Protein AF-0000000079856438 (afdb_homodimer)

Secondary structure (DSSP, 8-state):
-----EEEEE-S-HHHHHHHHHHHHHHH--EEEEESSHHHHHHHHHTT--EEEEEEES-BTTBTTSHHHHHHHHTT-EEEEEES---HHHHHHHHTSS-SEEEETTSHHHHHHHHHHHHHHHHHTT-EEEEE-S-HHHHHHHHHHHHHTT-EEEEESSHHHHHHHHHH-TTEEEEEEESS-SSS-HHHHHHHHHHH--TTTSEEEEEES-HHHHHHHHHTT-SEEEESS--HHHHHHHHHHHHHHHHHHHHHHHHHHB-TTT--EEHHHHHHHHHHHHHH-TT--EEEEEEEETTHHHHHHHH-HHHHHHHHHHHHHHHHHTS-TTSEEEEEETTEEEEEEES--HHHHHHHHHHHHHHHHT--EEETTEEE---EEEEEEE--TT--HHHHHHHHHHHHHHHHHTTSS-EEE-/-----EEEEE-S-HHHHHHHHHHHHHHH--EEEEESSHHHHHHHHHTT--EEEEEEES-BTTBTTSHHHHHHHHTT-EEEEEES---HHHHHHHHTSS-SEEEETTSHHHHHHHHHHHHHHHHHTT-EEEEE-S-HHHHHHHHHHHHHTT-EEEEESSHHHHHHHHHH-TTEEEEEEESS-SSS-HHHHHHHHHHH--TTTSEEEEEES-HHHHHHHHHTT-SEEEESS--HHHHHHHHHHHHHHHHHHHHHHHHHHB-TTT--EEHHHHHHHHHHHHHH-TT--EEEEEEEETTHHHHHHHH-HHHHHHHHHHHHHHHHHTS-TTSEEEEEETTEEEEEEES--HHHHHHHHHHHHHHHHT--EEETTEEE---EEEEEEE--TT--HHHHHHHHHHHHHHHHHTTSS-EEE-

Sequence (828 aa):
MISDEKILIVDDNKTLAKLIARKMQSIVGLSVDVAYDFAEARDLMDDNKNYFLALLDLNLPDAPYGEIVDYAISKGILVIVLTGSTDEETKKTFIEKNIVDYVYKGDKHNVDYIFDTVNRLYRNRKYKVMVVDDSIPTRNMMKTILSSQLFKVFAAAHGEEAMAYFEDNPDIKLVLTDYNMPVMNGMELTQNLREKHDKNSLIILALTSESSVASDFLKRGANDFITKPFSKDELVCRINNNLDAMENIYKILDLANKDFLTGLYNRRYFYDDMDKYRHDFPLQSFAVSMIDIDHFKKVNDTYGHDVGDVVIKTLAKVLLNNTKGSDLVSRFGGEEFCVVLRNITKEDAAKMFVKIRAAVANELVKIKDYEIRFTISIGFCMNDDNLDIDELLDKADEALYRAKEGGRNRVEMAMISDEKILIVDDNKTLAKLIARKMQSIVGLSVDVAYDFAEARDLMDDNKNYFLALLDLNLPDAPYGEIVDYAISKGILVIVLTGSTDEETKKTFIEKNIVDYVYKGDKHNVDYIFDTVNRLYRNRKYKVMVVDDSIPTRNMMKTILSSQLFKVFAAAHGEEAMAYFEDNPDIKLVLTDYNMPVMNGMELTQNLREKHDKNSLIILALTSESSVASDFLKRGANDFITKPFSKDELVCRINNNLDAMENIYKILDLANKDFLTGLYNRRYFYDDMDKYRHDFPLQSFAVSMIDIDHFKKVNDTYGHDVGDVVIKTLAKVLLNNTKGSDLVSRFGGEEFCVVLRNITKEDAAKMFVKIRAAVANELVKIKDYEIRFTISIGFCMNDDNLDIDELLDKADEALYRAKEGGRNRVEMA

pLDDT: mean 90.16, std 8.04, range [31.08, 98.62]

InterPro domains:
  IPR000160 GGDEF domain [PF00990] (256-410)
  IPR000160 GGDEF domain [PS50887] (284-414)
  IPR000160 GGDEF domain [SM00267] (245-414)
  IPR000160 GGDEF domain [TIGR00254] (255-413)
  IPR000160 GGDEF domain [cd01949] (257-411)
  IPR001789 Signal transduction response regulator, receiver domain [PF00072] (7-106)
  IPR001789 Signal transduction response regulator, receiver domain [PF00072] (129-239)
  IPR001789 Signal transduction response regulator, receiver domain [PS50110] (6-120)
  IPR001789 Signal transduction response regulator, receiver domain [PS50110] (128-243)
  IPR001789 Signal transduction response regulator, receiver domain [SM00448] (5-118)
  IPR001789 Signal transduction response regulator, receiver domain [SM00448] (127-239)
  IPR011006 CheY-like superfamily [SSF52172] (4-124)
  IPR011006 CheY-like superfamily [SSF52172] (125-248)
  IPR029787 Nucleotide cyclase [SSF55073] (261-412)
  IPR043128 Reverse transcriptase/Diguanylate cyclase domain [G3DSA:3.30.70.270] (260-414)
  IPR050469 Diguanylate cyclase Dgc-like, bacteria [PTHR45138] (173-414)

Foldseek 3Di:
DQPLEEEEEEALPPVLRVVLQVVLCVPQVHHYDYHNALVRVLVVLVVVSRYQEYEYEQQGPHHGHNVSVVVCVVSVHAYEYEYQDPDVVSQVVCVPPLHPYYFYSPDPVRSVVVSVLVNQLVVQQVAEEEEEAQDPVVQVVVCSLSVSSNHNYHYYNALVRVVVVCVVPVQHAEYEAEADGPPHGPLNSLLVVCVPDACLRHAYEYEEQDPVVQVSSVVSHHPYYDHPPDDSVVVVVVVSVSVVVSVVVVVVCQVVFADPLASAGEPVVVVVVVVVVCVVCVPAKKKKKKKFWPPLVVVCVPPNVVLSSLLQNVLSVLVVVLADPVKHWYAHDDGMIMIMHTRDDPVVVQVSVLVSQVSLQPDWDDDDPDTDHTGMFMFMEMDDSPDDPVVRVVQNVVQSVVCNVVVGSDYGYD/DQPLEEEEEEALPPVLRVVLQVVLCVPQVHHYHYHNALVRVLVVLVVVSRYQEYEYEQDGPVHGHRVSVVVCVVSVHAYEYEYQDPDVVSQVVCVPPLHPYYFYSPDPVRSVVVSVLVNQLVVQQVAEEEEEAQDPVVQVVVCSLSVSSNHNYHYYNALVRVVVVCVVPVQHAEYEAEADGPPHGPLNSLLVVCVPDACLRHAYEYEEQDPVVQVSSVVSHHPYYDHPPDDSVVVVVVVSVSVVVSVVVVVVCQVVFADPLASAGEPVVVVVVVVVVCVVCVPAKKKKKKKFWPPLVVVCVPPNVVLSSLLQNVLSVLLVVLADPVKHWYAHDDRMIMIMHTRDDPVVVQVSVLVSQVSLQPDWDDDDPDTDHTGMFMFMEMDDSPDDPVRRVVQNVVQSVVCNVVVGSDYGYD

Organism: NCBI:txid32024

Nearest PDB structures (foldseek):
  3tvk-assembly1_A  TM=9.550E-01  e=4.734E-15  Escherichia coli K-12
  4zmm-assembly1_B  TM=9.570E-01  e=4.855E-14  Pseudomonas aeruginosa PAO1
  4h54-assembly1_A  TM=8.376E-01  e=5.185E-16  Escherichia coli K-12
  4h54-assembly1_B  TM=8.485E-01  e=2.355E-15  Escherichia coli K-12
  7e6g-assembly1_B  TM=8.444E-01  e=5.018E-15  Pseudomonas aeruginosa

Radius of gyration: 30.65 Å; Cα contacts (8 Å, |Δi|>4): 1474; chains: 2; bounding box: 78×81×68 Å

Solvent-accessible surface area (backbone atoms only — not comparable to full-atom values): 43035 Å² total; per-residue (Å²): 124,80,71,76,47,25,34,37,38,34,28,65,50,59,67,59,44,50,51,52,42,53,52,42,35,70,73,66,68,41,53,64,47,78,25,53,37,48,68,53,39,49,54,50,64,70,66,62,62,50,48,60,35,31,41,33,45,34,69,23,93,78,27,62,83,31,56,56,57,58,51,39,48,74,72,68,27,39,32,35,37,31,29,88,60,84,55,62,67,63,49,54,61,50,67,72,39,93,49,70,45,81,44,53,64,83,40,76,52,32,54,57,39,49,50,54,48,52,47,48,39,63,58,28,51,78,38,31,33,37,40,31,34,58,47,64,71,58,45,51,52,49,48,52,55,42,44,67,44,39,34,44,76,43,77,25,52,24,29,62,56,41,54,54,51,38,73,79,38,76,73,47,37,37,36,39,28,30,46,85,35,62,105,28,25,30,60,58,37,44,43,57,50,49,73,77,36,52,71,72,66,34,40,33,35,37,44,30,77,43,69,71,58,46,55,49,38,43,40,45,57,32,74,46,69,46,59,56,84,71,53,70,68,55,52,52,48,54,50,50,54,52,50,51,40,34,51,45,51,52,48,33,53,44,43,66,28,27,30,85,85,58,64,34,32,14,51,66,38,48,54,56,51,48,55,50,45,46,67,77,41,71,82,60,43,27,34,42,30,30,32,36,51,54,65,46,65,56,47,26,72,73,66,30,61,72,50,38,51,51,52,52,36,50,51,47,50,53,53,58,73,73,50,58,90,83,34,46,60,29,39,67,42,90,64,33,32,34,42,34,45,59,77,43,50,74,68,58,46,52,52,49,52,48,50,51,43,51,52,44,51,69,40,73,48,76,52,95,94,42,78,45,72,52,40,34,21,30,2,24,26,67,71,49,97,89,48,54,71,67,56,45,50,49,40,3,42,51,15,21,49,50,14,52,74,71,70,36,66,36,74,26,70,86,126,82,72,78,47,25,34,36,37,33,29,63,52,60,69,60,44,49,52,52,42,52,52,42,34,72,73,66,69,40,52,65,49,77,27,52,36,49,69,54,40,48,53,51,63,68,68,62,61,51,50,61,36,31,41,33,44,33,69,21,90,79,27,64,83,31,56,56,58,58,51,38,47,73,73,68,27,41,32,33,39,31,28,91,62,84,53,62,67,63,48,54,59,49,66,73,39,95,49,70,44,82,41,52,65,83,40,75,52,31,53,56,39,49,51,53,48,52,47,49,38,62,56,27,53,80,38,31,34,38,38,32,34,58,47,64,69,58,43,51,52,48,48,54,56,42,44,66,46,38,35,43,75,44,76,25,52,23,30,62,56,40,53,53,51,38,73,79,38,75,74,45,38,36,35,39,29,30,46,84,34,62,104,30,26,30,60,57,37,44,44,58,49,49,75,79,36,51,71,72,66,35,40,32,37,38,44,31,78,46,71,71,58,44,55,50,40,43,41,44,57,32,74,46,68,46,57,58,84,70,52,70,68,56,53,50,49,55,50,50,53,53,51,52,40,34,52,44,50,52,49,33,52,45,43,67,28,28,30,84,86,59,64,32,31,15,49,67,37,48,52,56,50,47,54,52,45,45,67,76,42,73,82,60,45,27,34,42,30,30,33,36,49,54,65,48,66,56,46,26,72,73,66,31,60,72,52,38,48,51,52,52,37,49,50,48,51,53,53,58,72,72,50,57,90,85,34,44,58,28,39,67,42,89,64,34,34,35,42,34,45,58,76,42,50,73,67,56,46,52,52,50,53,48,49,51,42,50,53,44,51,69,39,74,47,76,53,96,92,42,79,46,72,53,40,34,19,29,2,23,26,66,71,50,97,87,49,55,71,68,56,46,49,50,40,3,43,51,15,22,50,50,13,48,73,70,70,36,66,35,75,26,69,87

Structure (mmCIF, N/CA/C/O backbone):
data_AF-0000000079856438-model_v1
#
loop_
_entity.id
_entity.type
_entity.pdbx_description
1 polymer 'diguanylate cyclase'
#
loop_
_atom_site.group_PDB
_atom_site.id
_atom_site.type_symbol
_atom_site.label_atom_id
_atom_site.label_alt_id
_atom_site.label_comp_id
_atom_site.label_asym_id
_atom_site.label_entity_id
_atom_site.label_seq_id
_atom_site.pdbx_PDB_ins_code
_atom_site.Cartn_x
_atom_site.Cartn_y
_atom_site.Cartn_z
_atom_site.occupancy
_atom_site.B_iso_or_equiv
_atom_site.auth_seq_id
_atom_site.auth_comp_id
_atom_site.auth_asym_id
_atom_site.auth_atom_id
_atom_site.pdbx_PDB_model_num
ATOM 1 N N . MET A 1 1 ? -11.102 13.617 -17.422 1 31.08 1 MET A N 1
ATOM 2 C CA . MET A 1 1 ? -12.18 13.312 -18.359 1 31.08 1 MET A CA 1
ATOM 3 C C . MET A 1 1 ? -12.945 12.07 -17.922 1 31.08 1 MET A C 1
ATOM 5 O O . MET A 1 1 ? -12.352 11.023 -17.688 1 31.08 1 MET A O 1
ATOM 9 N N . ILE A 1 2 ? -13.977 12.234 -17.266 1 42.56 2 ILE A N 1
ATOM 10 C CA . ILE A 1 2 ? -14.836 11.109 -16.922 1 42.56 2 ILE A CA 1
ATOM 11 C C . ILE A 1 2 ? -14.969 10.172 -18.125 1 42.56 2 ILE A C 1
ATOM 13 O O . ILE A 1 2 ? -15.344 10.609 -19.219 1 42.56 2 ILE A O 1
ATOM 17 N N . SER A 1 3 ? -14.258 9.125 -18.156 1 56.59 3 SER A N 1
ATOM 18 C CA . SER A 1 3 ? -14.406 8.172 -19.25 1 56.59 3 SER A CA 1
ATOM 19 C C . SER A 1 3 ? -15.883 7.945 -19.594 1 56.59 3 SER A C 1
ATOM 21 O O . SER A 1 3 ? -16.719 7.887 -18.703 1 56.59 3 SER A O 1
ATOM 23 N N . ASP A 1 4 ? -16.328 8.445 -20.734 1 73.12 4 ASP A N 1
ATOM 24 C CA . ASP A 1 4 ? -17.672 8.312 -21.281 1 73.12 4 ASP A CA 1
ATOM 25 C C . ASP A 1 4 ? -18.094 6.844 -21.344 1 73.12 4 ASP A C 1
ATOM 27 O O . ASP A 1 4 ? -19.125 6.512 -21.938 1 73.12 4 ASP A O 1
ATOM 31 N N . GLU A 1 5 ? -17.281 6.039 -20.75 1 81.56 5 GLU A N 1
ATOM 32 C CA . GLU A 1 5 ? -17.641 4.621 -20.828 1 81.56 5 GLU A CA 1
ATOM 33 C C . GLU A 1 5 ? -18.656 4.258 -19.75 1 81.56 5 GLU A C 1
ATOM 35 O O . GLU A 1 5 ? -18.656 4.824 -18.656 1 81.56 5 GLU A O 1
ATOM 40 N N . LYS A 1 6 ? -19.578 3.275 -20.266 1 89.56 6 LYS A N 1
ATOM 41 C CA . LYS A 1 6 ? -20.688 2.871 -19.406 1 89.56 6 LYS A CA 1
ATOM 42 C C . LYS A 1 6 ? -20.688 1.359 -19.203 1 89.56 6 LYS A C 1
ATOM 44 O O . LYS A 1 6 ? -20.016 0.624 -19.922 1 89.56 6 LYS A O 1
ATOM 49 N N . ILE A 1 7 ? -21.406 0.952 -18.109 1 90.94 7 ILE A N 1
ATOM 50 C CA . ILE A 1 7 ? -21.672 -0.458 -17.844 1 90.94 7 ILE A CA 1
ATOM 51 C C . ILE A 1 7 ? -23.156 -0.753 -18.016 1 90.94 7 ILE A C 1
ATOM 53 O O . ILE A 1 7 ? -24.016 0.042 -17.609 1 90.94 7 ILE A O 1
ATOM 57 N N . LEU A 1 8 ? -23.438 -1.881 -18.703 1 93.88 8 LEU A N 1
ATOM 58 C CA . LEU A 1 8 ? -24.812 -2.314 -18.875 1 93.88 8 LEU A CA 1
ATOM 59 C C . LEU A 1 8 ? -25.125 -3.508 -17.984 1 93.88 8 LEU A C 1
ATOM 61 O O . LEU A 1 8 ? -24.375 -4.48 -17.953 1 93.88 8 LEU A O 1
ATOM 65 N N . ILE A 1 9 ? -26.125 -3.367 -17.219 1 93.56 9 ILE A N 1
ATOM 66 C CA . ILE A 1 9 ? -26.594 -4.477 -16.406 1 93.56 9 ILE A CA 1
ATOM 67 C C . ILE A 1 9 ? -27.969 -4.938 -16.891 1 93.56 9 ILE A C 1
ATOM 69 O O . ILE A 1 9 ? -28.891 -4.133 -17 1 93.56 9 ILE A O 1
ATOM 73 N N . VAL A 1 10 ? -28.031 -6.223 -17.188 1 94.69 10 VAL A N 1
ATOM 74 C CA . VAL A 1 10 ? -29.297 -6.777 -17.641 1 94.69 10 VAL A CA 1
ATOM 75 C C . VAL A 1 10 ? -29.719 -7.941 -16.75 1 94.69 10 VAL A C 1
ATOM 77 O O . VAL A 1 10 ? -29.047 -8.977 -16.719 1 94.69 10 VAL A O 1
ATOM 80 N N . ASP A 1 11 ? -30.703 -7.824 -16.047 1 92.12 11 ASP A N 1
ATOM 81 C CA . ASP A 1 11 ? -31.234 -8.844 -15.156 1 92.12 11 ASP A CA 1
ATOM 82 C C . ASP A 1 11 ? -32.719 -8.656 -14.945 1 92.12 11 ASP A C 1
ATOM 84 O O . ASP A 1 11 ? -33.219 -7.531 -14.781 1 92.12 11 ASP A O 1
ATOM 88 N N . ASP A 1 12 ? -33.406 -9.773 -14.984 1 90.75 12 ASP A N 1
ATOM 89 C CA . ASP A 1 12 ? -34.875 -9.664 -14.844 1 90.75 12 ASP A CA 1
ATOM 90 C C . ASP A 1 12 ? -35.25 -9.414 -13.383 1 90.75 12 ASP A C 1
ATOM 92 O O . ASP A 1 12 ? -36.375 -8.992 -13.102 1 90.75 12 ASP A O 1
ATOM 96 N N . ASN A 1 13 ? -34.375 -9.758 -12.477 1 88.81 13 ASN A N 1
ATOM 97 C CA . ASN A 1 13 ? -34.562 -9.391 -11.086 1 88.81 13 ASN A CA 1
ATOM 98 C C . ASN A 1 13 ? -34.25 -7.922 -10.836 1 88.81 13 ASN A C 1
ATOM 100 O O . ASN A 1 13 ? -33.094 -7.566 -10.648 1 88.81 13 ASN A O 1
ATOM 104 N N . LYS A 1 14 ? -35.219 -7.074 -10.711 1 89.69 14 LYS A N 1
ATOM 105 C CA . LYS A 1 14 ? -35.062 -5.625 -10.641 1 89.69 14 LYS A CA 1
ATOM 106 C C . LYS A 1 14 ? -34.312 -5.215 -9.383 1 89.69 14 LYS A C 1
ATOM 108 O O . LYS A 1 14 ? -33.438 -4.348 -9.43 1 89.69 14 LYS A O 1
ATOM 113 N N . THR A 1 15 ? -34.594 -5.934 -8.352 1 85.75 15 THR A N 1
ATOM 114 C CA . THR A 1 15 ? -33.969 -5.617 -7.078 1 85.75 15 THR A CA 1
ATOM 115 C C . THR A 1 15 ? -32.469 -5.871 -7.141 1 85.75 15 THR A C 1
ATOM 117 O O . THR A 1 15 ? -31.656 -5.02 -6.742 1 85.75 15 THR A O 1
ATOM 120 N N . LEU A 1 16 ? -32.125 -7.008 -7.68 1 83.44 16 LEU A N 1
ATOM 121 C CA . LEU A 1 16 ? -30.734 -7.371 -7.785 1 83.44 16 LEU A CA 1
ATOM 122 C C . LEU A 1 16 ? -30 -6.438 -8.742 1 83.44 16 LEU A C 1
ATOM 124 O O . LEU A 1 16 ? -28.891 -5.973 -8.445 1 83.44 16 LEU A O 1
ATOM 128 N N . ALA A 1 17 ? -30.641 -6.133 -9.852 1 87.94 17 ALA A N 1
ATOM 129 C CA . ALA A 1 17 ? -30.031 -5.277 -10.867 1 87.94 17 ALA A CA 1
ATOM 130 C C . ALA A 1 17 ? -29.734 -3.887 -10.312 1 87.94 17 ALA A C 1
ATOM 132 O O . ALA A 1 17 ? -28.656 -3.338 -10.523 1 87.94 17 ALA A O 1
ATOM 133 N N . LYS A 1 18 ? -30.625 -3.389 -9.594 1 87.62 18 LYS A N 1
ATOM 134 C CA . LYS A 1 18 ? -30.469 -2.057 -9.016 1 87.62 18 LYS A CA 1
ATOM 135 C C . LYS A 1 18 ? -29.375 -2.049 -7.941 1 87.62 18 LYS A C 1
ATOM 137 O O . LYS A 1 18 ? -28.625 -1.086 -7.824 1 87.62 18 LYS A O 1
ATOM 142 N N . LEU A 1 19 ? -29.375 -3.102 -7.207 1 82.62 19 LEU A N 1
ATOM 143 C CA . LEU A 1 19 ? -28.359 -3.221 -6.164 1 82.62 19 LEU A CA 1
ATOM 144 C C . LEU A 1 19 ? -26.953 -3.227 -6.766 1 82.62 19 LEU A C 1
ATOM 146 O O . LEU A 1 19 ? -26.078 -2.504 -6.297 1 82.62 19 LEU A O 1
ATOM 150 N N . ILE A 1 20 ? -26.828 -4.012 -7.812 1 83.88 20 ILE A N 1
ATOM 151 C CA . ILE A 1 20 ? -25.531 -4.102 -8.477 1 83.88 20 ILE A CA 1
ATOM 152 C C . ILE A 1 20 ? -25.172 -2.75 -9.086 1 83.88 20 ILE A C 1
ATOM 154 O O . ILE A 1 20 ? -24.031 -2.299 -8.977 1 83.88 20 ILE A O 1
ATOM 158 N N . ALA A 1 21 ? -26.172 -2.115 -9.625 1 87.06 21 ALA A N 1
ATOM 159 C CA . ALA A 1 21 ? -25.938 -0.821 -10.266 1 87.06 21 ALA A CA 1
ATOM 160 C C . ALA A 1 21 ? -25.5 0.224 -9.242 1 87.06 21 ALA A C 1
ATOM 162 O O . ALA A 1 21 ? -24.547 0.974 -9.492 1 87.06 21 ALA A O 1
ATOM 163 N N . ARG A 1 22 ? -26.109 0.299 -8.18 1 84.75 22 ARG A N 1
ATOM 164 C CA . ARG A 1 22 ? -25.781 1.256 -7.129 1 84.75 22 ARG A CA 1
ATOM 165 C C . ARG A 1 22 ? -24.375 1.026 -6.605 1 84.75 22 ARG A C 1
ATOM 167 O O . ARG A 1 22 ? -23.609 1.977 -6.434 1 84.75 22 ARG A O 1
ATOM 174 N N . LYS A 1 23 ? -24.078 -0.194 -6.332 1 78.75 23 LYS A N 1
ATOM 175 C CA . LYS A 1 23 ? -22.75 -0.528 -5.82 1 78.75 23 LYS A CA 1
ATOM 176 C C . LYS A 1 23 ? -21.656 -0.187 -6.836 1 78.75 23 LYS A C 1
ATOM 178 O O . LYS A 1 23 ? -20.594 0.324 -6.473 1 78.75 23 LYS A O 1
ATOM 183 N N . MET A 1 24 ? -22 -0.449 -8.039 1 81 24 MET A N 1
ATOM 184 C CA . MET A 1 24 ? -21.047 -0.196 -9.117 1 81 24 MET A CA 1
ATOM 185 C C . MET A 1 24 ? -20.781 1.298 -9.273 1 81 24 MET A C 1
ATOM 187 O O . MET A 1 24 ? -19.625 1.712 -9.453 1 81 24 MET A O 1
ATOM 191 N N . GLN A 1 25 ? -21.766 2.057 -9.164 1 80.44 25 GLN A N 1
ATOM 192 C CA . GLN A 1 25 ? -21.625 3.506 -9.289 1 80.44 25 GLN A CA 1
ATOM 193 C C . GLN A 1 25 ? -20.797 4.074 -8.141 1 80.44 25 GLN A C 1
ATOM 195 O O . GLN A 1 25 ? -19.969 4.957 -8.359 1 80.44 25 GLN A O 1
ATOM 200 N N . SER A 1 26 ? -20.984 3.553 -7.055 1 76.25 26 SER A N 1
ATOM 201 C CA . SER A 1 26 ? -20.297 4.059 -5.867 1 76.25 26 SER A CA 1
ATOM 202 C C . SER A 1 26 ? -18.828 3.66 -5.855 1 76.25 26 SER A C 1
ATOM 204 O O . SER A 1 26 ? -17.969 4.453 -5.469 1 76.25 26 SER A O 1
ATOM 206 N N . ILE A 1 27 ? -18.516 2.5 -6.336 1 70.31 27 ILE A N 1
ATOM 207 C CA . ILE A 1 27 ? -17.172 1.941 -6.16 1 70.31 27 ILE A CA 1
ATOM 208 C C . ILE A 1 27 ? -16.328 2.232 -7.395 1 70.31 27 ILE A C 1
ATOM 210 O O . ILE A 1 27 ? -15.156 2.598 -7.281 1 70.31 27 ILE A O 1
ATOM 214 N N . VAL A 1 28 ? -16.906 2.084 -8.539 1 69.81 28 VAL A N 1
ATOM 215 C CA . VAL A 1 28 ? -16.125 2.17 -9.766 1 69.81 28 VAL A CA 1
ATOM 216 C C . VAL A 1 28 ? -16.234 3.572 -10.359 1 69.81 28 VAL A C 1
ATOM 218 O O . VAL A 1 28 ? -15.367 4.008 -11.109 1 69.81 28 VAL A O 1
ATOM 221 N N . GLY A 1 29 ? -17.234 4.363 -10 1 72.5 29 GLY A N 1
ATOM 222 C CA . GLY A 1 29 ? -17.422 5.715 -10.508 1 72.5 29 GLY A CA 1
ATOM 223 C C . GLY A 1 29 ? -17.859 5.754 -11.953 1 72.5 29 GLY A C 1
ATOM 224 O O . GLY A 1 29 ? -17.609 6.738 -12.656 1 72.5 29 GLY A O 1
ATOM 225 N N . LEU A 1 30 ? -18.406 4.668 -12.508 1 76.69 30 LEU A N 1
ATOM 226 C CA . LEU A 1 30 ? -18.891 4.621 -13.891 1 76.69 30 LEU A CA 1
ATOM 227 C C . LEU A 1 30 ? -20.406 4.711 -13.938 1 76.69 30 LEU A C 1
ATOM 229 O O . LEU A 1 30 ? -21.094 4.316 -12.992 1 76.69 30 LEU A O 1
ATOM 233 N N . SER A 1 31 ? -20.797 5.297 -15.055 1 86.06 31 SER A N 1
ATOM 234 C CA . SER A 1 31 ? -22.25 5.309 -15.281 1 86.06 31 SER A CA 1
ATOM 235 C C . SER A 1 31 ? -22.766 3.914 -15.602 1 86.06 31 SER A C 1
ATOM 237 O O . SER A 1 31 ? -22.109 3.15 -16.312 1 86.06 31 SER A O 1
ATOM 239 N N . VAL A 1 32 ? -23.969 3.582 -15.062 1 90.75 32 VAL A N 1
ATOM 240 C CA . VAL A 1 32 ? -24.547 2.252 -15.234 1 90.75 32 VAL A CA 1
ATOM 241 C C . VAL A 1 32 ? -25.953 2.367 -15.797 1 90.75 32 VAL A C 1
ATOM 243 O O . VAL A 1 32 ? -26.766 3.133 -15.289 1 90.75 32 VAL A O 1
ATOM 246 N N . ASP A 1 33 ? -26.156 1.726 -16.922 1 92.81 33 ASP A N 1
ATOM 247 C CA . ASP A 1 33 ? -27.516 1.552 -17.438 1 92.81 33 ASP A CA 1
ATOM 248 C C . ASP A 1 33 ? -28.062 0.176 -17.062 1 92.81 33 ASP A C 1
ATOM 250 O O . ASP A 1 33 ? -27.328 -0.806 -17.031 1 92.81 33 ASP A O 1
ATOM 254 N N . VAL A 1 34 ? -29.375 0.147 -16.844 1 94.56 34 VAL A N 1
ATOM 255 C CA . VAL A 1 34 ? -29.984 -1.107 -16.438 1 94.56 34 VAL A CA 1
ATOM 256 C C . VAL A 1 34 ? -31.141 -1.452 -17.375 1 94.56 34 VAL A C 1
ATOM 258 O O . VAL A 1 34 ? -31.906 -0.576 -17.766 1 94.56 34 VAL A O 1
ATOM 261 N N . ALA A 1 35 ? -31.141 -2.668 -17.797 1 95.19 35 ALA A N 1
ATOM 262 C CA . ALA A 1 35 ? -32.25 -3.234 -18.562 1 95.19 35 ALA A CA 1
ATOM 263 C C . ALA A 1 35 ? -32.781 -4.488 -17.891 1 95.19 35 ALA A C 1
ATOM 265 O O . ALA A 1 35 ? -32.062 -5.18 -17.172 1 95.19 35 ALA A O 1
ATOM 266 N N . TYR A 1 36 ? -34.062 -4.84 -18.172 1 94.5 36 TYR A N 1
ATOM 267 C CA . TYR A 1 36 ? -34.688 -5.922 -17.422 1 94.5 36 TYR A CA 1
ATOM 268 C C . TYR A 1 36 ? -35.094 -7.066 -18.344 1 94.5 36 TYR A C 1
ATOM 270 O O . TYR A 1 36 ? -35.562 -8.109 -17.875 1 94.5 36 TYR A O 1
ATOM 278 N N . ASP A 1 37 ? -35 -6.828 -19.594 1 94.56 37 ASP A N 1
ATOM 279 C CA . ASP A 1 37 ? -35.25 -7.875 -20.578 1 94.56 37 ASP A CA 1
ATOM 280 C C . ASP A 1 37 ? -34.375 -7.656 -21.812 1 94.56 37 ASP A C 1
ATOM 282 O O . ASP A 1 37 ? -33.594 -6.695 -21.891 1 94.56 37 ASP A O 1
ATOM 286 N N . PHE A 1 38 ? -34.406 -8.672 -22.703 1 95.88 38 PHE A N 1
ATOM 287 C CA . PHE A 1 38 ? -33.531 -8.641 -23.875 1 95.88 38 PHE A CA 1
ATOM 288 C C . PHE A 1 38 ? -33.906 -7.488 -24.797 1 95.88 38 PHE A C 1
ATOM 290 O O . PHE A 1 38 ? -33.031 -6.812 -25.344 1 95.88 38 PHE A O 1
ATOM 297 N N . ALA A 1 39 ? -35.125 -7.246 -24.922 1 95.19 39 ALA A N 1
ATOM 298 C CA . ALA A 1 39 ? -35.594 -6.184 -25.797 1 95.19 39 ALA A CA 1
ATOM 299 C C . ALA A 1 39 ? -35.062 -4.824 -25.359 1 95.19 39 ALA A C 1
ATOM 301 O O . ALA A 1 39 ? -34.531 -4.066 -26.172 1 95.19 39 ALA A O 1
ATOM 302 N N . GLU A 1 40 ? -35.125 -4.578 -24.125 1 94.62 40 GLU A N 1
ATOM 303 C CA . GLU A 1 40 ? -34.625 -3.324 -23.578 1 94.62 40 GLU A CA 1
ATOM 304 C C . GLU A 1 40 ? -33.125 -3.221 -23.734 1 94.62 40 GLU A C 1
ATOM 306 O O . GLU A 1 40 ? -32.594 -2.158 -24.078 1 94.62 40 GLU A O 1
ATOM 311 N N . ALA A 1 41 ? -32.469 -4.301 -23.406 1 95.44 41 ALA A N 1
ATOM 312 C CA . ALA A 1 41 ? -31.016 -4.34 -23.516 1 95.44 41 ALA A CA 1
ATOM 313 C C . ALA A 1 41 ? -30.562 -4.102 -24.953 1 95.44 41 ALA A C 1
ATOM 315 O O . ALA A 1 41 ? -29.594 -3.381 -25.188 1 95.44 41 ALA A O 1
ATOM 316 N N . ARG A 1 42 ? -31.297 -4.742 -25.828 1 94.62 42 ARG A N 1
ATOM 317 C CA . ARG A 1 42 ? -30.969 -4.59 -27.25 1 94.62 42 ARG A CA 1
ATOM 318 C C . ARG A 1 42 ? -31.078 -3.133 -27.688 1 94.62 42 ARG A C 1
ATOM 320 O O . ARG A 1 42 ? -30.219 -2.627 -28.406 1 94.62 42 ARG A O 1
ATOM 327 N N . ASP A 1 43 ? -32.094 -2.459 -27.25 1 94.38 43 ASP A N 1
ATOM 328 C CA . ASP A 1 43 ? -32.281 -1.047 -27.562 1 94.38 43 ASP A CA 1
ATOM 329 C C . ASP A 1 43 ? -31.109 -0.209 -27.047 1 94.38 43 ASP A C 1
ATOM 331 O O . ASP A 1 43 ? -30.594 0.659 -27.75 1 94.38 43 ASP A O 1
ATOM 335 N N . LEU A 1 44 ? -30.703 -0.515 -25.938 1 93.88 44 LEU A N 1
ATOM 336 C CA . LEU A 1 44 ? -29.609 0.221 -25.312 1 93.88 44 LEU A CA 1
ATOM 337 C C . LEU A 1 44 ? -28.297 -0.03 -26.031 1 93.88 44 LEU A C 1
ATOM 339 O O . LEU A 1 44 ? -27.531 0.903 -26.281 1 93.88 44 LEU A O 1
ATOM 343 N N . MET A 1 45 ? -28.031 -1.269 -26.359 1 92.94 45 MET A N 1
ATOM 344 C CA . MET A 1 45 ? -26.781 -1.636 -27.031 1 92.94 45 MET A CA 1
ATOM 345 C C . MET A 1 45 ? -26.734 -1.069 -28.438 1 92.94 45 MET A C 1
ATOM 347 O O . MET A 1 45 ? -25.656 -0.728 -28.938 1 92.94 45 MET A O 1
ATOM 351 N N . ASP A 1 46 ? -27.922 -1.006 -29.031 1 91.31 46 ASP A N 1
ATOM 352 C CA . ASP A 1 46 ? -27.984 -0.501 -30.406 1 91.31 46 ASP A CA 1
ATOM 353 C C . ASP A 1 46 ? -27.828 1.017 -30.438 1 91.31 46 ASP A C 1
ATOM 355 O O . ASP A 1 46 ? -27.359 1.572 -31.438 1 91.31 46 ASP A O 1
ATOM 359 N N . ASP A 1 47 ? -28.203 1.709 -29.406 1 85 47 ASP A N 1
ATOM 360 C CA . ASP A 1 47 ? -28.078 3.16 -29.328 1 85 47 ASP A CA 1
ATOM 361 C C . ASP A 1 47 ? -26.609 3.57 -29.156 1 85 47 ASP A C 1
ATOM 363 O O . ASP A 1 47 ? -26.297 4.762 -29.125 1 85 47 ASP A O 1
ATOM 367 N N . ASN A 1 48 ? -25.688 2.857 -29.188 1 67.62 48 ASN A N 1
ATOM 368 C CA . ASN A 1 48 ? -24.234 3.01 -29.188 1 67.62 48 ASN A CA 1
ATOM 369 C C . ASN A 1 48 ? -23.75 3.783 -27.969 1 67.62 48 ASN A C 1
ATOM 371 O O . ASN A 1 48 ? -22.984 4.742 -28.094 1 67.62 48 ASN A O 1
ATOM 375 N N . LYS A 1 49 ? -24.219 3.512 -26.734 1 69.12 49 LYS A N 1
ATOM 376 C CA . LYS A 1 49 ? -23.891 4.215 -25.484 1 69.12 49 LYS A CA 1
ATOM 377 C C . LYS A 1 49 ? -22.531 3.783 -24.953 1 69.12 49 LYS A C 1
ATOM 379 O O . LYS A 1 49 ? -22.219 4.004 -23.781 1 69.12 49 LYS A O 1
ATOM 384 N N . ASN A 1 50 ? -21.609 3.459 -25.797 1 85.44 50 ASN A N 1
ATOM 385 C CA . ASN A 1 50 ? -20.219 3.148 -25.516 1 85.44 50 ASN A CA 1
ATOM 386 C C . ASN A 1 50 ? -20.078 2.236 -24.297 1 85.44 50 ASN A C 1
ATOM 388 O O . ASN A 1 50 ? -19.344 2.549 -23.359 1 85.44 50 ASN A O 1
ATOM 392 N N . TYR A 1 51 ? -20.688 1.082 -24.266 1 88.38 51 TYR A N 1
ATOM 393 C CA . TYR A 1 51 ? -20.562 0.093 -23.203 1 88.38 51 TYR A CA 1
ATOM 394 C C . TYR A 1 51 ? -19.266 -0.698 -23.344 1 88.38 51 TYR A C 1
ATOM 396 O O . TYR A 1 51 ? -19.047 -1.369 -24.344 1 88.38 51 TYR A O 1
ATOM 404 N N . PHE A 1 52 ? -18.484 -0.579 -22.281 1 83.94 52 PHE A N 1
ATOM 405 C CA . PHE A 1 52 ? -17.297 -1.42 -22.406 1 83.94 52 PHE A CA 1
ATOM 406 C C . PHE A 1 52 ? -17.547 -2.805 -21.828 1 83.94 52 PHE A C 1
ATOM 408 O O . PHE A 1 52 ? -16.859 -3.764 -22.156 1 83.94 52 PHE A O 1
ATOM 415 N N . LEU A 1 53 ? -18.562 -2.869 -20.891 1 89.88 53 LEU A N 1
ATOM 416 C CA . LEU A 1 53 ? -18.859 -4.145 -20.25 1 89.88 53 LEU A CA 1
ATOM 417 C C . LEU A 1 53 ? -20.359 -4.277 -19.984 1 89.88 53 LEU A C 1
ATOM 419 O O . LEU A 1 53 ? -21.016 -3.289 -19.656 1 89.88 53 LEU A O 1
ATOM 423 N N . ALA A 1 54 ? -20.844 -5.504 -20.125 1 92.25 54 ALA A N 1
ATOM 424 C CA . ALA A 1 54 ? -22.234 -5.812 -19.797 1 92.25 54 ALA A CA 1
ATOM 425 C C . ALA A 1 54 ? -22.328 -6.992 -18.828 1 92.25 54 ALA A C 1
ATOM 427 O O . ALA A 1 54 ? -21.656 -8.008 -19.031 1 92.25 54 ALA A O 1
ATOM 428 N N . LEU A 1 55 ? -23.016 -6.793 -17.766 1 92.12 55 LEU A N 1
ATOM 429 C CA . LEU A 1 55 ? -23.406 -7.883 -16.875 1 92.12 55 LEU A CA 1
ATOM 430 C C . LEU A 1 55 ? -24.75 -8.461 -17.281 1 92.12 55 LEU A C 1
ATOM 432 O O . LEU A 1 55 ? -25.781 -7.797 -17.141 1 92.12 55 LEU A O 1
ATOM 436 N N . LEU A 1 56 ? -24.719 -9.711 -17.719 1 93.31 56 LEU A N 1
ATOM 437 C CA . LEU A 1 56 ? -25.922 -10.234 -18.375 1 93.31 56 LEU A CA 1
ATOM 438 C C . LEU A 1 56 ? -26.438 -11.477 -17.656 1 93.31 56 LEU A C 1
ATOM 440 O O . LEU A 1 56 ? -25.703 -12.453 -17.484 1 93.31 56 LEU A O 1
ATOM 444 N N . ASP A 1 57 ? -27.656 -11.375 -17.297 1 91.44 57 ASP A N 1
ATOM 445 C CA . ASP A 1 57 ? -28.328 -12.586 -16.828 1 91.44 57 ASP A CA 1
ATOM 446 C C . ASP A 1 57 ? -28.547 -13.57 -17.984 1 91.44 57 ASP A C 1
ATOM 448 O O . ASP A 1 57 ? -29.016 -13.188 -19.047 1 91.44 57 ASP A O 1
ATOM 452 N N . LEU A 1 58 ? -28.234 -14.797 -17.688 1 88.25 58 LEU A N 1
ATOM 453 C CA . LEU A 1 58 ? -28.312 -15.812 -18.734 1 88.25 58 LEU A CA 1
ATOM 454 C C . LEU A 1 58 ? -29.766 -16.125 -19.094 1 88.25 58 LEU A C 1
ATOM 456 O O . LEU A 1 58 ? -30.078 -16.406 -20.25 1 88.25 58 LEU A O 1
ATOM 460 N N . ASN A 1 59 ? -30.578 -16.172 -18.062 1 89.25 59 ASN A N 1
ATOM 461 C CA . ASN A 1 59 ? -31.953 -16.594 -18.266 1 89.25 59 ASN A CA 1
ATOM 462 C C . ASN A 1 59 ? -32.938 -15.422 -18.141 1 89.25 59 ASN A C 1
ATOM 464 O O . ASN A 1 59 ? -33.562 -15.234 -17.094 1 89.25 59 ASN A O 1
ATOM 468 N N . LEU A 1 60 ? -33.156 -14.805 -19.234 1 91.75 60 LEU A N 1
ATOM 469 C CA . LEU A 1 60 ? -34.125 -13.719 -19.297 1 91.75 60 LEU A CA 1
ATOM 470 C C . LEU A 1 60 ? -35.469 -14.227 -19.812 1 91.75 60 LEU A C 1
ATOM 472 O O . LEU A 1 60 ? -35.531 -15.234 -20.516 1 91.75 60 LEU A O 1
ATOM 476 N N . PRO A 1 61 ? -36.531 -13.539 -19.438 1 92.06 61 PRO A N 1
ATOM 477 C CA . PRO A 1 61 ? -37.844 -13.984 -19.875 1 92.06 61 PRO A CA 1
ATOM 478 C C . PRO A 1 61 ? -37.969 -14.055 -21.391 1 92.06 61 PRO A C 1
ATOM 480 O O . PRO A 1 61 ? -38.625 -14.953 -21.922 1 92.06 61 PRO A O 1
ATOM 483 N N . ASP A 1 62 ? -37.375 -13.133 -22.125 1 94.31 62 ASP A N 1
ATOM 484 C CA . ASP A 1 62 ? -37.469 -13.062 -23.578 1 94.31 62 ASP A CA 1
ATOM 485 C C . ASP A 1 62 ? -36.219 -13.602 -24.25 1 94.31 62 ASP A C 1
ATOM 487 O O . ASP A 1 62 ? -36.094 -13.539 -25.469 1 94.31 62 ASP A O 1
ATOM 491 N N . ALA A 1 63 ? -35.312 -14.148 -23.609 1 92.19 63 ALA A N 1
ATOM 492 C CA . ALA A 1 63 ? -34.094 -14.781 -24.078 1 92.19 63 ALA A CA 1
ATOM 493 C C . ALA A 1 63 ? -33.594 -15.82 -23.078 1 92.19 63 ALA A C 1
ATOM 495 O O . ALA A 1 63 ? -32.594 -15.602 -22.375 1 92.19 63 ALA A O 1
ATOM 496 N N . PRO A 1 64 ? -34.25 -16.953 -23.047 1 89.12 64 PRO A N 1
ATOM 497 C CA . PRO A 1 64 ? -34.031 -17.922 -21.969 1 89.12 64 PRO A CA 1
ATOM 498 C C . PRO A 1 64 ? -32.75 -18.75 -22.188 1 89.12 64 PRO A C 1
ATOM 500 O O . PRO A 1 64 ? -32.312 -19.438 -21.266 1 89.12 64 PRO A O 1
ATOM 503 N N . TYR A 1 65 ? -32.156 -18.719 -23.359 1 86.88 65 TYR A N 1
ATOM 504 C CA . TYR A 1 65 ? -31.031 -19.609 -23.625 1 86.88 65 TYR A CA 1
ATOM 505 C C . TYR A 1 65 ? -29.75 -18.828 -23.828 1 86.88 65 TYR A C 1
ATOM 507 O O . TYR A 1 65 ? -28.828 -19.281 -24.531 1 86.88 65 TYR A O 1
ATOM 515 N N . GLY A 1 66 ? -29.688 -17.641 -23.344 1 89.06 66 GLY A N 1
ATOM 516 C CA . GLY A 1 66 ? -28.469 -16.844 -23.391 1 89.06 66 GLY A CA 1
ATOM 517 C C . GLY A 1 66 ? -28.281 -16.109 -24.688 1 89.06 66 GLY A C 1
ATOM 518 O O . GLY A 1 66 ? -27.156 -15.711 -25.031 1 89.06 66 GLY A O 1
ATOM 519 N N . GLU A 1 67 ? -29.344 -15.836 -25.453 1 92.31 67 GLU A N 1
ATOM 520 C CA . GLU A 1 67 ? -29.297 -15.109 -26.719 1 92.31 67 GLU A CA 1
ATOM 521 C C . GLU A 1 67 ? -28.672 -13.727 -26.531 1 92.31 67 GLU A C 1
ATOM 523 O O . GLU A 1 67 ? -28.016 -13.211 -27.453 1 92.31 67 GLU A O 1
ATOM 528 N N . ILE A 1 68 ? -28.828 -13.258 -25.391 1 93.94 68 ILE A N 1
ATOM 529 C CA . ILE A 1 68 ? -28.344 -11.906 -25.109 1 93.94 68 ILE A CA 1
ATOM 530 C C . ILE A 1 68 ? -26.812 -11.898 -25.109 1 93.94 68 ILE A C 1
ATOM 532 O O . ILE A 1 68 ? -26.203 -10.891 -25.484 1 93.94 68 ILE A O 1
ATOM 536 N N . VAL A 1 69 ? -26.188 -12.93 -24.688 1 92.94 69 VAL A N 1
ATOM 537 C CA . VAL A 1 69 ? -24.734 -13.023 -24.625 1 92.94 69 VAL A CA 1
ATOM 538 C C . VAL A 1 69 ? -24.141 -12.922 -26.031 1 92.94 69 VAL A C 1
ATOM 540 O O . VAL A 1 69 ? -23.219 -12.133 -26.266 1 92.94 69 VAL A O 1
ATOM 543 N N . ASP A 1 70 ? -24.781 -13.648 -26.922 1 92.44 70 ASP A N 1
ATOM 544 C CA . ASP A 1 70 ? -24.312 -13.633 -28.312 1 92.44 70 ASP A CA 1
ATOM 545 C C . ASP A 1 70 ? -24.469 -12.242 -28.922 1 92.44 70 ASP A C 1
ATOM 547 O O . ASP A 1 70 ? -23.609 -11.781 -29.656 1 92.44 70 ASP A O 1
ATOM 551 N N . TYR A 1 71 ? -25.531 -11.695 -28.547 1 93.81 71 TYR A N 1
ATOM 552 C CA . TYR A 1 71 ? -25.812 -10.367 -29.078 1 93.81 71 TYR A CA 1
ATOM 553 C C . TYR A 1 71 ? -24.781 -9.352 -28.578 1 93.81 71 TYR A C 1
ATOM 555 O O . TYR A 1 71 ? -24.25 -8.57 -29.359 1 93.81 71 TYR A O 1
ATOM 563 N N . ALA A 1 72 ? -24.516 -9.328 -27.359 1 93.12 72 ALA A N 1
ATOM 564 C CA . ALA A 1 72 ? -23.562 -8.391 -26.766 1 93.12 72 ALA A CA 1
ATOM 565 C C . ALA A 1 72 ? -22.172 -8.594 -27.359 1 93.12 72 ALA A C 1
ATOM 567 O O . ALA A 1 72 ? -21.484 -7.617 -27.688 1 93.12 72 ALA A O 1
ATOM 568 N N . ILE A 1 73 ? -21.812 -9.844 -27.484 1 89.19 73 ILE A N 1
ATOM 569 C CA . ILE A 1 73 ? -20.516 -10.172 -28.047 1 89.19 73 ILE A CA 1
ATOM 570 C C . ILE A 1 73 ? -20.422 -9.641 -29.484 1 89.19 73 ILE A C 1
ATOM 572 O O . ILE A 1 73 ? -19.375 -9.109 -29.875 1 89.19 73 ILE A O 1
ATOM 576 N N . SER A 1 74 ? -21.5 -9.766 -30.219 1 89.62 74 SER A N 1
ATOM 577 C CA . SER A 1 74 ? -21.531 -9.305 -31.609 1 89.62 74 SER A CA 1
ATOM 578 C C . SER A 1 74 ? -21.344 -7.797 -31.688 1 89.62 74 SER A C 1
ATOM 580 O O . SER A 1 74 ? -20.906 -7.273 -32.719 1 89.62 74 SER A O 1
ATOM 582 N N . LYS A 1 75 ? -21.672 -7.082 -30.656 1 90.19 75 LYS A N 1
ATOM 583 C CA . LYS A 1 75 ? -21.531 -5.629 -30.609 1 90.19 75 LYS A CA 1
ATOM 584 C C . LYS A 1 75 ? -20.156 -5.23 -30.062 1 90.19 75 LYS A C 1
ATOM 586 O O . LYS A 1 75 ? -19.875 -4.043 -29.891 1 90.19 75 LYS A O 1
ATOM 591 N N . GLY A 1 76 ? -19.375 -6.254 -29.703 1 85.06 76 GLY A N 1
ATOM 592 C CA . GLY A 1 76 ? -18.047 -5.996 -29.203 1 85.06 76 GLY A CA 1
ATOM 593 C C . GLY A 1 76 ? -18 -5.633 -27.734 1 85.06 76 GLY A C 1
ATOM 594 O O . GLY A 1 76 ? -17.016 -5.07 -27.25 1 85.06 76 GLY A O 1
ATOM 595 N N . ILE A 1 77 ? -19.062 -5.883 -27.062 1 89.19 77 ILE A N 1
ATOM 596 C CA . ILE A 1 77 ? -19.156 -5.57 -25.641 1 89.19 77 ILE A CA 1
ATOM 597 C C . ILE A 1 77 ? -18.609 -6.742 -24.828 1 89.19 77 ILE A C 1
ATOM 599 O O . ILE A 1 77 ? -18.906 -7.902 -25.125 1 89.19 77 ILE A O 1
ATOM 603 N N . LEU A 1 78 ? -17.812 -6.469 -23.844 1 88.38 78 LEU A N 1
ATOM 604 C CA . LEU A 1 78 ? -17.344 -7.516 -22.938 1 88.38 78 LEU A CA 1
ATOM 605 C C . LEU A 1 78 ? -18.484 -7.996 -22.047 1 88.38 78 LEU A C 1
ATOM 607 O O . LEU A 1 78 ? -19.344 -7.207 -21.625 1 88.38 78 LEU A O 1
ATOM 611 N N . VAL A 1 79 ? -18.438 -9.281 -21.828 1 90.19 79 VAL A N 1
ATOM 612 C CA . VAL A 1 79 ? -19.625 -9.812 -21.156 1 90.19 79 VAL A CA 1
ATOM 613 C C . VAL A 1 79 ? -19.203 -10.609 -19.922 1 90.19 79 VAL A C 1
ATOM 615 O O . VAL A 1 79 ? -18.281 -11.438 -19.984 1 90.19 79 VAL A O 1
ATOM 618 N N . ILE A 1 80 ? -19.781 -10.305 -18.812 1 88.62 80 ILE A N 1
ATOM 619 C CA . ILE A 1 80 ? -19.812 -11.195 -17.672 1 88.62 80 ILE A CA 1
ATOM 620 C C . ILE A 1 80 ? -21.219 -11.789 -17.516 1 88.62 80 ILE A C 1
ATOM 622 O O . ILE A 1 80 ? -22.203 -11.055 -17.406 1 88.62 80 ILE A O 1
ATOM 626 N N . VAL A 1 81 ? -21.25 -13.094 -17.5 1 89.12 81 VAL A N 1
ATOM 627 C CA . VAL A 1 81 ? -22.531 -13.797 -17.438 1 89.12 81 VAL A CA 1
ATOM 628 C C . VAL A 1 81 ? -22.906 -14.055 -15.984 1 89.12 81 VAL A C 1
ATOM 630 O O . VAL A 1 81 ? -22.094 -14.555 -15.211 1 89.12 81 VAL A O 1
ATOM 633 N N . LEU A 1 82 ? -24.078 -13.648 -15.68 1 86.69 82 LEU A N 1
ATOM 634 C CA . LEU A 1 82 ? -24.672 -13.953 -14.375 1 86.69 82 LEU A CA 1
ATOM 635 C C . LEU A 1 82 ? -25.688 -15.078 -14.484 1 86.69 82 LEU A C 1
ATOM 637 O O . LEU A 1 82 ? -26.547 -15.062 -15.367 1 86.69 82 LEU A O 1
ATOM 641 N N . THR A 1 83 ? -25.5 -16.062 -13.609 1 82.38 83 THR A N 1
ATOM 642 C CA . THR A 1 83 ? -26.406 -17.188 -13.727 1 82.38 83 THR A CA 1
ATOM 643 C C . THR A 1 83 ? -26.953 -17.578 -12.359 1 82.38 83 THR A C 1
ATOM 645 O O . THR A 1 83 ? -26.297 -17.391 -11.344 1 82.38 83 THR A O 1
ATOM 648 N N . GLY A 1 84 ? -28.203 -18.016 -12.359 1 74.62 84 GLY A N 1
ATOM 649 C CA . GLY A 1 84 ? -28.797 -18.547 -11.148 1 74.62 84 GLY A CA 1
ATOM 650 C C . GLY A 1 84 ? -28.562 -20.047 -10.969 1 74.62 84 GLY A C 1
ATOM 651 O O . GLY A 1 84 ? -28.969 -20.625 -9.953 1 74.62 84 GLY A O 1
ATOM 652 N N . SER A 1 85 ? -28.047 -20.688 -11.977 1 72.81 85 SER A N 1
ATOM 653 C CA . SER A 1 85 ? -27.844 -22.125 -11.938 1 72.81 85 SER A CA 1
ATOM 654 C C . SER A 1 85 ? -26.359 -22.469 -11.922 1 72.81 85 SER A C 1
ATOM 656 O O . SER A 1 85 ? -25.531 -21.703 -12.414 1 72.81 85 SER A O 1
ATOM 658 N N . THR A 1 86 ? -26.094 -23.547 -11.227 1 65.88 86 THR A N 1
ATOM 659 C CA . THR A 1 86 ? -24.719 -24.016 -11.164 1 65.88 86 THR A CA 1
ATOM 660 C C . THR A 1 86 ? -24.516 -25.203 -12.078 1 65.88 86 THR A C 1
ATOM 662 O O . THR A 1 86 ? -23.547 -25.953 -11.922 1 65.88 86 THR A O 1
ATOM 665 N N . ASP A 1 87 ? -25.312 -25.281 -13.086 1 74.56 87 ASP A N 1
ATOM 666 C CA . ASP A 1 87 ? -25.188 -26.438 -13.977 1 74.56 87 ASP A CA 1
ATOM 667 C C . ASP A 1 87 ? -23.891 -26.375 -14.773 1 74.56 87 ASP A C 1
ATOM 669 O O . ASP A 1 87 ? -23.625 -25.391 -15.469 1 74.56 87 ASP A O 1
ATOM 673 N N . GLU A 1 88 ? -23.125 -27.406 -14.734 1 73.69 88 GLU A N 1
ATOM 674 C CA . GLU A 1 88 ? -21.797 -27.484 -15.328 1 73.69 88 GLU A CA 1
ATOM 675 C C . GLU A 1 88 ? -21.859 -27.453 -16.844 1 73.69 88 GLU A C 1
ATOM 677 O O . GLU A 1 88 ? -20.969 -26.906 -17.5 1 73.69 88 GLU A O 1
ATOM 682 N N . GLU A 1 89 ? -22.875 -28.031 -17.359 1 78.12 89 GLU A N 1
ATOM 683 C CA . GLU A 1 89 ? -23 -28.078 -18.812 1 78.12 89 GLU A CA 1
ATOM 684 C C . GLU A 1 89 ? -23.172 -26.672 -19.391 1 78.12 89 GLU A C 1
ATOM 686 O O . GLU A 1 89 ? -22.547 -26.328 -20.391 1 78.12 89 GLU A O 1
ATOM 691 N N . THR A 1 90 ? -24.062 -25.969 -18.781 1 77.62 90 THR A N 1
ATOM 692 C CA . THR A 1 90 ? -24.266 -24.578 -19.203 1 77.62 90 THR A CA 1
ATOM 693 C C . THR A 1 90 ? -22.984 -23.766 -19.047 1 77.62 90 THR A C 1
ATOM 695 O O . THR A 1 90 ? -22.609 -23.016 -19.938 1 77.62 90 THR A O 1
ATOM 698 N N . LYS A 1 91 ? -22.328 -23.984 -18.016 1 76.5 91 LYS A N 1
ATOM 699 C CA . LYS A 1 91 ? -21.078 -23.297 -17.766 1 76.5 91 LYS A CA 1
ATOM 700 C C . LYS A 1 91 ? -20.062 -23.578 -18.859 1 76.5 91 LYS A C 1
ATOM 702 O O . LYS A 1 91 ? -19.438 -22.641 -19.391 1 76.5 91 LYS A O 1
ATOM 707 N N . LYS A 1 92 ? -19.938 -24.781 -19.141 1 75.31 92 LYS A N 1
ATOM 708 C CA . LYS A 1 92 ? -18.969 -25.188 -20.156 1 75.31 92 LYS A CA 1
ATOM 709 C C . LYS A 1 92 ? -19.266 -24.516 -21.484 1 75.31 92 LYS A C 1
ATOM 711 O O . LYS A 1 92 ? -18.344 -24.078 -22.188 1 75.31 92 LYS A O 1
ATOM 716 N N . THR A 1 93 ? -20.531 -24.469 -21.812 1 76.94 93 THR A N 1
ATOM 717 C CA . THR A 1 93 ? -20.953 -23.891 -23.078 1 76.94 93 THR A CA 1
ATOM 718 C C . THR A 1 93 ? -20.562 -22.406 -23.156 1 76.94 93 THR A C 1
ATOM 720 O O . THR A 1 93 ? -20.094 -21.953 -24.203 1 76.94 93 THR A O 1
ATOM 723 N N . PHE A 1 94 ? -20.672 -21.766 -22.141 1 77.25 94 PHE A N 1
ATOM 724 C CA . PHE A 1 94 ? -20.5 -20.312 -22.203 1 77.25 94 PHE A CA 1
ATOM 725 C C . PHE A 1 94 ? -19.047 -19.953 -21.938 1 77.25 94 PHE A C 1
ATOM 727 O O . PHE A 1 94 ? -18.547 -18.922 -22.422 1 77.25 94 PHE A O 1
ATOM 734 N N . ILE A 1 95 ? -18.328 -20.766 -21.234 1 71.81 95 ILE A N 1
ATOM 735 C CA . ILE A 1 95 ? -16.906 -20.516 -21 1 71.81 95 ILE A CA 1
ATOM 736 C C . ILE A 1 95 ? -16.141 -20.594 -22.312 1 71.81 95 ILE A C 1
ATOM 738 O O . ILE A 1 95 ? -15.125 -19.906 -22.484 1 71.81 95 ILE A O 1
ATOM 742 N N . GLU A 1 96 ? -16.719 -21.328 -23.188 1 74.19 96 GLU A N 1
ATOM 743 C CA . GLU A 1 96 ? -16.094 -21.469 -24.5 1 74.19 96 GLU A CA 1
ATOM 744 C C . GLU A 1 96 ? -16.328 -20.234 -25.359 1 74.19 96 GLU A C 1
ATOM 746 O O . GLU A 1 96 ? -15.617 -20.016 -26.344 1 74.19 96 GLU A O 1
ATOM 751 N N . LYS A 1 97 ? -17.266 -19.469 -24.906 1 78.56 97 LYS A N 1
ATOM 752 C CA . LYS A 1 97 ? -17.5 -18.203 -25.594 1 78.56 97 LYS A CA 1
ATOM 753 C C . LYS A 1 97 ? -16.531 -17.125 -25.141 1 78.56 97 LYS A C 1
ATOM 755 O O . LYS A 1 97 ? -15.836 -17.297 -24.141 1 78.56 97 LYS A O 1
ATOM 760 N N . ASN A 1 98 ? -16.359 -16.156 -25.953 1 78.56 98 ASN A N 1
ATOM 761 C CA . ASN A 1 98 ? -15.438 -15.07 -25.625 1 78.56 98 ASN A CA 1
ATOM 762 C C . ASN A 1 98 ? -16.016 -14.133 -24.562 1 78.56 98 ASN A C 1
ATOM 764 O O . ASN A 1 98 ? -16.25 -12.953 -24.828 1 78.56 98 ASN A O 1
ATOM 768 N N . ILE A 1 99 ? -16.328 -14.68 -23.422 1 83.44 99 ILE A N 1
ATOM 769 C CA . ILE A 1 99 ? -16.828 -13.875 -22.312 1 83.44 99 ILE A CA 1
ATOM 770 C C . ILE A 1 99 ? -15.727 -13.664 -21.281 1 83.44 99 ILE A C 1
ATOM 772 O O . ILE A 1 99 ? -14.719 -14.375 -21.297 1 83.44 99 ILE A O 1
ATOM 776 N N . VAL A 1 100 ? -15.93 -12.68 -20.453 1 82.69 100 VAL A N 1
ATOM 777 C CA . VAL A 1 100 ? -14.961 -12.383 -19.406 1 82.69 100 VAL A CA 1
ATOM 778 C C . VAL A 1 100 ? -15.039 -13.438 -18.312 1 82.69 100 VAL A C 1
ATOM 780 O O . VAL A 1 100 ? -14.008 -13.945 -17.859 1 82.69 100 VAL A O 1
ATOM 783 N N . ASP A 1 101 ? -16.219 -13.703 -17.906 1 82.62 101 ASP A N 1
ATOM 784 C CA . ASP A 1 101 ? -16.391 -14.648 -16.812 1 82.62 101 ASP A CA 1
ATOM 785 C C . ASP A 1 101 ? -17.844 -15.086 -16.688 1 82.62 101 ASP A C 1
ATOM 787 O O . ASP A 1 101 ? -18.734 -14.484 -17.297 1 82.62 101 ASP A O 1
ATOM 791 N N . TYR A 1 102 ? -17.938 -16.234 -16.078 1 82.94 102 TYR A N 1
ATOM 792 C CA . TYR A 1 102 ? -19.219 -16.828 -15.711 1 82.94 102 TYR A CA 1
ATOM 793 C C . TYR A 1 102 ? -19.375 -16.906 -14.195 1 82.94 102 TYR A C 1
ATOM 795 O O . TYR A 1 102 ? -18.594 -17.547 -13.508 1 82.94 102 TYR A O 1
ATOM 803 N N . VAL A 1 103 ? -20.438 -16.172 -13.648 1 82.69 103 VAL A N 1
ATOM 804 C CA . VAL A 1 103 ? -20.531 -16.031 -12.195 1 82.69 103 VAL A CA 1
ATOM 805 C C . VAL A 1 103 ? -21.922 -16.453 -11.734 1 82.6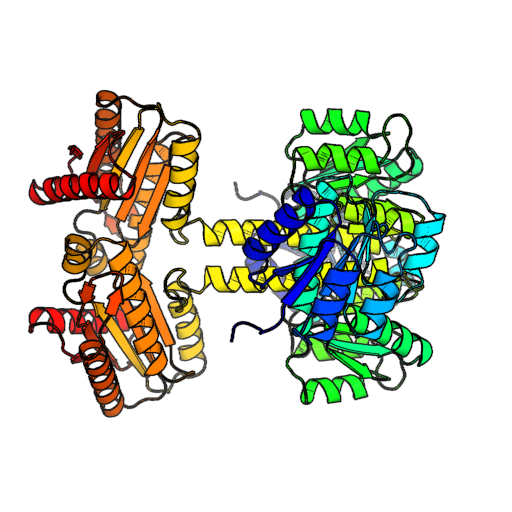9 103 VAL A C 1
ATOM 807 O O . VAL A 1 103 ? -22.922 -16.031 -12.312 1 82.69 103 VAL A O 1
ATOM 810 N N . TYR A 1 104 ? -22 -17.188 -10.656 1 78.25 104 TYR A N 1
ATOM 811 C CA . TYR A 1 104 ? -23.25 -17.562 -10.023 1 78.25 104 TYR A CA 1
ATOM 812 C C . TYR A 1 104 ? -23.797 -16.406 -9.188 1 78.25 104 TYR A C 1
ATOM 814 O O . TYR A 1 104 ? -23.094 -15.836 -8.359 1 78.25 104 TYR A O 1
ATOM 822 N N . LYS A 1 105 ? -25.078 -15.906 -9.281 1 76 105 LYS A N 1
ATOM 823 C CA . LYS A 1 105 ? -25.609 -14.703 -8.641 1 76 105 LYS A CA 1
ATOM 824 C C . LYS A 1 105 ? -26.25 -15.039 -7.293 1 76 105 LYS A C 1
ATOM 826 O O . LYS A 1 105 ? -26.672 -14.141 -6.566 1 76 105 LYS A O 1
ATOM 831 N N . GLY A 1 106 ? -26.359 -16.312 -6.938 1 69.31 106 GLY A N 1
ATOM 832 C CA . GLY A 1 106 ? -27.062 -16.656 -5.711 1 69.31 106 GLY A CA 1
ATOM 833 C C . GLY A 1 106 ? -26.219 -16.469 -4.465 1 69.31 106 GLY A C 1
ATOM 834 O O . GLY A 1 106 ? -26.703 -16.641 -3.348 1 69.31 106 GLY A O 1
ATOM 835 N N . ASP A 1 107 ? -25.031 -16.109 -4.551 1 69.06 107 ASP A N 1
ATOM 836 C CA . ASP A 1 107 ? -24.141 -15.969 -3.402 1 69.06 107 ASP A CA 1
ATOM 837 C C . ASP A 1 107 ? -23.594 -14.539 -3.291 1 69.06 107 ASP A C 1
ATOM 839 O O . ASP A 1 107 ? -23.203 -13.938 -4.293 1 69.06 107 ASP A O 1
ATOM 843 N N . LYS A 1 108 ? -23.781 -13.914 -2.105 1 69.5 108 LYS A N 1
ATOM 844 C CA . LYS A 1 108 ? -23.328 -12.547 -1.848 1 69.5 108 LYS A CA 1
ATOM 845 C C . LYS A 1 108 ? -21.875 -12.367 -2.252 1 69.5 108 LYS A C 1
ATOM 847 O O . LYS A 1 108 ? -21.484 -11.312 -2.758 1 69.5 108 LYS A O 1
ATOM 852 N N . HIS A 1 109 ? -21.094 -13.352 -2.023 1 70.31 109 HIS A N 1
ATOM 853 C CA . HIS A 1 109 ? -19.672 -13.242 -2.307 1 70.31 109 HIS A CA 1
ATOM 854 C C . HIS A 1 109 ? -19.422 -13.125 -3.805 1 70.31 109 HIS A C 1
ATOM 856 O O . HIS A 1 109 ? -18.422 -12.523 -4.223 1 70.31 109 HIS A O 1
ATOM 862 N N . ASN A 1 110 ? -20.359 -13.562 -4.492 1 75.25 110 ASN A N 1
ATOM 863 C CA . ASN A 1 110 ? -20.234 -13.484 -5.945 1 75.25 110 ASN A CA 1
ATOM 864 C C . ASN A 1 110 ? -20.375 -12.055 -6.449 1 75.25 110 ASN A C 1
ATOM 866 O O . ASN A 1 110 ? -19.719 -11.664 -7.418 1 75.25 110 ASN A O 1
ATOM 870 N N . VAL A 1 111 ? -21.141 -11.328 -5.699 1 74.31 111 VAL A N 1
ATOM 871 C CA . VAL A 1 111 ? -21.359 -9.945 -6.109 1 74.31 111 VAL A CA 1
ATOM 872 C C . VAL A 1 111 ? -20.062 -9.148 -5.914 1 74.31 111 VAL A C 1
ATOM 874 O O . VAL A 1 111 ? -19.672 -8.375 -6.789 1 74.31 111 VAL A O 1
ATOM 877 N N . ASP A 1 112 ? -19.391 -9.359 -4.812 1 79.12 112 ASP A N 1
ATOM 878 C CA . ASP A 1 112 ? -18.125 -8.68 -4.559 1 79.12 112 ASP A CA 1
ATOM 879 C C . ASP A 1 112 ? -17.078 -9.039 -5.617 1 79.12 112 ASP A C 1
ATOM 881 O O . ASP A 1 112 ? -16.328 -8.172 -6.066 1 79.12 112 ASP A O 1
ATOM 885 N N . TYR A 1 113 ? -17.156 -10.25 -5.969 1 83.31 113 TYR A N 1
ATOM 886 C CA . TYR A 1 113 ? -16.25 -10.734 -7.004 1 83.31 113 TYR A CA 1
ATOM 887 C C . TYR A 1 113 ? -16.484 -10 -8.32 1 83.31 113 TYR A C 1
ATOM 889 O O . TYR A 1 113 ? -15.531 -9.617 -9 1 83.31 113 TYR A O 1
ATOM 897 N N . ILE A 1 114 ? -17.703 -9.812 -8.656 1 80.94 114 ILE A N 1
ATOM 898 C CA . ILE A 1 114 ? -18.047 -9.125 -9.898 1 80.94 114 ILE A CA 1
ATOM 899 C C . ILE A 1 114 ? -17.484 -7.707 -9.875 1 80.94 114 ILE A C 1
ATOM 901 O O . ILE A 1 114 ? -16.891 -7.25 -10.852 1 80.94 114 ILE A O 1
ATOM 905 N N . PHE A 1 115 ? -17.672 -7.137 -8.75 1 81.88 115 PHE A N 1
ATOM 906 C CA . PHE A 1 115 ? -17.203 -5.758 -8.625 1 81.88 115 PHE A CA 1
ATOM 907 C C . PHE A 1 115 ? -15.688 -5.691 -8.758 1 81.88 115 PHE A C 1
ATOM 909 O O . PHE A 1 115 ? -15.156 -4.824 -9.461 1 81.88 115 PHE A O 1
ATOM 916 N N . ASP A 1 116 ? -15.039 -6.555 -8.094 1 85.75 116 ASP A N 1
ATOM 917 C CA . ASP A 1 116 ? -13.578 -6.594 -8.172 1 85.75 116 ASP A CA 1
ATOM 918 C C . ASP A 1 116 ? -13.109 -6.824 -9.602 1 85.75 116 ASP A C 1
ATOM 920 O O . ASP A 1 116 ? -12.133 -6.211 -10.047 1 85.75 116 ASP A O 1
ATOM 924 N N . THR A 1 117 ? -13.828 -7.688 -10.234 1 86 117 THR A N 1
ATOM 925 C CA . THR A 1 117 ? -13.469 -8.031 -11.609 1 86 117 THR A CA 1
ATOM 926 C C . THR A 1 117 ? -13.672 -6.84 -12.539 1 86 117 THR A C 1
ATOM 928 O O . THR A 1 117 ? -12.805 -6.535 -13.359 1 86 117 THR A O 1
ATOM 931 N N . VAL A 1 118 ? -14.789 -6.18 -12.422 1 84.5 118 VAL A N 1
ATOM 932 C CA . VAL A 1 118 ? -15.102 -5.023 -13.258 1 84.5 118 VAL A CA 1
ATOM 933 C C . VAL A 1 118 ? -14.062 -3.924 -13.023 1 84.5 118 VAL A C 1
ATOM 935 O O . VAL A 1 118 ? -13.555 -3.326 -13.977 1 84.5 118 VAL A O 1
ATOM 938 N N . ASN A 1 119 ? -13.812 -3.701 -11.797 1 87.12 119 ASN A N 1
ATOM 939 C CA . ASN A 1 119 ? -12.82 -2.688 -11.453 1 87.12 119 ASN A CA 1
ATOM 940 C C . ASN A 1 119 ? -11.453 -3.021 -12.039 1 87.12 119 ASN A C 1
ATOM 942 O O . ASN A 1 119 ? -10.766 -2.143 -12.562 1 87.12 119 ASN A O 1
ATOM 946 N N . ARG A 1 120 ? -11.07 -4.258 -11.93 1 91.12 120 ARG A N 1
ATOM 947 C CA . ARG A 1 120 ? -9.797 -4.711 -12.469 1 91.12 120 ARG A CA 1
ATOM 948 C C . ARG A 1 120 ? -9.742 -4.523 -13.984 1 91.12 120 ARG A C 1
ATOM 950 O O . ARG A 1 120 ? -8.75 -4.016 -14.516 1 91.12 120 ARG A O 1
ATOM 957 N N . LEU A 1 121 ? -10.766 -4.879 -14.633 1 88.75 121 LEU A N 1
ATOM 958 C CA . LEU A 1 121 ? -10.836 -4.738 -16.078 1 88.75 121 LEU A CA 1
ATOM 959 C C . LEU A 1 121 ? -10.75 -3.27 -16.484 1 88.75 121 LEU A C 1
ATOM 961 O O . LEU A 1 121 ? -10.047 -2.928 -17.453 1 88.75 121 LEU A O 1
ATOM 965 N N . TYR A 1 122 ? -11.461 -2.492 -15.773 1 86.88 122 TYR A N 1
ATOM 966 C CA . TYR A 1 122 ? -11.445 -1.06 -16.062 1 86.88 122 TYR A CA 1
ATOM 967 C C . TYR A 1 122 ? -10.039 -0.497 -15.945 1 86.88 122 TYR A C 1
ATOM 969 O O . TYR A 1 122 ? -9.602 0.277 -16.797 1 86.88 122 TYR A O 1
ATOM 977 N N . ARG A 1 123 ? -9.336 -0.906 -14.969 1 90.31 123 ARG A N 1
ATOM 978 C CA . ARG A 1 123 ? -7.992 -0.401 -14.711 1 90.31 123 ARG A CA 1
ATOM 979 C C . ARG A 1 123 ? -6.988 -0.996 -15.695 1 90.31 123 ARG A C 1
ATOM 981 O O . ARG A 1 123 ? -5.992 -0.356 -16.031 1 90.31 123 ARG A O 1
ATOM 988 N N . ASN A 1 124 ? -7.23 -2.156 -16.141 1 93.75 124 ASN A N 1
ATOM 989 C CA . ASN A 1 124 ? -6.32 -2.842 -17.047 1 93.75 124 ASN A CA 1
ATOM 990 C C . ASN A 1 124 ? -6.125 -2.057 -18.344 1 93.75 124 ASN A C 1
ATOM 992 O O . ASN A 1 124 ? -5.07 -2.143 -18.969 1 93.75 124 ASN A O 1
ATOM 996 N N . ARG A 1 125 ? -7.074 -1.287 -18.703 1 88.81 125 ARG A N 1
ATOM 997 C CA . ARG A 1 125 ? -7.086 -0.586 -19.984 1 88.81 125 ARG A CA 1
ATOM 998 C C . ARG A 1 125 ? -5.922 0.391 -20.078 1 88.81 125 ARG A C 1
ATOM 1000 O O . ARG A 1 125 ? -5.492 0.746 -21.188 1 88.81 125 ARG A O 1
ATOM 1007 N N . LYS A 1 126 ? -5.465 0.844 -18.984 1 92.38 126 LYS A N 1
ATOM 1008 C CA . LYS A 1 126 ? -4.398 1.841 -19 1 92.38 126 LYS A CA 1
ATOM 1009 C C . LYS A 1 126 ? -3.025 1.177 -19.062 1 92.38 126 LYS A C 1
ATOM 1011 O O . LYS A 1 126 ? -2.012 1.851 -19.266 1 92.38 126 LYS A O 1
ATOM 1016 N N . TYR A 1 127 ? -2.963 -0.143 -18.938 1 96.06 127 TYR A N 1
ATOM 1017 C CA . TYR A 1 127 ? -1.67 -0.809 -18.828 1 96.06 127 TYR A CA 1
ATOM 1018 C C . TYR A 1 127 ? -1.242 -1.402 -20.156 1 96.06 127 TYR A C 1
ATOM 1020 O O . TYR A 1 127 ? -2.045 -2.035 -20.859 1 96.06 127 TYR A O 1
ATOM 1028 N N . LYS A 1 128 ? -0.037 -1.154 -20.5 1 97.56 128 LYS A N 1
ATOM 1029 C CA . LYS A 1 128 ? 0.648 -1.815 -21.609 1 97.56 128 LYS A CA 1
ATOM 1030 C C . LYS A 1 128 ? 1.411 -3.047 -21.125 1 97.56 128 LYS A C 1
ATOM 1032 O O . LYS A 1 128 ? 2.123 -2.986 -20.125 1 97.56 128 LYS A O 1
ATOM 1037 N N . VAL A 1 129 ? 1.187 -4.168 -21.859 1 97.88 129 VAL A N 1
ATOM 1038 C CA . VAL A 1 129 ? 1.805 -5.434 -21.484 1 97.88 129 VAL A CA 1
ATOM 1039 C C . VAL A 1 129 ? 2.641 -5.965 -22.641 1 97.88 129 VAL A C 1
ATOM 1041 O O . VAL A 1 129 ? 2.223 -5.891 -23.797 1 97.88 129 VAL A O 1
ATOM 1044 N N . MET A 1 130 ? 3.805 -6.492 -22.344 1 98.06 130 MET A N 1
ATOM 1045 C CA . MET A 1 130 ? 4.695 -7.082 -23.344 1 98.06 130 MET A CA 1
ATOM 1046 C C . MET A 1 130 ? 4.77 -8.594 -23.172 1 98.06 130 MET A C 1
ATOM 1048 O O . MET A 1 130 ? 5.078 -9.094 -22.078 1 98.06 130 MET A O 1
ATOM 1052 N N . VAL A 1 131 ? 4.43 -9.297 -24.219 1 98.06 131 VAL A N 1
ATOM 1053 C CA . VAL A 1 131 ? 4.586 -10.75 -24.25 1 98.06 131 VAL A CA 1
ATOM 1054 C C . VAL A 1 131 ? 5.816 -11.117 -25.078 1 98.06 131 VAL A C 1
ATOM 1056 O O . VAL A 1 131 ? 5.918 -10.75 -26.25 1 98.06 131 VAL A O 1
ATOM 1059 N N . VAL A 1 132 ? 6.734 -11.828 -24.453 1 98.06 132 VAL A N 1
ATOM 1060 C CA . VAL A 1 132 ? 7.973 -12.195 -25.141 1 98.06 132 VAL A CA 1
ATOM 1061 C C . VAL A 1 132 ? 8.102 -13.719 -25.172 1 98.06 132 VAL A C 1
ATOM 1063 O O . VAL A 1 132 ? 8.359 -14.352 -24.141 1 98.06 132 VAL A O 1
ATOM 1066 N N . ASP A 1 133 ? 7.957 -14.297 -26.266 1 96.44 133 ASP A N 1
ATOM 1067 C CA . ASP A 1 133 ? 7.973 -15.742 -26.484 1 96.44 133 ASP A CA 1
ATOM 1068 C C . ASP A 1 133 ? 8.305 -16.078 -27.938 1 96.44 133 ASP A C 1
ATOM 1070 O O . ASP A 1 133 ? 7.781 -15.445 -28.859 1 96.44 133 ASP A O 1
ATOM 1074 N N . ASP A 1 134 ? 9.164 -17.094 -28.078 1 95.06 134 ASP A N 1
ATOM 1075 C CA . ASP A 1 134 ? 9.586 -17.406 -29.438 1 95.06 134 ASP A CA 1
ATOM 1076 C C . ASP A 1 134 ? 8.531 -18.25 -30.156 1 95.06 134 ASP A C 1
ATOM 1078 O O . ASP A 1 134 ? 8.547 -18.359 -31.391 1 95.06 134 ASP A O 1
ATOM 1082 N N . SER A 1 135 ? 7.609 -18.875 -29.484 1 94.5 135 SER A N 1
ATOM 1083 C CA . SER A 1 135 ? 6.543 -19.703 -30.047 1 94.5 135 SER A CA 1
ATOM 1084 C C . SER A 1 135 ? 5.359 -18.844 -30.484 1 94.5 135 SER A C 1
ATOM 1086 O O . SER A 1 135 ? 4.68 -18.234 -29.656 1 94.5 135 SER A O 1
ATOM 1088 N N . ILE A 1 136 ? 5.035 -18.859 -31.734 1 94.94 136 ILE A N 1
ATOM 1089 C CA . ILE A 1 136 ? 3.951 -18.062 -32.312 1 94.94 136 ILE A CA 1
ATOM 1090 C C . ILE A 1 136 ? 2.621 -18.484 -31.688 1 94.94 136 ILE A C 1
ATOM 1092 O O . ILE A 1 136 ? 1.854 -17.641 -31.219 1 94.94 136 ILE A O 1
ATOM 1096 N N . PRO A 1 137 ? 2.373 -19.781 -31.578 1 94.44 137 PRO A N 1
ATOM 1097 C CA . PRO A 1 137 ? 1.105 -20.188 -30.969 1 94.44 137 PRO A CA 1
ATOM 1098 C C . PRO A 1 137 ? 0.953 -19.703 -29.531 1 94.44 137 PRO A C 1
ATOM 1100 O O . PRO A 1 137 ? -0.132 -19.266 -29.141 1 94.44 137 PRO A O 1
ATOM 1103 N N . THR A 1 138 ? 2.018 -19.75 -28.828 1 93.19 138 THR A N 1
ATOM 1104 C CA . THR A 1 138 ? 1.971 -19.328 -27.438 1 93.19 138 THR A CA 1
ATOM 1105 C C . THR A 1 138 ? 1.739 -17.812 -27.344 1 93.19 138 THR A C 1
ATOM 1107 O O . THR A 1 138 ? 0.922 -17.359 -26.547 1 93.19 138 THR A O 1
ATOM 1110 N N . ARG A 1 139 ? 2.408 -17.062 -28.141 1 94.81 139 ARG A N 1
ATOM 1111 C CA . ARG A 1 139 ? 2.229 -15.609 -28.172 1 94.81 139 ARG A CA 1
ATOM 1112 C C . ARG A 1 139 ? 0.79 -15.242 -28.516 1 94.81 139 ARG A C 1
ATOM 1114 O O . ARG A 1 139 ? 0.197 -14.367 -27.891 1 94.81 139 ARG A O 1
ATOM 1121 N N . ASN A 1 140 ? 0.282 -15.938 -29.5 1 94.06 140 ASN A N 1
ATOM 1122 C CA . ASN A 1 140 ? -1.082 -15.648 -29.922 1 94.06 140 ASN A CA 1
ATOM 1123 C C . ASN A 1 140 ? -2.096 -15.977 -28.828 1 94.06 140 ASN A C 1
ATOM 1125 O O . ASN A 1 140 ? -3.037 -15.219 -28.609 1 94.06 140 ASN A O 1
ATOM 1129 N N . MET A 1 141 ? -1.858 -17.062 -28.25 1 91.94 141 MET A N 1
ATOM 1130 C CA . MET A 1 141 ? -2.73 -17.453 -27.141 1 91.94 141 MET A CA 1
ATOM 1131 C C . MET A 1 141 ? -2.705 -16.406 -26.031 1 91.94 141 MET A C 1
ATOM 1133 O O . MET A 1 141 ? -3.758 -15.992 -25.547 1 91.94 141 MET A O 1
ATOM 1137 N N . MET A 1 142 ? -1.563 -15.977 -25.672 1 94 142 MET A N 1
ATOM 1138 C CA . MET A 1 142 ? -1.404 -14.992 -24.609 1 94 142 MET A CA 1
ATOM 1139 C C . MET A 1 142 ? -2.037 -13.656 -25 1 94 142 MET A C 1
ATOM 1141 O O . MET A 1 142 ? -2.703 -13.016 -24.188 1 94 142 MET A O 1
ATOM 1145 N N . LYS A 1 143 ? -1.786 -13.297 -26.188 1 94 143 LYS A N 1
ATOM 1146 C CA . LYS A 1 143 ? -2.375 -12.062 -26.703 1 94 143 LYS A CA 1
ATOM 1147 C C . LYS A 1 143 ? -3.896 -12.102 -26.609 1 94 143 LYS A C 1
ATOM 1149 O O . LYS A 1 143 ? -4.523 -11.117 -26.203 1 94 143 LYS A O 1
ATOM 1154 N N . THR A 1 144 ? -4.441 -13.227 -26.953 1 88.75 144 THR A N 1
ATOM 1155 C CA . THR A 1 144 ? -5.891 -13.391 -26.906 1 88.75 144 THR A CA 1
ATOM 1156 C C . THR A 1 144 ? -6.406 -13.258 -25.484 1 88.75 144 THR A C 1
ATOM 1158 O O . THR A 1 144 ? -7.355 -12.516 -25.234 1 88.75 144 THR A O 1
ATOM 1161 N N . ILE A 1 145 ? -5.754 -13.898 -24.578 1 89.06 145 ILE A N 1
ATOM 1162 C CA . ILE A 1 145 ? -6.16 -13.875 -23.172 1 89.06 145 ILE A CA 1
ATOM 1163 C C . ILE A 1 145 ? -6.039 -12.453 -22.625 1 89.06 145 ILE A C 1
ATOM 1165 O O . ILE A 1 145 ? -6.98 -11.922 -22.031 1 89.06 145 ILE A O 1
ATOM 1169 N N . LEU A 1 146 ? -4.922 -11.812 -22.906 1 94.06 146 LEU A N 1
ATOM 1170 C CA . LEU A 1 146 ? -4.637 -10.5 -22.344 1 94.06 146 LEU A CA 1
ATOM 1171 C C . LEU A 1 146 ? -5.535 -9.438 -22.953 1 94.06 146 LEU A C 1
ATOM 1173 O O . LEU A 1 146 ? -5.973 -8.508 -22.266 1 94.06 146 LEU A O 1
ATOM 1177 N N . SER A 1 147 ? -5.801 -9.562 -24.234 1 89.31 147 SER A N 1
ATOM 1178 C CA . SER A 1 147 ? -6.723 -8.633 -24.891 1 89.31 147 SER A CA 1
ATOM 1179 C C . SER A 1 147 ? -8.125 -8.758 -24.312 1 89.31 147 SER A C 1
ATOM 1181 O O . SER A 1 147 ? -8.828 -7.754 -24.156 1 89.31 147 SER A O 1
ATOM 1183 N N . SER A 1 148 ? -8.469 -9.953 -24 1 82.94 148 SER A N 1
ATOM 1184 C CA . SER A 1 148 ? -9.781 -10.164 -23.391 1 82.94 148 SER A CA 1
ATOM 1185 C C . SER A 1 148 ? -9.859 -9.531 -22.016 1 82.94 148 SER A C 1
ATOM 1187 O O . SER A 1 148 ? -10.953 -9.289 -21.5 1 82.94 148 SER A O 1
ATOM 1189 N N . GLN A 1 149 ? -8.727 -9.344 -21.422 1 89.25 149 GLN A N 1
ATOM 1190 C CA . GLN A 1 149 ? -8.656 -8.664 -20.141 1 89.25 149 GLN A CA 1
ATOM 1191 C C . GLN A 1 149 ? -8.477 -7.156 -20.312 1 89.25 149 GLN A C 1
ATOM 1193 O O . GLN A 1 149 ? -8.258 -6.434 -19.344 1 89.25 149 GLN A O 1
ATOM 1198 N N . LEU A 1 150 ? -8.469 -6.648 -21.562 1 89.94 150 LEU A N 1
ATOM 1199 C CA . LEU A 1 150 ? -8.516 -5.246 -21.984 1 89.94 150 LEU A CA 1
ATOM 1200 C C . LEU A 1 150 ? -7.152 -4.582 -21.812 1 89.94 150 LEU A C 1
ATOM 1202 O O . LEU A 1 150 ? -7.07 -3.367 -21.609 1 89.94 150 LEU A O 1
ATOM 1206 N N . PHE A 1 151 ? -6.109 -5.418 -21.828 1 94.5 151 PHE A N 1
ATOM 1207 C CA . PHE A 1 151 ? -4.762 -4.859 -21.844 1 94.5 151 PHE A CA 1
ATOM 1208 C C . PHE A 1 151 ? -4.383 -4.387 -23.234 1 94.5 151 PHE A C 1
ATOM 1210 O O . PHE A 1 151 ? -4.926 -4.875 -24.234 1 94.5 151 PHE A O 1
ATOM 1217 N N . LYS A 1 152 ? -3.529 -3.377 -23.312 1 96.06 152 LYS A N 1
ATOM 1218 C CA . LYS A 1 152 ? -2.812 -3.084 -24.562 1 96.06 152 LYS A CA 1
ATOM 1219 C C . LYS A 1 152 ? -1.584 -3.977 -24.703 1 96.06 152 LYS A C 1
ATOM 1221 O O . LYS A 1 152 ? -0.599 -3.812 -23.984 1 96.06 152 LYS A O 1
ATOM 1226 N N . VAL A 1 153 ? -1.611 -4.895 -25.766 1 97.12 153 VAL A N 1
ATOM 1227 C CA . VAL A 1 153 ? -0.647 -5.988 -25.766 1 97.12 153 VAL A CA 1
ATOM 1228 C C . VAL A 1 153 ? 0.37 -5.785 -26.875 1 97.12 153 VAL A C 1
ATOM 1230 O O . VAL A 1 153 ? -0.004 -5.523 -28.031 1 97.12 153 VAL A O 1
ATOM 1233 N N . PHE A 1 154 ? 1.604 -5.848 -26.5 1 97.25 154 PHE A N 1
ATOM 1234 C CA . PHE A 1 154 ? 2.729 -5.934 -27.422 1 97.25 154 PHE A CA 1
ATOM 1235 C C . PHE A 1 154 ? 3.344 -7.328 -27.406 1 97.25 154 PHE A C 1
ATOM 1237 O O . PHE A 1 154 ? 3.281 -8.023 -26.391 1 97.25 154 PHE A O 1
ATOM 1244 N N . ALA A 1 155 ? 3.867 -7.746 -28.531 1 96.81 155 ALA A N 1
ATOM 1245 C CA . ALA A 1 155 ? 4.461 -9.078 -28.609 1 96.81 155 ALA A CA 1
ATOM 1246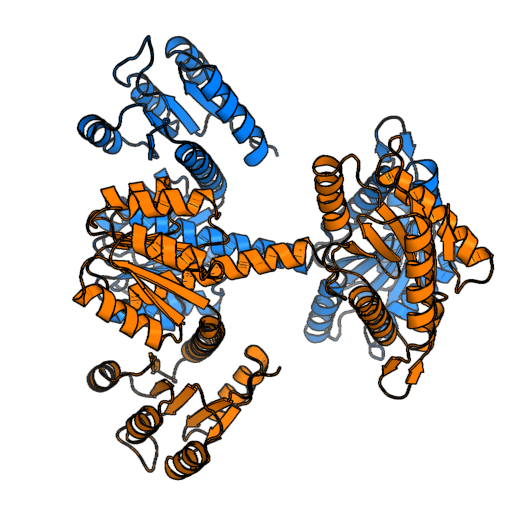 C C . ALA A 1 155 ? 5.828 -9.031 -29.297 1 96.81 155 ALA A C 1
ATOM 1248 O O . ALA A 1 155 ? 6.02 -8.297 -30.266 1 96.81 155 ALA A O 1
ATOM 1249 N N . ALA A 1 156 ? 6.734 -9.727 -28.75 1 97.38 156 ALA A N 1
ATOM 1250 C CA . ALA A 1 156 ? 8.078 -9.852 -29.297 1 97.38 156 ALA A CA 1
ATOM 1251 C C . ALA A 1 156 ? 8.516 -11.312 -29.359 1 97.38 156 ALA A C 1
ATOM 1253 O O . ALA A 1 156 ? 8.102 -12.125 -28.531 1 97.38 156 ALA A O 1
ATOM 1254 N N . ALA A 1 157 ? 9.398 -11.633 -30.266 1 96 157 ALA A N 1
ATOM 1255 C CA . ALA A 1 157 ? 9.812 -13.008 -30.5 1 96 157 ALA A CA 1
ATOM 1256 C C . ALA A 1 157 ? 11.047 -13.359 -29.672 1 96 157 ALA A C 1
ATOM 1258 O O . ALA A 1 157 ? 11.383 -14.539 -29.516 1 96 157 ALA A O 1
ATOM 1259 N N . HIS A 1 158 ? 11.695 -12.414 -29.297 1 95.25 158 HIS A N 1
ATOM 1260 C CA . HIS A 1 158 ? 12.875 -12.617 -28.453 1 95.25 158 HIS A CA 1
ATOM 1261 C C . HIS A 1 158 ? 13.227 -11.352 -27.688 1 95.25 158 HIS A C 1
ATOM 1263 O O . HIS A 1 158 ? 12.609 -10.305 -27.891 1 95.25 158 HIS A O 1
ATOM 1269 N N . GLY A 1 159 ? 14.234 -11.398 -26.781 1 96.06 159 GLY A N 1
ATOM 1270 C CA . GLY A 1 159 ? 14.547 -10.352 -25.828 1 96.06 159 GLY A CA 1
ATOM 1271 C C . GLY A 1 159 ? 14.977 -9.055 -26.5 1 96.06 159 GLY A C 1
ATOM 1272 O O . GLY A 1 159 ? 14.602 -7.969 -26.047 1 96.06 159 GLY A O 1
ATOM 1273 N N . GLU A 1 160 ? 15.742 -9.141 -27.547 1 95.94 160 GLU A N 1
ATOM 1274 C CA . GLU A 1 160 ? 16.234 -7.938 -28.219 1 95.94 160 GLU A CA 1
ATOM 1275 C C . GLU A 1 160 ? 15.086 -7.129 -28.812 1 95.94 160 GLU A C 1
ATOM 1277 O O . GLU A 1 160 ? 15.07 -5.902 -28.719 1 95.94 160 GLU A O 1
ATOM 1282 N N . GLU A 1 161 ? 14.242 -7.863 -29.422 1 96.06 161 GLU A N 1
ATOM 1283 C CA . GLU A 1 161 ? 13.062 -7.199 -29.969 1 96.06 161 GLU A CA 1
ATOM 1284 C C . GLU A 1 161 ? 12.234 -6.543 -28.875 1 96.06 161 GLU A C 1
ATOM 1286 O O . GLU A 1 161 ? 11.75 -5.422 -29.047 1 96.06 161 GLU A O 1
ATOM 1291 N N . ALA A 1 162 ? 12.094 -7.227 -27.797 1 96.81 162 ALA A N 1
ATOM 1292 C CA . ALA A 1 162 ? 11.367 -6.684 -26.656 1 96.81 162 ALA A CA 1
ATOM 1293 C C . ALA A 1 162 ? 12.016 -5.395 -26.156 1 96.81 162 ALA A C 1
ATOM 1295 O O . ALA A 1 162 ? 11.32 -4.41 -25.875 1 96.81 162 ALA A O 1
ATOM 1296 N N . MET A 1 163 ? 13.305 -5.375 -26.062 1 95.75 163 MET A N 1
ATOM 1297 C CA . MET A 1 163 ? 14.039 -4.199 -25.594 1 95.75 163 MET A CA 1
ATOM 1298 C C . MET A 1 163 ? 13.758 -2.996 -26.5 1 95.75 163 MET A C 1
ATOM 1300 O O . MET A 1 163 ? 13.641 -1.87 -26.016 1 95.75 163 MET A O 1
ATOM 1304 N N . ALA A 1 164 ? 13.664 -3.234 -27.75 1 94.69 164 ALA A N 1
ATOM 1305 C CA . ALA A 1 164 ? 13.359 -2.168 -28.703 1 94.69 164 ALA A CA 1
ATOM 1306 C C . ALA A 1 164 ? 11.969 -1.584 -28.453 1 94.69 164 ALA A C 1
ATOM 1308 O O . ALA A 1 164 ? 11.789 -0.364 -28.469 1 94.69 164 ALA A O 1
ATOM 1309 N N . TYR A 1 165 ? 10.992 -2.436 -28.203 1 93.75 165 TYR A N 1
ATOM 1310 C CA . TYR A 1 165 ? 9.641 -1.98 -27.891 1 93.75 165 TYR A CA 1
ATOM 1311 C C . TYR A 1 165 ? 9.641 -1.124 -26.625 1 93.75 165 TYR A C 1
ATOM 1313 O O . TYR A 1 165 ? 8.93 -0.116 -26.562 1 93.75 165 TYR A O 1
ATOM 1321 N N . PHE A 1 166 ? 10.391 -1.497 -25.641 1 92.75 166 PHE A N 1
ATOM 1322 C CA . PHE A 1 166 ? 10.453 -0.776 -24.375 1 92.75 166 PHE A CA 1
ATOM 1323 C C . PHE A 1 166 ? 10.992 0.632 -24.578 1 92.75 166 PHE A C 1
ATOM 1325 O O . PHE A 1 166 ? 10.57 1.573 -23.906 1 92.75 166 PHE A O 1
ATOM 1332 N N . GLU A 1 167 ? 11.953 0.751 -25.422 1 91.81 167 GLU A N 1
ATOM 1333 C CA . GLU A 1 167 ? 12.508 2.07 -25.719 1 91.81 167 GLU A CA 1
ATOM 1334 C C . GLU A 1 167 ? 11.438 3.014 -26.25 1 91.81 167 GLU A C 1
ATOM 1336 O O . GLU A 1 167 ? 11.398 4.191 -25.891 1 91.81 167 GLU A O 1
ATOM 1341 N N . ASP A 1 168 ? 10.562 2.477 -27.062 1 93.81 168 ASP A N 1
ATOM 1342 C CA . ASP A 1 168 ? 9.508 3.271 -27.672 1 93.81 168 ASP A CA 1
ATOM 1343 C C . ASP A 1 168 ? 8.32 3.434 -26.734 1 93.81 168 ASP A C 1
ATOM 1345 O O . ASP A 1 168 ? 7.5 4.34 -26.906 1 93.81 168 ASP A O 1
ATOM 1349 N N . ASN A 1 169 ? 8.211 2.484 -25.781 1 94.56 169 ASN A N 1
ATOM 1350 C CA . ASN A 1 169 ? 7.078 2.463 -24.859 1 94.56 169 ASN A CA 1
ATOM 1351 C C . ASN A 1 169 ? 7.527 2.293 -23.422 1 94.56 169 ASN A C 1
ATOM 1353 O O . ASN A 1 169 ? 7.262 1.264 -22.797 1 94.56 169 ASN A O 1
ATOM 1357 N N . PRO A 1 170 ? 8.133 3.303 -22.828 1 92.38 170 PRO A N 1
ATOM 1358 C CA . PRO A 1 170 ? 8.68 3.191 -21.469 1 92.38 170 PRO A CA 1
ATOM 1359 C C . PRO A 1 170 ? 7.598 3.031 -20.406 1 92.38 170 PRO A C 1
ATOM 1361 O O . PRO A 1 170 ? 7.902 2.732 -19.25 1 92.38 170 PRO A O 1
ATOM 1364 N N . ASP A 1 171 ? 6.316 3.156 -20.812 1 94.56 171 ASP A N 1
ATOM 1365 C CA . ASP A 1 171 ? 5.223 3.084 -19.844 1 94.56 171 ASP A CA 1
ATOM 1366 C C . ASP A 1 171 ? 4.652 1.671 -19.781 1 94.56 171 ASP A C 1
ATOM 1368 O O . ASP A 1 171 ? 3.615 1.447 -19.141 1 94.56 171 ASP A O 1
ATOM 1372 N N . ILE A 1 172 ? 5.336 0.687 -20.406 1 96.88 172 ILE A N 1
ATOM 1373 C CA . ILE A 1 172 ? 4.988 -0.715 -20.203 1 96.88 172 ILE A CA 1
ATOM 1374 C C . ILE A 1 172 ? 5.195 -1.092 -18.75 1 96.88 172 ILE A C 1
ATOM 1376 O O . ILE A 1 172 ? 6.234 -0.78 -18.156 1 96.88 172 ILE A O 1
ATOM 1380 N N . LYS A 1 173 ? 4.199 -1.793 -18.203 1 97.5 173 LYS A N 1
ATOM 1381 C CA . LYS A 1 173 ? 4.273 -2.045 -16.766 1 97.5 173 LYS A CA 1
ATOM 1382 C C . LYS A 1 173 ? 4.363 -3.539 -16.469 1 97.5 173 LYS A C 1
ATOM 1384 O O . LYS A 1 173 ? 4.66 -3.939 -15.344 1 97.5 173 LYS A O 1
ATOM 1389 N N . LEU A 1 174 ? 4.125 -4.391 -17.438 1 98 174 LEU A N 1
ATOM 1390 C CA . LEU A 1 174 ? 4.105 -5.84 -17.25 1 98 174 LEU A CA 1
ATOM 1391 C C . LEU A 1 174 ? 4.754 -6.551 -18.438 1 98 174 LEU A C 1
ATOM 1393 O O . LEU A 1 174 ? 4.453 -6.246 -19.594 1 98 174 LEU A O 1
ATOM 1397 N N . VAL A 1 175 ? 5.652 -7.469 -18.141 1 98.25 175 VAL A N 1
ATOM 1398 C CA . VAL A 1 175 ? 6.32 -8.289 -19.156 1 98.25 175 VAL A CA 1
ATOM 1399 C C . VAL A 1 175 ? 6.125 -9.773 -18.812 1 98.25 175 VAL A C 1
ATOM 1401 O O . VAL A 1 175 ? 6.387 -10.203 -17.688 1 98.25 175 VAL A O 1
ATOM 1404 N N . LEU A 1 176 ? 5.578 -10.508 -19.688 1 98 176 LEU A N 1
ATOM 1405 C CA . LEU A 1 176 ? 5.578 -11.961 -19.641 1 98 176 LEU A CA 1
ATOM 1406 C C . LEU A 1 176 ? 6.652 -12.539 -20.547 1 98 176 LEU A C 1
ATOM 1408 O O . LEU A 1 176 ? 6.652 -12.281 -21.766 1 98 176 LEU A O 1
ATOM 1412 N N . THR A 1 177 ? 7.543 -13.344 -20 1 97.62 177 THR A N 1
ATOM 1413 C CA . THR A 1 177 ? 8.664 -13.766 -20.828 1 97.62 177 THR A CA 1
ATOM 1414 C C . THR A 1 177 ? 8.93 -15.258 -20.656 1 97.62 177 THR A C 1
ATOM 1416 O O . THR A 1 177 ? 8.891 -15.781 -19.547 1 97.62 177 THR A O 1
ATOM 1419 N N . ASP A 1 178 ? 9.172 -15.828 -21.75 1 95.56 178 ASP A N 1
ATOM 1420 C CA . ASP A 1 178 ? 9.695 -17.188 -21.766 1 95.56 178 ASP A CA 1
ATOM 1421 C C . ASP A 1 178 ? 11.18 -17.219 -21.422 1 95.56 178 ASP A C 1
ATOM 1423 O O . ASP A 1 178 ? 11.836 -16.172 -21.391 1 95.56 178 ASP A O 1
ATOM 1427 N N . TYR A 1 179 ? 11.633 -18.422 -21.141 1 93.06 179 TYR A N 1
ATOM 1428 C CA . TYR A 1 179 ? 13.055 -18.562 -20.844 1 93.06 179 TYR A CA 1
ATOM 1429 C C . TYR A 1 179 ? 13.859 -18.797 -22.109 1 93.06 179 TYR A C 1
ATOM 1431 O O . TYR A 1 179 ? 14.703 -17.969 -22.469 1 93.06 179 TYR A O 1
ATOM 1439 N N . ASN A 1 180 ? 13.43 -19.906 -22.719 1 91.69 180 ASN A N 1
ATOM 1440 C CA . ASN A 1 180 ? 14.211 -20.312 -23.875 1 91.69 180 ASN A CA 1
ATOM 1441 C C . ASN A 1 180 ? 13.797 -19.562 -25.141 1 91.69 180 ASN A C 1
ATOM 1443 O O . ASN A 1 180 ? 12.758 -19.859 -25.734 1 91.69 180 ASN A O 1
ATOM 1447 N N . MET A 1 181 ? 14.633 -18.594 -25.562 1 92.88 181 MET A N 1
ATOM 1448 C CA . MET A 1 181 ? 14.414 -17.812 -26.766 1 92.88 181 MET A CA 1
ATOM 1449 C C . MET A 1 181 ? 15.734 -17.516 -27.469 1 92.88 181 MET A C 1
ATOM 1451 O O . MET A 1 181 ? 16.781 -17.469 -26.828 1 92.88 181 MET A O 1
ATOM 1455 N N . PRO A 1 182 ? 15.68 -17.375 -28.781 1 92.69 182 PRO A N 1
ATOM 1456 C CA . PRO A 1 182 ? 16.906 -17.078 -29.516 1 92.69 182 PRO A CA 1
ATOM 1457 C C . PRO A 1 182 ? 17.438 -15.672 -29.234 1 92.69 182 PRO A C 1
ATOM 1459 O O . PRO A 1 182 ? 16.719 -14.844 -28.672 1 92.69 182 PRO A O 1
ATOM 1462 N N . VAL A 1 183 ? 18.781 -15.344 -29.562 1 93.44 183 VAL A N 1
ATOM 1463 C CA . VAL A 1 183 ? 19.469 -14.055 -29.5 1 93.44 183 VAL A CA 1
ATOM 1464 C C . VAL A 1 183 ? 19.625 -13.625 -28.047 1 93.44 183 VAL A C 1
ATOM 1466 O O . VAL A 1 183 ? 20.734 -13.664 -27.5 1 93.44 183 VAL A O 1
ATOM 1469 N N . MET A 1 184 ? 18.453 -13.312 -27.422 1 94.81 184 MET A N 1
ATOM 1470 C CA . MET A 1 184 ? 18.406 -12.969 -26 1 94.81 184 MET A CA 1
ATOM 1471 C C . MET A 1 184 ? 17.297 -13.734 -25.297 1 94.81 184 MET A C 1
ATOM 1473 O O . MET A 1 184 ? 16.125 -13.594 -25.641 1 94.81 184 MET A O 1
ATOM 1477 N N . ASN A 1 185 ? 17.703 -14.484 -24.328 1 94.25 185 ASN A N 1
ATOM 1478 C CA . ASN A 1 185 ? 16.703 -15.305 -23.641 1 94.25 185 ASN A CA 1
ATOM 1479 C C . ASN A 1 185 ? 16 -14.539 -22.531 1 94.25 185 ASN A C 1
ATOM 1481 O O . ASN A 1 185 ? 16.328 -13.383 -22.266 1 94.25 185 ASN A O 1
ATOM 1485 N N . GLY A 1 186 ? 15.031 -15.164 -21.922 1 95.38 186 GLY A N 1
ATOM 1486 C CA . GLY A 1 186 ? 14.195 -14.492 -20.953 1 95.38 186 GLY A CA 1
ATOM 1487 C C . GLY A 1 186 ? 14.961 -14.039 -19.719 1 95.38 186 GLY A C 1
ATOM 1488 O O . GLY A 1 186 ? 14.633 -13.008 -19.125 1 95.38 186 GLY A O 1
ATOM 1489 N N . MET A 1 187 ? 15.969 -14.781 -19.359 1 91.81 187 MET A N 1
ATOM 1490 C CA . MET A 1 187 ? 16.766 -14.438 -18.188 1 91.81 187 MET A CA 1
ATOM 1491 C C . MET A 1 187 ? 17.594 -13.18 -18.453 1 91.81 187 MET A C 1
ATOM 1493 O O . MET A 1 187 ? 17.625 -12.281 -17.609 1 91.81 187 MET A O 1
ATOM 1497 N N . GLU A 1 188 ? 18.203 -13.156 -19.547 1 93.69 188 GLU A N 1
ATOM 1498 C CA . GLU A 1 188 ? 18.984 -11.992 -19.953 1 93.69 188 GLU A CA 1
ATOM 1499 C C . GLU A 1 188 ? 18.094 -10.758 -20.078 1 93.69 188 GLU A C 1
ATOM 1501 O O . GLU A 1 188 ? 18.484 -9.664 -19.656 1 93.69 188 GLU A O 1
ATOM 1506 N N . LEU A 1 189 ? 16.969 -11.008 -20.672 1 96.19 189 LEU A N 1
ATOM 1507 C CA . LEU A 1 189 ? 16.016 -9.922 -20.797 1 96.19 189 LEU A CA 1
ATOM 1508 C C . LEU A 1 189 ? 15.664 -9.344 -19.422 1 96.19 189 LEU A C 1
ATOM 1510 O O . LEU A 1 189 ? 15.672 -8.125 -19.234 1 96.19 189 LEU A O 1
ATOM 1514 N N . THR A 1 190 ? 15.352 -10.188 -18.484 1 94.81 190 THR A N 1
ATOM 1515 C CA . THR A 1 190 ? 14.984 -9.789 -17.125 1 94.81 190 THR A CA 1
ATOM 1516 C C . THR A 1 190 ? 16.094 -8.945 -16.5 1 94.81 190 THR A C 1
ATOM 1518 O O . THR A 1 190 ? 15.82 -7.883 -15.93 1 94.81 190 THR A O 1
ATOM 1521 N N . GLN A 1 191 ? 17.266 -9.359 -16.641 1 91.12 191 GLN A N 1
ATOM 1522 C CA . GLN A 1 191 ? 18.406 -8.648 -16.078 1 91.12 191 GLN A CA 1
ATOM 1523 C C . GLN A 1 191 ? 18.547 -7.258 -16.688 1 91.12 191 GLN A C 1
ATOM 1525 O O . GLN A 1 191 ? 18.781 -6.277 -15.984 1 91.12 191 GLN A O 1
ATOM 1530 N N . ASN A 1 192 ? 18.422 -7.219 -17.984 1 93.44 192 ASN A N 1
ATOM 1531 C CA . ASN A 1 192 ? 18.547 -5.949 -18.688 1 93.44 192 ASN A CA 1
ATOM 1532 C C . ASN A 1 192 ? 17.469 -4.961 -18.266 1 93.44 192 ASN A C 1
ATOM 1534 O O . ASN A 1 192 ? 17.75 -3.783 -18.031 1 93.44 192 ASN A O 1
ATOM 1538 N N . LEU A 1 193 ? 16.297 -5.422 -18.156 1 94.5 193 LEU A N 1
ATOM 1539 C CA . LEU A 1 193 ? 15.188 -4.562 -17.75 1 94.5 193 LEU A CA 1
ATOM 1540 C C . LEU A 1 193 ? 15.383 -4.047 -16.328 1 94.5 193 LEU A C 1
ATOM 1542 O O . LEU A 1 193 ? 15.039 -2.902 -16.031 1 94.5 193 LEU A O 1
ATOM 1546 N N . ARG A 1 194 ? 15.922 -4.883 -15.461 1 92.94 194 ARG A N 1
ATOM 1547 C CA . ARG A 1 194 ? 16.078 -4.547 -14.047 1 92.94 194 ARG A CA 1
ATOM 1548 C C . ARG A 1 194 ? 17.219 -3.553 -13.836 1 92.94 194 ARG A C 1
ATOM 1550 O O . ARG A 1 194 ? 17.328 -2.941 -12.773 1 92.94 194 ARG A O 1
ATOM 1557 N N . GLU A 1 195 ? 18.031 -3.383 -14.797 1 88.94 195 GLU A N 1
ATOM 1558 C CA . GLU A 1 195 ? 19.031 -2.326 -14.734 1 88.94 195 GLU A CA 1
ATOM 1559 C C . GLU A 1 195 ? 18.391 -0.945 -14.797 1 88.94 195 GLU A C 1
ATOM 1561 O O . GLU A 1 195 ? 18.922 0.022 -14.25 1 88.94 195 GLU A O 1
ATOM 1566 N N . LYS A 1 196 ? 17.25 -0.922 -15.359 1 88.56 196 LYS A N 1
ATOM 1567 C CA . LYS A 1 196 ? 16.609 0.373 -15.594 1 88.56 196 LYS A CA 1
ATOM 1568 C C . LYS A 1 196 ? 15.359 0.54 -14.742 1 88.56 196 LYS A C 1
ATOM 1570 O O . LYS A 1 196 ? 14.977 1.662 -14.406 1 88.56 196 LYS A O 1
ATOM 1575 N N . HIS A 1 197 ? 14.727 -0.587 -14.453 1 90.94 197 HIS A N 1
ATOM 1576 C CA . HIS A 1 197 ? 13.453 -0.542 -13.742 1 90.94 197 HIS A CA 1
ATOM 1577 C C . HIS A 1 197 ? 13.484 -1.405 -12.492 1 90.94 197 HIS A C 1
ATOM 1579 O O . HIS A 1 197 ? 14.023 -2.516 -12.508 1 90.94 197 HIS A O 1
ATOM 1585 N N . ASP A 1 198 ? 12.906 -0.886 -11.492 1 89.88 198 ASP A N 1
ATOM 1586 C CA . ASP A 1 198 ? 12.844 -1.701 -10.281 1 89.88 198 ASP A CA 1
ATOM 1587 C C . ASP A 1 198 ? 11.602 -2.588 -10.281 1 89.88 198 ASP A C 1
ATOM 1589 O O . ASP A 1 198 ? 10.75 -2.477 -11.164 1 89.88 198 ASP A O 1
ATOM 1593 N N . LYS A 1 199 ? 11.438 -3.428 -9.25 1 91.12 199 LYS A N 1
ATOM 1594 C CA . LYS A 1 199 ? 10.391 -4.441 -9.18 1 91.12 199 LYS A CA 1
ATOM 1595 C C . LYS A 1 199 ? 9.023 -3.801 -8.953 1 91.12 199 LYS A C 1
ATOM 1597 O O . LYS A 1 199 ? 7.992 -4.422 -9.211 1 91.12 199 LYS A O 1
ATOM 1602 N N . ASN A 1 200 ? 9.031 -2.617 -8.477 1 90.31 200 ASN A N 1
ATOM 1603 C CA . ASN A 1 200 ? 7.77 -1.968 -8.148 1 90.31 200 ASN A CA 1
ATOM 1604 C C . ASN A 1 200 ? 7.242 -1.153 -9.328 1 90.31 200 ASN A C 1
ATOM 1606 O O . ASN A 1 200 ? 6.078 -0.749 -9.336 1 90.31 200 ASN A O 1
ATOM 1610 N N . SER A 1 201 ? 8.109 -0.868 -10.312 1 91.56 201 SER A N 1
ATOM 1611 C CA . SER A 1 201 ? 7.707 -0.047 -11.453 1 91.56 201 SER A CA 1
ATOM 1612 C C . SER A 1 201 ? 7.434 -0.904 -12.688 1 91.56 201 SER A C 1
ATOM 1614 O O . SER A 1 201 ? 6.699 -0.493 -13.586 1 91.56 201 SER A O 1
ATOM 1616 N N . LEU A 1 202 ? 8.055 -2.057 -12.758 1 96.31 202 LEU A N 1
ATOM 1617 C CA . LEU A 1 202 ? 7.875 -2.986 -13.867 1 96.31 202 LEU A CA 1
ATOM 1618 C C . LEU A 1 202 ? 7.734 -4.418 -13.359 1 96.31 202 LEU A C 1
ATOM 1620 O O . LEU A 1 202 ? 8.648 -4.945 -12.719 1 96.31 202 LEU A O 1
ATOM 1624 N N . ILE A 1 203 ? 6.613 -5.059 -13.719 1 97.81 203 ILE A N 1
ATOM 1625 C CA . ILE A 1 203 ? 6.379 -6.441 -13.312 1 97.81 203 ILE A CA 1
ATOM 1626 C C . ILE A 1 203 ? 6.926 -7.391 -14.375 1 97.81 203 ILE A C 1
ATOM 1628 O O . ILE A 1 203 ? 6.637 -7.234 -15.562 1 97.81 203 ILE A O 1
ATOM 1632 N N . ILE A 1 204 ? 7.715 -8.297 -13.945 1 97.69 204 ILE A N 1
ATOM 1633 C CA . ILE A 1 204 ? 8.203 -9.344 -14.844 1 97.69 204 ILE A CA 1
ATOM 1634 C C . ILE A 1 204 ? 7.695 -10.703 -14.367 1 97.69 204 ILE A C 1
ATOM 1636 O O . ILE A 1 204 ? 7.98 -11.125 -13.242 1 97.69 204 ILE A O 1
ATOM 1640 N N . LEU A 1 205 ? 6.914 -11.352 -15.164 1 97.31 205 LEU A N 1
ATOM 1641 C CA . LEU A 1 205 ? 6.383 -12.688 -14.922 1 97.31 205 LEU A CA 1
ATOM 1642 C C . LEU A 1 205 ? 7.043 -13.711 -15.852 1 97.31 205 LEU A C 1
ATOM 1644 O O . LEU A 1 205 ? 6.879 -13.641 -17.078 1 97.31 205 LEU A O 1
ATOM 1648 N N . ALA A 1 206 ? 7.75 -14.68 -15.289 1 96.5 206 ALA A N 1
ATOM 1649 C CA . ALA A 1 206 ? 8.445 -15.695 -16.078 1 96.5 206 ALA A CA 1
ATOM 1650 C C . ALA A 1 206 ? 7.539 -16.891 -16.359 1 96.5 206 ALA A C 1
ATOM 1652 O O . ALA A 1 206 ? 6.836 -17.359 -15.469 1 96.5 206 ALA A O 1
ATOM 1653 N N . LEU A 1 207 ? 7.527 -17.281 -17.594 1 93.5 207 LEU A N 1
ATOM 1654 C CA . LEU A 1 207 ? 6.84 -18.5 -18 1 93.5 207 LEU A CA 1
ATOM 1655 C C . LEU A 1 207 ? 7.828 -19.656 -18.188 1 93.5 207 LEU A C 1
ATOM 1657 O O . LEU A 1 207 ? 8.664 -19.625 -19.094 1 93.5 207 LEU A O 1
ATOM 1661 N N . THR A 1 208 ? 7.754 -20.641 -17.297 1 86.5 208 THR A N 1
ATOM 1662 C CA . THR A 1 208 ? 8.812 -21.641 -17.344 1 86.5 208 THR A CA 1
ATOM 1663 C C . THR A 1 208 ? 8.227 -23.047 -17.297 1 86.5 208 THR A C 1
ATOM 1665 O O . THR A 1 208 ? 7.094 -23.234 -16.844 1 86.5 208 THR A O 1
ATOM 1668 N N . SER A 1 209 ? 8.984 -23.953 -17.812 1 82.38 209 SER A N 1
ATOM 1669 C CA . SER A 1 209 ? 8.594 -25.359 -17.766 1 82.38 209 SER A CA 1
ATOM 1670 C C . SER A 1 209 ? 9.281 -26.094 -16.625 1 82.38 209 SER A C 1
ATOM 1672 O O . SER A 1 209 ? 8.852 -27.188 -16.219 1 82.38 209 SER A O 1
ATOM 1674 N N . GLU A 1 210 ? 10.328 -25.5 -16.094 1 79.69 210 GLU A N 1
ATOM 1675 C CA . GLU A 1 210 ? 11.094 -26.141 -15.039 1 79.69 210 GLU A CA 1
ATOM 1676 C C . GLU A 1 210 ? 11.172 -25.25 -13.797 1 79.69 210 GLU A C 1
ATOM 1678 O O . GLU A 1 210 ? 11.398 -24.047 -13.906 1 79.69 210 GLU A O 1
ATOM 1683 N N . SER A 1 211 ? 11.047 -25.922 -12.68 1 73.69 211 SER A N 1
ATOM 1684 C CA . SER A 1 211 ? 11.039 -25.203 -11.414 1 73.69 211 SER A CA 1
ATOM 1685 C C . SER A 1 211 ? 12.391 -24.562 -11.141 1 73.69 211 SER A C 1
ATOM 1687 O O . SER A 1 211 ? 12.461 -23.469 -10.57 1 73.69 211 SER A O 1
ATOM 1689 N N . SER A 1 212 ? 13.438 -25.219 -11.523 1 76.31 212 SER A N 1
ATOM 1690 C CA . SER A 1 212 ? 14.773 -24.688 -11.266 1 76.31 212 SER A CA 1
ATOM 1691 C C . SER A 1 212 ? 14.984 -23.359 -11.984 1 76.31 212 SER A C 1
ATOM 1693 O O . SER A 1 212 ? 15.578 -22.422 -11.422 1 76.31 212 SER A O 1
ATOM 1695 N N . VAL A 1 213 ? 14.445 -23.297 -13.125 1 84.25 213 VAL A N 1
ATOM 1696 C CA . VAL A 1 213 ? 14.578 -22.078 -13.922 1 84.25 213 VAL A CA 1
ATOM 1697 C C . VAL A 1 213 ? 13.758 -20.953 -13.289 1 84.25 213 VAL A C 1
ATOM 1699 O O . VAL A 1 213 ? 14.172 -19.797 -13.289 1 84.25 213 VAL A O 1
ATOM 1702 N N . ALA A 1 214 ? 12.688 -21.375 -12.695 1 86.19 214 ALA A N 1
ATOM 1703 C CA . ALA A 1 214 ? 11.797 -20.406 -12.047 1 86.19 214 ALA A CA 1
ATOM 1704 C C . ALA A 1 214 ? 12.508 -19.688 -10.914 1 86.19 214 ALA A C 1
ATOM 1706 O O . ALA A 1 214 ? 12.414 -18.453 -10.797 1 86.19 214 ALA A O 1
ATOM 1707 N N . SER A 1 215 ? 13.203 -20.438 -10.141 1 82.56 215 SER A N 1
ATOM 1708 C CA . SER A 1 215 ? 13.961 -19.875 -9.023 1 82.56 215 SER A CA 1
ATOM 1709 C C . SER A 1 215 ? 15.023 -18.891 -9.516 1 82.56 215 SER A C 1
ATOM 1711 O O . SER A 1 215 ? 15.25 -17.859 -8.883 1 82.56 215 SER A O 1
ATOM 1713 N N . ASP A 1 216 ? 15.586 -19.234 -10.602 1 85.88 216 ASP A N 1
ATOM 1714 C CA . ASP A 1 216 ? 16.625 -18.375 -11.164 1 85.88 216 ASP A CA 1
ATOM 1715 C C . ASP A 1 216 ? 16.047 -17.047 -11.617 1 85.88 216 ASP A C 1
ATOM 1717 O O . ASP A 1 216 ? 16.672 -15.992 -11.43 1 85.88 216 ASP A O 1
ATOM 1721 N N . PHE A 1 217 ? 14.891 -17.062 -12.211 1 89.69 217 PHE A N 1
ATOM 1722 C CA . PHE A 1 217 ? 14.227 -15.836 -12.625 1 89.69 217 PHE A CA 1
ATOM 1723 C C . PHE A 1 217 ? 13.992 -14.93 -11.43 1 89.69 217 PHE A C 1
ATOM 1725 O O . PHE A 1 217 ? 14.227 -13.719 -11.508 1 89.69 217 PHE A O 1
ATOM 1732 N N . LEU A 1 218 ? 13.539 -15.508 -10.398 1 88.19 218 LEU A N 1
ATOM 1733 C CA . LEU A 1 218 ? 13.258 -14.734 -9.195 1 88.19 218 LEU A CA 1
ATOM 1734 C C . LEU A 1 218 ? 14.531 -14.094 -8.648 1 88.19 218 LEU A C 1
ATOM 1736 O O . LEU A 1 218 ? 14.523 -12.93 -8.258 1 88.19 218 LEU A O 1
ATOM 1740 N N . LYS A 1 219 ? 15.609 -14.812 -8.664 1 84.56 219 LYS A N 1
ATOM 1741 C CA . LYS A 1 219 ? 16.891 -14.336 -8.164 1 84.56 219 LYS A CA 1
ATOM 1742 C C . LYS A 1 219 ? 17.438 -13.203 -9.031 1 84.56 219 LYS A C 1
ATOM 1744 O O . LYS A 1 219 ? 18.188 -12.352 -8.555 1 84.56 219 LYS A O 1
ATOM 1749 N N . ARG A 1 220 ? 16.953 -13.211 -10.211 1 87 220 ARG A N 1
ATOM 1750 C CA . ARG A 1 220 ? 17.422 -12.188 -11.141 1 87 220 ARG A CA 1
ATOM 1751 C C . ARG A 1 220 ? 16.438 -11.023 -11.219 1 87 220 ARG A C 1
ATOM 1753 O O . ARG A 1 220 ? 16.594 -10.133 -12.062 1 87 220 ARG A O 1
ATOM 1760 N N . GLY A 1 221 ? 15.445 -11.109 -10.438 1 89.94 221 GLY A N 1
ATOM 1761 C CA . GLY A 1 221 ? 14.617 -9.922 -10.266 1 89.94 221 GLY A CA 1
ATOM 1762 C C . GLY A 1 221 ? 13.203 -10.102 -10.781 1 89.94 221 GLY A C 1
ATOM 1763 O O . GLY A 1 221 ? 12.43 -9.141 -10.828 1 89.94 221 GLY A O 1
ATOM 1764 N N . ALA A 1 222 ? 12.828 -11.281 -11.25 1 93.94 222 ALA A N 1
ATOM 1765 C CA . ALA A 1 222 ? 11.438 -11.5 -11.633 1 93.94 222 ALA A CA 1
ATOM 1766 C C . ALA A 1 222 ? 10.508 -11.375 -10.43 1 93.94 222 ALA A C 1
ATOM 1768 O O . ALA A 1 222 ? 10.883 -11.719 -9.305 1 93.94 222 ALA A O 1
ATOM 1769 N N . ASN A 1 223 ? 9.352 -10.836 -10.664 1 95.06 223 ASN A N 1
ATOM 1770 C CA . ASN A 1 223 ? 8.367 -10.703 -9.594 1 95.06 223 ASN A CA 1
ATOM 1771 C C . ASN A 1 223 ? 7.684 -12.039 -9.297 1 95.06 223 ASN A C 1
ATOM 1773 O O . ASN A 1 223 ? 7.301 -12.297 -8.156 1 95.06 223 ASN A O 1
ATOM 1777 N N . ASP A 1 224 ? 7.438 -12.742 -10.328 1 95.62 224 ASP A N 1
ATOM 1778 C CA . ASP A 1 224 ? 6.609 -13.945 -10.266 1 95.62 224 ASP A CA 1
ATOM 1779 C C . ASP A 1 224 ? 6.926 -14.883 -11.422 1 95.62 224 ASP A C 1
ATOM 1781 O O . ASP A 1 224 ? 7.746 -14.57 -12.289 1 95.62 224 ASP A O 1
ATOM 1785 N N . PHE A 1 225 ? 6.34 -16.094 -11.328 1 94.56 225 PHE A N 1
ATOM 1786 C CA . PHE A 1 225 ? 6.484 -17.047 -12.422 1 94.56 225 PHE A CA 1
ATOM 1787 C C . PHE A 1 225 ? 5.27 -17.969 -12.508 1 94.56 225 PHE A C 1
ATOM 1789 O O . PHE A 1 225 ? 4.473 -18.031 -11.57 1 94.56 225 PHE A O 1
ATOM 1796 N N . ILE A 1 226 ? 5.109 -18.531 -13.68 1 92.44 226 ILE A N 1
ATOM 1797 C CA . ILE A 1 226 ? 4.082 -19.531 -13.914 1 92.44 226 ILE A CA 1
ATOM 1798 C C . ILE A 1 226 ? 4.695 -20.734 -14.633 1 92.44 226 ILE A C 1
ATOM 1800 O O . ILE A 1 226 ? 5.52 -20.578 -15.531 1 92.44 226 ILE A O 1
ATOM 1804 N N . THR A 1 227 ? 4.305 -21.891 -14.172 1 89.38 227 THR A N 1
ATOM 1805 C CA . THR A 1 227 ? 4.82 -23.109 -14.797 1 89.38 227 THR A CA 1
ATOM 1806 C C . THR A 1 227 ? 3.916 -23.547 -15.945 1 89.38 227 THR A C 1
ATOM 1808 O O . THR A 1 227 ? 2.695 -23.609 -15.797 1 89.38 227 THR A O 1
ATOM 1811 N N . LYS A 1 228 ? 4.586 -23.812 -17.125 1 87.88 228 LYS A N 1
ATOM 1812 C CA . LYS A 1 228 ? 3.852 -24.344 -18.281 1 87.88 228 LYS A CA 1
ATOM 1813 C C . LYS A 1 228 ? 3.602 -25.828 -18.141 1 87.88 228 LYS A C 1
ATOM 1815 O O . LYS A 1 228 ? 4.457 -26.578 -17.656 1 87.88 228 LYS A O 1
ATOM 1820 N N . PRO A 1 229 ? 2.463 -26.312 -18.625 1 87.12 229 PRO A N 1
ATOM 1821 C CA . PRO A 1 229 ? 1.303 -25.578 -19.141 1 87.12 229 PRO A CA 1
ATOM 1822 C C . PRO A 1 229 ? 0.493 -24.906 -18.031 1 87.12 229 PRO A C 1
ATOM 1824 O O . PRO A 1 229 ? 0.552 -25.328 -16.875 1 87.12 229 PRO A O 1
ATOM 1827 N N . PHE A 1 230 ? -0.119 -23.859 -18.328 1 87.19 230 PHE A N 1
ATOM 1828 C CA . PHE A 1 230 ? -0.953 -23.156 -17.359 1 87.19 230 PHE A CA 1
ATOM 1829 C C . PHE A 1 230 ? -2.328 -22.859 -17.938 1 87.19 230 PHE A C 1
ATOM 1831 O O . PHE A 1 230 ? -2.496 -22.844 -19.172 1 87.19 230 PHE A O 1
ATOM 1838 N N . SER A 1 231 ? -3.303 -22.688 -17.062 1 85.44 231 SER A N 1
ATOM 1839 C CA . SER A 1 231 ? -4.652 -22.328 -17.469 1 85.44 231 SER A CA 1
ATOM 1840 C C . SER A 1 231 ? -4.809 -20.828 -17.609 1 85.44 231 SER A C 1
ATOM 1842 O O . SER A 1 231 ? -4.008 -20.062 -17.062 1 85.44 231 SER A O 1
ATOM 1844 N N . LYS A 1 232 ? -5.82 -20.438 -18.344 1 86.25 232 LYS A N 1
ATOM 1845 C CA . LYS A 1 232 ? -6.168 -19.031 -18.469 1 86.25 232 LYS A CA 1
ATOM 1846 C C . LYS A 1 232 ? -6.387 -18.391 -17.094 1 86.25 232 LYS A C 1
ATOM 1848 O O . LYS A 1 232 ? -5.891 -17.297 -16.828 1 86.25 232 LYS A O 1
ATOM 1853 N N . ASP A 1 233 ? -7.09 -19.078 -16.234 1 84.5 233 ASP A N 1
ATOM 1854 C CA . ASP A 1 233 ? -7.414 -18.562 -14.906 1 84.5 233 ASP A CA 1
ATOM 1855 C C . ASP A 1 233 ? -6.152 -18.328 -14.078 1 84.5 233 ASP A C 1
ATOM 1857 O O . ASP A 1 233 ? -6.062 -17.344 -13.336 1 84.5 233 ASP A O 1
ATOM 1861 N N . GLU A 1 234 ? -5.23 -19.188 -14.25 1 88.75 234 GLU A N 1
ATOM 1862 C CA . GLU A 1 234 ? -3.979 -19.062 -13.508 1 88.75 234 GLU A CA 1
ATOM 1863 C C . GLU A 1 234 ? -3.189 -17.828 -13.969 1 88.75 234 GLU A C 1
ATOM 1865 O O . GLU A 1 234 ? -2.703 -17.062 -13.148 1 88.75 234 GLU A O 1
ATOM 1870 N N . LEU A 1 235 ? -3.104 -17.734 -15.258 1 92.38 235 LEU A N 1
ATOM 1871 C CA . LEU A 1 235 ? -2.385 -16.609 -15.828 1 92.38 235 LEU A CA 1
ATOM 1872 C C . LEU A 1 235 ? -3 -15.289 -15.367 1 92.38 235 LEU A C 1
ATOM 1874 O O . LEU A 1 235 ? -2.293 -14.398 -14.883 1 92.38 235 LEU A O 1
ATOM 1878 N N . VAL A 1 236 ? -4.289 -15.195 -15.477 1 91.31 236 VAL A N 1
ATOM 1879 C CA . VAL A 1 236 ? -5.008 -13.977 -15.125 1 91.31 236 VAL A CA 1
ATOM 1880 C C . VAL A 1 236 ? -4.832 -13.68 -13.633 1 91.31 236 VAL A C 1
ATOM 1882 O O . VAL A 1 236 ? -4.602 -12.531 -13.25 1 91.31 236 VAL A O 1
ATOM 1885 N N . CYS A 1 237 ? -4.887 -14.695 -12.859 1 91.56 237 CYS A N 1
ATOM 1886 C CA . CYS A 1 237 ? -4.734 -14.539 -11.414 1 91.56 237 CYS A CA 1
ATOM 1887 C C . CYS A 1 237 ? -3.355 -13.984 -11.07 1 91.56 237 CYS A C 1
ATOM 1889 O O . CYS A 1 237 ? -3.24 -13.047 -10.281 1 91.56 237 CYS A O 1
ATOM 1891 N N . ARG A 1 238 ? -2.287 -14.516 -11.695 1 94.19 238 ARG A N 1
ATOM 1892 C CA . ARG A 1 238 ? -0.929 -14.047 -11.445 1 94.19 238 ARG A CA 1
ATOM 1893 C C . ARG A 1 238 ? -0.775 -12.586 -11.836 1 94.19 238 ARG A C 1
ATOM 1895 O O . ARG A 1 238 ? -0.226 -11.789 -11.07 1 94.19 238 ARG A O 1
ATOM 1902 N N . ILE A 1 239 ? -1.303 -12.297 -12.93 1 96.19 239 ILE A N 1
ATOM 1903 C CA . ILE A 1 239 ? -1.18 -10.953 -13.469 1 96.19 239 ILE A CA 1
ATOM 1904 C C . ILE A 1 239 ? -1.902 -9.961 -12.562 1 96.19 239 ILE A C 1
ATOM 1906 O O . ILE A 1 239 ? -1.332 -8.945 -12.156 1 96.19 239 ILE A O 1
ATOM 1910 N N . ASN A 1 240 ? -3.115 -10.289 -12.227 1 94 240 ASN A N 1
ATOM 1911 C CA . ASN A 1 240 ? -3.918 -9.383 -11.406 1 94 240 ASN A CA 1
ATOM 1912 C C . ASN A 1 240 ? -3.281 -9.156 -10.039 1 94 240 ASN A C 1
ATOM 1914 O O . ASN A 1 240 ? -3.221 -8.023 -9.555 1 94 240 ASN A O 1
ATOM 1918 N N . ASN A 1 241 ? -2.795 -10.234 -9.461 1 94 241 ASN A N 1
ATOM 1919 C CA . ASN A 1 241 ? -2.166 -10.117 -8.148 1 94 241 ASN A CA 1
ATOM 1920 C C . ASN A 1 241 ? -0.954 -9.195 -8.188 1 94 241 ASN A C 1
ATOM 1922 O O . ASN A 1 241 ? -0.77 -8.367 -7.293 1 94 241 ASN A O 1
ATOM 1926 N N . ASN A 1 242 ? -0.153 -9.336 -9.211 1 96 242 ASN A N 1
ATOM 1927 C CA . ASN A 1 242 ? 1.049 -8.516 -9.32 1 96 242 ASN A CA 1
ATOM 1928 C C . ASN A 1 242 ? 0.707 -7.055 -9.617 1 96 242 ASN A C 1
ATOM 1930 O O . ASN A 1 242 ? 1.334 -6.145 -9.07 1 96 242 ASN A O 1
ATOM 1934 N N . LEU A 1 243 ? -0.274 -6.855 -10.445 1 95.94 243 LEU A N 1
ATOM 1935 C CA . LEU A 1 243 ? -0.684 -5.492 -10.766 1 95.94 243 LEU A CA 1
ATOM 1936 C C . LEU A 1 243 ? -1.307 -4.812 -9.547 1 95.94 243 LEU A C 1
ATOM 1938 O O . LEU A 1 243 ? -1.03 -3.641 -9.273 1 95.94 243 LEU A O 1
ATOM 1942 N N . ASP A 1 244 ? -2.141 -5.547 -8.836 1 94.12 244 ASP A N 1
ATOM 1943 C CA . ASP A 1 244 ? -2.719 -5.012 -7.609 1 94.12 244 ASP A CA 1
ATOM 1944 C C . ASP A 1 244 ? -1.626 -4.617 -6.617 1 94.12 244 ASP A C 1
ATOM 1946 O O . ASP A 1 244 ? -1.705 -3.561 -5.984 1 94.12 244 ASP A O 1
ATOM 1950 N N . ALA A 1 245 ? -0.604 -5.48 -6.512 1 93 245 ALA A N 1
ATOM 1951 C CA . ALA A 1 245 ? 0.52 -5.195 -5.621 1 93 245 ALA A CA 1
ATOM 1952 C C . ALA A 1 245 ? 1.234 -3.91 -6.039 1 93 245 ALA A C 1
ATOM 1954 O O . ALA A 1 245 ? 1.549 -3.068 -5.195 1 93 245 ALA A O 1
ATOM 1955 N N . MET A 1 246 ? 1.448 -3.787 -7.297 1 94.75 246 MET A N 1
ATOM 1956 C CA . MET A 1 246 ? 2.104 -2.588 -7.812 1 94.75 246 MET A CA 1
ATOM 1957 C C . MET A 1 246 ? 1.265 -1.347 -7.531 1 94.75 246 MET A C 1
ATOM 1959 O O . MET A 1 246 ? 1.793 -0.32 -7.102 1 94.75 246 MET A O 1
ATOM 1963 N N . GLU A 1 247 ? -0.023 -1.422 -7.773 1 94.31 247 GLU A N 1
ATOM 1964 C CA . GLU A 1 247 ? -0.927 -0.301 -7.531 1 94.31 247 GLU A CA 1
ATOM 1965 C C . GLU A 1 247 ? -0.951 0.081 -6.055 1 94.31 247 GLU A C 1
ATOM 1967 O O . GLU A 1 247 ? -1.04 1.263 -5.715 1 94.31 247 GLU A O 1
ATOM 1972 N N . ASN A 1 248 ? -0.914 -0.912 -5.203 1 92.38 248 ASN A N 1
ATOM 1973 C CA . ASN A 1 248 ? -0.831 -0.645 -3.773 1 92.38 248 ASN A CA 1
ATOM 1974 C C . ASN A 1 248 ? 0.443 0.117 -3.418 1 92.38 248 ASN A C 1
ATOM 1976 O O . ASN A 1 248 ? 0.419 1.018 -2.578 1 92.38 248 ASN A O 1
ATOM 1980 N N . ILE A 1 249 ? 1.552 -0.261 -4.031 1 91.5 249 ILE A N 1
ATOM 1981 C CA . ILE A 1 249 ? 2.818 0.424 -3.791 1 91.5 249 ILE A CA 1
ATOM 1982 C C . ILE A 1 249 ? 2.699 1.888 -4.211 1 91.5 249 ILE A C 1
ATOM 1984 O O . ILE A 1 249 ? 3.127 2.785 -3.482 1 91.5 249 ILE A O 1
ATOM 1988 N N . TYR A 1 250 ? 2.068 2.133 -5.336 1 90.31 250 TYR A N 1
ATOM 1989 C CA . TYR A 1 250 ? 1.861 3.502 -5.797 1 90.31 250 TYR A CA 1
ATOM 1990 C C . TYR A 1 250 ? 1 4.281 -4.809 1 90.31 250 TYR A C 1
ATOM 1992 O O . TYR A 1 250 ? 1.27 5.453 -4.531 1 90.31 250 TYR A O 1
ATOM 2000 N N . LYS A 1 251 ? 0.021 3.621 -4.301 1 90.38 251 LYS A N 1
ATOM 2001 C CA . LYS A 1 251 ? -0.841 4.254 -3.307 1 90.38 251 LYS A CA 1
ATOM 2002 C C . LYS A 1 251 ? -0.06 4.602 -2.043 1 90.38 251 LYS A C 1
ATOM 2004 O O . LYS A 1 251 ? -0.242 5.676 -1.469 1 90.38 251 LYS A O 1
ATOM 2009 N N . ILE A 1 252 ? 0.788 3.758 -1.622 1 88.75 252 ILE A N 1
ATOM 2010 C CA . ILE A 1 252 ? 1.644 3.984 -0.462 1 88.75 252 ILE A CA 1
ATOM 2011 C C . ILE A 1 252 ? 2.525 5.207 -0.702 1 88.75 252 ILE A C 1
ATOM 2013 O O . ILE A 1 252 ? 2.611 6.094 0.151 1 88.75 252 ILE A O 1
ATOM 2017 N N . LEU A 1 253 ? 3.135 5.23 -1.822 1 86.5 253 LEU A N 1
ATOM 2018 C CA . LEU A 1 253 ? 4.027 6.332 -2.158 1 86.5 253 LEU A CA 1
ATOM 2019 C C . LEU A 1 253 ? 3.27 7.656 -2.186 1 86.5 253 LEU A C 1
ATOM 2021 O O . LEU A 1 253 ? 3.758 8.664 -1.673 1 86.5 253 LEU A O 1
ATOM 2025 N N . ASP A 1 254 ? 2.08 7.582 -2.691 1 87.25 254 ASP A N 1
ATOM 2026 C CA . ASP A 1 254 ? 1.248 8.781 -2.736 1 87.25 254 ASP A CA 1
ATOM 2027 C C . ASP A 1 254 ? 0.883 9.25 -1.33 1 87.25 254 ASP A C 1
ATOM 2029 O O . ASP A 1 254 ? 1.01 10.438 -1.014 1 87.25 254 ASP A O 1
ATOM 2033 N N . LEU A 1 255 ? 0.466 8.352 -0.544 1 85.69 255 LEU A N 1
ATOM 2034 C CA . LEU A 1 255 ? 0.029 8.68 0.81 1 85.69 255 LEU A CA 1
ATOM 2035 C C . LEU A 1 255 ? 1.207 9.133 1.667 1 85.69 255 LEU A C 1
ATOM 2037 O O . LEU A 1 255 ? 1.046 9.969 2.559 1 85.69 255 LEU A O 1
ATOM 2041 N N . ALA A 1 256 ? 2.344 8.609 1.373 1 84 256 ALA A N 1
ATOM 2042 C CA . ALA A 1 256 ? 3.539 8.945 2.146 1 84 256 ALA A CA 1
ATOM 2043 C C . ALA A 1 256 ? 4.105 10.297 1.732 1 84 256 ALA A C 1
ATOM 2045 O O . ALA A 1 256 ? 4.68 11.016 2.555 1 84 256 ALA A O 1
ATOM 2046 N N . ASN A 1 257 ? 3.852 10.672 0.527 1 90.31 257 ASN A N 1
ATOM 2047 C CA . ASN A 1 257 ? 4.625 11.789 -0.008 1 90.31 257 ASN A CA 1
ATOM 2048 C C . ASN A 1 257 ? 3.73 12.992 -0.325 1 90.31 257 ASN A C 1
ATOM 2050 O O . ASN A 1 257 ? 4.223 14.094 -0.546 1 90.31 257 ASN A O 1
ATOM 2054 N N . LYS A 1 258 ? 2.443 12.828 -0.304 1 89.81 258 LYS A N 1
ATOM 2055 C CA . LYS A 1 258 ? 1.546 13.898 -0.722 1 89.81 258 LYS A CA 1
ATOM 2056 C C . LYS A 1 258 ? 0.588 14.281 0.403 1 89.81 258 LYS A C 1
ATOM 2058 O O . LYS A 1 258 ? 0.26 13.453 1.256 1 89.81 258 LYS A O 1
ATOM 2063 N N . ASP A 1 259 ? 0.245 15.516 0.287 1 86.19 259 ASP A N 1
ATOM 2064 C CA . ASP A 1 259 ? -0.788 16.016 1.186 1 86.19 259 ASP A CA 1
ATOM 2065 C C . ASP A 1 259 ? -2.176 15.562 0.742 1 86.19 259 ASP A C 1
ATOM 2067 O O . ASP A 1 259 ? -2.551 15.742 -0.418 1 86.19 259 ASP A O 1
ATOM 2071 N N . PHE A 1 260 ? -2.855 15.031 1.669 1 77.69 260 PHE A N 1
ATOM 2072 C CA . PHE A 1 260 ? -4.125 14.383 1.365 1 77.69 260 PHE A CA 1
ATOM 2073 C C . PHE A 1 260 ? -5.137 15.391 0.842 1 77.69 260 PHE A C 1
ATOM 2075 O O . PHE A 1 260 ? -5.926 15.078 -0.056 1 77.69 260 PHE A O 1
ATOM 2082 N N . LEU A 1 261 ? -5.125 16.547 1.361 1 83.5 261 LEU A N 1
ATOM 2083 C CA . LEU A 1 261 ? -6.156 17.531 1.035 1 83.5 261 LEU A CA 1
ATOM 2084 C C . LEU A 1 261 ? -5.922 18.125 -0.351 1 83.5 261 LEU A C 1
ATOM 2086 O O . LEU A 1 261 ? -6.871 18.312 -1.116 1 83.5 261 LEU A O 1
ATOM 2090 N N . THR A 1 262 ? -4.695 18.312 -0.693 1 93.38 262 THR A N 1
ATOM 2091 C CA . THR A 1 262 ? -4.414 19.125 -1.869 1 93.38 262 THR A CA 1
ATOM 2092 C C . THR A 1 262 ? -3.771 18.281 -2.969 1 93.38 262 THR A C 1
ATOM 2094 O O . THR A 1 262 ? -3.719 18.703 -4.129 1 93.38 262 THR A O 1
ATOM 2097 N N . GLY A 1 263 ? -3.215 17.188 -2.594 1 91.38 263 GLY A N 1
ATOM 2098 C CA . GLY A 1 263 ? -2.473 16.391 -3.562 1 91.38 263 GLY A CA 1
ATOM 2099 C C . GLY A 1 263 ? -1.063 16.906 -3.795 1 91.38 263 GLY A C 1
ATOM 2100 O O . GLY A 1 263 ? -0.292 16.297 -4.539 1 91.38 263 GLY A O 1
ATOM 2101 N N . LEU A 1 264 ? -0.73 18.016 -3.166 1 95.19 264 LEU A N 1
ATOM 2102 C CA . LEU A 1 264 ? 0.635 18.516 -3.244 1 95.19 264 LEU A CA 1
ATOM 2103 C C . LEU A 1 264 ? 1.59 17.625 -2.453 1 95.19 264 LEU A C 1
ATOM 2105 O O . LEU A 1 264 ? 1.153 16.797 -1.655 1 95.19 264 LEU A O 1
ATOM 2109 N N . TYR A 1 265 ? 2.875 17.781 -2.777 1 94.19 265 TYR A N 1
ATOM 2110 C CA . TYR A 1 265 ? 3.844 17.047 -1.969 1 94.19 265 TYR A CA 1
ATOM 2111 C C . TYR A 1 265 ? 3.816 17.531 -0.522 1 94.19 265 TYR A C 1
ATOM 2113 O O . TYR A 1 265 ? 3.471 18.688 -0.248 1 94.19 265 TYR A O 1
ATOM 2121 N N . ASN A 1 266 ? 4.098 16.641 0.353 1 90.31 266 ASN A N 1
ATOM 2122 C CA . ASN A 1 266 ? 4.102 17 1.766 1 90.31 266 ASN A CA 1
ATOM 2123 C C . ASN A 1 266 ? 5.496 17.406 2.236 1 90.31 266 ASN A C 1
ATOM 2125 O O . ASN A 1 266 ? 6.445 17.406 1.452 1 90.31 266 ASN A O 1
ATOM 2129 N N . ARG A 1 267 ? 5.598 17.766 3.459 1 88.06 267 ARG A N 1
ATOM 2130 C CA . ARG A 1 267 ? 6.84 18.281 4.031 1 88.06 267 ARG A CA 1
ATOM 2131 C C . ARG A 1 267 ? 7.938 17.219 3.984 1 88.06 267 ARG A C 1
ATOM 2133 O O . ARG A 1 267 ? 9.094 17.531 3.688 1 88.06 267 ARG A O 1
ATOM 2140 N N . ARG A 1 268 ? 7.551 16.047 4.277 1 83.12 268 ARG A N 1
ATOM 2141 C CA . ARG A 1 268 ? 8.531 14.969 4.25 1 83.12 268 ARG A CA 1
ATOM 2142 C C . ARG A 1 268 ? 9.164 14.836 2.869 1 83.12 268 ARG A C 1
ATOM 2144 O O . ARG A 1 268 ? 10.383 14.75 2.746 1 83.12 268 ARG A O 1
ATOM 2151 N N . TYR A 1 269 ? 8.305 14.773 1.913 1 91.75 269 TYR A N 1
ATOM 2152 C CA . TYR A 1 269 ? 8.805 14.664 0.548 1 91.75 269 TYR A CA 1
ATOM 2153 C C . TYR A 1 269 ? 9.68 15.859 0.192 1 91.75 269 TYR A C 1
ATOM 2155 O O . TYR A 1 269 ? 10.664 15.727 -0.534 1 91.75 269 TYR A O 1
ATOM 2163 N N . PHE A 1 270 ? 9.336 17.031 0.654 1 94.38 270 PHE A N 1
ATOM 2164 C CA . PHE A 1 270 ? 10.109 18.234 0.424 1 94.38 270 PHE A CA 1
ATOM 2165 C C . PHE A 1 270 ? 11.57 18.031 0.823 1 94.38 270 PHE A C 1
ATOM 2167 O O . PHE A 1 270 ? 12.477 18.312 0.037 1 94.38 270 PHE A O 1
ATOM 2174 N N . TYR A 1 271 ? 11.742 17.531 1.985 1 90.5 271 TYR A N 1
ATOM 2175 C CA . TYR A 1 271 ? 13.102 17.375 2.504 1 90.5 271 TYR A CA 1
ATOM 2176 C C . TYR A 1 271 ? 13.875 16.328 1.708 1 90.5 271 TYR A C 1
ATOM 2178 O O . TYR A 1 271 ? 15.031 16.547 1.348 1 90.5 271 TYR A O 1
ATOM 2186 N N . ASP A 1 272 ? 13.266 15.227 1.444 1 90.94 272 ASP A N 1
ATOM 2187 C CA . ASP A 1 272 ? 13.906 14.164 0.671 1 90.94 272 ASP A CA 1
ATOM 2188 C C . ASP A 1 272 ? 14.312 14.664 -0.715 1 90.94 272 ASP A C 1
ATOM 2190 O O . ASP A 1 272 ? 15.43 14.422 -1.167 1 90.94 272 ASP A O 1
ATOM 2194 N N . ASP A 1 273 ? 13.352 15.32 -1.302 1 94.19 273 ASP A N 1
ATOM 2195 C CA . ASP A 1 273 ? 13.57 15.836 -2.652 1 94.19 273 ASP A CA 1
ATOM 2196 C C . ASP A 1 273 ? 14.672 16.891 -2.672 1 94.19 273 ASP A C 1
ATOM 2198 O O . ASP A 1 273 ? 15.523 16.891 -3.566 1 94.19 273 ASP A O 1
ATOM 2202 N N . MET A 1 274 ? 14.688 17.734 -1.746 1 94.81 274 MET A N 1
ATOM 2203 C CA . MET A 1 274 ? 15.664 18.812 -1.708 1 94.81 274 MET A CA 1
ATOM 2204 C C . MET A 1 274 ? 17.062 18.281 -1.408 1 94.81 274 MET A C 1
ATOM 2206 O O . MET A 1 274 ? 18.047 18.797 -1.921 1 94.81 274 MET A O 1
ATOM 2210 N N . ASP A 1 275 ? 17.109 17.312 -0.535 1 91.75 275 ASP A N 1
ATOM 2211 C CA . ASP A 1 275 ? 18.406 16.672 -0.265 1 91.75 275 ASP A CA 1
ATOM 2212 C C . ASP A 1 275 ? 19 16.094 -1.541 1 91.75 275 ASP A C 1
ATOM 2214 O O . ASP A 1 275 ? 20.188 16.281 -1.821 1 91.75 275 ASP A O 1
ATOM 2218 N N . LYS A 1 276 ? 18.266 15.391 -2.281 1 92.12 276 LYS A N 1
ATOM 2219 C CA . LYS A 1 276 ? 18.688 14.805 -3.549 1 92.12 276 LYS A CA 1
ATOM 2220 C C . LYS A 1 276 ? 19.062 15.891 -4.559 1 92.12 276 LYS A C 1
ATOM 2222 O O . LYS A 1 276 ? 20.078 15.789 -5.246 1 92.12 276 LYS A O 1
ATOM 2227 N N . TYR A 1 277 ? 18.203 16.906 -4.602 1 93.75 277 TYR A N 1
ATOM 2228 C CA . TYR A 1 277 ? 18.406 17.984 -5.562 1 93.75 277 TYR A CA 1
ATOM 2229 C C . TYR A 1 277 ? 19.719 18.719 -5.301 1 93.75 277 TYR A C 1
ATOM 2231 O O . TYR A 1 277 ? 20.484 18.984 -6.227 1 93.75 277 TYR A O 1
ATOM 2239 N N . ARG A 1 278 ? 19.922 19.016 -4.117 1 93.5 278 ARG A N 1
ATOM 2240 C CA . ARG A 1 278 ? 21.125 19.75 -3.764 1 93.5 278 ARG A CA 1
ATOM 2241 C C . ARG A 1 278 ? 22.375 18.891 -3.994 1 93.5 278 ARG A C 1
ATOM 2243 O O . ARG A 1 278 ? 23.438 19.422 -4.32 1 93.5 278 ARG A O 1
ATOM 2250 N N . HIS A 1 279 ? 22.219 17.609 -3.773 1 91.25 279 HIS A N 1
ATOM 2251 C CA . HIS A 1 279 ? 23.312 16.688 -4.031 1 91.25 279 HIS A CA 1
ATOM 2252 C C . HIS A 1 279 ? 23.594 16.562 -5.527 1 91.25 279 HIS A C 1
ATOM 2254 O O . HIS A 1 279 ? 24.75 16.609 -5.949 1 91.25 279 HIS A O 1
ATOM 2260 N N . ASP A 1 280 ? 22.594 16.484 -6.309 1 91.94 280 ASP A N 1
ATOM 2261 C CA . ASP A 1 280 ? 22.719 16.25 -7.742 1 91.94 280 ASP A CA 1
ATOM 2262 C C . ASP A 1 280 ? 23.109 17.531 -8.477 1 91.94 280 ASP A C 1
ATOM 2264 O O . ASP A 1 280 ? 23.781 17.484 -9.508 1 91.94 280 ASP A O 1
ATOM 2268 N N . PHE A 1 281 ? 22.609 18.688 -7.965 1 92.62 281 PHE A N 1
ATOM 2269 C CA . PHE A 1 281 ? 22.844 19.969 -8.602 1 92.62 281 PHE A CA 1
ATOM 2270 C C . PHE A 1 281 ? 23.391 20.984 -7.594 1 92.62 281 PHE A C 1
ATOM 2272 O O . PHE A 1 281 ? 22.781 22.016 -7.352 1 92.62 281 PHE A O 1
ATOM 2279 N N . PRO A 1 282 ? 24.609 20.812 -7.156 1 89.94 282 PRO A N 1
ATOM 2280 C CA . PRO A 1 282 ? 25.172 21.641 -6.074 1 89.94 282 PRO A CA 1
ATOM 2281 C C . PRO A 1 282 ? 25.422 23.078 -6.5 1 89.94 282 PRO A C 1
ATOM 2283 O O . PRO A 1 282 ? 25.438 23.984 -5.652 1 89.94 282 PRO A O 1
ATOM 2286 N N . LEU A 1 283 ? 25.469 23.375 -7.727 1 91.44 283 LEU A N 1
ATOM 2287 C CA . LEU A 1 283 ? 25.844 24.719 -8.164 1 91.44 283 LEU A CA 1
ATOM 2288 C C . LEU A 1 283 ? 24.625 25.453 -8.734 1 91.44 283 LEU A C 1
ATOM 2290 O O . LEU A 1 283 ? 24.719 26.641 -9.086 1 91.44 283 LEU A O 1
ATOM 2294 N N . GLN A 1 284 ? 23.516 24.844 -8.789 1 94.06 284 GLN A N 1
ATOM 2295 C CA . GLN A 1 284 ? 22.328 25.469 -9.391 1 94.06 284 GLN A CA 1
ATOM 2296 C C . GLN A 1 284 ? 21.641 26.406 -8.414 1 94.06 284 GLN A C 1
ATOM 2298 O O . GLN A 1 284 ? 21.516 26.109 -7.227 1 94.06 284 GLN A O 1
ATOM 2303 N N . SER A 1 285 ? 21.266 27.562 -8.984 1 96.19 285 SER A N 1
ATOM 2304 C CA . SER A 1 285 ? 20.547 28.547 -8.172 1 96.19 285 SER A CA 1
ATOM 2305 C C . SER A 1 285 ? 19.062 28.188 -8.062 1 96.19 285 SER A C 1
ATOM 2307 O O . SER A 1 285 ? 18.453 27.75 -9.039 1 96.19 285 SER A O 1
ATOM 2309 N N . PHE A 1 286 ? 18.562 28.328 -6.809 1 97.56 286 PHE A N 1
ATOM 2310 C CA . PHE A 1 286 ? 17.141 28.109 -6.602 1 97.56 286 PHE A CA 1
ATOM 2311 C C . PHE A 1 286 ? 16.609 29.016 -5.508 1 97.56 286 PHE A C 1
ATOM 2313 O O . PHE A 1 286 ? 17.375 29.609 -4.746 1 97.56 286 PHE A O 1
ATOM 2320 N N . ALA A 1 287 ? 15.297 29.25 -5.543 1 98.25 287 ALA A N 1
ATOM 2321 C CA . ALA A 1 287 ? 14.609 30.047 -4.535 1 98.25 287 ALA A CA 1
ATOM 2322 C C . ALA A 1 287 ? 13.656 29.188 -3.711 1 98.25 287 ALA A C 1
ATOM 2324 O O . ALA A 1 287 ? 12.906 28.375 -4.262 1 98.25 287 ALA A O 1
ATOM 2325 N N . VAL A 1 288 ? 13.734 29.312 -2.381 1 97.94 288 VAL A N 1
ATOM 2326 C CA . VAL A 1 288 ? 12.797 28.641 -1.482 1 97.94 288 VAL A CA 1
ATOM 2327 C C . VAL A 1 288 ? 11.844 29.656 -0.872 1 97.94 288 VAL A C 1
ATOM 2329 O O . VAL A 1 288 ? 12.258 30.75 -0.469 1 97.94 288 VAL A O 1
ATOM 2332 N N . SER A 1 289 ? 10.531 29.312 -0.843 1 98.38 289 SER A N 1
ATOM 2333 C CA . SER A 1 289 ? 9.555 30.25 -0.316 1 98.38 289 SER A CA 1
ATOM 2334 C C . SER A 1 289 ? 8.664 29.609 0.738 1 98.38 289 SER A C 1
ATOM 2336 O O . SER A 1 289 ? 8.445 28.391 0.708 1 98.38 289 SER A O 1
ATOM 2338 N N . MET A 1 290 ? 8.297 30.438 1.635 1 96.94 290 MET A N 1
ATOM 2339 C CA . MET A 1 290 ? 7.215 30.125 2.562 1 96.94 290 MET A CA 1
ATOM 2340 C C . MET A 1 290 ? 5.988 30.969 2.273 1 96.94 290 MET A C 1
ATOM 2342 O O . MET A 1 290 ? 6.09 32.188 2.135 1 96.94 290 MET A O 1
ATOM 2346 N N . ILE A 1 291 ? 4.863 30.266 2.17 1 98.12 291 ILE A N 1
ATOM 2347 C CA . ILE A 1 291 ? 3.621 30.938 1.784 1 98.12 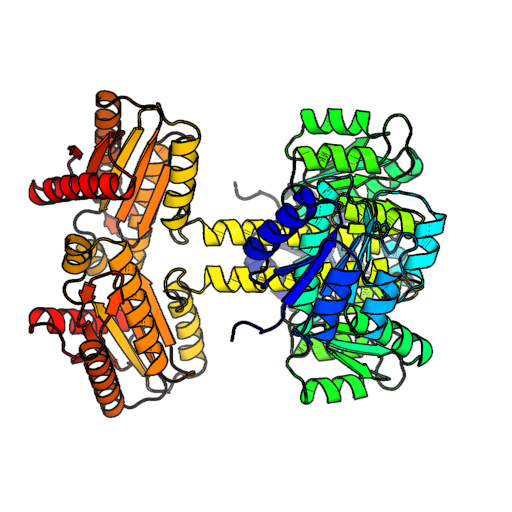291 ILE A CA 1
ATOM 2348 C C . ILE A 1 291 ? 2.543 30.656 2.83 1 98.12 291 ILE A C 1
ATOM 2350 O O . ILE A 1 291 ? 2.42 29.531 3.322 1 98.12 291 ILE A O 1
ATOM 2354 N N . ASP A 1 292 ? 1.806 31.625 3.111 1 96.12 292 ASP A N 1
ATOM 2355 C CA . ASP A 1 292 ? 0.72 31.5 4.078 1 96.12 292 ASP A CA 1
ATOM 2356 C C . ASP A 1 292 ? -0.546 32.188 3.572 1 96.12 292 ASP A C 1
ATOM 2358 O O . ASP A 1 292 ? -0.475 33.25 2.945 1 96.12 292 ASP A O 1
ATOM 2362 N N . ILE A 1 293 ? -1.679 31.625 3.916 1 97 293 ILE A N 1
ATOM 2363 C CA . ILE A 1 293 ? -2.953 32.25 3.584 1 97 293 ILE A CA 1
ATOM 2364 C C . ILE A 1 293 ? -3.275 33.344 4.605 1 97 293 ILE A C 1
ATOM 2366 O O . ILE A 1 293 ? -3.322 33.094 5.809 1 97 293 ILE A O 1
ATOM 2370 N N . ASP A 1 294 ? -3.562 34.531 4.043 1 96.56 294 ASP A N 1
ATOM 2371 C CA . ASP A 1 294 ? -3.842 35.656 4.914 1 96.56 294 ASP A CA 1
ATOM 2372 C C . ASP A 1 294 ? -5.191 35.5 5.609 1 96.56 294 ASP A C 1
ATOM 2374 O O . ASP A 1 294 ? -6.215 35.281 4.953 1 96.56 294 ASP A O 1
ATOM 2378 N N . HIS A 1 295 ? -5.191 35.594 6.938 1 93.5 295 HIS A N 1
ATOM 2379 C CA . HIS A 1 295 ? -6.391 35.594 7.77 1 93.5 295 HIS A CA 1
ATOM 2380 C C . HIS A 1 295 ? -7.188 34.312 7.547 1 93.5 295 HIS A C 1
ATOM 2382 O O . HIS A 1 295 ? -8.414 34.344 7.422 1 93.5 295 HIS A O 1
ATOM 2388 N N . PHE A 1 296 ? -6.535 33.281 7.508 1 92.12 296 PHE A N 1
ATOM 2389 C CA . PHE A 1 296 ? -7.199 32.031 7.211 1 92.12 296 PHE A CA 1
ATOM 2390 C C . PHE A 1 296 ? -8.133 31.609 8.344 1 92.12 296 PHE A C 1
ATOM 2392 O O . PHE A 1 296 ? -9.188 31.031 8.109 1 92.12 296 PHE A O 1
ATOM 2399 N N . LYS A 1 297 ? -7.703 31.797 9.492 1 82.19 297 LYS A N 1
ATOM 2400 C CA . LYS A 1 297 ? -8.578 31.5 10.625 1 82.19 297 LYS A CA 1
ATOM 2401 C C . LYS A 1 297 ? -9.914 32.219 10.5 1 82.19 297 LYS A C 1
ATOM 2403 O O . LYS A 1 297 ? -10.961 31.672 10.852 1 82.19 297 LYS A O 1
ATOM 2408 N N . LYS A 1 298 ? -9.844 33.438 10.086 1 87.5 298 LYS A N 1
ATOM 2409 C CA . LYS A 1 298 ? -11.07 34.188 9.891 1 87.5 298 LYS A CA 1
ATOM 2410 C C . LYS A 1 298 ? -11.977 33.531 8.859 1 87.5 298 LYS A C 1
ATOM 2412 O O . LYS A 1 298 ? -13.203 33.562 9 1 87.5 298 LYS A O 1
ATOM 2417 N N . VAL A 1 299 ? -11.398 33.062 7.863 1 90.38 299 VAL A N 1
ATOM 2418 C CA . VAL A 1 299 ? -12.164 32.344 6.848 1 90.38 299 VAL A CA 1
ATOM 2419 C C . VAL A 1 299 ? -12.867 31.141 7.48 1 90.38 299 VAL A C 1
ATOM 2421 O O . VAL A 1 299 ? -14.062 30.938 7.281 1 90.38 299 VAL A O 1
ATOM 2424 N N . ASN A 1 300 ? -12.164 30.359 8.242 1 83.81 300 ASN A N 1
ATOM 2425 C CA . ASN A 1 300 ? -12.734 29.188 8.898 1 83.81 300 ASN A CA 1
ATOM 2426 C C . ASN A 1 300 ? -13.836 29.578 9.883 1 83.81 300 ASN A C 1
ATOM 2428 O O . ASN A 1 300 ? -14.883 28.938 9.93 1 83.81 300 ASN A O 1
ATOM 2432 N N . ASP A 1 301 ? -13.508 30.609 10.578 1 78.88 301 ASP A N 1
ATOM 2433 C CA . ASP A 1 301 ? -14.453 31.062 11.602 1 78.88 301 ASP A CA 1
ATOM 2434 C C . ASP A 1 301 ? -15.75 31.562 10.969 1 78.88 301 ASP A C 1
ATOM 2436 O O . ASP A 1 301 ? -16.828 31.375 11.531 1 78.88 301 ASP A O 1
ATOM 2440 N N . THR A 1 302 ? -15.617 32.188 9.867 1 86.06 302 THR A N 1
ATOM 2441 C CA . THR A 1 302 ? -16.75 32.844 9.219 1 86.06 302 THR A CA 1
ATOM 2442 C C . THR A 1 302 ? -17.562 31.828 8.406 1 86.06 302 THR A C 1
ATOM 2444 O O . THR A 1 302 ? -18.797 31.844 8.438 1 86.06 302 THR A O 1
ATOM 2447 N N . TYR A 1 303 ? -16.844 30.938 7.715 1 86.5 303 TYR A N 1
ATOM 2448 C CA . TYR A 1 303 ? -17.531 30.141 6.715 1 86.5 303 TYR A CA 1
ATOM 2449 C C . TYR A 1 303 ? -17.484 28.656 7.066 1 86.5 303 TYR A C 1
ATOM 2451 O O . TYR A 1 303 ? -18.156 27.844 6.441 1 86.5 303 TYR A O 1
ATOM 2459 N N . GLY A 1 304 ? -16.703 28.328 8.023 1 80.44 304 GLY A N 1
ATOM 2460 C CA . GLY A 1 304 ? -16.547 26.938 8.406 1 80.44 304 GLY A CA 1
ATOM 2461 C C . GLY A 1 304 ? -15.305 26.297 7.816 1 80.44 304 GLY A C 1
ATOM 2462 O O . GLY A 1 304 ? -14.766 26.781 6.816 1 80.44 304 GLY A O 1
ATOM 2463 N N . HIS A 1 305 ? -14.906 25.094 8.312 1 78.62 305 HIS A N 1
ATOM 2464 C CA . HIS A 1 305 ? -13.672 24.422 7.93 1 78.62 305 HIS A CA 1
ATOM 2465 C C . HIS A 1 305 ? -13.789 23.812 6.539 1 78.62 305 HIS A C 1
ATOM 2467 O O . HIS A 1 305 ? -12.797 23.688 5.816 1 78.62 305 HIS A O 1
ATOM 2473 N N . ASP A 1 306 ? -14.922 23.375 6.176 1 81.5 306 ASP A N 1
ATOM 2474 C CA . ASP A 1 306 ? -15.109 22.812 4.84 1 81.5 306 ASP A CA 1
ATOM 2475 C C . ASP A 1 306 ? -14.781 23.844 3.764 1 81.5 306 ASP A C 1
ATOM 2477 O O . ASP A 1 306 ? -14.188 23.516 2.736 1 81.5 306 ASP A O 1
ATOM 2481 N N . VAL A 1 307 ? -15.25 25.031 4.07 1 86.81 307 VAL A N 1
ATOM 2482 C CA . VAL A 1 307 ? -14.961 26.125 3.148 1 86.81 307 VAL A CA 1
ATOM 2483 C C . VAL A 1 307 ? -13.461 26.422 3.17 1 86.81 307 VAL A C 1
ATOM 2485 O O . VAL A 1 307 ? -12.859 26.688 2.125 1 86.81 307 VAL A O 1
ATOM 2488 N N . GLY A 1 308 ? -12.914 26.375 4.336 1 90.75 308 GLY A N 1
ATOM 2489 C CA . GLY A 1 308 ? -11.477 26.516 4.441 1 90.75 308 GLY A CA 1
ATOM 2490 C C . GLY A 1 308 ? -10.703 25.5 3.615 1 90.75 308 GLY A C 1
ATOM 2491 O O . GLY A 1 308 ? -9.719 25.844 2.967 1 90.75 308 GLY A O 1
ATOM 2492 N N . ASP A 1 309 ? -11.18 24.328 3.598 1 88.88 309 ASP A N 1
ATOM 2493 C CA . ASP A 1 309 ? -10.547 23.281 2.807 1 88.88 309 ASP A CA 1
ATOM 2494 C C . ASP A 1 309 ? -10.578 23.609 1.318 1 88.88 309 ASP A C 1
ATOM 2496 O O . ASP A 1 309 ? -9.617 23.344 0.595 1 88.88 309 ASP A O 1
ATOM 2500 N N . VAL A 1 310 ? -11.648 24.156 0.905 1 93.5 310 VAL A N 1
ATOM 2501 C CA . VAL A 1 310 ? -11.781 24.516 -0.502 1 93.5 310 VAL A CA 1
ATOM 2502 C C . VAL A 1 310 ? -10.797 25.641 -0.84 1 93.5 310 VAL A C 1
ATOM 2504 O O . VAL A 1 310 ? -10.211 25.656 -1.924 1 93.5 310 VAL A O 1
ATOM 2507 N N . VAL A 1 311 ? -10.641 26.547 0.083 1 95.44 311 VAL A N 1
ATOM 2508 C CA . VAL A 1 311 ? -9.695 27.641 -0.097 1 95.44 311 VAL A CA 1
ATOM 2509 C C . VAL A 1 311 ? -8.281 27.078 -0.229 1 95.44 311 VAL A C 1
ATOM 2511 O O . VAL A 1 311 ? -7.531 27.484 -1.123 1 95.44 311 VAL A O 1
ATOM 2514 N N . ILE A 1 312 ? -7.996 26.172 0.625 1 95.69 312 ILE A N 1
ATOM 2515 C CA . ILE A 1 312 ? -6.684 25.531 0.611 1 95.69 312 ILE A CA 1
ATOM 2516 C C . ILE A 1 312 ? -6.473 24.828 -0.725 1 95.69 312 ILE A C 1
ATOM 2518 O O . ILE A 1 312 ? -5.414 24.969 -1.344 1 95.69 312 ILE A O 1
ATOM 2522 N N . LYS A 1 313 ? -7.422 24.078 -1.217 1 95.88 313 LYS A N 1
ATOM 2523 C CA . LYS A 1 313 ? -7.344 23.359 -2.486 1 95.88 313 LYS A CA 1
ATOM 2524 C C . LYS A 1 313 ? -7.184 24.328 -3.654 1 95.88 313 LYS A C 1
ATOM 2526 O O . LYS A 1 313 ? -6.461 24.047 -4.609 1 95.88 313 LYS A O 1
ATOM 2531 N N . THR A 1 314 ? -7.871 25.422 -3.547 1 96.44 314 THR A N 1
ATOM 2532 C CA . THR A 1 314 ? -7.781 26.438 -4.586 1 96.44 314 THR A CA 1
ATOM 2533 C C . THR A 1 314 ? -6.367 27.016 -4.664 1 96.44 314 THR A C 1
ATOM 2535 O O . THR A 1 314 ? -5.816 27.172 -5.754 1 96.44 314 THR A O 1
ATOM 2538 N N . LEU A 1 315 ? -5.84 27.328 -3.535 1 97.75 315 LEU A N 1
ATOM 2539 C CA . LEU A 1 315 ? -4.465 27.812 -3.516 1 97.75 315 LEU A CA 1
ATOM 2540 C C . LEU A 1 315 ? -3.521 26.797 -4.145 1 97.75 315 LEU A C 1
ATOM 2542 O O . LEU A 1 315 ? -2.652 27.156 -4.941 1 97.75 315 LEU A O 1
ATOM 2546 N N . ALA A 1 316 ? -3.693 25.578 -3.756 1 97.56 316 ALA A N 1
ATOM 2547 C CA . ALA A 1 316 ? -2.854 24.516 -4.293 1 97.56 316 ALA A CA 1
ATOM 2548 C C . ALA A 1 316 ? -2.896 24.484 -5.816 1 97.56 316 ALA A C 1
ATOM 2550 O O . ALA A 1 316 ? -1.857 24.391 -6.473 1 97.56 316 ALA A O 1
ATOM 2551 N N . LYS A 1 317 ? -4.051 24.609 -6.391 1 96.75 317 LYS A N 1
ATOM 2552 C CA . LYS A 1 317 ? -4.234 24.609 -7.84 1 96.75 317 LYS A CA 1
ATOM 2553 C C . LYS A 1 317 ? -3.516 25.797 -8.484 1 96.75 317 LYS A C 1
ATOM 2555 O O . LYS A 1 317 ? -2.869 25.656 -9.523 1 96.75 317 LYS A O 1
ATOM 2560 N N . VAL A 1 318 ? -3.652 26.938 -7.867 1 97.62 318 VAL A N 1
ATOM 2561 C CA . VAL A 1 318 ? -3.02 28.141 -8.391 1 97.62 318 VAL A CA 1
ATOM 2562 C C . VAL A 1 318 ? -1.502 27.984 -8.367 1 97.62 318 VAL A C 1
ATOM 2564 O O . VAL A 1 318 ? -0.819 28.344 -9.328 1 97.62 318 VAL A O 1
ATOM 2567 N N . LEU A 1 319 ? -1 27.469 -7.301 1 98.19 319 LEU A N 1
ATOM 2568 C CA . LEU A 1 319 ? 0.442 27.281 -7.191 1 98.19 319 LEU A CA 1
ATOM 2569 C C . LEU A 1 319 ? 0.947 26.328 -8.281 1 98.19 319 LEU A C 1
ATOM 2571 O O . LEU A 1 319 ? 1.951 26.625 -8.938 1 98.19 319 LEU A O 1
ATOM 2575 N N . LEU A 1 320 ? 0.228 25.25 -8.508 1 96.88 320 LEU A N 1
ATOM 2576 C CA . LEU A 1 320 ? 0.626 24.266 -9.508 1 96.88 320 LEU A CA 1
ATOM 2577 C C . LEU A 1 320 ? 0.558 24.844 -10.914 1 96.88 320 LEU A C 1
ATOM 2579 O O . LEU A 1 320 ? 1.412 24.562 -11.75 1 96.88 320 LEU A O 1
ATOM 2583 N N . ASN A 1 321 ? -0.443 25.625 -11.141 1 96.12 321 ASN A N 1
ATOM 2584 C CA . ASN A 1 321 ? -0.657 26.203 -12.461 1 96.12 321 ASN A CA 1
ATOM 2585 C C . ASN A 1 321 ? 0.378 27.281 -12.781 1 96.12 321 ASN A C 1
ATOM 2587 O O . ASN A 1 321 ? 0.568 27.641 -13.945 1 96.12 321 ASN A O 1
ATOM 2591 N N . ASN A 1 322 ? 1.031 27.781 -11.789 1 96.5 322 ASN A N 1
ATOM 2592 C CA . ASN A 1 322 ? 1.942 28.906 -12.016 1 96.5 322 ASN A CA 1
ATOM 2593 C C . ASN A 1 322 ? 3.396 28.5 -11.797 1 96.5 322 ASN A C 1
ATOM 2595 O O . ASN A 1 322 ? 4.281 29.344 -11.711 1 96.5 322 ASN A O 1
ATOM 2599 N N . THR A 1 323 ? 3.668 27.25 -11.578 1 96.56 323 THR A N 1
ATOM 2600 C CA . THR A 1 323 ? 5.027 26.734 -11.461 1 96.56 323 THR A CA 1
ATOM 2601 C C . THR A 1 323 ? 5.305 25.703 -12.555 1 96.56 323 THR A C 1
ATOM 2603 O O . THR A 1 323 ? 4.383 25.234 -13.227 1 96.56 323 THR A O 1
ATOM 2606 N N . LYS A 1 324 ? 6.648 25.422 -12.758 1 91.38 324 LYS A N 1
ATOM 2607 C CA . LYS A 1 324 ? 7.055 24.422 -13.742 1 91.38 324 LYS A CA 1
ATOM 2608 C C . LYS A 1 324 ? 7.133 23.031 -13.117 1 91.38 324 LYS A C 1
ATOM 2610 O O . LYS A 1 324 ? 7.23 22.891 -11.898 1 91.38 324 LYS A O 1
ATOM 2615 N N . GLY A 1 325 ? 7.102 22 -13.961 1 90.06 325 GLY A N 1
ATOM 2616 C CA . GLY A 1 325 ? 7.195 20.625 -13.523 1 90.06 325 GLY A CA 1
ATOM 2617 C C . GLY A 1 325 ? 8.461 20.328 -12.734 1 90.06 325 GLY A C 1
ATOM 2618 O O . GLY A 1 325 ? 8.469 19.453 -11.875 1 90.06 325 GLY A O 1
ATOM 2619 N N . SER A 1 326 ? 9.469 21.062 -12.977 1 92.81 326 SER A N 1
ATOM 2620 C CA . SER A 1 326 ? 10.742 20.859 -12.289 1 92.81 326 SER A CA 1
ATOM 2621 C C . SER A 1 326 ? 10.719 21.469 -10.898 1 92.81 326 SER A C 1
ATOM 2623 O O . SER A 1 326 ? 11.547 21.125 -10.047 1 92.81 326 SER A O 1
ATOM 2625 N N . ASP A 1 327 ? 9.82 22.422 -10.656 1 97.12 327 ASP A N 1
ATOM 2626 C CA . ASP A 1 327 ? 9.711 23.078 -9.359 1 97.12 327 ASP A CA 1
ATOM 2627 C C . ASP A 1 327 ? 9.062 22.141 -8.328 1 97.12 327 ASP A C 1
ATOM 2629 O O . ASP A 1 327 ? 8.586 21.062 -8.68 1 97.12 327 ASP A O 1
ATOM 2633 N N . LEU A 1 328 ? 9.211 22.562 -7.141 1 97.81 328 LEU A N 1
ATOM 2634 C CA . LEU A 1 328 ? 8.641 21.766 -6.055 1 97.81 328 LEU A CA 1
ATOM 2635 C C . LEU A 1 328 ? 7.57 22.547 -5.309 1 97.81 328 LEU A C 1
ATOM 2637 O O . LEU A 1 328 ? 7.848 23.625 -4.766 1 97.81 328 LEU A O 1
ATOM 2641 N N . VAL A 1 329 ? 6.348 22.094 -5.355 1 98.25 329 VAL A N 1
ATOM 2642 C CA . VAL A 1 329 ? 5.238 22.688 -4.617 1 98.25 329 VAL A CA 1
ATOM 2643 C C . VAL A 1 329 ? 4.789 21.75 -3.506 1 98.25 329 VAL A C 1
ATOM 2645 O O . VAL A 1 329 ? 4.402 20.609 -3.77 1 98.25 329 VAL A O 1
ATOM 2648 N N . SER A 1 330 ? 4.863 22.219 -2.273 1 97.19 330 SER A N 1
ATOM 2649 C CA . SER A 1 330 ? 4.555 21.359 -1.133 1 97.19 330 SER A CA 1
ATOM 2650 C C . SER A 1 330 ? 3.654 22.078 -0.132 1 97.19 330 SER A C 1
ATOM 2652 O O . SER A 1 330 ? 3.656 23.312 -0.064 1 97.19 330 SER A O 1
ATOM 2654 N N . ARG A 1 331 ? 2.869 21.359 0.588 1 94.38 331 ARG A N 1
ATOM 2655 C CA . ARG A 1 331 ? 2.115 21.875 1.728 1 94.38 331 ARG A CA 1
ATOM 2656 C C . ARG A 1 331 ? 2.693 21.359 3.041 1 94.38 331 ARG A C 1
ATOM 2658 O O . ARG A 1 331 ? 2.801 20.141 3.248 1 94.38 331 ARG A O 1
ATOM 2665 N N . PHE A 1 332 ? 3.094 22.219 3.883 1 85.69 332 PHE A N 1
ATOM 2666 C CA . PHE A 1 332 ? 3.76 21.859 5.129 1 85.69 332 PHE A CA 1
ATOM 2667 C C . PHE A 1 332 ? 2.742 21.609 6.234 1 85.69 332 PHE A C 1
ATOM 2669 O O . PHE A 1 332 ? 3.039 20.938 7.219 1 85.69 332 PHE A O 1
ATOM 2676 N N . GLY A 1 333 ? 1.592 22.016 6.094 1 78.38 333 GLY A N 1
ATOM 2677 C CA . GLY A 1 333 ? 0.523 21.812 7.059 1 78.38 333 GLY A CA 1
ATOM 2678 C C . GLY A 1 333 ? -0.38 23.016 7.223 1 78.38 333 GLY A C 1
ATOM 2679 O O . GLY A 1 333 ? 0.068 24.156 7.082 1 78.38 333 GLY A O 1
ATOM 2680 N N . GLY A 1 334 ? -1.571 22.719 7.578 1 81.06 334 GLY A N 1
ATOM 2681 C CA . GLY A 1 334 ? -2.518 23.812 7.75 1 81.06 334 GLY A CA 1
ATOM 2682 C C . GLY A 1 334 ? -2.633 24.703 6.527 1 81.06 334 GLY A C 1
ATOM 2683 O O . GLY A 1 334 ? -2.979 24.219 5.441 1 81.06 334 GLY A O 1
ATOM 2684 N N . GLU A 1 335 ? -2.27 25.984 6.805 1 90.31 335 GLU A N 1
ATOM 2685 C CA . GLU A 1 335 ? -2.375 27 5.754 1 90.31 335 GLU A CA 1
ATOM 2686 C C . GLU A 1 335 ? -1.001 27.344 5.191 1 90.31 335 GLU A C 1
ATOM 2688 O O . GLU A 1 335 ? -0.868 28.297 4.422 1 90.31 335 GLU A O 1
ATOM 2693 N N . GLU A 1 336 ? -0.034 26.547 5.512 1 91.44 336 GLU A N 1
ATOM 2694 C CA . GLU A 1 336 ? 1.34 26.875 5.129 1 91.44 336 GLU A CA 1
ATOM 2695 C C . GLU A 1 336 ? 1.787 26.031 3.936 1 91.44 336 GLU A C 1
ATOM 2697 O O . GLU A 1 336 ? 1.595 24.812 3.92 1 91.44 336 GLU A O 1
ATOM 2702 N N . PHE A 1 337 ? 2.367 26.719 2.912 1 97.06 337 PHE A N 1
ATOM 2703 C CA . PHE A 1 337 ? 2.879 26.094 1.697 1 97.06 337 PHE A CA 1
ATOM 2704 C C . PHE A 1 337 ? 4.34 26.469 1.474 1 97.06 337 PHE A C 1
ATOM 2706 O O . PHE A 1 337 ? 4.824 27.469 2.004 1 97.06 337 PHE A O 1
ATOM 2713 N N . CYS A 1 338 ? 4.973 25.641 0.788 1 97.62 338 CYS A N 1
ATOM 2714 C CA . CYS A 1 338 ? 6.355 25.891 0.39 1 97.62 338 CYS A CA 1
ATOM 2715 C C . CYS A 1 338 ? 6.551 25.625 -1.097 1 97.62 338 CYS A C 1
ATOM 2717 O O . CYS A 1 338 ? 6.176 24.562 -1.597 1 97.62 338 CYS A O 1
ATOM 2719 N N . VAL A 1 339 ? 7.117 26.609 -1.799 1 98.5 339 VAL A N 1
ATOM 2720 C CA . VAL A 1 339 ? 7.422 26.469 -3.219 1 98.5 339 VAL A CA 1
ATOM 2721 C C . VAL A 1 339 ? 8.914 26.672 -3.449 1 98.5 339 VAL A C 1
ATOM 2723 O O . VAL A 1 339 ? 9.492 27.656 -2.953 1 98.5 339 VAL A O 1
ATOM 2726 N N . VAL A 1 340 ? 9.484 25.75 -4.133 1 98.5 340 VAL A N 1
ATOM 2727 C CA . VAL A 1 340 ? 10.867 25.906 -4.57 1 98.5 340 VAL A CA 1
ATOM 2728 C C . VAL A 1 340 ? 10.914 26.109 -6.082 1 98.5 340 VAL A C 1
ATOM 2730 O O . VAL A 1 340 ? 10.445 25.266 -6.844 1 98.5 340 VAL A O 1
ATOM 2733 N N . LEU A 1 341 ? 11.422 27.25 -6.48 1 98.25 341 LEU A N 1
ATOM 2734 C CA . LEU A 1 341 ? 11.703 27.5 -7.887 1 98.25 341 LEU A CA 1
ATOM 2735 C C . LEU A 1 341 ? 13.133 27.125 -8.242 1 98.25 341 LEU A C 1
ATOM 2737 O O . LEU A 1 341 ? 14.086 27.703 -7.707 1 98.25 341 LEU A O 1
ATOM 2741 N N . ARG A 1 342 ? 13.234 26.188 -9.117 1 97.38 342 ARG A N 1
ATOM 2742 C CA . ARG A 1 342 ? 14.547 25.625 -9.43 1 97.38 342 ARG A CA 1
ATOM 2743 C C . ARG A 1 342 ? 15.164 26.328 -10.641 1 97.38 342 ARG A C 1
ATOM 2745 O O . ARG A 1 342 ? 14.438 26.797 -11.531 1 97.38 342 ARG A O 1
ATOM 2752 N N . ASN A 1 343 ? 16.516 26.375 -10.656 1 96.31 343 ASN A N 1
ATOM 2753 C CA . ASN A 1 343 ? 17.266 26.953 -11.766 1 96.31 343 ASN A CA 1
ATOM 2754 C C . ASN A 1 343 ? 16.734 28.312 -12.156 1 96.31 343 ASN A C 1
ATOM 2756 O O . ASN A 1 343 ? 16.375 28.547 -13.312 1 96.31 343 ASN A O 1
ATOM 2760 N N . ILE A 1 344 ? 16.828 29.203 -11.203 1 96.62 344 ILE A N 1
ATOM 2761 C CA . ILE A 1 344 ? 16.203 30.516 -11.398 1 96.62 344 ILE A CA 1
ATOM 2762 C C . ILE A 1 344 ? 17.078 31.609 -10.805 1 96.62 344 ILE A C 1
ATOM 2764 O O . ILE A 1 344 ? 17.766 31.391 -9.805 1 96.62 344 ILE A O 1
ATOM 2768 N N . THR A 1 345 ? 16.984 32.781 -11.398 1 96.56 345 THR A N 1
ATOM 2769 C CA . THR A 1 345 ? 17.688 33.938 -10.867 1 96.56 345 THR A CA 1
ATOM 2770 C C . THR A 1 345 ? 16.859 34.625 -9.797 1 96.56 345 THR A C 1
ATOM 2772 O O . THR A 1 345 ? 15.648 34.406 -9.703 1 96.56 345 THR A O 1
ATOM 2775 N N . LYS A 1 346 ? 17.578 35.438 -9.031 1 97.12 346 LYS A N 1
ATOM 2776 C CA . LYS A 1 346 ? 16.906 36.188 -7.984 1 97.12 346 LYS A CA 1
ATOM 2777 C C . LYS A 1 346 ? 15.789 37.062 -8.555 1 97.12 346 LYS A C 1
ATOM 2779 O O . LYS A 1 346 ? 14.688 37.094 -7.996 1 97.12 346 LYS A O 1
ATOM 2784 N N . GLU A 1 347 ? 16.031 37.688 -9.633 1 97.25 347 GLU A N 1
ATOM 2785 C CA . GLU A 1 347 ? 15.07 38.594 -10.258 1 97.25 347 GLU A CA 1
ATOM 2786 C C . GLU A 1 347 ? 13.852 37.812 -10.766 1 97.25 347 GLU A C 1
ATOM 2788 O O . GLU A 1 347 ? 12.711 38.25 -10.547 1 97.25 347 GLU A O 1
ATOM 2793 N N . ASP A 1 348 ? 14.117 36.75 -11.398 1 97.62 348 ASP A N 1
ATOM 2794 C CA . ASP A 1 348 ? 13.023 35.969 -11.953 1 97.62 348 ASP A CA 1
ATOM 2795 C C . ASP A 1 348 ? 12.195 35.344 -10.844 1 97.62 348 ASP A C 1
ATOM 2797 O O . ASP A 1 348 ? 10.977 35.188 -10.984 1 97.62 348 ASP A O 1
ATOM 2801 N N . ALA A 1 349 ? 12.859 34.969 -9.797 1 98.06 349 ALA A N 1
ATOM 2802 C CA . ALA A 1 349 ? 12.141 34.438 -8.648 1 98.06 349 ALA A CA 1
ATOM 2803 C C . ALA A 1 349 ? 11.164 35.438 -8.062 1 98.06 349 ALA A C 1
ATOM 2805 O O . ALA A 1 349 ? 10.008 35.125 -7.801 1 98.06 349 ALA A O 1
ATOM 2806 N N . ALA A 1 350 ? 11.656 36.562 -7.91 1 98.06 350 ALA A N 1
ATOM 2807 C CA . ALA A 1 350 ? 10.82 37.656 -7.383 1 98.06 350 ALA A CA 1
ATOM 2808 C C . ALA A 1 350 ? 9.609 37.875 -8.273 1 98.06 350 ALA A C 1
ATOM 2810 O O . ALA A 1 350 ? 8.484 38 -7.785 1 98.06 350 ALA A O 1
ATOM 2811 N N . LYS A 1 351 ? 9.844 37.938 -9.516 1 98.06 351 LYS A N 1
ATOM 2812 C CA . LYS A 1 351 ? 8.758 38.156 -10.469 1 98.06 351 LYS A CA 1
ATOM 2813 C C . LYS A 1 351 ? 7.73 37.031 -10.391 1 98.06 351 LYS A C 1
ATOM 2815 O O . LYS A 1 351 ? 6.523 37.281 -10.445 1 98.06 351 LYS A O 1
ATOM 2820 N N . MET A 1 352 ? 8.234 35.875 -10.297 1 98.06 352 MET A N 1
ATOM 2821 C CA . MET A 1 352 ? 7.348 34.719 -10.266 1 98.06 352 MET A CA 1
ATOM 2822 C C . MET A 1 352 ? 6.492 34.719 -9.008 1 98.06 352 MET A C 1
ATOM 2824 O O . MET A 1 352 ? 5.293 34.438 -9.062 1 98.06 352 MET A O 1
ATOM 2828 N N . PHE A 1 353 ? 7.039 35.031 -7.898 1 98.5 353 PHE A N 1
ATOM 2829 C CA . PHE A 1 353 ? 6.285 35.031 -6.652 1 98.5 353 PHE A CA 1
ATOM 2830 C C . PHE A 1 353 ? 5.27 36.156 -6.629 1 98.5 353 PHE A C 1
ATOM 2832 O O . PHE A 1 353 ? 4.184 36.031 -6.066 1 98.5 353 PHE A O 1
ATOM 2839 N N . VAL A 1 354 ? 5.66 37.25 -7.223 1 98.38 354 VAL A N 1
ATOM 2840 C CA . VAL A 1 354 ? 4.711 38.344 -7.34 1 98.38 354 VAL A CA 1
ATOM 2841 C C . VAL A 1 354 ? 3.539 37.938 -8.219 1 98.38 354 VAL A C 1
ATOM 2843 O O . VAL A 1 354 ? 2.385 38.25 -7.918 1 98.38 354 VAL A O 1
ATOM 2846 N N . LYS A 1 355 ? 3.881 37.281 -9.258 1 98.19 355 LYS A N 1
ATOM 2847 C CA . LYS A 1 355 ? 2.846 36.781 -10.156 1 98.19 355 LYS A CA 1
ATOM 2848 C C . LYS A 1 355 ? 1.91 35.812 -9.43 1 98.19 355 LYS A C 1
ATOM 2850 O O . LYS A 1 355 ? 0.691 35.875 -9.609 1 98.19 355 LYS A O 1
ATOM 2855 N N . ILE A 1 356 ? 2.453 34.969 -8.68 1 98.31 356 ILE A N 1
ATOM 2856 C CA . ILE A 1 356 ? 1.671 33.969 -7.934 1 98.31 356 ILE A CA 1
ATOM 2857 C C . ILE A 1 356 ? 0.756 34.688 -6.945 1 98.31 356 ILE A C 1
ATOM 2859 O O . ILE A 1 356 ? -0.435 34.406 -6.855 1 98.31 356 ILE A O 1
ATOM 2863 N N . ARG A 1 357 ? 1.346 35.594 -6.254 1 98.25 357 ARG A N 1
ATOM 2864 C CA . ARG A 1 357 ? 0.566 36.375 -5.297 1 98.25 357 ARG A CA 1
ATOM 2865 C C . ARG A 1 357 ? -0.618 37.062 -5.98 1 98.25 357 ARG A C 1
ATOM 2867 O O . ARG A 1 357 ? -1.744 37 -5.48 1 98.25 357 ARG A O 1
ATOM 2874 N N . ALA A 1 358 ? -0.38 37.656 -7.07 1 98.06 358 ALA A N 1
ATOM 2875 C CA . ALA A 1 358 ? -1.417 38.344 -7.824 1 98.06 358 ALA A CA 1
ATOM 2876 C C . ALA A 1 358 ? -2.477 37.375 -8.336 1 98.06 358 ALA A C 1
ATOM 2878 O O . ALA A 1 358 ? -3.67 37.688 -8.328 1 98.06 358 ALA A O 1
ATOM 2879 N N . ALA A 1 359 ? -2.057 36.312 -8.797 1 98 359 ALA A N 1
ATOM 2880 C CA . ALA A 1 359 ? -2.98 35.281 -9.289 1 98 359 ALA A CA 1
ATOM 2881 C C . ALA A 1 359 ? -3.945 34.844 -8.195 1 98 359 ALA A C 1
ATOM 2883 O O . ALA A 1 359 ? -5.137 34.656 -8.453 1 98 359 ALA A O 1
ATOM 2884 N N . VAL A 1 360 ? -3.455 34.688 -7.035 1 98 360 VAL A N 1
ATOM 2885 C CA . VAL A 1 360 ? -4.285 34.25 -5.914 1 98 360 VAL A CA 1
ATOM 2886 C C . VAL A 1 360 ? -5.285 35.344 -5.559 1 98 360 VAL A C 1
ATOM 2888 O O . VAL A 1 360 ? -6.469 35.062 -5.336 1 98 360 VAL A O 1
ATOM 2891 N N . ALA A 1 361 ? -4.793 36.5 -5.578 1 97.12 361 ALA A N 1
ATOM 2892 C CA . ALA A 1 361 ? -5.648 37.656 -5.227 1 97.12 361 ALA A CA 1
ATOM 2893 C C . ALA A 1 361 ? -6.797 37.781 -6.219 1 97.12 361 ALA A C 1
ATOM 2895 O O . ALA A 1 361 ? -7.863 38.312 -5.875 1 97.12 361 ALA A O 1
ATOM 2896 N N . ASN A 1 362 ? -6.621 37.312 -7.359 1 95.5 362 ASN A N 1
ATOM 2897 C CA . ASN A 1 362 ? -7.629 37.406 -8.414 1 95.5 362 ASN A CA 1
ATOM 2898 C C . ASN A 1 362 ? -8.547 36.219 -8.438 1 95.5 362 ASN A C 1
ATOM 2900 O O . ASN A 1 362 ? -9.531 36.188 -9.18 1 95.5 362 ASN A O 1
ATOM 2904 N N . GLU A 1 363 ? -8.219 35.25 -7.664 1 93.94 363 GLU A N 1
ATOM 2905 C CA . GLU A 1 363 ? -9.031 34.031 -7.625 1 93.94 363 GLU A CA 1
ATOM 2906 C C . GLU A 1 363 ? -10.32 34.25 -6.832 1 93.94 363 GLU A C 1
ATOM 2908 O O . GLU A 1 363 ? -10.305 34.938 -5.797 1 93.94 363 GLU A O 1
ATOM 2913 N N . LEU A 1 364 ? -11.414 33.719 -7.375 1 93.38 364 LEU A N 1
ATOM 2914 C CA . LEU A 1 364 ? -12.711 33.719 -6.699 1 93.38 364 LEU A CA 1
ATOM 2915 C C . LEU A 1 364 ? -13.156 32.312 -6.379 1 93.38 364 LEU A C 1
ATOM 2917 O O . LEU A 1 364 ? -13.336 31.484 -7.285 1 93.38 364 LEU A O 1
ATOM 2921 N N . VAL A 1 365 ? -13.25 32 -5.09 1 92.56 365 VAL A N 1
ATOM 2922 C CA . VAL A 1 365 ? -13.727 30.703 -4.652 1 92.56 365 VAL A CA 1
ATOM 2923 C C . VAL A 1 365 ? -15.25 30.719 -4.531 1 92.56 365 VAL A C 1
ATOM 2925 O O . VAL A 1 365 ? -15.805 31.5 -3.756 1 92.56 365 VAL A O 1
ATOM 2928 N N . LYS A 1 366 ? -15.953 29.906 -5.355 1 88.94 366 LYS A N 1
ATOM 2929 C CA . LYS A 1 366 ? -17.406 29.781 -5.293 1 88.94 366 LYS A CA 1
ATOM 2930 C C . LYS A 1 366 ? -17.828 28.469 -4.641 1 88.94 366 LYS A C 1
ATOM 2932 O O . LYS A 1 366 ? -17.5 27.391 -5.148 1 88.94 366 LYS A O 1
ATOM 2937 N N . ILE A 1 367 ? -18.344 28.547 -3.547 1 84.31 367 ILE A N 1
ATOM 2938 C CA . ILE A 1 367 ? -18.812 27.344 -2.855 1 84.31 367 ILE A CA 1
ATOM 2939 C C . ILE A 1 367 ? -20.156 27.625 -2.188 1 84.31 367 ILE A C 1
ATOM 2941 O O . ILE A 1 367 ? -20.281 28.547 -1.375 1 84.31 367 ILE A O 1
ATOM 2945 N N . LYS A 1 368 ? -21.047 26.719 -2.455 1 79.06 368 LYS A N 1
ATOM 2946 C CA . LYS A 1 368 ? -22.406 26.906 -1.969 1 79.06 368 LYS A CA 1
ATOM 2947 C C . LYS A 1 368 ? -22.953 28.281 -2.365 1 79.06 368 LYS A C 1
ATOM 2949 O O . LYS A 1 368 ? -22.922 28.641 -3.541 1 79.06 368 LYS A O 1
ATOM 2954 N N . ASP A 1 369 ? -23.156 29.141 -1.372 1 84.31 369 ASP A N 1
ATOM 2955 C CA . ASP A 1 369 ? -23.75 30.453 -1.642 1 84.31 369 ASP A CA 1
ATOM 2956 C C . ASP A 1 369 ? -22.734 31.562 -1.357 1 84.31 369 ASP A C 1
ATOM 2958 O O . ASP A 1 369 ? -23.109 32.719 -1.238 1 84.31 369 ASP A O 1
ATOM 2962 N N . TYR A 1 370 ? -21.516 31.141 -1.276 1 89.62 370 TYR A N 1
ATOM 2963 C CA . TYR A 1 370 ? -20.516 32.156 -0.928 1 89.62 370 TYR A CA 1
ATOM 2964 C C . TYR A 1 370 ? -19.547 32.375 -2.08 1 89.62 370 TYR A C 1
ATOM 2966 O O . TYR A 1 370 ? -19.281 31.453 -2.859 1 89.62 370 TYR A O 1
ATOM 2974 N N . GLU A 1 371 ? -19.203 33.625 -2.207 1 93.44 371 GLU A N 1
ATOM 2975 C CA . GLU A 1 371 ? -18.062 34.031 -3.025 1 93.44 371 GLU A CA 1
ATOM 2976 C C . GLU A 1 371 ? -16.938 34.594 -2.168 1 93.44 371 GLU A C 1
ATOM 2978 O O . GLU A 1 371 ? -17.109 35.656 -1.562 1 93.44 371 GLU A O 1
ATOM 2983 N N . ILE A 1 372 ? -15.859 33.938 -2.15 1 94.56 372 ILE A N 1
ATOM 2984 C CA . ILE A 1 372 ? -14.805 34.281 -1.207 1 94.56 372 ILE A CA 1
ATOM 2985 C C . ILE A 1 372 ? -13.531 34.656 -1.968 1 94.56 372 ILE A C 1
ATOM 2987 O O . ILE A 1 372 ? -13.078 33.906 -2.834 1 94.56 372 ILE A O 1
ATOM 2991 N N . ARG A 1 373 ? -13.008 35.812 -1.624 1 95.25 373 ARG A N 1
ATOM 2992 C CA . ARG A 1 373 ? -11.672 36.188 -2.062 1 95.25 373 ARG A CA 1
ATOM 2993 C C . ARG A 1 373 ? -10.672 36.062 -0.919 1 95.25 373 ARG A C 1
ATOM 2995 O O . ARG A 1 373 ? -11.008 36.312 0.239 1 95.25 373 ARG A O 1
ATOM 3002 N N . PHE A 1 374 ? -9.5 35.656 -1.234 1 96.5 374 PHE A N 1
ATOM 3003 C CA . PHE A 1 374 ? -8.461 35.562 -0.213 1 96.5 374 PHE A CA 1
ATOM 3004 C C . PHE A 1 374 ? -7.102 35.938 -0.78 1 96.5 374 PHE A C 1
ATOM 3006 O O . PHE A 1 374 ? -6.938 36.062 -1.996 1 96.5 374 PHE A O 1
ATOM 3013 N N . THR A 1 375 ? -6.207 36.312 0.066 1 97.94 375 THR A N 1
ATOM 3014 C CA . THR A 1 375 ? -4.852 36.688 -0.328 1 97.94 375 THR A CA 1
ATOM 3015 C C . THR A 1 375 ? -3.824 35.812 0.406 1 97.94 375 THR A C 1
ATOM 3017 O O . THR A 1 375 ? -4.172 35.062 1.313 1 97.94 375 THR A O 1
ATOM 3020 N N . ILE A 1 376 ? -2.627 35.906 -0.118 1 98.44 376 ILE A N 1
ATOM 3021 C CA . ILE A 1 376 ? -1.529 35.188 0.516 1 98.44 376 ILE A CA 1
ATOM 3022 C C . ILE A 1 376 ? -0.347 36.125 0.729 1 98.44 376 ILE A C 1
ATOM 3024 O O . ILE A 1 376 ? -0.248 37.156 0.072 1 98.44 376 ILE A O 1
ATOM 3028 N N . SER A 1 377 ? 0.463 35.781 1.651 1 98.62 377 SER A N 1
ATOM 3029 C CA . SER A 1 377 ? 1.761 36.406 1.864 1 98.62 377 SER A CA 1
ATOM 3030 C C . SER A 1 377 ? 2.902 35.438 1.588 1 98.62 377 SER A C 1
ATOM 3032 O O . SER A 1 377 ? 2.795 34.25 1.889 1 98.62 377 SER A O 1
ATOM 3034 N N . ILE A 1 378 ? 3.949 36 0.966 1 98.56 378 ILE A N 1
ATOM 3035 C CA . ILE A 1 378 ? 5.043 35.125 0.534 1 98.56 378 ILE A CA 1
ATOM 3036 C C . ILE A 1 378 ? 6.371 35.688 1.044 1 98.56 378 ILE A C 1
ATOM 3038 O O . ILE A 1 378 ? 6.652 36.875 0.888 1 98.56 378 ILE A O 1
ATOM 3042 N N . GLY A 1 379 ? 7.121 34.844 1.731 1 98.5 379 GLY A N 1
ATOM 3043 C CA . GLY A 1 379 ? 8.531 35.094 1.998 1 98.5 379 GLY A CA 1
ATOM 3044 C C . GLY A 1 379 ? 9.445 34.125 1.272 1 98.5 379 GLY A C 1
ATOM 3045 O O . GLY A 1 379 ? 9.188 32.906 1.249 1 98.5 379 GLY A O 1
ATOM 3046 N N . PHE A 1 380 ? 10.539 34.688 0.618 1 98.31 380 PHE A N 1
ATOM 3047 C CA . PHE A 1 380 ? 11.422 33.75 -0.07 1 98.31 380 PHE A CA 1
ATOM 3048 C C . PHE A 1 380 ? 12.883 34.156 0.087 1 98.31 380 PHE A C 1
ATOM 3050 O O . PHE A 1 380 ? 13.172 35.281 0.528 1 98.31 380 PHE A O 1
ATOM 3057 N N . CYS A 1 381 ? 13.773 33.219 -0.145 1 97.69 381 CYS A N 1
ATOM 3058 C CA . CYS A 1 381 ? 15.211 33.5 -0.18 1 97.69 381 CYS A CA 1
ATOM 3059 C C . CYS A 1 381 ? 15.891 32.625 -1.242 1 97.69 381 CYS A C 1
ATOM 3061 O O . CYS A 1 381 ? 15.336 31.625 -1.678 1 97.69 381 CYS A O 1
ATOM 3063 N N . MET A 1 382 ? 17.016 33.125 -1.668 1 97.5 382 MET A N 1
ATOM 3064 C CA . MET A 1 382 ? 17.844 32.375 -2.6 1 97.5 382 MET A CA 1
ATOM 3065 C C . MET A 1 382 ? 18.766 31.406 -1.852 1 97.5 382 MET A C 1
ATOM 3067 O O . MET A 1 382 ? 19.078 31.641 -0.682 1 97.5 382 MET A O 1
ATOM 3071 N N . ASN A 1 383 ? 19.047 30.312 -2.578 1 94.12 383 ASN A N 1
ATOM 3072 C CA . ASN A 1 383 ? 19.984 29.406 -1.929 1 94.12 383 ASN A CA 1
ATOM 3073 C C . ASN A 1 383 ? 21.328 30.062 -1.687 1 94.12 383 ASN A C 1
ATOM 3075 O O . ASN A 1 383 ? 21.688 31.016 -2.379 1 94.12 383 ASN A O 1
ATOM 3079 N N . ASP A 1 384 ? 21.875 29.609 -0.649 1 87.81 384 ASP A N 1
ATOM 3080 C CA . ASP A 1 384 ? 23.203 30.016 -0.193 1 87.81 384 ASP A CA 1
ATOM 3081 C C . ASP A 1 384 ? 24.047 28.797 0.16 1 87.81 384 ASP A C 1
ATOM 3083 O O . ASP A 1 384 ? 23.609 27.906 0.889 1 87.81 384 ASP A O 1
ATOM 3087 N N . ASP A 1 385 ? 25.25 28.734 -0.398 1 81.69 385 ASP A N 1
ATOM 3088 C CA . ASP A 1 385 ? 26.125 27.578 -0.236 1 81.69 385 ASP A CA 1
ATOM 3089 C C . ASP A 1 385 ? 26.438 27.328 1.239 1 81.69 385 ASP A C 1
ATOM 3091 O O . ASP A 1 385 ? 26.766 26.203 1.625 1 81.69 385 ASP A O 1
ATOM 3095 N N . ASN A 1 386 ? 26.266 28.281 2.043 1 86.12 386 ASN A N 1
ATOM 3096 C CA . ASN A 1 386 ? 26.656 28.156 3.441 1 86.12 386 ASN A CA 1
ATOM 3097 C C . ASN A 1 386 ? 25.484 27.766 4.328 1 86.12 386 ASN A C 1
ATOM 3099 O O . ASN A 1 386 ? 25.641 27.562 5.531 1 86.12 386 ASN A O 1
ATOM 3103 N N . LEU A 1 387 ? 24.422 27.672 3.688 1 90.5 387 LEU A N 1
ATOM 3104 C CA . LEU A 1 387 ? 23.25 27.391 4.5 1 90.5 387 LEU A CA 1
ATOM 3105 C C . LEU A 1 387 ? 22.625 26.047 4.125 1 90.5 387 LEU A C 1
ATOM 3107 O O . LEU A 1 387 ? 22.578 25.688 2.945 1 90.5 387 LEU A O 1
ATOM 3111 N N . ASP A 1 388 ? 22.203 25.359 5.145 1 90.06 388 ASP A N 1
ATOM 3112 C CA . ASP A 1 388 ? 21.453 24.141 4.855 1 90.06 388 ASP A CA 1
ATOM 3113 C C . ASP A 1 388 ? 19.969 24.453 4.617 1 90.06 388 ASP A C 1
ATOM 3115 O O . ASP A 1 388 ? 19.562 25.609 4.668 1 90.06 388 ASP A O 1
ATOM 3119 N N . ILE A 1 389 ? 19.188 23.5 4.344 1 91.38 389 ILE A N 1
ATOM 3120 C CA . ILE A 1 389 ? 17.812 23.688 3.916 1 91.38 389 ILE A CA 1
ATOM 3121 C C . ILE A 1 389 ? 16.984 24.266 5.062 1 91.38 389 ILE A C 1
ATOM 3123 O O . ILE A 1 389 ? 16.109 25.094 4.844 1 91.38 389 ILE A O 1
ATOM 3127 N N . ASP A 1 390 ? 17.266 23.859 6.25 1 87.19 390 ASP A N 1
ATOM 3128 C CA . ASP A 1 390 ? 16.531 24.375 7.41 1 87.19 390 ASP A CA 1
ATOM 3129 C C . ASP A 1 390 ? 16.812 25.859 7.613 1 87.19 390 ASP A C 1
ATOM 3131 O O . ASP A 1 390 ? 15.891 26.625 7.918 1 87.19 390 ASP A O 1
ATOM 3135 N N . GLU A 1 391 ? 17.984 26.172 7.465 1 89.06 391 GLU A N 1
ATOM 3136 C CA . GLU A 1 391 ? 18.359 27.578 7.598 1 89.06 391 GLU A CA 1
ATOM 3137 C C . GLU A 1 391 ? 17.719 28.422 6.5 1 89.06 391 GLU A C 1
ATOM 3139 O O . GLU A 1 391 ? 17.297 29.562 6.746 1 89.06 391 GLU A O 1
ATOM 3144 N N . LEU A 1 392 ? 17.672 27.891 5.367 1 93.81 392 LEU A N 1
ATOM 3145 C CA . LEU A 1 392 ? 17.016 28.594 4.266 1 93.81 392 LEU A CA 1
ATOM 3146 C C . LEU A 1 392 ? 15.531 28.797 4.539 1 93.81 392 LEU A C 1
ATOM 3148 O O . LEU A 1 392 ? 14.984 29.859 4.289 1 93.81 392 LEU A O 1
ATOM 3152 N N . LEU A 1 393 ? 14.961 27.812 5.051 1 92.38 393 LEU A N 1
ATOM 3153 C CA . LEU A 1 393 ? 13.547 27.875 5.391 1 92.38 393 LEU A CA 1
ATOM 3154 C C . LEU A 1 393 ? 13.297 28.906 6.488 1 92.38 393 LEU A C 1
ATOM 3156 O O . LEU A 1 393 ? 12.289 29.625 6.461 1 92.38 393 LEU A O 1
ATOM 3160 N N . ASP A 1 394 ? 14.203 28.969 7.371 1 88 394 ASP A N 1
ATOM 3161 C CA . ASP A 1 394 ? 14.094 29.953 8.438 1 88 394 ASP A CA 1
ATOM 3162 C C . ASP A 1 394 ? 14.148 31.375 7.875 1 88 394 ASP A C 1
ATOM 3164 O O . ASP A 1 394 ? 13.391 32.25 8.305 1 88 394 ASP A O 1
ATOM 3168 N N . LYS A 1 395 ? 14.992 31.547 7 1 93.38 395 LYS A N 1
ATOM 3169 C CA . LYS A 1 395 ? 15.109 32.844 6.359 1 93.38 395 LYS A CA 1
ATOM 3170 C C . LYS A 1 395 ? 13.844 33.188 5.578 1 93.38 395 LYS A C 1
ATOM 3172 O O . LYS A 1 395 ? 13.359 34.344 5.637 1 93.38 395 LYS A O 1
ATOM 3177 N N . ALA A 1 396 ? 13.352 32.281 4.852 1 95.75 396 ALA A N 1
ATOM 3178 C CA . ALA A 1 396 ? 12.109 32.5 4.109 1 95.75 396 ALA A CA 1
ATOM 3179 C C . ALA A 1 396 ? 10.945 32.781 5.055 1 95.75 396 ALA A C 1
ATOM 3181 O O . ALA A 1 396 ? 10.094 33.625 4.75 1 95.75 396 ALA A O 1
ATOM 3182 N N . ASP A 1 397 ? 10.953 32.156 6.125 1 91.25 397 ASP A N 1
ATOM 3183 C CA . ASP A 1 397 ? 9.906 32.344 7.121 1 91.25 397 ASP A CA 1
ATOM 3184 C C . ASP A 1 397 ? 10 33.719 7.746 1 91.25 397 ASP A C 1
ATOM 3186 O O . ASP A 1 397 ? 8.977 34.344 8.055 1 91.25 397 ASP A O 1
ATOM 3190 N N . GLU A 1 398 ? 11.195 34.125 8 1 92.44 398 GLU A N 1
ATOM 3191 C CA . GLU A 1 398 ? 11.391 35.469 8.5 1 92.44 398 GLU A CA 1
ATOM 3192 C C . GLU A 1 398 ? 10.859 36.5 7.508 1 92.44 398 GLU A C 1
ATOM 3194 O O . GLU A 1 398 ? 10.227 37.5 7.906 1 92.44 398 GLU A O 1
ATOM 3199 N N . ALA A 1 399 ? 11.18 36.281 6.305 1 96.88 399 ALA A N 1
ATOM 3200 C CA . ALA A 1 399 ? 10.656 37.156 5.262 1 96.88 399 ALA A CA 1
ATOM 3201 C C . ALA A 1 399 ? 9.133 37.125 5.215 1 96.88 399 ALA A C 1
ATOM 3203 O O . ALA A 1 399 ? 8.484 38.156 5 1 96.88 399 ALA A O 1
ATOM 3204 N N . LEU A 1 400 ? 8.578 36 5.359 1 96.44 400 LEU A N 1
ATOM 3205 C CA . LEU A 1 400 ? 7.125 35.844 5.414 1 96.44 400 LEU A CA 1
ATOM 3206 C C . LEU A 1 400 ? 6.539 36.656 6.574 1 96.44 400 LEU A C 1
ATOM 3208 O O . LEU A 1 400 ? 5.496 37.281 6.43 1 96.44 400 LEU A O 1
ATOM 3212 N N . TYR A 1 401 ? 7.238 36.531 7.652 1 92.62 401 TYR A N 1
ATOM 3213 C CA . TYR A 1 401 ? 6.797 37.281 8.82 1 92.62 401 TYR A CA 1
ATOM 3214 C C . TYR A 1 401 ? 6.758 38.781 8.531 1 92.62 401 TYR A C 1
ATOM 3216 O O . TYR A 1 401 ? 5.812 39.469 8.906 1 92.62 401 TYR A O 1
ATOM 3224 N N . ARG A 1 402 ? 7.754 39.25 7.891 1 96.31 402 ARG A N 1
ATOM 3225 C CA . ARG A 1 402 ? 7.801 40.656 7.504 1 96.31 402 ARG A CA 1
ATOM 3226 C C . ARG A 1 402 ? 6.66 41 6.551 1 96.31 402 ARG A C 1
ATOM 3228 O O . ARG A 1 402 ? 6.074 42.094 6.641 1 96.31 402 ARG A O 1
ATOM 3235 N N . ALA A 1 403 ? 6.352 40.125 5.688 1 97.38 403 ALA A N 1
ATOM 3236 C CA . ALA A 1 403 ? 5.246 40.344 4.758 1 97.38 403 ALA A CA 1
ATOM 3237 C C . ALA A 1 403 ? 3.92 40.438 5.508 1 97.38 403 ALA A C 1
ATOM 3239 O O . ALA A 1 403 ? 3.098 41.312 5.188 1 97.38 403 ALA A O 1
ATOM 3240 N N . LYS A 1 404 ? 3.725 39.625 6.43 1 94.38 404 LYS A N 1
ATOM 3241 C CA . LYS A 1 404 ? 2.502 39.625 7.227 1 94.38 404 LYS A CA 1
ATOM 3242 C C . LYS A 1 404 ? 2.41 40.906 8.047 1 94.38 404 LYS A C 1
ATOM 3244 O O . LYS A 1 404 ? 1.356 41.562 8.102 1 94.38 404 LYS A O 1
ATOM 3249 N N . GLU A 1 405 ? 3.525 41.344 8.602 1 94.56 405 GLU A N 1
ATOM 3250 C CA . GLU A 1 405 ? 3.568 42.562 9.414 1 94.56 405 GLU A CA 1
ATOM 3251 C C . GLU A 1 405 ? 3.441 43.812 8.555 1 94.56 405 GLU A C 1
ATOM 3253 O O . GLU A 1 405 ? 2.953 44.844 9.016 1 94.56 405 GLU A O 1
ATOM 3258 N N . GLY A 1 406 ? 3.873 43.625 7.355 1 95.69 406 GLY A N 1
ATOM 3259 C CA . GLY A 1 406 ? 3.859 44.75 6.434 1 95.69 406 GLY A CA 1
ATOM 3260 C C . GLY A 1 406 ? 2.512 44.969 5.773 1 95.69 406 GLY A C 1
ATOM 3261 O O . GLY A 1 406 ? 2.389 45.781 4.844 1 95.69 406 GLY A O 1
ATOM 3262 N N . GLY A 1 407 ? 1.445 44.281 6.191 1 95.88 407 GLY A N 1
ATOM 3263 C CA . GLY A 1 407 ? 0.106 44.5 5.672 1 95.88 407 GLY A CA 1
ATOM 3264 C C . GLY A 1 407 ? -0.457 43.312 4.914 1 95.88 407 GLY A C 1
ATOM 3265 O O . GLY A 1 407 ? -1.586 43.375 4.422 1 95.88 407 GLY A O 1
ATOM 3266 N N . ARG A 1 408 ? 0.323 42.281 4.816 1 96.44 408 ARG A N 1
ATOM 3267 C CA . ARG A 1 408 ? -0.095 41.031 4.16 1 96.44 408 ARG A CA 1
ATOM 3268 C C . ARG A 1 408 ? -0.325 41.281 2.67 1 96.44 408 ARG A C 1
ATOM 3270 O O . ARG A 1 408 ? -0.111 42.375 2.162 1 96.44 408 ARG A O 1
ATOM 3277 N N . ASN A 1 409 ? -0.538 40.25 1.896 1 97.75 409 ASN A N 1
ATOM 3278 C CA . ASN A 1 409 ? -0.733 40.312 0.451 1 97.75 409 ASN A CA 1
ATOM 3279 C C . ASN A 1 409 ? 0.478 40.938 -0.248 1 97.75 409 ASN A C 1
ATOM 3281 O O . ASN A 1 409 ? 0.341 41.875 -1.016 1 97.75 409 ASN A O 1
ATOM 3285 N N . ARG A 1 410 ? 1.594 40.406 0.122 1 98 410 ARG A N 1
ATOM 3286 C CA . ARG A 1 410 ? 2.812 40.938 -0.486 1 98 410 ARG A CA 1
ATOM 3287 C C . ARG A 1 410 ? 3.924 39.906 -0.472 1 98 410 ARG A C 1
ATOM 3289 O O . ARG A 1 410 ? 3.787 38.844 0.157 1 98 410 ARG A O 1
ATOM 3296 N N . VAL A 1 411 ? 4.996 40.188 -1.175 1 98.38 411 VAL A N 1
ATOM 3297 C CA . VAL A 1 411 ? 6.172 39.344 -1.299 1 98.38 411 VAL A CA 1
ATOM 3298 C C . VAL A 1 411 ? 7.379 40.031 -0.654 1 98.38 411 VAL A C 1
ATOM 3300 O O . VAL A 1 411 ? 7.617 41.219 -0.869 1 98.38 411 VAL A O 1
ATOM 3303 N N . GLU A 1 412 ? 8.055 39.281 0.237 1 98.38 412 GLU A N 1
ATOM 3304 C CA . GLU A 1 412 ? 9.273 39.781 0.859 1 98.38 412 GLU A CA 1
ATOM 3305 C C . GLU A 1 412 ? 10.43 38.812 0.661 1 98.38 412 GLU A C 1
ATOM 3307 O O . GLU A 1 412 ? 10.25 37.594 0.736 1 98.38 412 GLU A O 1
ATOM 3312 N N . MET A 1 413 ? 11.562 39.312 0.389 1 97.06 413 MET A N 1
ATOM 3313 C CA . MET A 1 413 ? 12.773 38.5 0.263 1 97.06 413 MET A CA 1
ATOM 3314 C C . MET A 1 413 ? 13.656 38.656 1.497 1 97.06 413 MET A C 1
ATOM 3316 O O . MET A 1 413 ? 13.773 39.719 2.061 1 97.06 413 MET A O 1
ATOM 3320 N N . ALA A 1 414 ? 14.188 37.5 1.82 1 92.06 414 ALA A N 1
ATOM 3321 C CA . ALA A 1 414 ? 15.148 37.562 2.922 1 92.06 414 ALA A CA 1
ATOM 3322 C C . ALA A 1 414 ? 16.5 38.094 2.451 1 92.06 414 ALA A C 1
ATOM 3324 O O . ALA A 1 414 ? 16.875 37.906 1.288 1 92.06 414 ALA A O 1
ATOM 3325 N N . MET B 1 1 ? 11.023 -4.121 21.734 1 31.22 1 MET B N 1
ATOM 3326 C CA . MET B 1 1 ? 12.148 -4.965 22.125 1 31.22 1 MET B CA 1
ATOM 3327 C C . MET B 1 1 ? 13.008 -5.336 20.922 1 31.22 1 MET B C 1
ATOM 3329 O O . MET B 1 1 ? 12.492 -5.848 19.922 1 31.22 1 MET B O 1
ATOM 3333 N N . ILE B 1 2 ? 13.992 -4.645 20.688 1 42.69 2 ILE B N 1
ATOM 3334 C CA . ILE B 1 2 ? 14.938 -5.02 19.641 1 42.69 2 ILE B CA 1
ATOM 3335 C C . ILE B 1 2 ? 15.172 -6.527 19.672 1 42.69 2 ILE B C 1
ATOM 3337 O O . ILE B 1 2 ? 15.531 -7.082 20.719 1 42.69 2 ILE B O 1
ATOM 3341 N N . SER B 1 3 ? 14.547 -7.281 18.844 1 56.62 3 SER B N 1
ATOM 3342 C CA . SER B 1 3 ? 14.797 -8.719 18.797 1 56.62 3 SER B CA 1
ATOM 3343 C C . SER B 1 3 ? 16.297 -9.016 18.891 1 56.62 3 SER B C 1
ATOM 3345 O O . SER B 1 3 ? 17.109 -8.289 18.312 1 56.62 3 SER B O 1
ATOM 3347 N N . ASP B 1 4 ? 16.75 -9.578 20 1 73.19 4 ASP B N 1
ATOM 3348 C CA . ASP B 1 4 ? 18.109 -10.008 20.281 1 73.19 4 ASP B CA 1
ATOM 3349 C C . ASP B 1 4 ? 18.641 -10.93 19.188 1 73.19 4 ASP B C 1
ATOM 3351 O O . ASP B 1 4 ? 19.703 -11.523 19.328 1 73.19 4 ASP B O 1
ATOM 3355 N N . GLU B 1 5 ? 17.859 -11.047 18.172 1 81.44 5 GLU B N 1
ATOM 3356 C CA . GLU B 1 5 ? 18.312 -11.953 17.125 1 81.44 5 GLU B CA 1
ATOM 3357 C C . GLU B 1 5 ? 19.312 -11.273 16.203 1 81.44 5 GLU B C 1
ATOM 3359 O O . GLU B 1 5 ? 19.234 -10.07 15.953 1 81.44 5 GLU B O 1
ATOM 3364 N N . LYS B 1 6 ? 20.312 -12.219 15.805 1 89.62 6 LYS B N 1
ATOM 3365 C CA . LYS B 1 6 ? 21.422 -11.727 14.984 1 89.62 6 LYS B CA 1
ATOM 3366 C C . LYS B 1 6 ? 21.531 -12.508 13.688 1 89.62 6 LYS B C 1
ATOM 3368 O O . LYS B 1 6 ? 20.938 -13.578 13.547 1 89.62 6 LYS B O 1
ATOM 3373 N N . ILE B 1 7 ? 22.234 -11.867 12.711 1 90.94 7 ILE B N 1
ATOM 3374 C CA . ILE B 1 7 ? 22.594 -12.516 11.453 1 90.94 7 ILE B CA 1
ATOM 3375 C C . ILE B 1 7 ? 24.094 -12.734 11.383 1 90.94 7 ILE B C 1
ATOM 3377 O O . ILE B 1 7 ? 24.875 -11.859 11.773 1 90.94 7 ILE B O 1
ATOM 3381 N N . LEU B 1 8 ? 24.484 -13.953 10.945 1 93.88 8 LEU B N 1
ATOM 3382 C CA . LEU B 1 8 ? 25.891 -14.258 10.766 1 93.88 8 LEU B CA 1
ATOM 3383 C C . LEU B 1 8 ? 26.266 -14.289 9.281 1 93.88 8 LEU B C 1
ATOM 3385 O O . LEU B 1 8 ? 25.578 -14.93 8.484 1 93.88 8 LEU B O 1
ATOM 3389 N N . ILE B 1 9 ? 27.203 -13.547 8.953 1 93.5 9 ILE B N 1
ATOM 3390 C CA . ILE B 1 9 ? 27.719 -13.57 7.59 1 93.5 9 ILE B CA 1
ATOM 3391 C C . ILE B 1 9 ? 29.141 -14.133 7.582 1 93.5 9 ILE B C 1
ATOM 3393 O O . ILE B 1 9 ? 30.016 -13.648 8.312 1 93.5 9 ILE B O 1
ATOM 3397 N N . VAL B 1 10 ? 29.312 -15.164 6.777 1 94.69 10 VAL B N 1
ATOM 3398 C CA . VAL B 1 10 ? 30.641 -15.773 6.68 1 94.69 10 VAL B CA 1
ATOM 3399 C C . VAL B 1 10 ? 31.094 -15.773 5.223 1 94.69 10 VAL B C 1
ATOM 3401 O O . VAL B 1 10 ? 30.5 -16.438 4.375 1 94.69 10 VAL B O 1
ATOM 3404 N N . ASP B 1 11 ? 32.062 -15.102 4.906 1 92.12 11 ASP B N 1
ATOM 3405 C CA . ASP B 1 11 ? 32.625 -15.008 3.568 1 92.12 11 ASP B CA 1
ATOM 3406 C C . ASP B 1 11 ? 34.094 -14.617 3.631 1 92.12 11 ASP B C 1
ATOM 3408 O O . ASP B 1 11 ? 34.5 -13.758 4.418 1 92.12 11 ASP B O 1
ATOM 3412 N N . ASP B 1 12 ? 34.875 -15.297 2.811 1 90.69 12 ASP B N 1
ATOM 3413 C CA . ASP B 1 12 ? 36.281 -15.008 2.852 1 90.69 12 ASP B CA 1
ATOM 3414 C C . ASP B 1 12 ? 36.594 -13.695 2.143 1 90.69 12 ASP B C 1
ATOM 3416 O O . ASP B 1 12 ? 37.688 -13.133 2.32 1 90.69 12 ASP B O 1
ATOM 3420 N N . ASN B 1 13 ? 35.719 -13.273 1.277 1 88.75 13 ASN B N 1
ATOM 3421 C CA . ASN B 1 13 ? 35.844 -11.945 0.691 1 88.75 13 ASN B CA 1
ATOM 3422 C C . ASN B 1 13 ? 35.406 -10.859 1.666 1 88.75 13 ASN B C 1
ATOM 3424 O O . ASN B 1 13 ? 34.219 -10.578 1.788 1 88.75 13 ASN B O 1
ATOM 3428 N N . LYS B 1 14 ? 36.312 -10.156 2.281 1 89.69 14 LYS B N 1
ATOM 3429 C CA . LYS B 1 14 ? 36.062 -9.203 3.357 1 89.69 14 LYS B CA 1
ATOM 3430 C C . LYS B 1 14 ? 35.219 -8.023 2.855 1 89.69 14 LYS B C 1
ATOM 3432 O O . LYS B 1 14 ? 34.281 -7.586 3.531 1 89.69 14 LYS B O 1
ATOM 3437 N N . THR B 1 15 ? 35.531 -7.66 1.666 1 85.56 15 THR B N 1
ATOM 3438 C CA . THR B 1 15 ? 34.844 -6.516 1.089 1 85.56 15 THR B CA 1
ATOM 3439 C C . THR B 1 15 ? 33.344 -6.836 0.874 1 85.56 15 THR B C 1
ATOM 3441 O O . THR B 1 15 ? 32.5 -6.051 1.256 1 85.56 15 THR B O 1
ATOM 3444 N N . LEU B 1 16 ? 33.156 -7.988 0.318 1 83 16 LEU B N 1
ATOM 3445 C CA . LEU B 1 16 ? 31.781 -8.398 0.053 1 83 16 LEU B CA 1
ATOM 3446 C C . LEU B 1 16 ? 31.016 -8.609 1.355 1 83 16 LEU B C 1
ATOM 3448 O O . LEU B 1 16 ? 29.859 -8.164 1.489 1 83 16 LEU B O 1
ATOM 3452 N N . ALA B 1 17 ? 31.656 -9.234 2.314 1 87.81 17 ALA B N 1
ATOM 3453 C CA . ALA B 1 17 ? 31.016 -9.531 3.594 1 87.81 17 ALA B CA 1
ATOM 3454 C C . ALA B 1 17 ? 30.609 -8.25 4.312 1 87.81 17 ALA B C 1
ATOM 3456 O O . ALA B 1 17 ? 29.484 -8.156 4.836 1 87.81 17 ALA B O 1
ATOM 3457 N N . LYS B 1 18 ? 31.422 -7.309 4.285 1 87.56 18 LYS B N 1
ATOM 3458 C CA . LYS B 1 18 ? 31.141 -6.039 4.953 1 87.56 18 LYS B CA 1
ATOM 3459 C C . LYS B 1 18 ? 30.031 -5.277 4.242 1 87.56 18 LYS B C 1
ATOM 3461 O O . LYS B 1 18 ? 29.188 -4.645 4.891 1 87.56 18 LYS B O 1
ATOM 3466 N N . LEU B 1 19 ? 30.078 -5.367 2.955 1 82.31 19 LEU B N 1
ATOM 3467 C CA . LEU B 1 19 ? 29.031 -4.707 2.172 1 82.31 19 LEU B CA 1
ATOM 3468 C C . LEU B 1 19 ? 27.656 -5.281 2.496 1 82.31 19 LEU B C 1
ATOM 3470 O O . LEU B 1 19 ? 26.703 -4.531 2.73 1 82.31 19 LEU B O 1
ATOM 3474 N N . ILE B 1 20 ? 27.641 -6.586 2.551 1 83.69 20 ILE B N 1
ATOM 3475 C CA . ILE B 1 20 ? 26.375 -7.258 2.854 1 83.69 20 ILE B CA 1
ATOM 3476 C C . ILE B 1 20 ? 25.938 -6.918 4.273 1 83.69 20 ILE B C 1
ATOM 3478 O O . ILE B 1 20 ? 24.766 -6.629 4.516 1 83.69 20 ILE B O 1
ATOM 3482 N N . ALA B 1 21 ? 26.891 -6.863 5.141 1 87.12 21 ALA B N 1
ATOM 3483 C CA . ALA B 1 21 ? 26.594 -6.566 6.539 1 87.12 21 ALA B CA 1
ATOM 3484 C C . ALA B 1 21 ? 26.031 -5.156 6.695 1 87.12 21 ALA B C 1
ATOM 3486 O O . ALA B 1 21 ? 25.047 -4.949 7.402 1 87.12 21 ALA B O 1
ATOM 3487 N N . ARG B 1 22 ? 26.609 -4.238 6.105 1 84.69 22 ARG B N 1
ATOM 3488 C CA . ARG B 1 22 ? 26.172 -2.848 6.18 1 84.69 22 ARG B CA 1
ATOM 3489 C C . ARG B 1 22 ? 24.766 -2.686 5.621 1 84.69 22 ARG B C 1
ATOM 3491 O O . ARG B 1 22 ? 23.922 -2.016 6.23 1 84.69 22 ARG B O 1
ATOM 3498 N N . LYS B 1 23 ? 24.547 -3.256 4.492 1 78.75 23 LYS B N 1
ATOM 3499 C CA . LYS B 1 23 ? 23.234 -3.166 3.865 1 78.75 23 LYS B CA 1
ATOM 3500 C C . LYS B 1 23 ? 22.156 -3.828 4.73 1 78.75 23 LYS B C 1
ATOM 3502 O O . LYS B 1 23 ? 21.047 -3.305 4.871 1 78.75 23 LYS B O 1
ATOM 3507 N N . MET B 1 24 ? 22.562 -4.898 5.289 1 81 24 MET B N 1
ATOM 3508 C CA . MET B 1 24 ? 21.641 -5.652 6.133 1 81 24 MET B CA 1
ATOM 3509 C C . MET B 1 24 ? 21.266 -4.859 7.383 1 81 24 MET B C 1
ATOM 3511 O O . MET B 1 24 ? 20.109 -4.832 7.785 1 81 24 MET B O 1
ATOM 3515 N N . GLN B 1 25 ? 22.203 -4.23 7.941 1 80.56 25 GLN B N 1
ATOM 3516 C CA . GLN B 1 25 ? 21.953 -3.432 9.141 1 80.56 25 GLN B CA 1
ATOM 3517 C C . GLN B 1 25 ? 21.047 -2.25 8.836 1 80.56 25 GLN B C 1
ATOM 3519 O O . GLN B 1 25 ? 20.156 -1.93 9.625 1 80.56 25 GLN B O 1
ATOM 3524 N N . SER B 1 26 ? 21.219 -1.708 7.762 1 76.44 26 SER B N 1
ATOM 3525 C CA . SER B 1 26 ? 20.469 -0.517 7.387 1 76.44 26 SER B CA 1
ATOM 3526 C C . SER B 1 26 ? 19.031 -0.866 7.016 1 76.44 26 SER B C 1
ATOM 3528 O O . SER B 1 26 ? 18.094 -0.135 7.363 1 76.44 26 SER B O 1
ATOM 3530 N N . ILE B 1 27 ? 18.812 -1.983 6.41 1 70.75 27 ILE B N 1
ATOM 3531 C CA . ILE B 1 27 ? 17.516 -2.297 5.82 1 70.75 27 ILE B CA 1
ATOM 3532 C C . ILE B 1 27 ? 16.703 -3.141 6.793 1 70.75 27 ILE B C 1
ATOM 3534 O O . ILE B 1 27 ? 15.5 -2.914 6.965 1 70.75 27 ILE B O 1
ATOM 3538 N N . VAL B 1 28 ? 17.328 -4.062 7.418 1 70.06 28 VAL B N 1
ATOM 3539 C CA . VAL B 1 28 ? 16.594 -5.023 8.227 1 70.06 28 VAL B CA 1
ATOM 3540 C C . VAL B 1 28 ? 16.625 -4.598 9.695 1 70.06 28 VAL B C 1
ATOM 3542 O O . VAL B 1 28 ? 15.758 -4.973 10.477 1 70.06 28 VAL B O 1
ATOM 3545 N N . GLY B 1 29 ? 17.547 -3.756 10.117 1 72.5 29 GLY B N 1
ATOM 3546 C CA . GLY B 1 29 ? 17.641 -3.283 11.484 1 72.5 29 GLY B CA 1
ATOM 3547 C C . GLY B 1 29 ? 18.141 -4.348 12.453 1 72.5 29 GLY B C 1
ATOM 3548 O O . GLY B 1 29 ? 17.844 -4.293 13.648 1 72.5 29 GLY B O 1
ATOM 3549 N N . LEU B 1 30 ? 18.781 -5.422 11.977 1 76.62 30 LEU B N 1
ATOM 3550 C CA . LEU B 1 30 ? 19.312 -6.48 12.828 1 76.62 30 LEU B CA 1
ATOM 3551 C C . LEU B 1 30 ? 20.812 -6.355 12.977 1 76.62 30 LEU B C 1
ATOM 3553 O O . LEU B 1 30 ? 21.5 -5.824 12.094 1 76.62 30 LEU B O 1
ATOM 3557 N N . SER B 1 31 ? 21.219 -6.816 14.148 1 86 31 SER B N 1
ATOM 3558 C CA . SER B 1 31 ? 22.656 -6.875 14.344 1 86 31 SER B CA 1
ATOM 3559 C C . SER B 1 31 ? 23.297 -7.961 13.477 1 86 31 SER B C 1
ATOM 3561 O O . SER B 1 31 ? 22.719 -9.039 13.312 1 86 31 SER B O 1
ATOM 3563 N N . VAL B 1 32 ? 24.484 -7.664 12.914 1 90.69 32 VAL B N 1
ATOM 3564 C CA . VAL B 1 32 ? 25.156 -8.594 12.016 1 90.69 32 VAL B CA 1
ATOM 3565 C C . VAL B 1 32 ? 26.578 -8.852 12.508 1 90.69 32 VAL B C 1
ATOM 3567 O O . VAL B 1 32 ? 27.328 -7.918 12.812 1 90.69 32 VAL B O 1
ATOM 3570 N N . ASP B 1 33 ? 26.875 -10.109 12.727 1 92.81 33 ASP B N 1
ATOM 3571 C CA . ASP B 1 33 ? 28.25 -10.516 12.953 1 92.81 33 ASP B CA 1
ATOM 3572 C C . ASP B 1 33 ? 28.891 -11.055 11.672 1 92.81 33 ASP B C 1
ATOM 3574 O O . ASP B 1 33 ? 28.219 -11.688 10.859 1 92.81 33 ASP B O 1
ATOM 3578 N N . VAL B 1 34 ? 30.172 -10.805 11.555 1 94.56 34 VAL B N 1
ATOM 3579 C CA . VAL B 1 34 ? 30.875 -11.234 10.344 1 94.56 34 VAL B CA 1
ATOM 3580 C C . VAL B 1 34 ? 32.062 -12.102 10.719 1 94.56 34 VAL B C 1
ATOM 3582 O O . VAL B 1 34 ? 32.781 -11.805 11.664 1 94.56 34 VAL B O 1
ATOM 3585 N N . ALA B 1 35 ? 32.188 -13.188 10.031 1 95.19 35 ALA B N 1
ATOM 3586 C CA . ALA B 1 35 ? 33.344 -14.055 10.102 1 95.19 35 ALA B CA 1
ATOM 3587 C C . ALA B 1 35 ? 33.969 -14.273 8.727 1 95.19 35 ALA B C 1
ATOM 3589 O O . ALA B 1 35 ? 33.25 -14.195 7.711 1 95.19 35 ALA B O 1
ATOM 3590 N N . TYR B 1 36 ? 35.25 -14.641 8.688 1 94.5 36 TYR B N 1
ATOM 3591 C CA . TYR B 1 36 ? 35.938 -14.68 7.391 1 94.5 36 TYR B CA 1
ATOM 3592 C C . TYR B 1 36 ? 36.438 -16.078 7.094 1 94.5 36 TYR B C 1
ATOM 3594 O O . TYR B 1 36 ? 36.969 -16.344 6.008 1 94.5 36 TYR B O 1
ATOM 3602 N N . ASP B 1 37 ? 36.375 -16.906 8.047 1 94.62 37 ASP B N 1
ATOM 3603 C CA . ASP B 1 37 ? 36.719 -18.312 7.863 1 94.62 37 ASP B CA 1
ATOM 3604 C C . ASP B 1 37 ? 35.875 -19.203 8.781 1 94.62 37 ASP B C 1
ATOM 3606 O O . ASP B 1 37 ? 35.062 -18.703 9.547 1 94.62 37 ASP B O 1
ATOM 3610 N N . PHE B 1 38 ? 36.031 -20.531 8.547 1 96 38 PHE B N 1
ATOM 3611 C CA . PHE B 1 38 ? 35.219 -21.484 9.281 1 96 38 PHE B CA 1
ATOM 3612 C C . PHE B 1 38 ? 35.531 -21.438 10.766 1 96 38 PHE B C 1
ATOM 3614 O O . PHE B 1 38 ? 34.625 -21.516 11.609 1 96 38 PHE B O 1
ATOM 3621 N N . ALA B 1 39 ? 36.719 -21.297 11.062 1 95.25 39 ALA B N 1
ATOM 3622 C CA . ALA B 1 39 ? 37.156 -21.281 12.461 1 95.25 39 ALA B CA 1
ATOM 3623 C C . ALA B 1 39 ? 36.5 -20.125 13.219 1 95.25 39 ALA B C 1
ATOM 3625 O O . ALA B 1 39 ? 35.938 -20.328 14.297 1 95.25 39 ALA B O 1
ATOM 3626 N N . GLU B 1 40 ? 36.531 -19.016 12.648 1 94.62 40 GLU B N 1
ATOM 3627 C CA . GLU B 1 40 ? 35.906 -17.828 13.258 1 94.62 40 GLU B CA 1
ATOM 3628 C C . GLU B 1 40 ? 34.406 -18 13.391 1 94.62 40 GLU B C 1
ATOM 3630 O O . GLU B 1 40 ? 33.812 -17.641 14.414 1 94.62 40 GLU B O 1
ATOM 3635 N N . ALA B 1 41 ? 33.812 -18.469 12.328 1 95.38 41 ALA B N 1
ATOM 3636 C CA . ALA B 1 41 ? 32.375 -18.688 12.312 1 95.38 41 ALA B CA 1
ATOM 3637 C C . ALA B 1 41 ? 31.953 -19.672 13.391 1 95.38 41 ALA B C 1
ATOM 3639 O O . ALA B 1 41 ? 30.953 -19.484 14.062 1 95.38 41 ALA B O 1
ATOM 3640 N N . ARG B 1 42 ? 32.75 -20.719 13.477 1 94.62 42 ARG B N 1
ATOM 3641 C CA . ARG B 1 42 ? 32.469 -21.75 14.477 1 94.62 42 ARG B CA 1
ATOM 3642 C C . ARG B 1 42 ? 32.5 -21.156 15.883 1 94.62 42 ARG B C 1
ATOM 3644 O O . ARG B 1 42 ? 31.625 -21.469 16.703 1 94.62 42 ARG B O 1
ATOM 3651 N N . ASP B 1 43 ? 33.438 -20.328 16.156 1 94.38 43 ASP B N 1
ATOM 3652 C CA . ASP B 1 43 ? 33.531 -19.672 17.453 1 94.38 43 ASP B CA 1
ATOM 3653 C C . ASP B 1 43 ? 32.312 -18.828 17.734 1 94.38 43 ASP B C 1
ATOM 3655 O O . ASP B 1 43 ? 31.75 -18.875 18.844 1 94.38 43 ASP B O 1
ATOM 3659 N N . LEU B 1 44 ? 31.891 -18.172 16.797 1 93.88 44 LEU B N 1
ATOM 3660 C CA . LEU B 1 44 ? 30.719 -17.312 16.938 1 93.88 44 LEU B CA 1
ATOM 3661 C C . LEU B 1 44 ? 29.453 -18.125 17.172 1 93.88 44 LEU B C 1
ATOM 3663 O O . LEU B 1 44 ? 28.625 -17.781 18.016 1 93.88 44 LEU B O 1
ATOM 3667 N N . MET B 1 45 ? 29.281 -19.172 16.406 1 92.94 45 MET B N 1
ATOM 3668 C CA . MET B 1 45 ? 28.094 -20 16.5 1 92.94 45 MET B CA 1
ATOM 3669 C C . MET B 1 45 ? 28.047 -20.75 17.828 1 92.94 45 MET B C 1
ATOM 3671 O O . MET B 1 45 ? 26.969 -21 18.359 1 92.94 45 MET B O 1
ATOM 3675 N N . ASP B 1 46 ? 29.234 -21.094 18.281 1 91.31 46 ASP B N 1
ATOM 3676 C CA . ASP B 1 46 ? 29.312 -21.828 19.547 1 91.31 46 ASP B CA 1
ATOM 3677 C C . ASP B 1 46 ? 29.047 -20.906 20.734 1 91.31 46 ASP B C 1
ATOM 3679 O O . ASP B 1 46 ? 28.578 -21.359 21.781 1 91.31 46 ASP B O 1
ATOM 3683 N N . ASP B 1 47 ? 29.359 -19.656 20.625 1 84.94 47 ASP B N 1
ATOM 3684 C CA . ASP B 1 47 ? 29.125 -18.688 21.688 1 84.94 47 ASP B CA 1
ATOM 3685 C C . ASP B 1 47 ? 27.625 -18.406 21.859 1 84.94 47 ASP B C 1
ATOM 3687 O O . ASP B 1 47 ? 27.234 -17.656 22.75 1 84.94 47 ASP B O 1
ATOM 3691 N N . ASN B 1 48 ? 26.75 -18.953 21.281 1 67.56 48 ASN B N 1
ATOM 3692 C CA . ASN B 1 48 ? 25.297 -18.969 21.344 1 67.56 48 ASN B CA 1
ATOM 3693 C C . ASN B 1 48 ? 24.719 -17.562 21.172 1 67.56 48 ASN B C 1
ATOM 3695 O O . ASN B 1 48 ? 23.891 -17.125 21.969 1 67.56 48 ASN B O 1
ATOM 3699 N N . LYS B 1 49 ? 25.172 -16.75 20.203 1 69.5 49 LYS B N 1
ATOM 3700 C CA . LYS B 1 49 ? 24.75 -15.367 19.953 1 69.5 49 LYS B CA 1
ATOM 3701 C C . LYS B 1 49 ? 23.406 -15.32 19.234 1 69.5 49 LYS B C 1
ATOM 3703 O O . LYS B 1 49 ? 23.031 -14.289 18.672 1 69.5 49 LYS B O 1
ATOM 3708 N N . ASN B 1 50 ? 22.516 -16.219 19.5 1 85.44 50 ASN B N 1
ATOM 3709 C CA . ASN B 1 50 ? 21.141 -16.297 19.031 1 85.44 50 ASN B CA 1
ATOM 3710 C C . ASN B 1 50 ? 21.031 -15.93 17.562 1 85.44 50 ASN B C 1
ATOM 3712 O O . ASN B 1 50 ? 20.25 -15.055 17.188 1 85.44 50 ASN B O 1
ATOM 3716 N N . TYR B 1 51 ? 21.703 -16.609 16.656 1 88.38 51 TYR B N 1
ATOM 3717 C CA . TYR B 1 51 ? 21.625 -16.406 15.211 1 88.38 51 TYR B CA 1
ATOM 3718 C C . TYR B 1 51 ? 20.391 -17.094 14.641 1 88.38 51 TYR B C 1
ATOM 3720 O O . TYR B 1 51 ? 20.25 -18.312 14.734 1 88.38 51 TYR B O 1
ATOM 3728 N N . PHE B 1 52 ? 19.578 -16.266 14.039 1 83.81 52 PHE B N 1
ATOM 3729 C CA . PHE B 1 52 ? 18.453 -16.969 13.422 1 83.81 52 PHE B CA 1
ATOM 3730 C C . PHE B 1 52 ? 18.781 -17.375 11.984 1 83.81 52 PHE B C 1
ATOM 3732 O O . PHE B 1 52 ? 18.172 -18.281 11.43 1 83.81 52 PHE B O 1
ATOM 3739 N N . LEU B 1 53 ? 19.766 -16.609 11.391 1 89.88 53 LEU B N 1
ATOM 3740 C CA . LEU B 1 53 ? 20.141 -16.891 10.008 1 89.88 53 LEU B CA 1
ATOM 3741 C C . LEU B 1 53 ? 21.625 -16.656 9.789 1 89.88 53 LEU B C 1
ATOM 3743 O O . LEU B 1 53 ? 22.203 -15.734 10.375 1 89.88 53 LEU B O 1
ATOM 3747 N N . ALA B 1 54 ? 22.203 -17.5 8.938 1 92.19 54 ALA B N 1
ATOM 3748 C CA . ALA B 1 54 ? 23.594 -17.344 8.539 1 92.19 54 ALA B CA 1
ATOM 3749 C C . ALA B 1 54 ? 23.734 -17.328 7.023 1 92.19 54 ALA B C 1
ATOM 3751 O O . ALA B 1 54 ? 23.141 -18.156 6.328 1 92.19 54 ALA B O 1
ATOM 3752 N N . LEU B 1 55 ? 24.375 -16.328 6.535 1 92 55 LEU B N 1
ATOM 3753 C CA . LEU B 1 55 ? 24.797 -16.297 5.141 1 92 55 LEU B CA 1
ATOM 3754 C C . LEU B 1 55 ? 26.203 -16.875 4.992 1 92 55 LEU B C 1
ATOM 3756 O O . LEU B 1 55 ? 27.172 -16.281 5.461 1 92 55 LEU B O 1
ATOM 3760 N N . LEU B 1 56 ? 26.281 -18 4.289 1 93.25 56 LEU B N 1
ATOM 3761 C CA . LEU B 1 56 ? 27.531 -18.75 4.336 1 93.25 56 LEU B CA 1
ATOM 3762 C C . LEU B 1 56 ? 28.109 -18.922 2.936 1 93.25 56 LEU B C 1
ATOM 3764 O O . LEU B 1 56 ? 27.453 -19.453 2.045 1 93.25 56 LEU B O 1
ATOM 3768 N N . ASP B 1 57 ? 29.312 -18.516 2.838 1 91.38 57 ASP B N 1
ATOM 3769 C CA . ASP B 1 57 ? 30.047 -18.859 1.628 1 91.38 57 ASP B CA 1
ATOM 3770 C C . ASP B 1 57 ? 30.375 -20.344 1.588 1 91.38 57 ASP B C 1
ATOM 3772 O O . ASP B 1 57 ? 30.859 -20.906 2.574 1 91.38 57 ASP B O 1
ATOM 3776 N N . LEU B 1 58 ? 30.156 -20.906 0.439 1 88.06 58 LEU B N 1
ATOM 3777 C CA . LEU B 1 58 ? 30.328 -22.359 0.31 1 88.06 58 LEU B CA 1
ATOM 3778 C C . LEU B 1 58 ? 31.812 -22.719 0.343 1 88.06 58 LEU B C 1
ATOM 3780 O O . LEU B 1 58 ? 32.188 -23.766 0.871 1 88.06 58 LEU B O 1
ATOM 3784 N N . ASN B 1 59 ? 32.594 -21.891 -0.32 1 89.19 59 ASN B N 1
ATOM 3785 C CA . ASN B 1 59 ? 34 -22.203 -0.483 1 89.19 59 ASN B CA 1
ATOM 3786 C C . ASN B 1 59 ? 34.875 -21.312 0.383 1 89.19 59 ASN B C 1
ATOM 3788 O O . ASN B 1 59 ? 35.469 -20.359 -0.111 1 89.19 59 ASN B O 1
ATOM 3792 N N . LEU B 1 60 ? 35.125 -21.766 1.572 1 91.75 60 LEU B N 1
ATOM 3793 C CA . LEU B 1 60 ? 36 -21.047 2.479 1 91.75 60 LEU B CA 1
ATOM 3794 C C . LEU B 1 60 ? 37.406 -21.672 2.459 1 91.75 60 LEU B C 1
ATOM 3796 O O . LEU B 1 60 ? 37.562 -22.844 2.119 1 91.75 60 LEU B O 1
ATOM 3800 N N . PRO B 1 61 ? 38.375 -20.875 2.783 1 92.06 61 PRO B N 1
ATOM 3801 C CA . PRO B 1 61 ? 39.75 -21.391 2.76 1 92.06 61 PRO B CA 1
ATOM 3802 C C . PRO B 1 61 ? 39.938 -22.609 3.668 1 92.06 61 PRO B C 1
ATOM 3804 O O . PRO B 1 61 ? 40.656 -23.531 3.322 1 92.06 61 PRO B O 1
ATOM 3807 N N . ASP B 1 62 ? 39.312 -22.656 4.828 1 94.38 62 ASP B N 1
ATOM 3808 C CA . ASP B 1 62 ? 39.469 -23.734 5.801 1 94.38 62 ASP B CA 1
ATOM 3809 C C . ASP B 1 62 ? 38.25 -24.672 5.762 1 94.38 62 ASP B C 1
ATOM 3811 O O . ASP B 1 62 ? 38.156 -25.594 6.578 1 94.38 62 ASP B O 1
ATOM 3815 N N . ALA B 1 63 ? 37.375 -24.578 4.906 1 92.25 63 ALA B N 1
ATOM 3816 C CA . ALA B 1 63 ? 36.188 -25.422 4.672 1 92.25 63 ALA B CA 1
ATOM 3817 C C . ALA B 1 63 ? 35.75 -25.344 3.217 1 92.25 63 ALA B C 1
ATOM 3819 O O . ALA B 1 63 ? 34.719 -24.734 2.916 1 92.25 63 ALA B O 1
ATOM 3820 N N . PRO B 1 64 ? 36.5 -25.984 2.346 1 89.12 64 PRO B N 1
ATOM 3821 C CA . PRO B 1 64 ? 36.312 -25.766 0.909 1 89.12 64 PRO B CA 1
ATOM 3822 C C . PRO B 1 64 ? 35.094 -26.547 0.348 1 89.12 64 PRO B C 1
ATOM 3824 O O . PRO B 1 64 ? 34.688 -26.297 -0.784 1 89.12 64 PRO B O 1
ATOM 3827 N N . TYR B 1 65 ? 34.531 -27.469 1.093 1 86.75 65 TYR B N 1
ATOM 3828 C CA . TYR B 1 65 ? 33.5 -28.312 0.527 1 86.75 65 TYR B CA 1
ATOM 3829 C C . TYR B 1 65 ? 32.156 -28.078 1.223 1 86.75 65 TYR B C 1
ATOM 3831 O O . TYR B 1 65 ? 31.328 -28.969 1.287 1 86.75 65 TYR B O 1
ATOM 3839 N N . GLY B 1 66 ? 32 -26.969 1.84 1 89 66 GLY B N 1
ATOM 3840 C CA . GLY B 1 66 ? 30.734 -26.594 2.438 1 89 66 GLY B CA 1
ATOM 3841 C C . GLY B 1 66 ? 30.531 -27.172 3.83 1 89 66 GLY B C 1
ATOM 3842 O O . GLY B 1 66 ? 29.406 -27.25 4.316 1 89 66 GLY B O 1
ATOM 3843 N N . GLU B 1 67 ? 31.594 -27.5 4.559 1 92.25 67 GLU B N 1
ATOM 3844 C CA . GLU B 1 67 ? 31.547 -28.031 5.918 1 92.25 67 GLU B CA 1
ATOM 3845 C C . GLU B 1 67 ? 30.812 -27.078 6.855 1 92.25 67 GLU B C 1
ATOM 3847 O O . GLU B 1 67 ? 30.156 -27.516 7.801 1 92.25 67 GLU B O 1
ATOM 3852 N N . ILE B 1 68 ? 30.891 -25.891 6.512 1 93.94 68 ILE B N 1
ATOM 3853 C CA . ILE B 1 68 ? 30.312 -24.859 7.367 1 93.94 68 ILE B CA 1
ATOM 3854 C C . ILE B 1 68 ? 28.781 -24.953 7.328 1 93.94 68 ILE B C 1
ATOM 3856 O O . ILE B 1 68 ? 28.109 -24.656 8.32 1 93.94 68 ILE B O 1
ATOM 3860 N N . VAL B 1 69 ? 28.219 -25.328 6.227 1 92.88 69 VAL B N 1
ATOM 3861 C CA . VAL B 1 69 ? 26.766 -25.438 6.059 1 92.88 69 VAL B CA 1
ATOM 3862 C C . VAL B 1 69 ? 26.219 -26.5 7.004 1 92.88 69 VAL B C 1
ATOM 3864 O O . VAL B 1 69 ? 25.266 -26.266 7.738 1 92.88 69 VAL B O 1
ATOM 3867 N N . ASP B 1 70 ? 26.938 -27.609 7.02 1 92.31 70 ASP B N 1
ATOM 3868 C CA . ASP B 1 70 ? 26.516 -28.703 7.891 1 92.31 70 ASP B CA 1
ATOM 3869 C C . ASP B 1 70 ? 26.609 -28.297 9.359 1 92.31 70 ASP B C 1
ATOM 3871 O O . ASP B 1 70 ? 25.719 -28.641 10.156 1 92.31 70 ASP B O 1
ATOM 3875 N N . TYR B 1 71 ? 27.609 -27.594 9.594 1 93.81 71 TYR B N 1
ATOM 3876 C CA . TYR B 1 71 ? 27.812 -27.141 10.969 1 93.81 71 TYR B CA 1
ATOM 3877 C C . TYR B 1 71 ? 26.703 -26.203 11.406 1 93.81 71 TYR B C 1
ATOM 3879 O O . TYR B 1 71 ? 26.125 -26.359 12.484 1 93.81 71 TYR B O 1
ATOM 3887 N N . ALA B 1 72 ? 26.391 -25.25 10.641 1 93.06 72 ALA B N 1
ATOM 3888 C CA . ALA B 1 72 ? 25.344 -24.281 10.969 1 93.06 72 ALA B CA 1
ATOM 3889 C C . ALA B 1 72 ? 23.984 -24.953 11.141 1 93.06 72 ALA B C 1
ATOM 3891 O O . ALA B 1 72 ? 23.25 -24.656 12.086 1 93.06 72 ALA B O 1
ATOM 3892 N N . ILE B 1 73 ? 23.734 -25.859 10.242 1 89.12 73 ILE B N 1
ATOM 3893 C CA . ILE B 1 73 ? 22.469 -26.594 10.297 1 89.12 73 ILE B CA 1
ATOM 3894 C C . ILE B 1 73 ? 22.391 -27.375 11.609 1 89.12 73 ILE B C 1
ATOM 3896 O O . ILE B 1 73 ? 21.328 -27.438 12.242 1 89.12 73 ILE B O 1
ATOM 3900 N N . SER B 1 74 ? 23.5 -27.953 12.008 1 89.69 74 SER B N 1
ATOM 3901 C CA . SER B 1 74 ? 23.547 -28.734 13.234 1 89.69 74 SER B CA 1
ATOM 3902 C C . SER B 1 74 ? 23.266 -27.875 14.453 1 89.69 74 SER B C 1
ATOM 3904 O O . SER B 1 74 ? 22.828 -28.375 15.492 1 89.69 74 SER B O 1
ATOM 3906 N N . LYS B 1 75 ? 23.5 -26.609 14.375 1 90.19 75 LYS B N 1
ATOM 3907 C CA . LYS B 1 75 ? 23.266 -25.672 15.461 1 90.19 75 LYS B CA 1
ATOM 3908 C C . LYS B 1 75 ? 21.859 -25.094 15.391 1 90.19 75 LYS B C 1
ATOM 3910 O O . LYS B 1 75 ? 21.484 -24.234 16.188 1 90.19 75 LYS B O 1
ATOM 3915 N N . GLY B 1 76 ? 21.125 -25.516 14.336 1 85.06 76 GLY B N 1
ATOM 3916 C CA . GLY B 1 76 ? 19.75 -25.062 14.188 1 85.06 76 GLY B CA 1
ATOM 3917 C C . GLY B 1 76 ? 19.641 -23.688 13.539 1 85.06 76 GLY B C 1
ATOM 3918 O O . GLY B 1 76 ? 18.609 -23.031 13.633 1 85.06 76 GLY B O 1
ATOM 3919 N N . ILE B 1 77 ? 20.703 -23.25 12.961 1 89.19 77 ILE B N 1
ATOM 3920 C CA . ILE B 1 77 ? 20.719 -21.953 12.305 1 89.19 77 ILE B CA 1
ATOM 3921 C C . ILE B 1 77 ? 20.234 -22.094 10.867 1 89.19 77 ILE B C 1
ATOM 3923 O O . ILE B 1 77 ? 20.625 -23.016 10.156 1 89.19 77 ILE B O 1
ATOM 3927 N N . LEU B 1 78 ? 19.375 -21.219 10.438 1 88.38 78 LEU B N 1
ATOM 3928 C CA . LEU B 1 78 ? 18.953 -21.203 9.039 1 88.38 78 LEU B CA 1
ATOM 3929 C C . LEU B 1 78 ? 20.094 -20.734 8.133 1 88.38 78 LEU B C 1
ATOM 3931 O O . LEU B 1 78 ? 20.859 -19.844 8.516 1 88.38 78 LEU B O 1
ATOM 3935 N N . VAL B 1 79 ? 20.125 -21.375 6.992 1 90.25 79 VAL B N 1
ATOM 3936 C CA . VAL B 1 79 ? 21.328 -21.094 6.195 1 90.25 79 VAL B CA 1
ATOM 3937 C C . VAL B 1 79 ? 20.922 -20.672 4.789 1 90.25 79 VAL B C 1
ATOM 3939 O O . VAL B 1 79 ? 20.062 -21.312 4.16 1 90.25 79 VAL B O 1
ATOM 3942 N N . ILE B 1 80 ? 21.438 -19.578 4.355 1 88.56 80 ILE B N 1
ATOM 3943 C CA . ILE B 1 80 ? 21.484 -19.25 2.938 1 88.56 80 ILE B CA 1
ATOM 3944 C C . ILE B 1 80 ? 22.922 -19.391 2.424 1 88.56 80 ILE B C 1
ATOM 3946 O O . ILE B 1 80 ? 23.844 -18.781 2.957 1 88.56 80 ILE B O 1
ATOM 3950 N N . VAL B 1 81 ? 23.047 -20.203 1.412 1 89.06 81 VAL B N 1
ATOM 3951 C CA . VAL B 1 81 ? 24.375 -20.5 0.88 1 89.06 81 VAL B CA 1
ATOM 3952 C C . VAL B 1 81 ? 24.734 -19.516 -0.228 1 89.06 81 VAL B C 1
ATOM 3954 O O . VAL B 1 81 ? 23.922 -19.281 -1.139 1 89.06 81 VAL B O 1
ATOM 3957 N N . LEU B 1 82 ? 25.844 -18.938 -0.067 1 86.62 82 LEU B N 1
ATOM 3958 C CA . LEU B 1 82 ? 26.406 -18.062 -1.101 1 86.62 82 LEU B CA 1
ATOM 3959 C C . LEU B 1 82 ? 27.5 -18.781 -1.874 1 86.62 82 LEU B C 1
ATOM 3961 O O . LEU B 1 82 ? 28.391 -19.391 -1.275 1 86.62 82 LEU B O 1
ATOM 3965 N N . THR B 1 83 ? 27.359 -18.734 -3.193 1 82.25 83 THR B N 1
ATOM 3966 C CA . THR B 1 83 ? 28.344 -19.469 -3.967 1 82.25 83 THR B CA 1
ATOM 3967 C C . THR B 1 83 ? 28.875 -18.609 -5.113 1 82.25 83 THR B C 1
ATOM 3969 O O . THR B 1 83 ? 28.172 -17.75 -5.637 1 82.25 83 THR B O 1
ATOM 3972 N N . GLY B 1 84 ? 30.156 -18.781 -5.418 1 74.62 84 GLY B N 1
ATOM 3973 C CA . GLY B 1 84 ? 30.75 -18.125 -6.57 1 74.62 84 GLY B CA 1
ATOM 3974 C C . GLY B 1 84 ? 30.609 -18.938 -7.848 1 74.62 84 GLY B C 1
ATOM 3975 O O . GLY B 1 84 ? 31.016 -18.484 -8.922 1 74.62 84 GLY B O 1
ATOM 3976 N N . SER B 1 85 ? 30.172 -20.156 -7.73 1 72.56 85 SER B N 1
ATOM 3977 C CA . SER B 1 85 ? 30.078 -21.047 -8.883 1 72.56 85 SER B CA 1
ATOM 3978 C C . SER B 1 85 ? 28.625 -21.375 -9.211 1 72.56 85 SER B C 1
ATOM 3980 O O . SER B 1 85 ? 27.766 -21.328 -8.328 1 72.56 85 SER B O 1
ATOM 3982 N N . THR B 1 86 ? 28.406 -21.531 -10.492 1 65.38 86 THR B N 1
ATOM 3983 C CA . THR B 1 86 ? 27.062 -21.875 -10.93 1 65.38 86 THR B CA 1
ATOM 3984 C C . THR B 1 86 ? 26.984 -23.344 -11.289 1 65.38 86 THR B C 1
ATOM 3986 O O . THR B 1 86 ? 26.062 -23.766 -12 1 65.38 86 THR B O 1
ATOM 3989 N N . ASP B 1 87 ? 27.828 -24.109 -10.688 1 74.44 87 ASP B N 1
ATOM 3990 C CA . ASP B 1 87 ? 27.812 -25.531 -11.023 1 74.44 87 ASP B CA 1
ATOM 3991 C C . ASP B 1 87 ? 26.547 -26.203 -10.516 1 74.44 87 ASP B C 1
ATOM 3993 O O . ASP B 1 87 ? 26.234 -26.156 -9.328 1 74.44 87 ASP B O 1
ATOM 3997 N N . GLU B 1 88 ? 25.859 -26.875 -11.375 1 73.56 88 GLU B N 1
ATOM 3998 C CA . GLU B 1 88 ? 24.547 -27.484 -11.109 1 73.56 88 GLU B CA 1
ATOM 3999 C C . GLU B 1 88 ? 24.672 -28.625 -10.117 1 73.56 88 GLU B C 1
ATOM 4001 O O . GLU B 1 88 ? 23.75 -28.859 -9.32 1 73.56 88 GLU B O 1
ATOM 4006 N N . GLU B 1 89 ? 25.734 -29.312 -10.219 1 78.12 89 GLU B N 1
ATOM 4007 C CA . GLU B 1 89 ? 25.906 -30.469 -9.336 1 78.12 89 GLU B CA 1
ATOM 4008 C C . GLU B 1 89 ? 26 -30.031 -7.875 1 78.12 89 GLU B C 1
ATOM 4010 O O . GLU B 1 89 ? 25.375 -30.625 -7 1 78.12 89 GLU B O 1
ATOM 4015 N N . THR B 1 90 ? 26.797 -29.047 -7.684 1 77.38 90 THR B N 1
ATOM 4016 C CA . THR B 1 90 ? 26.922 -28.484 -6.34 1 77.38 90 THR B CA 1
ATOM 4017 C C . THR B 1 90 ? 25.578 -27.938 -5.852 1 77.38 90 THR B C 1
ATOM 4019 O O . THR B 1 90 ? 25.188 -28.188 -4.711 1 77.38 90 THR B O 1
ATOM 4022 N N . LYS B 1 91 ? 24.922 -27.328 -6.676 1 76.5 91 LYS B N 1
ATOM 4023 C CA . LYS B 1 91 ? 23.609 -26.781 -6.352 1 76.5 91 LYS B CA 1
ATOM 4024 C C . LYS B 1 91 ? 22.641 -27.891 -5.91 1 76.5 91 LYS B C 1
ATOM 4026 O O . LYS B 1 91 ? 21.984 -27.766 -4.883 1 76.5 91 LYS B O 1
ATOM 4031 N N . LYS B 1 92 ? 22.625 -28.859 -6.672 1 75.31 92 LYS B N 1
ATOM 4032 C CA . LYS B 1 92 ? 21.719 -29.969 -6.383 1 75.31 92 LYS B CA 1
ATOM 4033 C C . LYS B 1 92 ? 22 -30.578 -5.012 1 75.31 92 LYS B C 1
ATOM 4035 O O . LYS B 1 92 ? 21.078 -30.906 -4.266 1 75.31 92 LYS B O 1
ATOM 4040 N N . THR B 1 93 ? 23.281 -30.703 -4.738 1 76.81 93 THR B N 1
ATOM 4041 C CA . THR B 1 93 ? 23.703 -31.297 -3.477 1 76.81 93 THR B CA 1
ATOM 4042 C C . THR B 1 93 ? 23.219 -30.469 -2.293 1 76.81 93 THR B C 1
ATOM 4044 O O . THR B 1 93 ? 22.734 -31.016 -1.299 1 76.81 93 THR B O 1
ATOM 4047 N N . PHE B 1 94 ? 23.25 -29.266 -2.42 1 77.19 94 PHE B N 1
ATOM 4048 C CA . PHE B 1 94 ? 22.969 -28.422 -1.265 1 77.19 94 PHE B CA 1
ATOM 4049 C C . PHE B 1 94 ? 21.484 -28.078 -1.194 1 77.19 94 PHE B C 1
ATOM 4051 O O . PHE B 1 94 ? 20.953 -27.844 -0.111 1 77.19 94 PHE B O 1
ATOM 4058 N N . ILE B 1 95 ? 20.797 -28.109 -2.297 1 71.56 95 ILE B N 1
ATOM 4059 C CA . ILE B 1 95 ? 19.359 -27.859 -2.299 1 71.56 95 ILE B CA 1
ATOM 4060 C C . ILE B 1 95 ? 18.641 -28.969 -1.548 1 71.56 95 ILE B C 1
ATOM 4062 O O . ILE B 1 95 ? 17.594 -28.75 -0.949 1 71.56 95 ILE B O 1
ATOM 4066 N N . GLU B 1 96 ? 19.312 -30.078 -1.555 1 74.06 96 GLU B N 1
ATOM 4067 C CA . GLU B 1 96 ? 18.734 -31.234 -0.864 1 74.06 96 GLU B CA 1
ATOM 4068 C C . GLU B 1 96 ? 18.922 -31.109 0.647 1 74.06 96 GLU B C 1
ATOM 4070 O O . GLU B 1 96 ? 18.234 -31.797 1.412 1 74.06 96 GLU B O 1
ATOM 4075 N N . LYS B 1 97 ? 19.797 -30.203 0.982 1 78.5 97 LYS B N 1
ATOM 4076 C CA . LYS B 1 97 ? 19.969 -29.953 2.408 1 78.5 97 LYS B CA 1
ATOM 4077 C C . LYS B 1 97 ? 18.906 -28.984 2.932 1 78.5 97 LYS B C 1
ATOM 4079 O O . LYS B 1 97 ? 18.188 -28.359 2.148 1 78.5 97 LYS B O 1
ATOM 4084 N N . ASN B 1 98 ? 18.688 -29.016 4.188 1 78.44 98 ASN B N 1
ATOM 4085 C CA . ASN B 1 98 ? 17.688 -28.156 4.797 1 78.44 98 ASN B CA 1
ATOM 4086 C C . ASN B 1 98 ? 18.156 -26.703 4.879 1 78.44 98 ASN B C 1
ATOM 4088 O O . ASN B 1 98 ? 18.297 -26.156 5.973 1 78.44 98 ASN B O 1
ATOM 4092 N N . ILE B 1 99 ? 18.484 -26.141 3.746 1 83.31 99 ILE B N 1
ATOM 4093 C CA . ILE B 1 99 ? 18.891 -24.734 3.693 1 83.31 99 ILE B CA 1
ATOM 4094 C C . ILE B 1 99 ? 17.734 -23.891 3.174 1 83.31 99 ILE B C 1
ATOM 4096 O O . ILE B 1 99 ? 16.766 -24.422 2.598 1 83.31 99 ILE B O 1
ATOM 4100 N N . VAL B 1 100 ? 17.828 -22.609 3.42 1 82.56 100 VAL B N 1
ATOM 4101 C CA . VAL B 1 100 ? 16.797 -21.688 2.959 1 82.56 100 VAL B CA 1
ATOM 4102 C C . VAL B 1 100 ? 16.922 -21.5 1.449 1 82.56 100 VAL B C 1
ATOM 4104 O O . VAL B 1 100 ? 15.914 -21.531 0.732 1 82.56 100 VAL B O 1
ATOM 4107 N N . ASP B 1 101 ? 18.094 -21.25 1.027 1 82.5 101 ASP B N 1
ATOM 4108 C CA . ASP B 1 101 ? 18.297 -20.984 -0.394 1 82.5 101 ASP B CA 1
ATOM 4109 C C . ASP B 1 101 ? 19.781 -21.062 -0.762 1 82.5 101 ASP B C 1
ATOM 4111 O O . ASP B 1 101 ? 20.641 -21.094 0.118 1 82.5 101 ASP B O 1
ATOM 4115 N N . TYR B 1 102 ? 19.938 -21.297 -2.039 1 82.81 102 TYR B N 1
ATOM 4116 C CA . TYR B 1 102 ? 21.25 -21.297 -2.684 1 82.81 102 TYR B CA 1
ATOM 4117 C C . TYR B 1 102 ? 21.359 -20.156 -3.688 1 82.81 102 TYR B C 1
ATOM 4119 O O . TYR B 1 102 ? 20.578 -20.078 -4.648 1 82.81 102 TYR B O 1
ATOM 4127 N N . VAL B 1 103 ? 22.328 -19.188 -3.43 1 82.62 103 VAL B N 1
ATOM 4128 C CA . VAL B 1 103 ? 22.359 -17.984 -4.242 1 82.62 103 VAL B CA 1
ATOM 4129 C C . VAL B 1 103 ? 23.766 -17.781 -4.809 1 82.62 103 VAL B C 1
ATOM 4131 O O . VAL B 1 103 ? 24.75 -17.891 -4.086 1 82.62 103 VAL B O 1
ATOM 4134 N N . TYR B 1 104 ? 23.844 -17.406 -6.055 1 78.12 104 TYR B N 1
ATOM 4135 C CA . TYR B 1 104 ? 25.109 -17.047 -6.699 1 78.12 104 TYR B CA 1
ATOM 4136 C C . TYR B 1 104 ? 25.547 -15.641 -6.316 1 78.12 104 TYR B C 1
ATOM 4138 O O . TYR B 1 104 ? 24.75 -14.695 -6.406 1 78.12 104 TYR B O 1
ATOM 4146 N N . LYS B 1 105 ? 26.781 -15.312 -5.82 1 75.94 105 LYS B N 1
ATOM 4147 C CA . LYS B 1 105 ? 27.203 -14.023 -5.281 1 75.94 105 LYS B CA 1
ATOM 4148 C C . LYS B 1 105 ? 27.812 -13.148 -6.367 1 75.94 105 LYS B C 1
ATOM 4150 O O . LYS B 1 105 ? 28.172 -11.992 -6.113 1 75.94 105 LYS B O 1
ATOM 4155 N N . GLY B 1 106 ? 27.984 -13.641 -7.578 1 69.31 106 GLY B N 1
ATOM 4156 C CA . GLY B 1 106 ? 28.672 -12.875 -8.609 1 69.31 106 GLY B CA 1
ATOM 4157 C C . GLY B 1 106 ? 27.781 -11.836 -9.266 1 69.31 106 GLY B C 1
ATOM 4158 O O . GLY B 1 106 ? 28.25 -11.039 -10.078 1 69.31 106 GLY B O 1
ATOM 4159 N N . ASP B 1 107 ? 26.562 -11.758 -8.969 1 69.12 107 ASP B N 1
ATOM 4160 C CA . ASP B 1 107 ? 25.625 -10.836 -9.617 1 69.12 107 ASP B CA 1
ATOM 4161 C C . ASP B 1 107 ? 24.984 -9.906 -8.594 1 69.12 107 ASP B C 1
ATOM 4163 O O . ASP B 1 107 ? 24.562 -10.344 -7.52 1 69.12 107 ASP B O 1
ATOM 4167 N N . LYS B 1 108 ? 25.094 -8.578 -8.844 1 69.38 108 LYS B N 1
ATOM 4168 C CA . LYS B 1 108 ? 24.516 -7.562 -7.961 1 69.38 108 LYS B CA 1
ATOM 4169 C C . LYS B 1 108 ? 23.062 -7.879 -7.621 1 69.38 108 LYS B C 1
ATOM 4171 O O . LYS B 1 108 ? 22.625 -7.648 -6.496 1 69.38 108 LYS B O 1
ATOM 4176 N N . HIS B 1 109 ? 22.375 -8.367 -8.562 1 70.25 109 HIS B N 1
ATOM 4177 C CA . HIS B 1 109 ? 20.953 -8.633 -8.359 1 70.25 109 HIS B CA 1
ATOM 4178 C C . HIS B 1 109 ? 20.734 -9.75 -7.34 1 70.25 109 HIS B C 1
ATOM 4180 O O . HIS B 1 109 ? 19.719 -9.781 -6.645 1 70.25 109 HIS B O 1
ATOM 4186 N N . ASN B 1 110 ? 21.734 -10.484 -7.211 1 75.25 110 ASN B N 1
ATOM 4187 C CA . ASN B 1 110 ? 21.656 -11.578 -6.25 1 75.25 110 ASN B CA 1
ATOM 4188 C C . ASN B 1 110 ? 21.719 -11.07 -4.812 1 75.25 110 ASN B C 1
ATOM 4190 O O . ASN B 1 110 ? 21.062 -11.625 -3.924 1 75.25 110 ASN B O 1
ATOM 4194 N N . VAL B 1 111 ? 22.422 -9.977 -4.695 1 74.25 111 VAL B N 1
ATOM 4195 C CA . VAL B 1 111 ? 22.547 -9.422 -3.352 1 74.25 111 VAL B CA 1
ATOM 4196 C C . VAL B 1 111 ? 21.203 -8.859 -2.895 1 74.25 111 VAL B C 1
ATOM 4198 O O . VAL B 1 111 ? 20.781 -9.07 -1.755 1 74.25 111 VAL B O 1
ATOM 4201 N N . ASP B 1 112 ? 20.5 -8.172 -3.771 1 79.12 112 ASP B N 1
ATOM 4202 C CA . ASP B 1 112 ? 19.188 -7.633 -3.436 1 79.12 112 ASP B CA 1
ATOM 4203 C C . ASP B 1 112 ? 18.203 -8.75 -3.08 1 79.12 112 ASP B C 1
ATOM 4205 O O . ASP B 1 112 ? 17.406 -8.609 -2.154 1 79.12 112 ASP B O 1
ATOM 4209 N N . TYR B 1 113 ? 18.375 -9.781 -3.797 1 83.31 113 TYR B N 1
ATOM 4210 C CA . TYR B 1 113 ? 17.531 -10.945 -3.547 1 83.31 113 TYR B CA 1
ATOM 4211 C C . TYR B 1 113 ? 17.766 -11.492 -2.139 1 83.31 113 TYR B C 1
ATOM 4213 O O . TYR B 1 113 ? 16.797 -11.844 -1.443 1 83.31 113 TYR B O 1
ATOM 4221 N N . ILE B 1 114 ? 18.984 -11.547 -1.748 1 80.94 114 ILE B N 1
ATOM 4222 C CA . ILE B 1 114 ? 19.328 -12.055 -0.423 1 80.94 114 ILE B CA 1
ATOM 4223 C C . ILE B 1 114 ? 18.672 -11.18 0.646 1 80.94 114 ILE B C 1
ATOM 4225 O O . ILE B 1 114 ? 18.078 -11.695 1.595 1 80.94 114 ILE B O 1
ATOM 4229 N N . PHE B 1 115 ? 18.781 -9.945 0.387 1 81.88 115 PHE B N 1
ATOM 4230 C CA . PHE B 1 115 ? 18.219 -9.016 1.36 1 81.88 115 PHE B CA 1
ATOM 4231 C C . PHE B 1 115 ? 16.703 -9.18 1.449 1 81.88 115 PHE B C 1
ATOM 4233 O O . PHE B 1 115 ? 16.141 -9.219 2.547 1 81.88 115 PHE B O 1
ATOM 4240 N N . ASP B 1 116 ? 16.094 -9.242 0.338 1 85.81 116 ASP B N 1
ATOM 4241 C CA . ASP B 1 116 ? 14.641 -9.422 0.307 1 85.81 116 ASP B CA 1
ATOM 4242 C C . ASP B 1 116 ? 14.234 -10.711 1.016 1 85.81 116 ASP B C 1
ATOM 4244 O O . ASP B 1 116 ? 13.242 -10.742 1.741 1 85.81 116 ASP B O 1
ATOM 4248 N N . THR B 1 117 ? 15.023 -11.695 0.765 1 86 117 THR B N 1
ATOM 4249 C CA . THR B 1 117 ? 14.742 -13 1.349 1 86 117 THR B CA 1
ATOM 4250 C C . THR B 1 117 ? 14.891 -12.961 2.867 1 86 117 THR B C 1
ATOM 4252 O O . THR B 1 117 ? 14.031 -13.461 3.594 1 86 117 THR B O 1
ATOM 4255 N N . VAL B 1 118 ? 15.961 -12.383 3.35 1 84.44 118 VAL B N 1
ATOM 4256 C CA . VAL B 1 118 ? 16.219 -12.289 4.781 1 84.44 118 VAL B CA 1
ATOM 4257 C C . VAL B 1 118 ? 15.102 -11.484 5.453 1 84.44 118 VAL B C 1
ATOM 4259 O O . VAL B 1 118 ? 14.586 -11.883 6.496 1 84.44 118 VAL B O 1
ATOM 4262 N N . ASN B 1 119 ? 14.797 -10.406 4.844 1 87.12 119 ASN B N 1
ATOM 4263 C CA . ASN B 1 119 ? 13.719 -9.57 5.383 1 87.12 119 ASN B CA 1
ATOM 4264 C C . ASN B 1 119 ? 12.398 -10.336 5.449 1 87.12 119 ASN B C 1
ATOM 4266 O O . ASN B 1 119 ? 11.672 -10.234 6.438 1 87.12 119 ASN B O 1
ATOM 4270 N N . ARG B 1 120 ? 12.102 -11.047 4.414 1 91 120 ARG B N 1
ATOM 4271 C CA . ARG B 1 120 ? 10.875 -11.836 4.363 1 91 120 ARG B CA 1
ATOM 4272 C C . ARG B 1 120 ? 10.859 -12.898 5.461 1 91 120 ARG B C 1
ATOM 4274 O O . ARG B 1 120 ? 9.852 -13.062 6.156 1 91 120 ARG B O 1
ATOM 4281 N N . LEU B 1 121 ? 11.938 -13.562 5.633 1 88.62 121 LEU B N 1
ATOM 4282 C CA . LEU B 1 121 ? 12.047 -14.594 6.66 1 88.62 121 LEU B CA 1
ATOM 4283 C C . LEU B 1 121 ? 11.867 -13.992 8.047 1 88.62 121 LEU B C 1
ATOM 4285 O O . LEU B 1 121 ? 11.18 -14.57 8.898 1 88.62 121 LEU B O 1
ATOM 4289 N N . TYR B 1 122 ? 12.5 -12.898 8.219 1 86.81 122 TYR B N 1
ATOM 4290 C CA . TYR B 1 122 ? 12.398 -12.219 9.508 1 86.81 122 TYR B CA 1
ATOM 4291 C C . TYR B 1 122 ? 10.945 -11.875 9.828 1 86.81 122 TYR B C 1
ATOM 4293 O O . TYR B 1 122 ? 10.492 -12.078 10.953 1 86.81 122 TYR B O 1
ATOM 4301 N N . ARG B 1 123 ? 10.25 -11.422 8.875 1 90.25 123 ARG B N 1
ATOM 4302 C CA . ARG B 1 123 ? 8.867 -10.992 9.062 1 90.25 123 ARG B CA 1
ATOM 4303 C C . ARG B 1 123 ? 7.941 -12.195 9.195 1 90.25 123 ARG B C 1
ATOM 4305 O O . ARG B 1 123 ? 6.918 -12.133 9.875 1 90.25 123 ARG B O 1
ATOM 4312 N N . ASN B 1 124 ? 8.273 -13.25 8.57 1 93.75 124 ASN B N 1
ATOM 4313 C CA . ASN B 1 124 ? 7.445 -14.453 8.594 1 93.75 124 ASN B CA 1
ATOM 4314 C C . ASN B 1 124 ? 7.242 -14.969 10.008 1 93.75 124 ASN B C 1
ATOM 4316 O O . ASN B 1 124 ? 6.219 -15.586 10.312 1 93.75 124 ASN B O 1
ATOM 4320 N N . ARG B 1 125 ? 8.141 -14.695 10.867 1 88.75 125 ARG B N 1
ATOM 4321 C CA . ARG B 1 125 ? 8.148 -15.242 12.219 1 88.75 125 ARG B CA 1
ATOM 4322 C C . ARG B 1 125 ? 6.922 -14.789 13 1 88.75 125 ARG B C 1
ATOM 4324 O O . ARG B 1 125 ? 6.512 -15.445 13.961 1 88.75 125 ARG B O 1
ATOM 4331 N N . LYS B 1 126 ? 6.402 -13.688 12.641 1 92.38 126 LYS B N 1
ATOM 4332 C CA . LYS B 1 126 ? 5.273 -13.148 13.391 1 92.38 126 LYS B CA 1
ATOM 4333 C C . LYS B 1 126 ? 3.951 -13.711 12.867 1 92.38 126 LYS B C 1
ATOM 4335 O O . LYS B 1 126 ? 2.902 -13.516 13.484 1 92.38 126 LYS B O 1
ATOM 4340 N N . TYR B 1 127 ? 3.98 -14.445 11.758 1 96 127 TYR B N 1
ATOM 4341 C CA . TYR B 1 127 ? 2.734 -14.867 11.125 1 96 127 TYR B CA 1
ATOM 4342 C C . TYR B 1 127 ? 2.391 -16.312 11.5 1 96 127 TYR B C 1
ATOM 4344 O O . TYR B 1 127 ? 3.258 -17.188 11.477 1 96 127 TYR B O 1
ATOM 4352 N N . LYS B 1 128 ? 1.182 -16.5 11.859 1 97.5 128 LYS B N 1
ATOM 4353 C CA . LYS B 1 128 ? 0.58 -17.828 12.023 1 97.5 128 LYS B CA 1
ATOM 4354 C C . LYS B 1 128 ? -0.111 -18.281 10.742 1 97.5 128 LYS B C 1
ATOM 4356 O O . LYS B 1 128 ? -0.857 -17.516 10.133 1 97.5 128 LYS B O 1
ATOM 4361 N N . VAL B 1 129 ? 0.205 -19.531 10.344 1 97.88 129 VAL B N 1
ATOM 4362 C CA . VAL B 1 129 ? -0.337 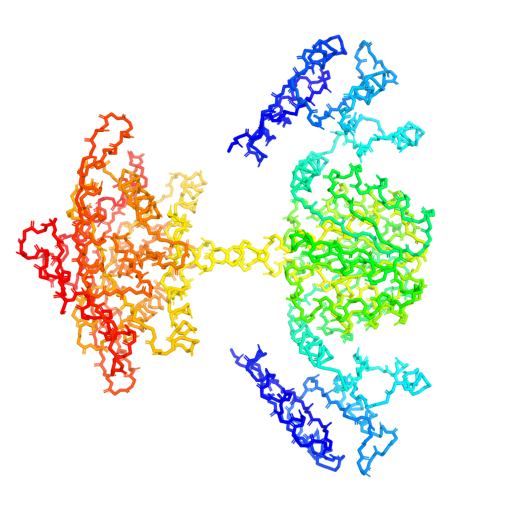-20.078 9.109 1 97.88 129 VAL B CA 1
ATOM 4363 C C . VAL B 1 129 ? -1.095 -21.375 9.406 1 97.88 129 VAL B C 1
ATOM 4365 O O . VAL B 1 129 ? -0.644 -22.203 10.203 1 97.88 129 VAL B O 1
ATOM 4368 N N . MET B 1 130 ? -2.225 -21.547 8.766 1 98.06 130 MET B N 1
ATOM 4369 C CA . MET B 1 130 ? -3.039 -22.75 8.906 1 98.06 130 MET B CA 1
ATOM 4370 C C . MET B 1 130 ? -3.014 -23.578 7.629 1 98.06 130 MET B C 1
ATOM 4372 O O . MET B 1 130 ? -3.322 -23.078 6.547 1 98.06 130 MET B O 1
ATOM 4376 N N . VAL B 1 131 ? -2.604 -24.812 7.758 1 98 131 VAL B N 1
ATOM 4377 C CA . VAL B 1 131 ? -2.662 -25.75 6.652 1 98 131 VAL B CA 1
ATOM 4378 C C . VAL B 1 131 ? -3.836 -26.703 6.848 1 98 131 VAL B C 1
ATOM 4380 O O . VAL B 1 131 ? -3.922 -27.391 7.871 1 98 131 VAL B O 1
ATOM 4383 N N . VAL B 1 132 ? -4.711 -26.75 5.879 1 98.06 132 VAL B N 1
ATOM 4384 C CA . VAL B 1 132 ? -5.898 -27.594 5.98 1 98.06 132 VAL B CA 1
ATOM 4385 C C . VAL B 1 132 ? -5.926 -28.578 4.82 1 98.06 132 VAL B C 1
ATOM 4387 O O . VAL B 1 132 ? -6.172 -28.203 3.674 1 98.06 132 VAL B O 1
ATOM 4390 N N . ASP B 1 133 ? -5.699 -29.781 5.055 1 96.38 133 ASP B N 1
ATOM 4391 C CA . ASP B 1 133 ? -5.613 -30.859 4.07 1 96.38 133 ASP B CA 1
ATOM 4392 C C . ASP B 1 133 ? -5.875 -32.219 4.719 1 96.38 133 ASP B C 1
ATOM 4394 O O . ASP B 1 133 ? -5.359 -32.5 5.801 1 96.38 133 ASP B O 1
ATOM 4398 N N . ASP B 1 134 ? -6.648 -33.031 4.004 1 94.94 134 ASP B N 1
ATOM 4399 C CA . ASP B 1 134 ? -6.996 -34.312 4.609 1 94.94 134 ASP B CA 1
ATOM 4400 C C . ASP B 1 134 ? -5.863 -35.312 4.441 1 94.94 134 ASP B C 1
ATOM 4402 O O . ASP B 1 134 ? -5.828 -36.344 5.137 1 94.94 134 ASP B O 1
ATOM 4406 N N . SER B 1 135 ? -4.934 -35.125 3.549 1 94.44 135 SER B N 1
ATOM 4407 C CA . SER B 1 135 ? -3.797 -36 3.307 1 94.44 135 SER B CA 1
ATOM 4408 C C . SER B 1 135 ? -2.662 -35.719 4.285 1 94.44 135 SER B C 1
ATOM 4410 O O . SER B 1 135 ? -2.049 -34.656 4.246 1 94.44 135 SER B O 1
ATOM 4412 N N . ILE B 1 136 ? -2.301 -36.688 5.07 1 94.81 136 ILE B N 1
ATOM 4413 C CA . ILE B 1 136 ? -1.257 -36.531 6.078 1 94.81 136 ILE B CA 1
ATOM 4414 C C . ILE B 1 136 ? 0.078 -36.25 5.402 1 94.81 136 ILE B C 1
ATOM 4416 O O . ILE B 1 136 ? 0.77 -35.281 5.781 1 94.81 136 ILE B O 1
ATOM 4420 N N . PRO B 1 137 ? 0.413 -36.969 4.34 1 94.31 137 PRO B N 1
ATOM 4421 C CA . PRO B 1 137 ? 1.685 -36.656 3.68 1 94.31 137 PRO B CA 1
ATOM 4422 C C . PRO B 1 137 ? 1.756 -35.219 3.16 1 94.31 137 PRO B C 1
ATOM 4424 O O . PRO B 1 137 ? 2.797 -34.562 3.279 1 94.31 137 PRO B O 1
ATOM 4427 N N . THR B 1 138 ? 0.674 -34.781 2.639 1 93.06 138 THR B N 1
ATOM 4428 C CA . THR B 1 138 ? 0.646 -33.438 2.1 1 93.06 138 THR B CA 1
ATOM 4429 C C . THR B 1 138 ? 0.767 -32.406 3.219 1 93.06 138 THR B C 1
ATOM 4431 O O . THR B 1 138 ? 1.523 -31.438 3.102 1 93.06 138 THR B O 1
ATOM 4434 N N . ARG B 1 139 ? 0.078 -32.594 4.281 1 94.75 139 ARG B N 1
ATOM 4435 C CA . ARG B 1 139 ? 0.155 -31.688 5.426 1 94.75 139 ARG B CA 1
ATOM 4436 C C . ARG B 1 139 ? 1.574 -31.625 5.98 1 94.75 139 ARG B C 1
ATOM 4438 O O . ARG B 1 139 ? 2.084 -30.547 6.277 1 94.75 139 ARG B O 1
ATOM 4445 N N . ASN B 1 140 ? 2.16 -32.781 6.078 1 94 140 ASN B N 1
ATOM 4446 C CA . ASN B 1 140 ? 3.514 -32.844 6.617 1 94 140 ASN B CA 1
ATOM 4447 C C . ASN B 1 140 ? 4.512 -32.125 5.707 1 94 140 ASN B C 1
ATOM 4449 O O . ASN B 1 140 ? 5.391 -31.406 6.184 1 94 140 ASN B O 1
ATOM 4453 N N . MET B 1 141 ? 4.332 -32.375 4.492 1 91.94 141 MET B N 1
ATOM 4454 C CA . MET B 1 141 ? 5.195 -31.703 3.518 1 91.94 141 MET B CA 1
ATOM 4455 C C . MET B 1 141 ? 5.059 -30.188 3.617 1 91.94 141 MET B C 1
ATOM 4457 O O . MET B 1 141 ? 6.062 -29.469 3.676 1 91.94 141 MET B O 1
ATOM 4461 N N . MET B 1 142 ? 3.879 -29.719 3.695 1 94 142 MET B N 1
ATOM 4462 C CA . MET B 1 142 ? 3.617 -28.281 3.783 1 94 142 MET B CA 1
ATOM 4463 C C . MET B 1 142 ? 4.168 -27.703 5.082 1 94 142 MET B C 1
ATOM 4465 O O . MET B 1 142 ? 4.762 -26.625 5.086 1 94 142 MET B O 1
ATOM 4469 N N . LYS B 1 143 ? 3.934 -28.422 6.102 1 94 143 LYS B N 1
ATOM 4470 C CA . LYS B 1 143 ? 4.449 -28 7.402 1 94 143 LYS B CA 1
ATOM 4471 C C . LYS B 1 143 ? 5.965 -27.844 7.367 1 94 143 LYS B C 1
ATOM 4473 O O . LYS B 1 143 ? 6.504 -26.859 7.891 1 94 143 LYS B O 1
ATOM 4478 N N . THR B 1 144 ? 6.598 -28.781 6.734 1 88.62 144 THR B N 1
ATOM 4479 C CA . THR B 1 144 ? 8.055 -28.75 6.629 1 88.62 144 THR B CA 1
ATOM 4480 C C . THR B 1 144 ? 8.508 -27.531 5.848 1 88.62 144 THR B C 1
ATOM 4482 O O . THR B 1 144 ? 9.398 -26.797 6.293 1 88.62 144 THR B O 1
ATOM 4485 N N . ILE B 1 145 ? 7.875 -27.266 4.762 1 88.94 145 ILE B N 1
ATOM 4486 C CA . ILE B 1 145 ? 8.234 -26.141 3.91 1 88.94 145 ILE B CA 1
ATOM 4487 C C . ILE B 1 145 ? 7.992 -24.828 4.66 1 88.94 145 ILE B C 1
ATOM 4489 O O . ILE B 1 145 ? 8.875 -23.969 4.723 1 88.94 145 ILE B O 1
ATOM 4493 N N . LEU B 1 146 ? 6.852 -24.734 5.293 1 94 146 LEU B N 1
ATOM 4494 C CA . LEU B 1 146 ? 6.453 -23.484 5.945 1 94 146 LEU B CA 1
ATOM 4495 C C . LEU B 1 146 ? 7.297 -23.234 7.188 1 94 146 LEU B C 1
ATOM 4497 O O . LEU B 1 146 ? 7.648 -22.094 7.48 1 94 146 LEU B O 1
ATOM 4501 N N . SER B 1 147 ? 7.602 -24.281 7.902 1 89.31 147 SER B N 1
ATOM 4502 C CA . SER B 1 147 ? 8.477 -24.141 9.062 1 89.31 147 SER B CA 1
ATOM 4503 C C . SER B 1 147 ? 9.867 -23.672 8.648 1 89.31 147 SER B C 1
ATOM 4505 O O . SER B 1 147 ? 10.492 -22.875 9.359 1 89.31 147 SER B O 1
ATOM 4507 N N . SER B 1 148 ? 10.289 -24.156 7.539 1 82.75 148 SER B N 1
ATOM 4508 C CA . SER B 1 148 ? 11.594 -23.719 7.039 1 82.75 148 SER B CA 1
ATOM 4509 C C . SER B 1 148 ? 11.578 -22.25 6.66 1 82.75 148 SER B C 1
ATOM 4511 O O . SER B 1 148 ? 12.641 -21.625 6.559 1 82.75 148 SER B O 1
ATOM 4513 N N . GLN B 1 149 ? 10.422 -21.766 6.398 1 89.19 149 GLN B N 1
ATOM 4514 C CA . GLN B 1 149 ? 10.266 -20.344 6.109 1 89.19 149 GLN B CA 1
ATOM 4515 C C . GLN B 1 149 ? 9.984 -19.547 7.379 1 89.19 149 GLN B C 1
ATOM 4517 O O . GLN B 1 149 ? 9.688 -18.359 7.32 1 89.19 149 GLN B O 1
ATOM 4522 N N . LEU B 1 150 ? 9.977 -20.203 8.562 1 89.88 150 LEU B N 1
ATOM 4523 C CA . LEU B 1 150 ? 9.945 -19.641 9.906 1 89.88 150 LEU B CA 1
ATOM 4524 C C . LEU B 1 150 ? 8.539 -19.172 10.273 1 89.88 150 LEU B C 1
ATOM 4526 O O . LEU B 1 150 ? 8.367 -18.266 11.086 1 89.88 150 LEU B O 1
ATOM 4530 N N . PHE B 1 151 ? 7.559 -19.781 9.602 1 94.5 151 PHE B N 1
ATOM 4531 C CA . PHE B 1 151 ? 6.18 -19.531 10 1 94.5 151 PHE B CA 1
ATOM 4532 C C . PHE B 1 151 ? 5.816 -20.344 11.234 1 94.5 151 PHE B C 1
ATOM 4534 O O . PHE B 1 151 ? 6.422 -21.391 11.508 1 94.5 151 PHE B O 1
ATOM 4541 N N . LYS B 1 152 ? 4.895 -19.844 12.039 1 96 152 LYS B N 1
ATOM 4542 C CA . LYS B 1 152 ? 4.199 -20.672 13.023 1 96 152 LYS B CA 1
ATOM 4543 C C . LYS B 1 152 ? 3.043 -21.422 12.383 1 96 152 LYS B C 1
ATOM 4545 O O . LYS B 1 152 ? 2.021 -20.844 12.031 1 96 152 LYS B O 1
ATOM 4550 N N . VAL B 1 153 ? 3.172 -22.812 12.344 1 97.06 153 VAL B N 1
ATOM 4551 C CA . VAL B 1 153 ? 2.285 -23.562 11.461 1 97.06 153 VAL B CA 1
ATOM 4552 C C . VAL B 1 153 ? 1.295 -24.375 12.297 1 97.06 153 VAL B C 1
ATOM 4554 O O . VAL B 1 153 ? 1.688 -25.078 13.227 1 97.06 153 VAL B O 1
ATOM 4557 N N . PHE B 1 154 ? 0.066 -24.219 11.969 1 97.19 154 PHE B N 1
ATOM 4558 C CA . PHE B 1 154 ? -1.018 -25.062 12.453 1 97.19 154 PHE B CA 1
ATOM 4559 C C . PHE B 1 154 ? -1.537 -25.969 11.336 1 97.19 154 PHE B C 1
ATOM 4561 O O . PHE B 1 154 ? -1.468 -25.609 10.156 1 97.19 154 PHE B O 1
ATOM 4568 N N . ALA B 1 155 ? -1.999 -27.141 11.711 1 96.75 155 ALA B N 1
ATOM 4569 C CA . ALA B 1 155 ? -2.498 -28.078 10.711 1 96.75 155 ALA B CA 1
ATOM 4570 C C . ALA B 1 155 ? -3.84 -28.672 11.133 1 96.75 155 ALA B C 1
ATOM 4572 O O . ALA B 1 155 ? -4.047 -28.969 12.305 1 96.75 155 ALA B O 1
ATOM 4573 N N . ALA B 1 156 ? -4.711 -28.75 10.219 1 97.31 156 ALA B N 1
ATOM 4574 C CA . ALA B 1 156 ? -6.023 -29.344 10.43 1 97.31 156 ALA B CA 1
ATOM 4575 C C . ALA B 1 156 ? -6.355 -30.344 9.312 1 97.31 156 ALA B C 1
ATOM 4577 O O . ALA B 1 156 ? -5.918 -30.172 8.172 1 97.31 156 ALA B O 1
ATOM 4578 N N . ALA B 1 157 ? -7.188 -31.312 9.625 1 95.88 157 ALA B N 1
ATOM 4579 C CA . ALA B 1 157 ? -7.496 -32.375 8.68 1 95.88 157 ALA B CA 1
ATOM 4580 C C . ALA B 1 157 ? -8.727 -32.031 7.848 1 95.88 157 ALA B C 1
ATOM 4582 O O . ALA B 1 157 ? -8.984 -32.688 6.824 1 95.88 157 ALA B O 1
ATOM 4583 N N . HIS B 1 158 ? -9.461 -31.203 8.32 1 95 158 HIS B N 1
ATOM 4584 C CA . HIS B 1 158 ? -10.648 -30.75 7.598 1 95 158 HIS B CA 1
ATOM 4585 C C . HIS B 1 158 ? -11.109 -29.391 8.086 1 95 158 HIS B C 1
ATOM 4587 O O . HIS B 1 158 ? -10.562 -28.844 9.047 1 95 158 HIS B O 1
ATOM 4593 N N . GLY B 1 159 ? -12.133 -28.797 7.438 1 95.81 159 GLY B N 1
ATOM 4594 C CA . GLY B 1 159 ? -12.555 -27.422 7.641 1 95.81 159 GLY B CA 1
ATOM 4595 C C . GLY B 1 159 ? -13.047 -27.141 9.047 1 95.81 159 GLY B C 1
ATOM 4596 O O . GLY B 1 159 ? -12.766 -26.094 9.625 1 95.81 159 GLY B O 1
ATOM 4597 N N . GLU B 1 160 ? -13.773 -28.062 9.617 1 95.75 160 GLU B N 1
ATOM 4598 C CA . GLU B 1 160 ? -14.328 -27.875 10.953 1 95.75 160 GLU B CA 1
ATOM 4599 C C . GLU B 1 160 ? -13.219 -27.75 11.992 1 95.75 160 GLU B C 1
ATOM 4601 O O . GLU B 1 160 ? -13.297 -26.906 12.883 1 95.75 160 GLU B O 1
ATOM 4606 N N . GLU B 1 161 ? -12.305 -28.625 11.844 1 95.94 161 GLU B N 1
ATOM 4607 C CA . GLU B 1 161 ? -11.156 -28.547 12.742 1 95.94 161 GLU B CA 1
ATOM 4608 C C . GLU B 1 161 ? -10.422 -27.219 12.586 1 95.94 161 GLU B C 1
ATOM 4610 O O . GLU B 1 161 ? -10 -26.625 13.57 1 95.94 161 GLU B O 1
ATOM 4615 N N . ALA B 1 162 ? -10.266 -26.812 11.375 1 96.75 162 ALA B N 1
ATOM 4616 C CA . ALA B 1 162 ? -9.609 -25.531 11.102 1 96.75 162 ALA B CA 1
ATOM 4617 C C . ALA B 1 162 ? -10.367 -24.375 11.758 1 96.75 162 ALA B C 1
ATOM 4619 O O . ALA B 1 162 ? -9.75 -23.5 12.375 1 96.75 162 ALA B O 1
ATOM 4620 N N . MET B 1 163 ? -11.656 -24.375 11.68 1 95.62 163 MET B N 1
ATOM 4621 C CA . MET B 1 163 ? -12.477 -23.328 12.273 1 95.62 163 MET B CA 1
ATOM 4622 C C . MET B 1 163 ? -12.258 -23.25 13.781 1 95.62 163 MET B C 1
ATOM 4624 O O . MET B 1 163 ? -12.234 -22.172 14.352 1 95.62 163 MET B O 1
ATOM 4628 N N . ALA B 1 164 ? -12.102 -24.375 14.398 1 94.62 164 ALA B N 1
ATOM 4629 C CA . ALA B 1 164 ? -11.844 -24.422 15.836 1 94.62 164 ALA B CA 1
ATOM 4630 C C . ALA B 1 164 ? -10.508 -23.75 16.172 1 94.62 164 ALA B C 1
ATOM 4632 O O . ALA B 1 164 ? -10.414 -23 17.141 1 94.62 164 ALA B O 1
ATOM 4633 N N . TYR B 1 165 ? -9.484 -24.031 15.391 1 93.62 165 TYR B N 1
ATOM 4634 C CA . TYR B 1 165 ? -8.18 -23.406 15.586 1 93.62 165 TYR B CA 1
ATOM 4635 C C . TYR B 1 165 ? -8.281 -21.891 15.453 1 93.62 165 TYR B C 1
ATOM 4637 O O . TYR B 1 165 ? -7.648 -21.156 16.203 1 93.62 165 TYR B O 1
ATOM 4645 N N . PHE B 1 166 ? -9.039 -21.422 14.516 1 92.69 166 PHE B N 1
ATOM 4646 C CA . PHE B 1 166 ? -9.195 -19.984 14.273 1 92.69 166 PHE B CA 1
ATOM 4647 C C . PHE B 1 166 ? -9.828 -19.297 15.477 1 92.69 166 PHE B C 1
ATOM 4649 O O . PHE B 1 166 ? -9.492 -18.156 15.797 1 92.69 166 PHE B O 1
ATOM 4656 N N . GLU B 1 167 ? -10.758 -19.953 16.078 1 91.69 167 GLU B N 1
ATOM 4657 C CA . GLU B 1 167 ? -11.391 -19.391 17.266 1 91.69 167 GLU B CA 1
ATOM 4658 C C . GLU B 1 167 ? -10.367 -19.141 18.359 1 91.69 167 GLU B C 1
ATOM 4660 O O . GLU B 1 167 ? -10.422 -18.109 19.047 1 91.69 167 GLU B O 1
ATOM 4665 N N . ASP B 1 168 ? -9.43 -20.031 18.484 1 93.69 168 ASP B N 1
ATOM 4666 C CA . ASP B 1 168 ? -8.406 -19.938 19.516 1 93.69 168 ASP B CA 1
ATOM 4667 C C . ASP B 1 168 ? -7.266 -19.031 19.078 1 93.69 168 ASP B C 1
ATOM 4669 O O . ASP B 1 168 ? -6.5 -18.531 19.922 1 93.69 168 ASP B O 1
ATOM 4673 N N . ASN B 1 169 ? -7.125 -18.891 17.75 1 94.56 169 ASN B N 1
ATOM 4674 C CA . ASN B 1 169 ? -6.023 -18.109 17.188 1 94.56 169 ASN B CA 1
ATOM 4675 C C . ASN B 1 169 ? -6.516 -17.125 16.125 1 94.56 169 ASN B C 1
ATOM 4677 O O . ASN B 1 169 ? -6.203 -17.266 14.945 1 94.56 169 ASN B O 1
ATOM 4681 N N . PRO B 1 170 ? -7.211 -16.078 16.531 1 92.31 170 PRO B N 1
ATOM 4682 C CA . PRO B 1 170 ? -7.797 -15.133 15.57 1 92.31 170 PRO B CA 1
ATOM 4683 C C . PRO B 1 170 ? -6.742 -14.336 14.805 1 92.31 170 PRO B C 1
ATOM 4685 O O . PRO B 1 170 ? -7.066 -13.641 13.836 1 92.31 170 PRO B O 1
ATOM 4688 N N . ASP B 1 171 ? -5.461 -14.469 15.203 1 94.5 171 ASP B N 1
ATOM 4689 C CA . ASP B 1 171 ? -4.398 -13.688 14.57 1 94.5 171 ASP B CA 1
ATOM 4690 C C . ASP B 1 171 ? -3.732 -14.477 13.445 1 94.5 171 ASP B C 1
ATOM 4692 O O . ASP B 1 171 ? -2.705 -14.055 12.914 1 94.5 171 ASP B O 1
ATOM 4696 N N . ILE B 1 172 ? -4.324 -15.641 13.062 1 96.88 172 ILE B N 1
ATOM 4697 C CA . ILE B 1 172 ? -3.883 -16.344 11.859 1 96.88 172 ILE B CA 1
ATOM 4698 C C . ILE B 1 172 ? -4.109 -15.453 10.641 1 96.88 172 ILE B C 1
ATOM 4700 O O . ILE B 1 172 ? -5.188 -14.875 10.477 1 96.88 172 ILE B O 1
ATOM 4704 N N . LYS B 1 173 ? -3.082 -15.406 9.781 1 97.5 173 LYS B N 1
ATOM 4705 C CA . LYS B 1 173 ? -3.188 -14.453 8.68 1 97.5 173 LYS B CA 1
ATOM 4706 C C . LYS B 1 173 ? -3.186 -15.172 7.332 1 97.5 173 LYS B C 1
ATOM 4708 O O . LYS B 1 173 ? -3.494 -14.578 6.301 1 97.5 173 LYS B O 1
ATOM 4713 N N . LEU B 1 174 ? -2.857 -16.438 7.297 1 98 174 LEU B N 1
ATOM 4714 C CA . LEU B 1 174 ? -2.746 -17.203 6.055 1 98 174 LEU B CA 1
ATOM 4715 C C . LEU B 1 174 ? -3.307 -18.609 6.23 1 98 174 LEU B C 1
ATOM 4717 O O . LEU B 1 174 ? -2.994 -19.297 7.211 1 98 174 LEU B O 1
ATOM 4721 N N . VAL B 1 175 ? -4.141 -19.031 5.309 1 98.19 175 VAL B N 1
ATOM 4722 C CA . VAL B 1 175 ? -4.719 -20.375 5.281 1 98.19 175 VAL B CA 1
ATOM 4723 C C . VAL B 1 175 ? -4.434 -21.031 3.934 1 98.19 175 VAL B C 1
ATOM 4725 O O . VAL B 1 175 ? -4.699 -20.453 2.881 1 98.19 175 VAL B O 1
ATOM 4728 N N . LEU B 1 176 ? -3.818 -22.125 3.938 1 98 176 LEU B N 1
ATOM 4729 C CA . LEU B 1 176 ? -3.717 -23.016 2.777 1 98 176 LEU B CA 1
ATOM 4730 C C . LEU B 1 176 ? -4.723 -24.156 2.875 1 98 176 LEU B C 1
ATOM 4732 O O . LEU B 1 176 ? -4.703 -24.922 3.838 1 98 176 LEU B O 1
ATOM 4736 N N . THR B 1 177 ? -5.562 -24.297 1.86 1 97.56 177 THR B N 1
ATOM 4737 C CA . THR B 1 177 ? -6.625 -25.281 2.023 1 97.56 177 THR B CA 1
ATOM 4738 C C . THR B 1 177 ? -6.797 -26.109 0.751 1 97.56 177 THR B C 1
ATOM 4740 O O . THR B 1 177 ? -6.762 -25.562 -0.355 1 97.56 177 THR B O 1
ATOM 4743 N N . ASP B 1 178 ? -6.965 -27.328 0.988 1 95.5 178 ASP B N 1
ATOM 4744 C CA . ASP B 1 178 ? -7.383 -28.234 -0.078 1 95.5 178 ASP B CA 1
ATOM 4745 C C . ASP B 1 178 ? -8.875 -28.094 -0.365 1 95.5 178 ASP B C 1
ATOM 4747 O O . ASP B 1 178 ? -9.602 -27.453 0.407 1 95.5 178 ASP B O 1
ATOM 4751 N N . TYR B 1 179 ? -9.242 -28.672 -1.495 1 93.06 179 TYR B N 1
ATOM 4752 C CA . TYR B 1 179 ? -10.664 -28.609 -1.838 1 93.06 179 TYR B CA 1
ATOM 4753 C C . TYR B 1 179 ? -11.406 -29.797 -1.238 1 93.06 179 TYR B C 1
ATOM 4755 O O . TYR B 1 179 ? -12.297 -29.625 -0.397 1 93.06 179 TYR B O 1
ATOM 4763 N N . ASN B 1 180 ? -10.891 -30.938 -1.704 1 91.62 180 ASN B N 1
ATOM 4764 C CA . ASN B 1 180 ? -11.609 -32.156 -1.319 1 91.62 180 ASN B CA 1
ATOM 4765 C C . ASN B 1 180 ? -11.203 -32.625 0.076 1 91.62 180 ASN B C 1
ATOM 4767 O O . ASN B 1 180 ? -10.133 -33.188 0.254 1 91.62 180 ASN B O 1
ATOM 4771 N N . MET B 1 181 ? -12.094 -32.406 1.065 1 92.69 181 MET B N 1
ATOM 4772 C CA . MET B 1 181 ? -11.898 -32.812 2.445 1 92.69 181 MET B CA 1
ATOM 4773 C C . MET B 1 181 ? -13.211 -33.281 3.068 1 92.69 181 MET B C 1
ATOM 4775 O O . MET B 1 181 ? -14.281 -32.812 2.67 1 92.69 181 MET B O 1
ATOM 4779 N N . PRO B 1 182 ? -13.133 -34.188 3.998 1 92.5 182 PRO B N 1
ATOM 4780 C CA . PRO B 1 182 ? -14.359 -34.656 4.652 1 92.5 182 PRO B CA 1
ATOM 4781 C C . PRO B 1 182 ? -14.984 -33.594 5.543 1 92.5 182 PRO B C 1
ATOM 4783 O O . PRO B 1 182 ? -14.344 -32.594 5.852 1 92.5 182 PRO B O 1
ATOM 4786 N N . VAL B 1 183 ? -16.344 -33.75 5.949 1 93.31 183 VAL B N 1
ATOM 4787 C CA . VAL B 1 183 ? -17.109 -32.938 6.891 1 93.31 183 VAL B CA 1
ATOM 4788 C C . VAL B 1 183 ? -17.344 -31.531 6.301 1 93.31 183 VAL B C 1
ATOM 4790 O O . VAL B 1 183 ? -18.453 -31.203 5.875 1 93.31 183 VAL B O 1
ATOM 4793 N N . MET B 1 184 ? -16.219 -30.766 6.203 1 94.75 184 MET B N 1
ATOM 4794 C CA . MET B 1 184 ? -16.234 -29.438 5.582 1 94.75 184 MET B CA 1
ATOM 4795 C C . MET B 1 184 ? -15.094 -29.297 4.578 1 94.75 184 MET B C 1
ATOM 4797 O O . MET B 1 184 ? -13.922 -29.406 4.945 1 94.75 184 MET B O 1
ATOM 4801 N N . ASN B 1 185 ? -15.477 -29.062 3.379 1 94.12 185 ASN B N 1
ATOM 4802 C CA . ASN B 1 185 ? -14.445 -28.984 2.344 1 94.12 185 ASN B CA 1
ATOM 4803 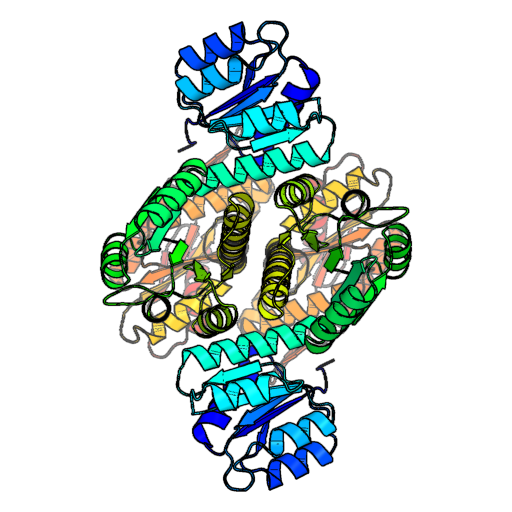C C . ASN B 1 185 ? -13.844 -27.594 2.254 1 94.12 185 ASN B C 1
ATOM 4805 O O . ASN B 1 185 ? -14.258 -26.672 2.975 1 94.12 185 ASN B O 1
ATOM 4809 N N . GLY B 1 186 ? -12.852 -27.453 1.428 1 95.31 186 GLY B N 1
ATOM 4810 C CA . GLY B 1 186 ? -12.086 -26.219 1.351 1 95.31 186 GLY B CA 1
ATOM 4811 C C . GLY B 1 186 ? -12.922 -25.031 0.902 1 95.31 186 GLY B C 1
ATOM 4812 O O . GLY B 1 186 ? -12.68 -23.891 1.332 1 95.31 186 GLY B O 1
ATOM 4813 N N . MET B 1 187 ? -13.883 -25.297 0.07 1 91.75 187 MET B N 1
ATOM 4814 C CA . MET B 1 187 ? -14.742 -24.219 -0.429 1 91.75 187 MET B CA 1
ATOM 4815 C C . MET B 1 187 ? -15.641 -23.688 0.679 1 91.75 187 MET B C 1
ATOM 4817 O O . MET B 1 187 ? -15.766 -22.469 0.848 1 91.75 187 MET B O 1
ATOM 4821 N N . GLU B 1 188 ? -16.219 -24.562 1.373 1 93.62 188 GLU B N 1
ATOM 4822 C CA . GLU B 1 188 ? -17.062 -24.188 2.508 1 93.62 188 GLU B CA 1
ATOM 4823 C C . GLU B 1 188 ? -16.25 -23.438 3.572 1 93.62 188 GLU B C 1
ATOM 4825 O O . GLU B 1 188 ? -16.734 -22.453 4.141 1 93.62 188 GLU B O 1
ATOM 4830 N N . LEU B 1 189 ? -15.102 -24 3.781 1 96.12 189 LEU B N 1
ATOM 4831 C CA . LEU B 1 189 ? -14.219 -23.344 4.738 1 96.12 189 LEU B CA 1
ATOM 4832 C C . LEU B 1 189 ? -13.953 -21.891 4.332 1 96.12 189 LEU B C 1
ATOM 4834 O O . LEU B 1 189 ? -14.055 -20.984 5.156 1 96.12 189 LEU B O 1
ATOM 4838 N N . THR B 1 190 ? -13.609 -21.672 3.096 1 94.81 190 THR B N 1
ATOM 4839 C CA . THR B 1 190 ? -13.32 -20.344 2.564 1 94.81 190 THR B CA 1
ATOM 4840 C C . THR B 1 190 ? -14.5 -19.406 2.781 1 94.81 190 THR B C 1
ATOM 4842 O O . THR B 1 190 ? -14.328 -18.281 3.254 1 94.81 190 THR B O 1
ATOM 4845 N N . GLN B 1 191 ? -15.641 -19.859 2.512 1 91.12 191 GLN B N 1
ATOM 4846 C CA . GLN B 1 191 ? -16.844 -19.047 2.668 1 91.12 191 GLN B CA 1
ATOM 4847 C C . GLN B 1 191 ? -17.062 -18.672 4.129 1 91.12 191 GLN B C 1
ATOM 4849 O O . GLN B 1 191 ? -17.391 -17.516 4.434 1 91.12 191 GLN B O 1
ATOM 4854 N N . ASN B 1 192 ? -16.891 -19.625 4.973 1 93.38 192 ASN B N 1
ATOM 4855 C CA . ASN B 1 192 ? -17.078 -19.391 6.402 1 93.38 192 ASN B CA 1
ATOM 4856 C C . ASN B 1 192 ? -16.078 -18.359 6.934 1 93.38 192 ASN B C 1
ATOM 4858 O O . ASN B 1 192 ? -16.453 -17.469 7.691 1 93.38 192 ASN B O 1
ATOM 4862 N N . LEU B 1 193 ? -14.891 -18.484 6.543 1 94.5 193 LEU B N 1
ATOM 4863 C CA . LEU B 1 193 ? -13.859 -17.562 6.996 1 94.5 193 LEU B CA 1
ATOM 4864 C C . LEU B 1 193 ? -14.141 -16.141 6.488 1 94.5 193 LEU B C 1
ATOM 4866 O O . LEU B 1 193 ? -13.891 -15.164 7.191 1 94.5 193 LEU B O 1
ATOM 4870 N N . ARG B 1 194 ? -14.648 -16.031 5.266 1 92.88 194 ARG B N 1
ATOM 4871 C CA . ARG B 1 194 ? -14.867 -14.734 4.625 1 92.88 194 ARG B CA 1
ATOM 4872 C C . ARG B 1 194 ? -16.078 -14.023 5.23 1 92.88 194 ARG B C 1
ATOM 4874 O O . ARG B 1 194 ? -16.266 -12.828 5.023 1 92.88 194 ARG B O 1
ATOM 4881 N N . GLU B 1 195 ? -16.875 -14.727 5.953 1 88.88 195 GLU B N 1
ATOM 4882 C CA . GLU B 1 195 ? -17.938 -14.086 6.703 1 88.88 195 GLU B CA 1
ATOM 4883 C C . GLU B 1 195 ? -17.391 -13.211 7.828 1 88.88 195 GLU B C 1
ATOM 4885 O O . GLU B 1 195 ? -18.016 -12.219 8.211 1 88.88 195 GLU B O 1
ATOM 4890 N N . LYS B 1 196 ? -16.234 -13.562 8.234 1 88.62 196 LYS B N 1
ATOM 4891 C CA . LYS B 1 196 ? -15.695 -12.891 9.406 1 88.62 196 LYS B CA 1
ATOM 4892 C C . LYS B 1 196 ? -14.484 -12.031 9.031 1 88.62 196 LYS B C 1
ATOM 4894 O O . LYS B 1 196 ? -14.188 -11.039 9.703 1 88.62 196 LYS B O 1
ATOM 4899 N N . HIS B 1 197 ? -13.781 -12.477 8 1 90.94 197 HIS B N 1
ATOM 4900 C CA . HIS B 1 197 ? -12.539 -11.812 7.629 1 90.94 197 HIS B CA 1
ATOM 4901 C C . HIS B 1 197 ? -12.555 -11.383 6.168 1 90.94 197 HIS B C 1
ATOM 4903 O O . HIS B 1 197 ? -13.016 -12.133 5.301 1 90.94 197 HIS B O 1
ATOM 4909 N N . ASP B 1 198 ? -12.047 -10.242 5.953 1 90 198 ASP B N 1
ATOM 4910 C CA . ASP B 1 198 ? -11.969 -9.82 4.559 1 90 198 ASP B CA 1
ATOM 4911 C C . ASP B 1 198 ? -10.664 -10.281 3.912 1 90 198 ASP B C 1
ATOM 4913 O O . ASP B 1 198 ? -9.797 -10.836 4.586 1 90 198 ASP B O 1
ATOM 4917 N N . LYS B 1 199 ? -10.477 -10.008 2.625 1 91.25 199 LYS B N 1
ATOM 4918 C CA . LYS B 1 199 ? -9.359 -10.516 1.829 1 91.25 199 LYS B CA 1
ATOM 4919 C C . LYS B 1 199 ? -8.047 -9.844 2.229 1 91.25 199 LYS B C 1
ATOM 4921 O O . LYS B 1 199 ? -6.969 -10.367 1.945 1 91.25 199 LYS B O 1
ATOM 4926 N N . ASN B 1 200 ? -8.164 -8.727 2.844 1 90.38 200 ASN B N 1
ATOM 4927 C CA . ASN B 1 200 ? -6.957 -7.984 3.189 1 90.38 200 ASN B CA 1
ATOM 4928 C C . ASN B 1 200 ? -6.453 -8.344 4.582 1 90.38 200 ASN B C 1
ATOM 4930 O O . ASN B 1 200 ? -5.324 -8.016 4.945 1 90.38 200 ASN B O 1
ATOM 4934 N N . SER B 1 201 ? -7.305 -9 5.395 1 91.69 201 SER B N 1
ATOM 4935 C CA . SER B 1 201 ? -6.93 -9.336 6.762 1 91.69 201 SER B CA 1
ATOM 4936 C C . SER B 1 201 ? -6.559 -10.812 6.887 1 91.69 201 SER B C 1
ATOM 4938 O O . SER B 1 201 ? -5.824 -11.195 7.797 1 91.69 201 SER B O 1
ATOM 4940 N N . LEU B 1 202 ? -7.094 -11.641 6.023 1 96.31 202 LEU B N 1
ATOM 4941 C CA . LEU B 1 202 ? -6.809 -13.07 6.008 1 96.31 202 LEU B CA 1
ATOM 4942 C C . LEU B 1 202 ? -6.59 -13.562 4.582 1 96.31 202 LEU B C 1
ATOM 4944 O O . LEU B 1 202 ? -7.488 -13.469 3.742 1 96.31 202 LEU B O 1
ATOM 4948 N N . ILE B 1 203 ? -5.422 -14.148 4.344 1 97.81 203 ILE B N 1
ATOM 4949 C CA . ILE B 1 203 ? -5.105 -14.688 3.025 1 97.81 203 ILE B CA 1
ATOM 4950 C C . ILE B 1 203 ? -5.547 -16.141 2.941 1 97.81 203 ILE B C 1
ATOM 4952 O O . ILE B 1 203 ? -5.234 -16.953 3.824 1 97.81 203 ILE B O 1
ATOM 4956 N N . ILE B 1 204 ? -6.281 -16.453 1.942 1 97.62 204 ILE B N 1
ATOM 4957 C CA . ILE B 1 204 ? -6.664 -17.828 1.679 1 97.62 204 ILE B CA 1
ATOM 4958 C C . ILE B 1 204 ? -6.082 -18.281 0.342 1 97.62 204 ILE B C 1
ATOM 4960 O O . ILE B 1 204 ? -6.371 -17.688 -0.701 1 97.62 204 ILE B O 1
ATOM 4964 N N . LEU B 1 205 ? -5.234 -19.25 0.371 1 97.31 205 LEU B N 1
ATOM 4965 C CA . LEU B 1 205 ? -4.621 -19.875 -0.798 1 97.31 205 LEU B CA 1
ATOM 4966 C C . LEU B 1 205 ? -5.18 -21.266 -1.024 1 97.31 205 LEU B C 1
ATOM 4968 O O . LEU B 1 205 ? -4.98 -22.156 -0.198 1 97.31 205 LEU B O 1
ATOM 4972 N N . ALA B 1 206 ? -5.828 -21.5 -2.152 1 96.44 206 ALA B N 1
ATOM 4973 C CA . ALA B 1 206 ? -6.426 -22.797 -2.463 1 96.44 206 ALA B CA 1
ATOM 4974 C C . ALA B 1 206 ? -5.43 -23.703 -3.18 1 96.44 206 ALA B C 1
ATOM 4976 O O . ALA B 1 206 ? -4.723 -23.266 -4.09 1 96.44 206 ALA B O 1
ATOM 4977 N N . LEU B 1 207 ? -5.359 -24.906 -2.711 1 93.56 207 LEU B N 1
ATOM 4978 C CA . LEU B 1 207 ? -4.578 -25.938 -3.371 1 93.56 207 LEU B CA 1
ATOM 4979 C C . LEU B 1 207 ? -5.48 -26.875 -4.18 1 93.56 207 LEU B C 1
ATOM 4981 O O . LEU B 1 207 ? -6.289 -27.609 -3.611 1 93.56 207 LEU B O 1
ATOM 4985 N N . THR B 1 208 ? -5.363 -26.797 -5.5 1 86.5 208 THR B N 1
ATOM 4986 C CA . THR B 1 208 ? -6.348 -27.531 -6.293 1 86.5 208 THR B CA 1
ATOM 4987 C C . THR B 1 208 ? -5.664 -28.344 -7.383 1 86.5 208 THR B C 1
ATOM 4989 O O . THR B 1 208 ? -4.527 -28.062 -7.766 1 86.5 208 THR B O 1
ATOM 4992 N N . SER B 1 209 ? -6.355 -29.375 -7.805 1 82.5 209 SER B N 1
ATOM 4993 C CA . SER B 1 209 ? -5.867 -30.203 -8.906 1 82.5 209 SER B CA 1
ATOM 4994 C C . SER B 1 209 ? -6.539 -29.812 -10.219 1 82.5 209 SER B C 1
ATOM 4996 O O . SER B 1 209 ? -6.051 -30.172 -11.297 1 82.5 209 SER B O 1
ATOM 4998 N N . GLU B 1 210 ? -7.637 -29.109 -10.117 1 79.94 210 GLU B N 1
ATOM 4999 C CA . GLU B 1 210 ? -8.391 -28.734 -11.312 1 79.94 210 GLU B CA 1
ATOM 5000 C 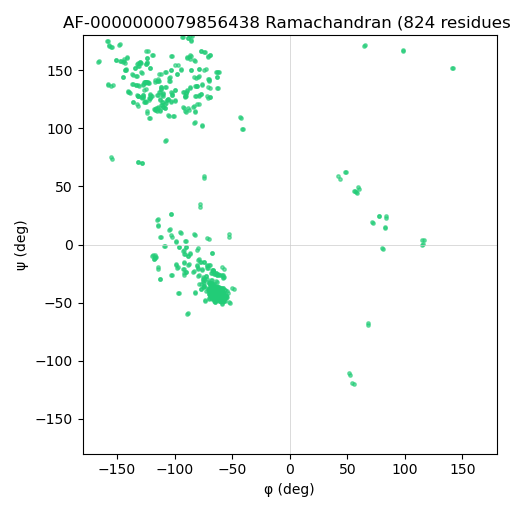C . GLU B 1 210 ? -8.562 -27.234 -11.414 1 79.94 210 GLU B C 1
ATOM 5002 O O . GLU B 1 210 ? -8.867 -26.562 -10.414 1 79.94 210 GLU B O 1
ATOM 5007 N N . SER B 1 211 ? -8.43 -26.781 -12.633 1 73.69 211 SER B N 1
ATOM 5008 C CA . SER B 1 211 ? -8.508 -25.344 -12.883 1 73.69 211 SER B CA 1
ATOM 5009 C C . SER B 1 211 ? -9.914 -24.812 -12.594 1 73.69 211 SER B C 1
ATOM 5011 O O . SER B 1 211 ? -10.07 -23.688 -12.109 1 73.69 211 SER B O 1
ATOM 5013 N N . SER B 1 212 ? -10.906 -25.594 -12.891 1 76.38 212 SER B N 1
ATOM 5014 C CA . SER B 1 212 ? -12.281 -25.141 -12.68 1 76.38 212 SER B CA 1
ATOM 5015 C C . SER B 1 212 ? -12.555 -24.891 -11.203 1 76.38 212 SER B C 1
ATOM 5017 O O . SER B 1 212 ? -13.227 -23.922 -10.852 1 76.38 212 SER B O 1
ATOM 5019 N N . VAL B 1 213 ? -11.984 -25.688 -10.422 1 84.19 213 VAL B N 1
ATOM 5020 C CA . VAL B 1 213 ? -12.172 -25.562 -8.977 1 84.19 213 VAL B CA 1
ATOM 5021 C C . VAL B 1 213 ? -11.453 -24.297 -8.484 1 84.19 213 VAL B C 1
ATOM 5023 O O . VAL B 1 213 ? -11.945 -23.609 -7.598 1 84.19 213 VAL B O 1
ATOM 5026 N N . ALA B 1 214 ? -10.367 -24.031 -9.148 1 86.19 214 ALA B N 1
ATOM 5027 C CA . ALA B 1 214 ? -9.57 -22.875 -8.773 1 86.19 214 ALA B CA 1
ATOM 5028 C C . ALA B 1 214 ? -10.367 -21.578 -8.953 1 86.19 214 ALA B C 1
ATOM 5030 O O . ALA B 1 214 ? -10.367 -20.719 -8.078 1 86.19 214 ALA B O 1
ATOM 5031 N N . SER B 1 215 ? -11.031 -21.516 -10.047 1 82.56 215 SER B N 1
ATOM 5032 C CA . SER B 1 215 ? -11.859 -20.344 -10.344 1 82.56 215 SER B CA 1
ATOM 5033 C C . SER B 1 215 ? -12.969 -20.172 -9.305 1 82.56 215 SER B C 1
ATOM 5035 O O . SER B 1 215 ? -13.289 -19.062 -8.914 1 82.56 215 SER B O 1
ATOM 5037 N N . ASP B 1 216 ? -13.484 -21.281 -8.906 1 85.75 216 ASP B N 1
ATOM 5038 C CA . ASP B 1 216 ? -14.562 -21.25 -7.922 1 85.75 216 ASP B CA 1
ATOM 5039 C C . ASP B 1 216 ? -14.062 -20.719 -6.582 1 85.75 216 ASP B C 1
ATOM 5041 O O . ASP B 1 216 ? -14.758 -19.953 -5.906 1 85.75 216 ASP B O 1
ATOM 5045 N N . PHE B 1 217 ? -12.891 -21.109 -6.188 1 89.56 217 PHE B N 1
ATOM 5046 C CA . PHE B 1 217 ? -12.297 -20.609 -4.953 1 89.56 217 PHE B CA 1
ATOM 5047 C C . PHE B 1 217 ? -12.164 -19.094 -4.992 1 89.56 217 PHE B C 1
ATOM 5049 O O . PHE B 1 217 ? -12.484 -18.406 -4.02 1 89.56 217 PHE B O 1
ATOM 5056 N N . LEU B 1 218 ? -11.703 -18.641 -6.078 1 88.12 218 LEU B N 1
ATOM 5057 C CA . LEU B 1 218 ? -11.508 -17.203 -6.23 1 88.12 218 LEU B CA 1
ATOM 5058 C C . LEU B 1 218 ? -12.844 -16.453 -6.125 1 88.12 218 LEU B C 1
ATOM 5060 O O . LEU B 1 218 ? -12.93 -15.414 -5.469 1 88.12 218 LEU B O 1
ATOM 5064 N N . LYS B 1 219 ? -13.875 -17 -6.707 1 84.44 219 LYS B N 1
ATOM 5065 C CA . LYS B 1 219 ? -15.203 -16.391 -6.691 1 84.44 219 LYS B CA 1
ATOM 5066 C C . LYS B 1 219 ? -15.789 -16.391 -5.285 1 84.44 219 LYS B C 1
ATOM 5068 O O . LYS B 1 219 ? -16.625 -15.547 -4.961 1 84.44 219 LYS B O 1
ATOM 5073 N N . ARG B 1 220 ? -15.258 -17.266 -4.523 1 87 220 ARG B N 1
ATOM 5074 C CA . ARG B 1 220 ? -15.773 -17.375 -3.164 1 87 220 ARG B CA 1
ATOM 5075 C C . ARG B 1 220 ? -14.875 -16.625 -2.18 1 87 220 ARG B C 1
ATOM 5077 O O . ARG B 1 220 ? -15.07 -16.719 -0.965 1 87 220 ARG B O 1
ATOM 5084 N N . GLY B 1 221 ? -13.898 -16.031 -2.719 1 89.88 221 GLY B N 1
ATOM 5085 C CA . GLY B 1 221 ? -13.172 -15.086 -1.878 1 89.88 221 GLY B CA 1
ATOM 5086 C C . GLY B 1 221 ? -11.727 -15.5 -1.644 1 89.88 221 GLY B C 1
ATOM 5087 O O . GLY B 1 221 ? -11.023 -14.883 -0.846 1 89.88 221 GLY B O 1
ATOM 5088 N N . ALA B 1 222 ? -11.25 -16.578 -2.246 1 93.94 222 ALA B N 1
ATOM 5089 C CA . ALA B 1 222 ? -9.836 -16.922 -2.123 1 93.94 222 ALA B CA 1
ATOM 5090 C C . ALA B 1 222 ? -8.953 -15.844 -2.752 1 93.94 222 ALA B C 1
ATOM 5092 O O . ALA B 1 222 ? -9.344 -15.219 -3.742 1 93.94 222 ALA B O 1
ATOM 5093 N N . ASN B 1 223 ? -7.84 -15.609 -2.158 1 95.06 223 ASN B N 1
ATOM 5094 C CA . ASN B 1 223 ? -6.902 -14.625 -2.699 1 95.06 223 ASN B CA 1
ATOM 5095 C C . ASN B 1 223 ? -6.137 -15.188 -3.895 1 95.06 223 ASN B C 1
ATOM 5097 O O . ASN B 1 223 ? -5.77 -14.445 -4.809 1 95.06 223 ASN B O 1
ATOM 5101 N N . ASP B 1 224 ? -5.812 -16.422 -3.781 1 95.62 224 ASP B N 1
ATOM 5102 C CA . ASP B 1 224 ? -4.91 -17.062 -4.723 1 95.62 224 ASP B CA 1
ATOM 5103 C C . ASP B 1 224 ? -5.121 -18.578 -4.73 1 95.62 224 ASP B C 1
ATOM 5105 O O . ASP B 1 224 ? -5.934 -19.109 -3.965 1 95.62 224 ASP B O 1
ATOM 5109 N N . PHE B 1 225 ? -4.449 -19.234 -5.707 1 94.56 225 PHE B N 1
ATOM 5110 C CA . PHE B 1 225 ? -4.492 -20.688 -5.758 1 94.56 225 PHE B CA 1
ATOM 5111 C C . PHE B 1 225 ? -3.215 -21.25 -6.371 1 94.56 225 PHE B C 1
ATOM 5113 O O . PHE B 1 225 ? -2.445 -20.516 -6.992 1 94.56 225 PHE B O 1
ATOM 5120 N N . ILE B 1 226 ? -2.984 -22.5 -6.055 1 92.38 226 ILE B N 1
ATOM 5121 C CA . ILE B 1 226 ? -1.882 -23.25 -6.652 1 92.38 226 ILE B CA 1
ATOM 5122 C C . ILE B 1 226 ? -2.387 -24.594 -7.152 1 92.38 226 ILE B C 1
ATOM 5124 O O . ILE B 1 226 ? -3.191 -25.25 -6.484 1 92.38 226 ILE B O 1
ATOM 5128 N N . THR B 1 227 ? -1.941 -24.953 -8.336 1 89.38 227 THR B N 1
ATOM 5129 C CA . THR B 1 227 ? -2.35 -26.234 -8.898 1 89.38 227 THR B CA 1
ATOM 5130 C C . THR B 1 227 ? -1.379 -27.344 -8.492 1 89.38 227 THR B C 1
ATOM 5132 O O . THR B 1 227 ? -0.162 -27.172 -8.594 1 89.38 227 THR B O 1
ATOM 5135 N N . LYS B 1 228 ? -1.979 -28.469 -7.977 1 88 228 LYS B N 1
ATOM 5136 C CA . LYS B 1 228 ? -1.172 -29.641 -7.625 1 88 228 LYS B CA 1
ATOM 5137 C C . LYS B 1 228 ? -0.824 -30.453 -8.867 1 88 228 LYS B C 1
ATOM 5139 O O . LYS B 1 228 ? -1.645 -30.594 -9.773 1 88 228 LYS B O 1
ATOM 5144 N N . PRO B 1 229 ? 0.367 -31.031 -8.891 1 87.12 229 PRO B N 1
ATOM 5145 C CA . PRO B 1 229 ? 1.489 -30.891 -7.961 1 87.12 229 PRO B CA 1
ATOM 5146 C C . PRO B 1 229 ? 2.217 -29.562 -8.117 1 87.12 229 PRO B C 1
ATOM 5148 O O . PRO B 1 229 ? 2.152 -28.938 -9.18 1 87.12 229 PRO B O 1
ATOM 5151 N N . PHE B 1 230 ? 2.758 -29.078 -7.098 1 87.25 230 PHE B N 1
ATOM 5152 C CA . PHE B 1 230 ? 3.51 -27.828 -7.129 1 87.25 230 PHE B CA 1
ATOM 5153 C C . PHE B 1 230 ? 4.879 -28.016 -6.48 1 87.25 230 PHE B C 1
ATOM 5155 O O . PHE B 1 230 ? 5.082 -28.938 -5.691 1 87.25 230 PHE B O 1
ATOM 5162 N N . SER B 1 231 ? 5.812 -27.141 -6.879 1 85.38 231 SER B N 1
ATOM 5163 C CA . SER B 1 231 ? 7.148 -27.156 -6.289 1 85.38 231 SER B CA 1
ATOM 5164 C C . SER B 1 231 ? 7.199 -26.297 -5.031 1 85.38 231 SER B C 1
ATOM 5166 O O . SER B 1 231 ? 6.328 -25.453 -4.812 1 85.38 231 SER B O 1
ATOM 5168 N N . LYS B 1 232 ? 8.211 -26.547 -4.234 1 86.31 232 LYS B N 1
ATOM 5169 C CA . LYS B 1 232 ? 8.461 -25.734 -3.049 1 86.31 232 LYS B CA 1
ATOM 5170 C C . LYS B 1 232 ? 8.594 -24.25 -3.41 1 86.31 232 LYS B C 1
ATOM 5172 O O . LYS B 1 232 ? 8.008 -23.391 -2.746 1 86.31 232 LYS B O 1
ATOM 5177 N N . ASP B 1 233 ? 9.305 -23.969 -4.477 1 84.56 233 ASP B N 1
ATOM 5178 C CA . ASP B 1 233 ? 9.547 -22.594 -4.906 1 84.56 233 ASP B CA 1
ATOM 5179 C C . ASP B 1 233 ? 8.242 -21.891 -5.281 1 84.56 233 ASP B C 1
ATOM 5181 O O . ASP B 1 233 ? 8.062 -20.703 -4.992 1 84.56 233 ASP B O 1
ATOM 5185 N N . GLU B 1 234 ? 7.395 -22.641 -5.875 1 88.75 234 GLU B N 1
ATOM 5186 C CA . GLU B 1 234 ? 6.113 -22.062 -6.281 1 88.75 234 GLU B CA 1
ATOM 5187 C C . GLU B 1 234 ? 5.254 -21.719 -5.07 1 88.75 234 GLU B C 1
ATOM 5189 O O . GLU B 1 234 ? 4.688 -20.625 -5.004 1 88.75 234 GLU B O 1
ATOM 5194 N N . LEU B 1 235 ? 5.207 -22.656 -4.184 1 92.31 235 LEU B N 1
ATOM 5195 C CA . LEU B 1 235 ? 4.43 -22.438 -2.971 1 92.31 235 LEU B CA 1
ATOM 5196 C C . LEU B 1 235 ? 4.938 -21.203 -2.221 1 92.31 235 LEU B C 1
ATOM 5198 O O . LEU B 1 235 ? 4.156 -20.328 -1.859 1 92.31 235 LEU B O 1
ATOM 5202 N N . VAL B 1 236 ? 6.219 -21.141 -2.045 1 91.31 236 VAL B N 1
ATOM 5203 C CA . VAL B 1 236 ? 6.84 -20.047 -1.299 1 91.31 236 VAL B CA 1
ATOM 5204 C C . VAL B 1 236 ? 6.594 -18.719 -2.016 1 91.31 236 VAL B C 1
ATOM 5206 O O . VAL B 1 236 ? 6.273 -17.719 -1.381 1 91.31 236 VAL B O 1
ATOM 5209 N N . CYS B 1 237 ? 6.695 -18.766 -3.285 1 91.62 237 CYS B N 1
ATOM 5210 C CA . CYS B 1 237 ? 6.484 -17.547 -4.078 1 91.62 237 CYS B CA 1
ATOM 5211 C C . CYS B 1 237 ? 5.059 -17.031 -3.914 1 91.62 237 CYS B C 1
ATOM 5213 O O . CYS B 1 237 ? 4.852 -15.836 -3.693 1 91.62 237 CYS B O 1
ATOM 5215 N N . ARG B 1 238 ? 4.051 -17.922 -3.965 1 94.25 238 ARG B N 1
ATOM 5216 C CA . ARG B 1 238 ? 2.656 -17.531 -3.803 1 94.25 238 ARG B CA 1
ATOM 5217 C C . ARG B 1 238 ? 2.416 -16.922 -2.428 1 94.25 238 ARG B C 1
ATOM 5219 O O . ARG B 1 238 ? 1.792 -15.859 -2.314 1 94.25 238 ARG B O 1
ATOM 5226 N N . ILE B 1 239 ? 2.959 -17.562 -1.501 1 96.19 239 ILE B N 1
ATOM 5227 C CA . ILE B 1 239 ? 2.762 -17.141 -0.119 1 96.19 239 ILE B CA 1
ATOM 5228 C C . ILE B 1 239 ? 3.387 -15.758 0.093 1 96.19 239 ILE B C 1
ATOM 5230 O O . ILE B 1 239 ? 2.736 -14.844 0.611 1 96.19 239 ILE B O 1
ATOM 5234 N N . ASN B 1 240 ? 4.609 -15.617 -0.328 1 94.06 240 ASN B N 1
ATOM 5235 C CA . ASN B 1 240 ? 5.32 -14.359 -0.126 1 94.06 240 ASN B CA 1
ATOM 5236 C C . ASN B 1 240 ? 4.625 -13.195 -0.834 1 94.06 240 ASN B C 1
ATOM 5238 O O . ASN B 1 240 ? 4.469 -12.117 -0.261 1 94.06 240 ASN B O 1
ATOM 5242 N N . ASN B 1 241 ? 4.195 -13.453 -2.047 1 94 241 ASN B N 1
ATOM 5243 C CA . ASN B 1 241 ? 3.52 -12.406 -2.807 1 94 241 ASN B CA 1
ATOM 5244 C C . ASN B 1 241 ? 2.248 -11.938 -2.104 1 94 241 ASN B C 1
ATOM 5246 O O . ASN B 1 241 ? 1.979 -10.742 -2.035 1 94 241 ASN B O 1
ATOM 5250 N N . ASN B 1 242 ? 1.492 -12.883 -1.59 1 96 242 ASN B N 1
ATOM 5251 C CA . ASN B 1 242 ? 0.242 -12.531 -0.923 1 96 242 ASN B CA 1
ATOM 5252 C C . ASN B 1 242 ? 0.494 -11.82 0.404 1 96 242 ASN B C 1
ATOM 5254 O O . ASN B 1 242 ? -0.213 -10.875 0.748 1 96 242 ASN B O 1
ATOM 5258 N N . LEU B 1 243 ? 1.484 -12.273 1.113 1 96 243 LEU B N 1
ATOM 5259 C CA . LEU B 1 243 ? 1.81 -11.633 2.385 1 96 243 LEU B CA 1
ATOM 5260 C C . LEU B 1 243 ? 2.344 -10.227 2.164 1 96 243 LEU B C 1
ATOM 5262 O O . LEU B 1 243 ? 1.98 -9.297 2.891 1 96 243 LEU B O 1
ATOM 5266 N N . ASP B 1 244 ? 3.207 -10.078 1.173 1 94.19 244 ASP B N 1
ATOM 5267 C CA . ASP B 1 244 ? 3.705 -8.75 0.831 1 94.19 244 ASP B CA 1
ATOM 5268 C C . ASP B 1 244 ? 2.557 -7.809 0.472 1 94.19 244 ASP B C 1
ATOM 5270 O O . ASP B 1 244 ? 2.541 -6.648 0.893 1 94.19 244 ASP B O 1
ATOM 5274 N N . ALA B 1 245 ? 1.589 -8.344 -0.292 1 93.19 245 ALA B N 1
ATOM 5275 C CA . ALA B 1 245 ? 0.419 -7.551 -0.668 1 93.19 245 ALA B CA 1
ATOM 5276 C C . ALA B 1 245 ? -0.368 -7.113 0.565 1 93.19 245 ALA B C 1
ATOM 5278 O O . ALA B 1 245 ? -0.768 -5.953 0.674 1 93.19 245 ALA B O 1
ATOM 5279 N N . MET B 1 246 ? -0.55 -8.023 1.445 1 94.81 246 MET B N 1
ATOM 5280 C CA . MET B 1 246 ? -1.269 -7.715 2.68 1 94.81 246 MET B CA 1
ATOM 5281 C C . MET B 1 246 ? -0.527 -6.656 3.492 1 94.81 246 MET B C 1
ATOM 5283 O O . MET B 1 246 ? -1.139 -5.715 3.996 1 94.81 246 MET B O 1
ATOM 5287 N N . GLU B 1 247 ? 0.771 -6.805 3.631 1 94.25 247 GLU B N 1
ATOM 5288 C CA . GLU B 1 247 ? 1.587 -5.852 4.375 1 94.25 247 GLU B CA 1
ATOM 5289 C C . GLU B 1 247 ? 1.536 -4.465 3.74 1 94.25 247 GLU B C 1
ATOM 5291 O O . GLU B 1 247 ? 1.534 -3.453 4.441 1 94.25 247 GLU B O 1
ATOM 5296 N N . ASN B 1 248 ? 1.538 -4.434 2.432 1 92.5 248 ASN B N 1
ATOM 5297 C CA . ASN B 1 248 ? 1.39 -3.16 1.729 1 92.5 248 ASN B CA 1
ATOM 5298 C C . ASN B 1 248 ? 0.057 -2.494 2.055 1 92.5 248 ASN B C 1
ATOM 5300 O O . ASN B 1 248 ? -0.007 -1.274 2.223 1 92.5 248 ASN B O 1
ATOM 5304 N N . ILE B 1 249 ? -1.006 -3.285 2.123 1 91.56 249 ILE B N 1
ATOM 5305 C CA . ILE B 1 249 ? -2.322 -2.754 2.461 1 91.56 249 ILE B CA 1
ATOM 5306 C C . ILE B 1 249 ? -2.289 -2.148 3.863 1 91.56 249 ILE B C 1
ATOM 5308 O O . ILE B 1 249 ? -2.799 -1.049 4.082 1 91.56 249 ILE B O 1
ATOM 5312 N N . TYR B 1 250 ? -1.641 -2.818 4.785 1 90.38 250 TYR B N 1
ATOM 5313 C CA . TYR B 1 250 ? -1.512 -2.297 6.141 1 90.38 250 TYR B CA 1
ATOM 5314 C C . TYR B 1 250 ? -0.736 -0.986 6.148 1 90.38 250 TYR B C 1
ATOM 5316 O O . TYR B 1 250 ? -1.093 -0.051 6.871 1 90.38 250 TYR B O 1
ATOM 5324 N N . LYS B 1 251 ? 0.272 -0.94 5.348 1 90.5 251 LYS B N 1
ATOM 5325 C CA . LYS B 1 251 ? 1.057 0.286 5.238 1 90.5 251 LYS B CA 1
ATOM 5326 C C . LYS B 1 251 ? 0.213 1.429 4.68 1 90.5 251 LYS B C 1
ATOM 5328 O O . LYS B 1 251 ? 0.304 2.562 5.152 1 90.5 251 LYS B O 1
ATOM 5333 N N . ILE B 1 252 ? -0.589 1.159 3.732 1 88.88 252 ILE B N 1
ATOM 5334 C CA . ILE B 1 252 ? -1.494 2.141 3.145 1 88.88 252 ILE B CA 1
ATOM 5335 C C . ILE B 1 252 ? -2.449 2.668 4.215 1 88.88 252 ILE B C 1
ATOM 5337 O O . ILE B 1 252 ? -2.623 3.879 4.355 1 88.88 252 ILE B O 1
ATOM 5341 N N . LEU B 1 253 ? -3.023 1.78 4.926 1 86.56 253 LEU B N 1
ATOM 5342 C CA . LEU B 1 253 ? -3.977 2.154 5.965 1 86.56 253 LEU B CA 1
ATOM 5343 C C . LEU B 1 253 ? -3.309 3.018 7.031 1 86.56 253 LEU B C 1
ATOM 5345 O O . LEU B 1 253 ? -3.879 4.016 7.473 1 86.56 253 LEU B O 1
ATOM 5349 N N . ASP B 1 254 ? -2.1 2.654 7.332 1 87.19 254 ASP B N 1
ATOM 5350 C CA . ASP B 1 254 ? -1.348 3.432 8.312 1 87.19 254 ASP B CA 1
ATOM 5351 C C . ASP B 1 254 ? -1.06 4.84 7.797 1 87.19 254 ASP B C 1
ATOM 5353 O O . ASP B 1 254 ? -1.277 5.824 8.508 1 87.19 254 ASP B O 1
ATOM 5357 N N . LEU B 1 255 ? -0.611 4.918 6.621 1 85.75 255 LEU B N 1
ATOM 5358 C CA . LEU B 1 255 ? -0.24 6.199 6.031 1 85.75 255 LEU B CA 1
ATOM 5359 C C . LEU B 1 255 ? -1.471 7.07 5.801 1 85.75 255 LEU B C 1
ATOM 5361 O O . LEU B 1 255 ? -1.394 8.297 5.883 1 85.75 255 LEU B O 1
ATOM 5365 N N . ALA B 1 256 ? -2.566 6.43 5.555 1 84.12 256 ALA B N 1
ATOM 5366 C CA . ALA B 1 256 ? -3.805 7.152 5.281 1 84.12 256 ALA B CA 1
ATOM 5367 C C . ALA B 1 256 ? -4.445 7.648 6.574 1 84.12 256 ALA B C 1
ATOM 5369 O O . ALA B 1 256 ? -5.098 8.695 6.59 1 84.12 256 ALA B O 1
ATOM 5370 N N . ASN B 1 257 ? -4.18 6.977 7.629 1 90.5 257 ASN B N 1
ATOM 5371 C CA . ASN B 1 257 ? -5.004 7.215 8.805 1 90.5 257 ASN B CA 1
ATOM 5372 C C . ASN B 1 257 ? -4.188 7.781 9.961 1 90.5 257 ASN B C 1
ATOM 5374 O O . ASN B 1 257 ? -4.746 8.273 10.938 1 90.5 257 ASN B O 1
ATOM 5378 N N . LYS B 1 258 ? -2.889 7.777 9.875 1 89.88 258 LYS B N 1
ATOM 5379 C CA . LYS B 1 258 ? -2.051 8.188 10.992 1 89.88 258 LYS B CA 1
ATOM 5380 C C . LYS B 1 258 ? -1.154 9.367 10.609 1 89.88 258 LYS B C 1
ATOM 5382 O O . LYS B 1 258 ? -0.803 9.523 9.438 1 89.88 258 LYS B O 1
ATOM 5387 N N . ASP B 1 259 ? -0.881 10.078 11.648 1 86.19 259 ASP B N 1
ATOM 5388 C CA . ASP B 1 259 ? 0.092 11.156 11.508 1 86.19 259 ASP B CA 1
ATOM 5389 C C . ASP B 1 259 ? 1.518 10.609 11.484 1 86.19 259 ASP B C 1
ATOM 5391 O O . ASP B 1 259 ? 1.907 9.836 12.359 1 86.19 259 ASP B O 1
ATOM 5395 N N . PHE B 1 260 ? 2.197 11.031 10.516 1 77.38 260 PHE B N 1
ATOM 5396 C CA . PHE B 1 260 ? 3.514 10.469 10.25 1 77.38 260 PHE B CA 1
ATOM 5397 C C . PHE B 1 260 ? 4.473 10.766 11.398 1 77.38 260 PHE B C 1
ATOM 5399 O O . PHE B 1 260 ? 5.301 9.93 11.75 1 77.38 260 PHE B O 1
ATOM 5406 N N . LEU B 1 261 ? 4.371 11.898 11.945 1 83.44 261 LEU B N 1
ATOM 5407 C CA . LEU B 1 261 ? 5.34 12.328 12.945 1 83.44 261 LEU B CA 1
ATOM 5408 C C . LEU B 1 261 ? 5.105 11.617 14.273 1 83.44 261 LEU B C 1
ATOM 5410 O O . LEU B 1 261 ? 6.062 11.219 14.945 1 83.44 261 LEU B O 1
ATOM 5414 N N . THR B 1 262 ? 3.877 11.391 14.594 1 93.44 262 THR B N 1
ATOM 5415 C CA . THR B 1 262 ? 3.576 10.977 15.961 1 93.44 262 THR B CA 1
ATOM 5416 C C . THR B 1 262 ? 3.021 9.562 15.992 1 93.44 262 THR B C 1
ATOM 5418 O O . THR B 1 262 ? 2.975 8.922 17.047 1 93.44 262 THR B O 1
ATOM 5421 N N . GLY B 1 263 ? 2.541 9.117 14.883 1 91.38 263 GLY B N 1
ATOM 5422 C CA . GLY B 1 263 ? 1.882 7.82 14.859 1 91.38 263 GLY B CA 1
ATOM 5423 C C . GLY B 1 263 ? 0.451 7.871 15.359 1 91.38 263 GLY B C 1
ATOM 5424 O O . GLY B 1 263 ? -0.255 6.863 15.344 1 91.38 263 GLY B O 1
ATOM 5425 N N . LEU B 1 264 ? 0.026 9.039 15.805 1 95.25 264 LEU B N 1
ATOM 5426 C CA . LEU B 1 264 ? -1.367 9.211 16.203 1 95.25 264 LEU B CA 1
ATOM 5427 C C . LEU B 1 264 ? -2.285 9.203 14.977 1 95.25 264 LEU B C 1
ATOM 5429 O O . LEU B 1 264 ? -1.818 9.32 13.844 1 95.25 264 LEU B O 1
ATOM 5433 N N . TYR B 1 265 ? -3.568 8.961 15.258 1 94.19 265 TYR B N 1
ATOM 5434 C CA . TYR B 1 265 ? -4.512 9.062 14.156 1 94.19 265 TYR B CA 1
ATOM 5435 C C . TYR B 1 265 ? -4.559 10.484 13.602 1 94.19 265 TYR B C 1
ATOM 5437 O O . TYR B 1 265 ? -4.305 11.445 14.336 1 94.19 265 TYR B O 1
ATOM 5445 N N . ASN B 1 266 ? -4.801 10.586 12.352 1 90.38 266 ASN B N 1
ATOM 5446 C CA . ASN B 1 266 ? -4.871 11.906 11.734 1 90.38 266 ASN B CA 1
ATOM 5447 C C . ASN B 1 266 ? -6.301 12.438 11.711 1 90.38 266 ASN B C 1
ATOM 5449 O O . ASN B 1 266 ? -7.227 11.758 12.172 1 90.38 266 ASN B O 1
ATOM 5453 N N . ARG B 1 267 ? -6.465 13.594 11.219 1 88.06 267 ARG B N 1
ATOM 5454 C CA . ARG B 1 267 ? -7.758 14.273 11.211 1 88.06 267 ARG B CA 1
ATOM 5455 C C . ARG B 1 267 ? -8.781 13.5 10.391 1 88.06 267 ARG B C 1
ATOM 5457 O O . ARG B 1 267 ? -9.945 13.391 10.781 1 88.06 267 ARG B O 1
ATOM 5464 N N . ARG B 1 268 ? -8.336 13.008 9.312 1 83.06 268 ARG B N 1
ATOM 5465 C CA . ARG B 1 268 ? -9.242 12.242 8.461 1 83.06 268 ARG B CA 1
ATOM 5466 C C . ARG B 1 268 ? -9.82 11.047 9.211 1 83.06 268 ARG B C 1
ATOM 5468 O O . ARG B 1 268 ? -11.031 10.82 9.188 1 83.06 268 ARG B O 1
ATOM 5475 N N . TYR B 1 269 ? -8.922 10.32 9.789 1 91.81 269 TYR B N 1
ATOM 5476 C CA . TYR B 1 269 ? -9.375 9.164 10.555 1 91.81 269 TYR B CA 1
ATOM 5477 C C . TYR B 1 269 ? -10.312 9.586 11.68 1 91.81 269 TYR B C 1
ATOM 5479 O O . TYR B 1 269 ? -11.266 8.875 12 1 91.81 269 TYR B O 1
ATOM 5487 N N . PHE B 1 270 ? -10.062 10.703 12.305 1 94.31 270 PHE B N 1
ATOM 5488 C CA . PHE B 1 270 ? -10.906 11.242 13.359 1 94.31 270 PHE B CA 1
ATOM 5489 C C . PHE B 1 270 ? -12.359 11.32 12.906 1 94.31 270 PHE B C 1
ATOM 5491 O O . PHE B 1 270 ? -13.258 10.828 13.586 1 94.31 270 PHE B O 1
ATOM 5498 N N . TYR B 1 271 ? -12.539 11.906 11.773 1 90.69 271 TYR B N 1
ATOM 5499 C CA . TYR B 1 271 ? -13.898 12.117 11.289 1 90.69 271 TYR B CA 1
ATOM 5500 C C . TYR B 1 271 ? -14.57 10.797 10.953 1 90.69 271 TYR B C 1
ATOM 5502 O O . TYR B 1 271 ? -15.734 10.57 11.32 1 90.69 271 TYR B O 1
ATOM 5510 N N . ASP B 1 272 ? -13.891 9.93 10.289 1 91 272 ASP B N 1
ATOM 5511 C CA . ASP B 1 272 ? -14.43 8.617 9.938 1 91 272 ASP B CA 1
ATOM 5512 C C . ASP B 1 272 ? -14.828 7.836 11.188 1 91 272 ASP B C 1
ATOM 5514 O O . ASP B 1 272 ? -15.914 7.258 11.25 1 91 272 ASP B O 1
ATOM 5518 N N . ASP B 1 273 ? -13.898 7.859 12.109 1 94.25 273 ASP B N 1
ATOM 5519 C CA . ASP B 1 273 ? -14.109 7.121 13.352 1 94.25 273 ASP B CA 1
ATOM 5520 C C . ASP B 1 273 ? -15.281 7.695 14.141 1 94.25 273 ASP B C 1
ATOM 5522 O O . ASP B 1 273 ? -16.094 6.949 14.68 1 94.25 273 ASP B O 1
ATOM 5526 N N . MET B 1 274 ? -15.375 8.945 14.211 1 94.81 274 MET B N 1
ATOM 5527 C CA . MET B 1 274 ? -16.422 9.594 14.992 1 94.81 274 MET B CA 1
ATOM 5528 C C . MET B 1 274 ? -17.781 9.398 14.344 1 94.81 274 MET B C 1
ATOM 5530 O O . MET B 1 274 ? -18.797 9.266 15.039 1 94.81 274 MET B O 1
ATOM 5534 N N . ASP B 1 275 ? -17.797 9.461 13.039 1 91.81 275 ASP B N 1
ATOM 5535 C CA . ASP B 1 275 ? -19.047 9.18 12.344 1 91.81 275 ASP B CA 1
ATOM 5536 C C . ASP B 1 275 ? -19.578 7.785 12.68 1 91.81 275 ASP B C 1
ATOM 5538 O O . ASP B 1 275 ? -20.75 7.613 12.969 1 91.81 275 ASP B O 1
ATOM 5542 N N . LYS B 1 276 ? -18.766 6.816 12.625 1 92.06 276 LYS B N 1
ATOM 5543 C CA . LYS B 1 276 ? -19.109 5.441 12.969 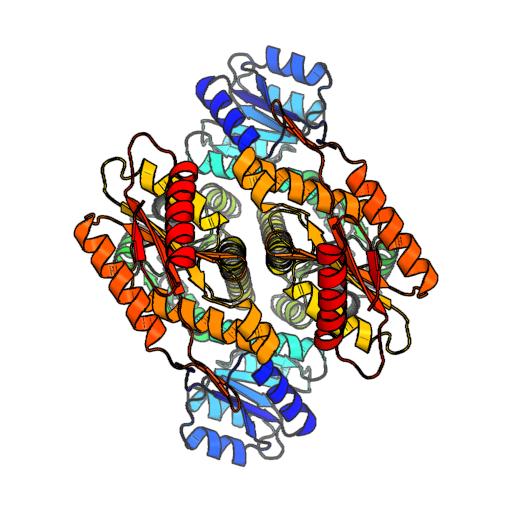1 92.06 276 LYS B CA 1
ATOM 5544 C C . LYS B 1 276 ? -19.516 5.324 14.438 1 92.06 276 LYS B C 1
ATOM 5546 O O . LYS B 1 276 ? -20.516 4.664 14.758 1 92.06 276 LYS B O 1
ATOM 5551 N N . TYR B 1 277 ? -18.734 5.988 15.281 1 93.81 277 TYR B N 1
ATOM 5552 C CA . TYR B 1 277 ? -18.984 5.914 16.719 1 93.81 277 TYR B CA 1
ATOM 5553 C C . TYR B 1 277 ? -20.344 6.496 17.062 1 93.81 277 TYR B C 1
ATOM 5555 O O . TYR B 1 277 ? -21.094 5.898 17.844 1 93.81 277 TYR B O 1
ATOM 5563 N N . ARG B 1 278 ? -20.609 7.586 16.547 1 93.62 278 ARG B N 1
ATOM 5564 C CA . ARG B 1 278 ? -21.875 8.242 16.844 1 93.62 278 ARG B CA 1
ATOM 5565 C C . ARG B 1 278 ? -23.047 7.449 16.297 1 93.62 278 ARG B C 1
ATOM 5567 O O . ARG B 1 278 ? -24.141 7.461 16.875 1 93.62 278 ARG B O 1
ATOM 5574 N N . HIS B 1 279 ? -22.812 6.82 15.18 1 91.38 279 HIS B N 1
ATOM 5575 C CA . HIS B 1 279 ? -23.844 5.965 14.594 1 91.38 279 HIS B CA 1
ATOM 5576 C C . HIS B 1 279 ? -24.062 4.719 15.438 1 91.38 279 HIS B C 1
ATOM 5578 O O . HIS B 1 279 ? -25.219 4.344 15.703 1 91.38 279 HIS B O 1
ATOM 5584 N N . ASP B 1 280 ? -23.031 4.125 15.883 1 92.06 280 ASP B N 1
ATOM 5585 C CA . ASP B 1 280 ? -23.094 2.859 16.609 1 92.06 280 ASP B CA 1
ATOM 5586 C C . ASP B 1 280 ? -23.547 3.076 18.047 1 92.06 280 ASP B C 1
ATOM 5588 O O . ASP B 1 280 ? -24.188 2.207 18.641 1 92.06 280 ASP B O 1
ATOM 5592 N N . PHE B 1 281 ? -23.156 4.227 18.641 1 92.75 281 PHE B N 1
ATOM 5593 C CA . PHE B 1 281 ? -23.453 4.531 20.031 1 92.75 281 PHE B CA 1
ATOM 5594 C C . PHE B 1 281 ? -24.094 5.91 20.156 1 92.75 281 PHE B C 1
ATOM 5596 O O . PHE B 1 281 ? -23.562 6.793 20.828 1 92.75 281 PHE B O 1
ATOM 5603 N N . PRO B 1 282 ? -25.312 6.078 19.703 1 89.94 282 PRO B N 1
ATOM 5604 C CA . PRO B 1 282 ? -25.953 7.395 19.641 1 89.94 282 PRO B CA 1
ATOM 5605 C C . PRO B 1 282 ? -26.281 7.961 21.016 1 89.94 282 PRO B C 1
ATOM 5607 O O . PRO B 1 282 ? -26.391 9.18 21.172 1 89.94 282 PRO B O 1
ATOM 5610 N N . LEU B 1 283 ? -26.312 7.18 22.016 1 91.5 283 LEU B N 1
ATOM 5611 C CA . LEU B 1 283 ? -26.766 7.66 23.328 1 91.5 283 LEU B CA 1
ATOM 5612 C C . LEU B 1 283 ? -25.594 7.766 24.297 1 91.5 283 LEU B C 1
ATOM 5614 O O . LEU B 1 283 ? -25.75 8.234 25.422 1 91.5 283 LEU B O 1
ATOM 5618 N N . GLN B 1 284 ? -24.438 7.43 23.891 1 94.06 284 GLN B N 1
ATOM 5619 C CA . GLN B 1 284 ? -23.281 7.426 24.781 1 94.06 284 GLN B CA 1
ATOM 5620 C C . GLN B 1 284 ? -22.688 8.828 24.922 1 94.06 284 GLN B C 1
ATOM 5622 O O . GLN B 1 284 ? -22.578 9.562 23.938 1 94.06 284 GLN B O 1
ATOM 5627 N N . SER B 1 285 ? -22.375 9.141 26.188 1 96.19 285 SER B N 1
ATOM 5628 C CA . SER B 1 285 ? -21.734 10.43 26.453 1 96.19 285 SER B CA 1
ATOM 5629 C C . SER B 1 285 ? -20.234 10.383 26.156 1 96.19 285 SER B C 1
ATOM 5631 O O . SER B 1 285 ? -19.578 9.391 26.453 1 96.19 285 SER B O 1
ATOM 5633 N N . PHE B 1 286 ? -19.797 11.469 25.5 1 97.56 286 PHE B N 1
ATOM 5634 C CA . PHE B 1 286 ? -18.359 11.578 25.234 1 97.56 286 PHE B CA 1
ATOM 5635 C C . PHE B 1 286 ? -17.922 13.039 25.25 1 97.56 286 PHE B C 1
ATOM 5637 O O . PHE B 1 286 ? -18.75 13.945 25.203 1 97.56 286 PHE B O 1
ATOM 5644 N N . ALA B 1 287 ? -16.625 13.242 25.484 1 98.25 287 ALA B N 1
ATOM 5645 C CA . ALA B 1 287 ? -16.016 14.57 25.484 1 98.25 287 ALA B CA 1
ATOM 5646 C C . ALA B 1 287 ? -15.039 14.727 24.328 1 98.25 287 ALA B C 1
ATOM 5648 O O . ALA B 1 287 ? -14.219 13.844 24.078 1 98.25 287 ALA B O 1
ATOM 5649 N N . VAL B 1 288 ? -15.164 15.828 23.594 1 97.94 288 VAL B N 1
ATOM 5650 C CA . VAL B 1 288 ? -14.219 16.156 22.531 1 97.94 288 VAL B CA 1
ATOM 5651 C C . VAL B 1 288 ? -13.344 17.328 22.969 1 97.94 288 VAL B C 1
ATOM 5653 O O . VAL B 1 288 ? -13.844 18.312 23.531 1 97.94 288 VAL B O 1
ATOM 5656 N N . SER B 1 289 ? -12.016 17.219 22.719 1 98.44 289 SER B N 1
ATOM 5657 C CA . SER B 1 289 ? -11.117 18.297 23.141 1 98.44 289 SER B CA 1
ATOM 5658 C C . SER B 1 289 ? -10.219 18.75 22 1 98.44 289 SER B C 1
ATOM 5660 O O . SER B 1 289 ? -9.914 17.984 21.094 1 98.44 289 SER B O 1
ATOM 5662 N N . MET B 1 290 ? -9.945 19.984 22.094 1 97 290 MET B N 1
ATOM 5663 C CA . MET B 1 290 ? -8.867 20.578 21.297 1 97 290 MET B CA 1
ATOM 5664 C C . MET B 1 290 ? -7.691 20.969 22.188 1 97 290 MET B C 1
ATOM 5666 O O . MET B 1 290 ? -7.871 21.625 23.203 1 97 290 MET B O 1
ATOM 5670 N N . ILE B 1 291 ? -6.523 20.531 21.734 1 98.12 291 ILE B N 1
ATOM 5671 C CA . ILE B 1 291 ? -5.316 20.719 22.531 1 98.12 291 ILE B CA 1
ATOM 5672 C C . ILE B 1 291 ? -4.254 21.422 21.688 1 98.12 291 ILE B C 1
ATOM 5674 O O . ILE B 1 291 ? -4.074 21.109 20.516 1 98.12 291 ILE B O 1
ATOM 5678 N N . ASP B 1 292 ? -3.588 22.281 22.281 1 96.19 292 ASP B N 1
ATOM 5679 C CA . ASP B 1 292 ? -2.527 23.031 21.609 1 96.19 292 ASP B CA 1
ATOM 5680 C C . ASP B 1 292 ? -1.295 23.156 22.5 1 96.19 292 ASP B C 1
ATOM 5682 O O . ASP B 1 292 ? -1.416 23.344 23.703 1 96.19 292 ASP B O 1
ATOM 5686 N N . ILE B 1 293 ? -0.132 23.156 21.891 1 97 293 ILE B N 1
ATOM 5687 C CA . ILE B 1 293 ? 1.108 23.375 22.625 1 97 293 ILE B CA 1
ATOM 5688 C C . ILE B 1 293 ? 1.324 24.875 22.828 1 97 293 ILE B C 1
ATOM 5690 O O . ILE B 1 293 ? 1.345 25.641 21.859 1 97 293 ILE B O 1
ATOM 5694 N N . ASP B 1 294 ? 1.548 25.188 24.109 1 96.56 294 ASP B N 1
ATOM 5695 C CA . ASP B 1 294 ? 1.724 26.609 24.438 1 96.56 294 ASP B CA 1
ATOM 5696 C C . ASP B 1 294 ? 3.061 27.125 23.922 1 96.56 294 ASP B C 1
ATOM 5698 O O . ASP B 1 294 ? 4.113 26.547 24.203 1 96.56 294 ASP B O 1
ATOM 5702 N N . HIS B 1 295 ? 3.018 28.219 23.172 1 93.5 295 HIS B N 1
ATOM 5703 C CA . HIS B 1 295 ? 4.191 28.938 22.656 1 93.5 295 HIS B CA 1
ATOM 5704 C C . HIS B 1 295 ? 5.078 28 21.844 1 93.5 295 HIS B C 1
ATOM 5706 O O . HIS B 1 295 ? 6.305 28.016 22 1 93.5 295 HIS B O 1
ATOM 5712 N N . PHE B 1 296 ? 4.492 27.297 21.047 1 92.12 296 PHE B N 1
ATOM 5713 C CA . PHE B 1 296 ? 5.25 26.312 20.281 1 92.12 296 PHE B CA 1
ATOM 5714 C C . PHE B 1 296 ? 6.172 27 19.281 1 92.12 296 PHE B C 1
ATOM 5716 O O . PHE B 1 296 ? 7.273 26.516 19 1 92.12 296 PHE B O 1
ATOM 5723 N N . LYS B 1 297 ? 5.695 27.984 18.688 1 82.12 297 LYS B N 1
ATOM 5724 C CA . LYS B 1 297 ? 6.547 28.719 17.75 1 82.12 297 LYS B CA 1
ATOM 5725 C C . LYS B 1 297 ? 7.84 29.172 18.438 1 82.12 297 LYS B C 1
ATOM 5727 O O . LYS B 1 297 ? 8.906 29.156 17.812 1 82.12 297 LYS B O 1
ATOM 5732 N N . LYS B 1 298 ? 7.715 29.594 19.641 1 87.62 298 LYS B N 1
ATOM 5733 C CA . LYS B 1 298 ? 8.891 30 20.391 1 87.62 298 LYS B CA 1
ATOM 5734 C C . LYS B 1 298 ? 9.875 28.844 20.562 1 87.62 298 LYS B C 1
ATOM 5736 O O . LYS B 1 298 ? 11.094 29.047 20.531 1 87.62 298 LYS B O 1
ATOM 5741 N N . VAL B 1 299 ? 9.359 27.734 20.797 1 90.44 299 VAL B N 1
ATOM 5742 C CA . VAL B 1 299 ? 10.195 26.547 20.906 1 90.44 299 VAL B CA 1
ATOM 5743 C C . VAL B 1 299 ? 10.953 26.328 19.609 1 90.44 299 VAL B C 1
ATOM 5745 O O . VAL B 1 299 ? 12.172 26.109 19.609 1 90.44 299 VAL B O 1
ATOM 5748 N N . ASN B 1 300 ? 10.281 26.391 18.5 1 83.69 300 ASN B N 1
ATOM 5749 C CA . ASN B 1 300 ? 10.906 26.188 17.203 1 83.69 300 ASN B CA 1
ATO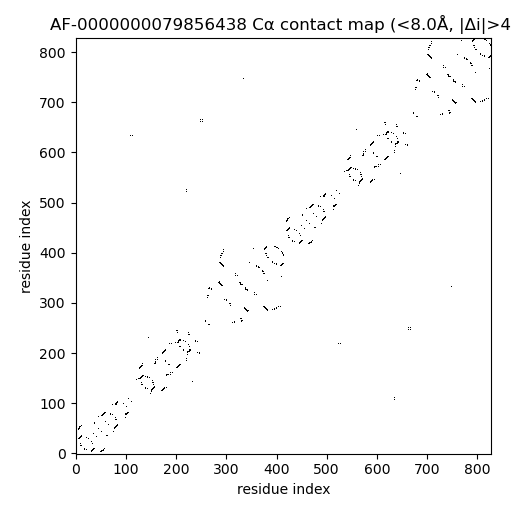M 5750 C C . ASN B 1 300 ? 11.953 27.266 16.906 1 83.69 300 ASN B C 1
ATOM 5752 O O . ASN B 1 300 ? 13.039 26.969 16.406 1 83.69 300 ASN B O 1
ATOM 5756 N N . ASP B 1 301 ? 11.539 28.438 17.266 1 78.88 301 ASP B N 1
ATOM 5757 C CA . ASP B 1 301 ? 12.414 29.578 17 1 78.88 301 ASP B CA 1
ATOM 5758 C C . ASP B 1 301 ? 13.695 29.484 17.828 1 78.88 301 ASP B C 1
ATOM 5760 O O . ASP B 1 301 ? 14.773 29.875 17.359 1 78.88 301 ASP B O 1
ATOM 5764 N N . THR B 1 302 ? 13.555 29.016 19 1 86.06 302 THR B N 1
ATOM 5765 C CA . THR B 1 302 ? 14.664 28.984 19.953 1 86.06 302 THR B CA 1
ATOM 5766 C C . THR B 1 302 ? 15.555 27.781 19.703 1 86.06 302 THR B C 1
ATOM 5768 O O . THR B 1 302 ? 16.781 27.891 19.734 1 86.06 302 THR B O 1
ATOM 5771 N N . TYR B 1 303 ? 14.914 26.641 19.438 1 86.5 303 TYR B N 1
ATOM 5772 C CA . TYR B 1 303 ? 15.695 25.406 19.469 1 86.5 303 TYR B CA 1
ATOM 5773 C C . TYR B 1 303 ? 15.719 24.734 18.094 1 86.5 303 TYR B C 1
ATOM 5775 O O . TYR B 1 303 ? 16.469 23.781 17.891 1 86.5 303 TYR B O 1
ATOM 5783 N N . GLY B 1 304 ? 14.953 25.219 17.219 1 80.38 304 GLY B N 1
ATOM 5784 C CA . GLY B 1 304 ? 14.875 24.625 15.898 1 80.38 304 GLY B CA 1
ATOM 5785 C C . GLY B 1 304 ? 13.695 23.688 15.734 1 80.38 304 GLY B C 1
ATOM 5786 O O . GLY B 1 304 ? 13.156 23.172 16.719 1 80.38 304 GLY B O 1
ATOM 5787 N N . HIS B 1 305 ? 13.352 23.281 14.484 1 78.44 305 HIS B N 1
ATOM 5788 C CA . HIS B 1 305 ? 12.18 22.484 14.164 1 78.44 305 HIS B CA 1
ATOM 5789 C C . HIS B 1 305 ? 12.383 21.031 14.562 1 78.44 305 HIS B C 1
ATOM 5791 O O . HIS B 1 305 ? 11.414 20.328 14.891 1 78.44 305 HIS B O 1
ATOM 5797 N N . ASP B 1 306 ? 13.547 20.547 14.492 1 81.62 306 ASP B N 1
ATOM 5798 C CA . ASP B 1 306 ? 13.812 19.172 14.906 1 81.62 306 ASP B CA 1
ATOM 5799 C C . ASP B 1 306 ? 13.445 18.969 16.375 1 81.62 306 ASP B C 1
ATOM 5801 O O . ASP B 1 306 ? 12.914 17.922 16.75 1 81.62 306 ASP B O 1
ATOM 5805 N N . VAL B 1 307 ? 13.828 19.984 17.109 1 86.69 307 VAL B N 1
ATOM 5806 C CA . VAL B 1 307 ? 13.492 19.938 18.531 1 86.69 307 VAL B CA 1
ATOM 5807 C C . VAL B 1 307 ? 11.977 20.047 18.703 1 86.69 307 VAL B C 1
ATOM 5809 O O . VAL B 1 307 ? 11.398 19.375 19.562 1 86.69 307 VAL B O 1
ATOM 5812 N N . GLY B 1 308 ? 11.406 20.875 17.906 1 90.81 308 GLY B N 1
ATOM 5813 C CA . GLY B 1 308 ? 9.953 20.953 17.906 1 90.81 308 GLY B CA 1
ATOM 5814 C C . GLY B 1 308 ? 9.273 19.625 17.625 1 90.81 308 GLY B C 1
ATOM 5815 O O . GLY B 1 308 ? 8.289 19.281 18.266 1 90.81 308 GLY B O 1
ATOM 5816 N N . ASP B 1 309 ? 9.836 18.906 16.75 1 88.81 309 ASP B N 1
ATOM 5817 C CA . ASP B 1 309 ? 9.297 17.594 16.406 1 88.81 309 ASP B CA 1
ATOM 5818 C C . ASP B 1 309 ? 9.352 16.656 17.609 1 88.81 309 ASP B C 1
ATOM 5820 O O . ASP B 1 309 ? 8.43 15.859 17.828 1 88.81 309 ASP B O 1
ATOM 5824 N N . VAL B 1 310 ? 10.398 16.734 18.328 1 93.5 310 VAL B N 1
ATOM 5825 C CA . VAL B 1 310 ? 10.547 15.891 19.5 1 93.5 310 VAL B CA 1
ATOM 5826 C C . VAL B 1 310 ? 9.508 16.281 20.547 1 93.5 310 VAL B C 1
ATOM 5828 O O . VAL B 1 310 ? 8.953 15.406 21.234 1 93.5 310 VAL B O 1
ATOM 5831 N N . VAL B 1 311 ? 9.258 17.547 20.656 1 95.5 311 VAL B N 1
ATOM 5832 C CA . VAL B 1 311 ? 8.25 18.047 21.594 1 95.5 311 VAL B CA 1
ATOM 5833 C C . VAL B 1 311 ? 6.875 17.5 21.203 1 95.5 311 VAL B C 1
ATOM 5835 O O . VAL B 1 311 ? 6.129 17.016 22.047 1 95.5 311 VAL B O 1
ATOM 5838 N N . ILE B 1 312 ? 6.629 17.578 19.953 1 95.69 312 ILE B N 1
ATOM 5839 C CA . ILE B 1 312 ? 5.363 17.078 19.422 1 95.69 312 ILE B CA 1
ATOM 5840 C C . ILE B 1 312 ? 5.23 15.586 19.719 1 95.69 312 ILE B C 1
ATOM 5842 O O . ILE B 1 312 ? 4.184 15.125 20.188 1 95.69 312 ILE B O 1
ATOM 5846 N N . LYS B 1 313 ? 6.25 14.797 19.484 1 95.88 313 LYS B N 1
ATOM 5847 C CA . LYS B 1 313 ? 6.254 13.359 19.734 1 95.88 313 LYS B CA 1
ATOM 5848 C C . LYS B 1 313 ? 6.066 13.055 21.219 1 95.88 313 LYS B C 1
ATOM 5850 O O . LYS B 1 313 ? 5.391 12.094 21.578 1 95.88 313 LYS B O 1
ATOM 5855 N N . THR B 1 314 ? 6.672 13.867 22.016 1 96.44 314 THR B N 1
ATOM 5856 C CA . THR B 1 314 ? 6.547 13.703 23.453 1 96.44 314 THR B CA 1
ATOM 5857 C C . THR B 1 314 ? 5.105 13.914 23.906 1 96.44 314 THR B C 1
ATOM 5859 O O . THR B 1 314 ? 4.578 13.141 24.703 1 96.44 314 THR B O 1
ATOM 5862 N N . LEU B 1 315 ? 4.523 14.953 23.422 1 97.75 315 LEU B N 1
ATOM 5863 C CA . LEU B 1 315 ? 3.117 15.188 23.734 1 97.75 315 LEU B CA 1
ATOM 5864 C C . LEU B 1 315 ? 2.262 13.992 23.312 1 97.75 315 LEU B C 1
ATOM 5866 O O . LEU B 1 315 ? 1.394 13.547 24.062 1 97.75 315 LEU B O 1
ATOM 5870 N N . ALA B 1 316 ? 2.498 13.539 22.125 1 97.62 316 ALA B N 1
ATOM 5871 C CA . ALA B 1 316 ? 1.745 12.398 21.625 1 97.62 316 ALA B CA 1
ATOM 5872 C C . ALA B 1 316 ? 1.835 11.211 22.578 1 97.62 316 ALA B C 1
ATOM 5874 O O . ALA B 1 316 ? 0.825 10.57 22.875 1 97.62 316 ALA B O 1
ATOM 5875 N N . LYS B 1 317 ? 3.004 10.914 23.062 1 96.75 317 LYS B N 1
ATOM 5876 C CA . LYS B 1 317 ? 3.23 9.812 23.984 1 96.75 317 LYS B CA 1
ATOM 5877 C C . LYS B 1 317 ? 2.455 10.016 25.281 1 96.75 317 LYS B C 1
ATOM 5879 O O . LYS B 1 317 ? 1.851 9.078 25.812 1 96.75 317 LYS B O 1
ATOM 5884 N N . VAL B 1 318 ? 2.496 11.219 25.781 1 97.62 318 VAL B N 1
ATOM 5885 C CA . VAL B 1 318 ? 1.802 11.531 27.016 1 97.62 318 VAL B CA 1
ATOM 5886 C C . VAL B 1 318 ? 0.297 11.352 26.828 1 97.62 318 VAL B C 1
ATOM 5888 O O . VAL B 1 318 ? -0.377 10.789 27.703 1 97.62 318 VAL B O 1
ATOM 5891 N N . LEU B 1 319 ? -0.211 11.836 25.75 1 98.19 319 LEU B N 1
ATOM 5892 C CA . LEU B 1 319 ? -1.639 11.703 25.484 1 98.19 319 LEU B CA 1
ATOM 5893 C C . LEU B 1 319 ? -2.047 10.234 25.438 1 98.19 319 LEU B C 1
ATOM 5895 O O . LEU B 1 319 ? -3.047 9.836 26.031 1 98.19 319 LEU B O 1
ATOM 5899 N N . LEU B 1 320 ? -1.246 9.414 24.75 1 96.94 320 LEU B N 1
ATOM 5900 C CA . LEU B 1 320 ? -1.547 7.996 24.609 1 96.94 320 LEU B CA 1
ATOM 5901 C C . LEU B 1 320 ? -1.477 7.281 25.953 1 96.94 320 LEU B C 1
ATOM 5903 O O . LEU B 1 320 ? -2.285 6.395 26.234 1 96.94 320 LEU B O 1
ATOM 5907 N N . ASN B 1 321 ? -0.53 7.656 26.734 1 96.12 321 ASN B N 1
ATOM 5908 C CA . ASN B 1 321 ? -0.315 7.008 28.031 1 96.12 321 ASN B CA 1
ATOM 5909 C C . ASN B 1 321 ? -1.408 7.375 29.031 1 96.12 321 ASN B C 1
ATOM 5911 O O . ASN B 1 321 ? -1.587 6.691 30.031 1 96.12 321 ASN B O 1
ATOM 5915 N N . ASN B 1 322 ? -2.119 8.422 28.766 1 96.5 322 ASN B N 1
ATOM 5916 C CA . ASN B 1 322 ? -3.096 8.898 29.734 1 96.5 322 ASN B CA 1
ATOM 5917 C C . ASN B 1 322 ? -4.523 8.711 29.234 1 96.5 322 ASN B C 1
ATOM 5919 O O . ASN B 1 322 ? -5.465 9.258 29.812 1 96.5 322 ASN B O 1
ATOM 5923 N N . THR B 1 323 ? -4.715 8.078 28.141 1 96.62 323 THR B N 1
ATOM 5924 C CA . THR B 1 323 ? -6.035 7.754 27.625 1 96.62 323 THR B CA 1
ATOM 5925 C C . THR B 1 323 ? -6.215 6.242 27.5 1 96.62 323 THR B C 1
ATOM 5927 O O . THR B 1 323 ? -5.242 5.488 27.594 1 96.62 323 THR B O 1
ATOM 5930 N N . LYS B 1 324 ? -7.516 5.824 27.375 1 91.62 324 LYS B N 1
ATOM 5931 C CA . LYS B 1 324 ? -7.828 4.406 27.219 1 91.62 324 LYS B CA 1
ATOM 5932 C C . LYS B 1 324 ? -7.832 4.004 25.75 1 91.62 324 LYS B C 1
ATOM 5934 O O . LYS B 1 324 ? -7.941 4.859 24.859 1 91.62 324 LYS B O 1
ATOM 5939 N N . GLY B 1 325 ? -7.727 2.707 25.484 1 90.06 325 GLY B N 1
ATOM 5940 C CA . GLY B 1 325 ? -7.742 2.16 24.141 1 90.06 325 GLY B CA 1
ATOM 5941 C C . GLY B 1 325 ? -9.008 2.508 23.375 1 90.06 325 GLY B C 1
ATOM 5942 O O . GLY B 1 325 ? -8.977 2.617 22.141 1 90.06 325 GLY B O 1
ATOM 5943 N N . SER B 1 326 ? -10.047 2.709 24.062 1 92.81 326 SER B N 1
ATOM 5944 C CA . SER B 1 326 ? -11.32 3.027 23.422 1 92.81 326 SER B CA 1
ATOM 5945 C C . SER B 1 326 ? -11.383 4.496 23.016 1 92.81 326 SER B C 1
ATOM 5947 O O . SER B 1 326 ? -12.219 4.883 22.203 1 92.81 326 SER B O 1
ATOM 5949 N N . ASP B 1 327 ? -10.555 5.332 23.625 1 97.12 327 ASP B N 1
ATOM 5950 C CA . ASP B 1 327 ? -10.531 6.758 23.312 1 97.12 327 ASP B CA 1
ATOM 5951 C C . ASP B 1 327 ? -9.852 7.012 21.969 1 97.12 327 ASP B C 1
ATOM 5953 O O . ASP B 1 327 ? -9.289 6.094 21.359 1 97.12 327 ASP B O 1
ATOM 5957 N N . LEU B 1 328 ? -10.062 8.188 21.531 1 97.81 328 LEU B N 1
ATOM 5958 C CA . LEU B 1 328 ? -9.477 8.562 20.25 1 97.81 328 LEU B CA 1
ATOM 5959 C C . LEU B 1 328 ? -8.484 9.711 20.422 1 97.81 328 LEU B C 1
ATOM 5961 O O . LEU B 1 328 ? -8.852 10.781 20.891 1 97.81 328 LEU B O 1
ATOM 5965 N N . VAL B 1 329 ? -7.238 9.469 20.125 1 98.25 329 VAL B N 1
ATOM 5966 C CA . VAL B 1 329 ? -6.191 10.484 20.156 1 98.25 329 VAL B CA 1
ATOM 5967 C C . VAL B 1 329 ? -5.715 10.781 18.734 1 98.25 329 VAL B C 1
ATOM 5969 O O . VAL B 1 329 ? -5.246 9.883 18.031 1 98.25 329 VAL B O 1
ATOM 5972 N N . SER B 1 330 ? -5.855 12.016 18.312 1 97.19 330 SER B N 1
ATOM 5973 C CA . SER B 1 330 ? -5.523 12.383 16.938 1 97.19 330 SER B CA 1
ATOM 5974 C C . SER B 1 330 ? -4.703 13.664 16.891 1 97.19 330 SER B C 1
ATOM 5976 O O . SER B 1 330 ? -4.785 14.5 17.797 1 97.19 330 SER B O 1
ATOM 5978 N N . ARG B 1 331 ? -3.893 13.812 15.906 1 94.31 331 ARG B N 1
ATOM 5979 C CA . ARG B 1 331 ? -3.211 15.07 15.602 1 94.31 331 ARG B CA 1
ATOM 5980 C C . ARG B 1 331 ? -3.793 15.719 14.352 1 94.31 331 ARG B C 1
ATOM 5982 O O . ARG B 1 331 ? -3.824 15.109 13.281 1 94.31 331 ARG B O 1
ATOM 5989 N N . PHE B 1 332 ? -4.27 16.891 14.469 1 85.75 332 PHE B N 1
ATOM 5990 C CA . PHE B 1 332 ? -4.949 17.578 13.383 1 85.75 332 PHE B CA 1
ATOM 5991 C C . PHE B 1 332 ? -3.953 18.344 12.516 1 85.75 332 PHE B C 1
ATOM 5993 O O . PHE B 1 332 ? -4.234 18.641 11.359 1 85.75 332 PHE B O 1
ATOM 6000 N N . GLY B 1 333 ? -2.84 18.578 12.969 1 78.31 333 GLY B N 1
ATOM 6001 C CA . GLY B 1 333 ? -1.791 19.266 12.227 1 78.31 333 GLY B CA 1
ATOM 6002 C C . GLY B 1 333 ? -0.972 20.203 13.086 1 78.31 333 GLY B C 1
ATOM 6003 O O . GLY B 1 333 ? -1.488 20.797 14.039 1 78.31 333 GLY B O 1
ATOM 6004 N N . GLY B 1 334 ? 0.22 20.359 12.672 1 81.06 334 GLY B N 1
ATOM 6005 C CA . GLY B 1 334 ? 1.089 21.25 13.43 1 81.06 334 GLY B CA 1
ATOM 6006 C C . GLY B 1 334 ? 1.183 20.859 14.898 1 81.06 334 GLY B C 1
ATOM 6007 O O . GLY B 1 334 ? 1.585 19.75 15.234 1 81.06 334 GLY B O 1
ATOM 6008 N N . GLU B 1 335 ? 0.739 21.875 15.711 1 90.38 335 GLU B N 1
ATOM 6009 C CA . GLU B 1 335 ? 0.807 21.703 17.156 1 90.38 335 GLU B CA 1
ATOM 6010 C C . GLU B 1 335 ? -0.57 21.406 17.75 1 90.38 335 GLU B C 1
ATOM 6012 O O . GLU B 1 335 ? -0.744 21.406 18.969 1 90.38 335 GLU B O 1
ATOM 6017 N N . GLU B 1 336 ? -1.493 21.094 16.891 1 91.44 336 GLU B N 1
ATOM 6018 C CA . GLU B 1 336 ? -2.873 20.906 17.328 1 91.44 336 GLU B CA 1
ATOM 6019 C C . GLU B 1 336 ? -3.227 19.422 17.422 1 91.44 336 GLU B C 1
ATOM 6021 O O . GLU B 1 336 ? -2.961 18.656 16.5 1 91.44 336 GLU B O 1
ATOM 6026 N N . PHE B 1 337 ? -3.818 19.016 18.594 1 97.06 337 PHE B N 1
ATOM 6027 C CA . PHE B 1 337 ? -4.25 17.656 18.859 1 97.06 337 PHE B CA 1
ATOM 6028 C C . PHE B 1 337 ? -5.723 17.625 19.25 1 97.06 337 PHE B C 1
ATOM 6030 O O . PHE B 1 337 ? -6.285 18.625 19.672 1 97.06 337 PHE B O 1
ATOM 6037 N N . CYS B 1 338 ? -6.285 16.531 19.031 1 97.62 338 CYS B N 1
ATOM 6038 C CA . CYS B 1 338 ? -7.668 16.297 19.422 1 97.62 338 CYS B CA 1
ATOM 6039 C C . CYS B 1 338 ? -7.801 14.961 20.156 1 97.62 338 CYS B C 1
ATOM 6041 O O . CYS B 1 338 ? -7.336 13.938 19.672 1 97.62 338 CYS B O 1
ATOM 6043 N N . VAL B 1 339 ? -8.414 15 21.328 1 98.5 339 VAL B N 1
ATOM 6044 C CA . VAL B 1 339 ? -8.664 13.797 22.125 1 98.5 339 VAL B CA 1
ATOM 6045 C C . VAL B 1 339 ? -10.164 13.656 22.375 1 98.5 339 VAL B C 1
ATOM 6047 O O . VAL B 1 339 ? -10.82 14.609 22.797 1 98.5 339 VAL B O 1
ATOM 6050 N N . VAL B 1 340 ? -10.648 12.516 22.078 1 98.5 340 VAL B N 1
ATOM 6051 C CA . VAL B 1 340 ? -12.023 12.18 22.438 1 98.5 340 VAL B CA 1
ATOM 6052 C C . VAL B 1 340 ? -12.039 11.133 23.547 1 98.5 340 VAL B C 1
ATOM 6054 O O . VAL B 1 340 ? -11.492 10.039 23.391 1 98.5 340 VAL B O 1
ATOM 6057 N N . LEU B 1 341 ? -12.609 11.508 24.656 1 98.25 341 LEU B N 1
ATOM 6058 C CA . LEU B 1 341 ? -12.867 10.562 25.75 1 98.25 341 LEU B CA 1
ATOM 6059 C C . LEU B 1 341 ? -14.258 9.961 25.625 1 98.25 341 LEU B C 1
ATOM 6061 O O . LEU B 1 341 ? -15.258 10.672 25.719 1 98.25 341 LEU B O 1
ATOM 6065 N N . ARG B 1 342 ? -14.266 8.68 25.453 1 97.38 342 ARG B N 1
ATOM 6066 C CA . ARG B 1 342 ? -15.523 8 25.188 1 97.38 342 ARG B CA 1
ATOM 6067 C C . ARG B 1 342 ? -16.141 7.469 26.469 1 97.38 342 ARG B C 1
ATOM 6069 O O . ARG B 1 342 ? -15.43 7.121 27.406 1 97.38 342 ARG B O 1
ATOM 6076 N N . ASN B 1 343 ? -17.5 7.383 26.469 1 96.38 343 ASN B N 1
ATOM 6077 C CA . ASN B 1 343 ? -18.266 6.84 27.594 1 96.38 343 ASN B CA 1
ATOM 6078 C C . ASN B 1 343 ? -17.797 7.441 28.922 1 96.38 343 ASN B C 1
ATOM 6080 O O . ASN B 1 343 ? -17.422 6.711 29.828 1 96.38 343 ASN B O 1
ATOM 6084 N N . ILE B 1 344 ? -17.984 8.734 28.984 1 96.69 344 ILE B N 1
ATOM 6085 C CA . ILE B 1 344 ? -17.438 9.445 30.141 1 96.69 344 ILE B CA 1
ATOM 6086 C C . ILE B 1 344 ? -18.406 10.539 30.578 1 96.69 344 ILE B C 1
ATOM 6088 O O . ILE B 1 344 ? -19.094 11.133 29.766 1 96.69 344 ILE B O 1
ATOM 6092 N N . THR B 1 345 ? -18.359 10.828 31.875 1 96.62 345 THR B N 1
ATOM 6093 C CA . THR B 1 345 ? -19.156 11.922 32.406 1 96.62 345 THR B CA 1
ATOM 6094 C C . THR B 1 345 ? -18.406 13.242 32.281 1 96.62 345 THR B C 1
ATOM 6096 O O . THR B 1 345 ? -17.188 13.258 32.094 1 96.62 345 THR B O 1
ATOM 6099 N N . LYS B 1 346 ? -19.188 14.289 32.406 1 97.12 346 LYS B N 1
ATOM 6100 C CA . LYS B 1 346 ? -18.625 15.625 32.344 1 97.12 346 LYS B CA 1
ATOM 6101 C C . LYS B 1 346 ? -17.531 15.797 33.406 1 97.12 346 LYS B C 1
ATOM 6103 O O . LYS B 1 346 ? -16.469 16.344 33.156 1 97.12 346 LYS B O 1
ATOM 6108 N N . GLU B 1 347 ? -17.797 15.359 34.562 1 97.25 347 GLU B N 1
ATOM 6109 C CA . GLU B 1 347 ? -16.875 15.5 35.688 1 97.25 347 GLU B CA 1
ATOM 6110 C C . GLU B 1 347 ? -15.586 14.695 35.469 1 97.25 347 GLU B C 1
ATOM 6112 O O . GLU B 1 347 ? -14.484 15.203 35.688 1 97.25 347 GLU B O 1
ATOM 6117 N N . ASP B 1 348 ? -15.773 13.531 35.062 1 97.62 348 ASP B N 1
ATOM 6118 C CA . ASP B 1 348 ? -14.617 12.672 34.812 1 97.62 348 ASP B CA 1
ATOM 6119 C C . ASP B 1 348 ? -13.773 13.18 33.656 1 97.62 348 ASP B C 1
ATOM 6121 O O . ASP B 1 348 ? -12.547 13.055 33.656 1 97.62 348 ASP B O 1
ATOM 6125 N N . ALA B 1 349 ? -14.445 13.727 32.688 1 98.06 349 ALA B N 1
ATOM 6126 C CA . ALA B 1 349 ? -13.727 14.305 31.562 1 98.06 349 ALA B CA 1
ATOM 6127 C C . ALA B 1 349 ? -12.844 15.461 32 1 98.06 349 ALA B C 1
ATOM 6129 O O . ALA B 1 349 ? -11.672 15.539 31.625 1 98.06 349 ALA B O 1
ATOM 6130 N N . ALA B 1 350 ? -13.414 16.266 32.781 1 98.06 350 ALA B N 1
ATOM 6131 C CA . ALA B 1 350 ? -12.664 17.406 33.281 1 98.06 350 ALA B CA 1
ATOM 6132 C C . ALA B 1 350 ? -11.445 16.938 34.094 1 98.06 350 ALA B C 1
ATOM 6134 O O . ALA B 1 350 ? -10.344 17.469 33.906 1 98.06 350 ALA B O 1
ATOM 6135 N N . LYS B 1 351 ? -11.648 16.016 34.906 1 98 351 LYS B N 1
ATOM 6136 C CA . LYS B 1 351 ? -10.555 15.477 35.719 1 98 351 LYS B CA 1
ATOM 6137 C C . LYS B 1 351 ? -9.453 14.906 34.812 1 98 351 LYS B C 1
ATOM 6139 O O . LYS B 1 351 ? -8.266 15.102 35.094 1 98 351 LYS B O 1
ATOM 6144 N N . MET B 1 352 ? -9.883 14.211 33.844 1 98.06 352 MET B N 1
ATOM 6145 C CA . MET B 1 352 ? -8.93 13.562 32.969 1 98.06 352 MET B CA 1
ATOM 6146 C C . MET B 1 352 ? -8.109 14.602 32.219 1 98.06 352 MET B C 1
ATOM 6148 O O . MET B 1 352 ? -6.895 14.453 32.062 1 98.06 352 MET B O 1
ATOM 6152 N N . PHE B 1 353 ? -8.703 15.609 31.719 1 98.5 353 PHE B N 1
ATOM 6153 C CA . PHE B 1 353 ? -7.988 16.625 30.953 1 98.5 353 PHE B CA 1
ATOM 6154 C C . PHE B 1 353 ? -7.051 17.422 31.844 1 98.5 353 PHE B C 1
ATOM 6156 O O . PHE B 1 353 ? -5.977 17.844 31.422 1 98.5 353 PHE B O 1
ATOM 6163 N N . VAL B 1 354 ? -7.492 17.625 33.031 1 98.38 354 VAL B N 1
ATOM 6164 C CA . VAL B 1 354 ? -6.617 18.297 34 1 98.38 354 VAL B CA 1
ATOM 6165 C C . VAL B 1 354 ? -5.395 17.422 34.281 1 98.38 354 VAL B C 1
ATOM 6167 O O . VAL B 1 354 ? -4.27 17.922 34.375 1 98.38 354 VAL B O 1
ATOM 6170 N N . LYS B 1 355 ? -5.656 16.188 34.406 1 98.12 355 LYS B N 1
ATOM 6171 C CA . LYS B 1 355 ? -4.562 15.234 34.625 1 98.12 355 LYS B CA 1
ATOM 6172 C C . LYS B 1 355 ? -3.588 15.25 33.469 1 98.12 355 LYS B C 1
ATOM 6174 O O . LYS B 1 355 ? -2.371 15.227 33.656 1 98.12 355 LYS B O 1
ATOM 6179 N N . ILE B 1 356 ? -4.102 15.25 32.312 1 98.31 356 ILE B N 1
ATOM 6180 C CA . ILE B 1 356 ? -3.279 15.266 31.094 1 98.31 356 ILE B CA 1
ATOM 6181 C C . ILE B 1 356 ? -2.443 16.547 31.062 1 98.31 356 ILE B C 1
ATOM 6183 O O . ILE B 1 356 ? -1.237 16.5 30.797 1 98.31 356 ILE B O 1
ATOM 6187 N N . ARG B 1 357 ? -3.105 17.609 31.297 1 98.25 357 ARG B N 1
ATOM 6188 C CA . ARG B 1 357 ? -2.408 18.891 31.328 1 98.25 357 ARG B CA 1
ATOM 6189 C C . ARG B 1 357 ? -1.252 18.875 32.312 1 98.25 357 ARG B C 1
ATOM 6191 O O . ARG B 1 357 ? -0.141 19.297 32 1 98.25 357 ARG B O 1
ATOM 6198 N N . ALA B 1 358 ? -1.491 18.391 33.438 1 98.06 358 ALA B N 1
ATOM 6199 C CA . ALA B 1 358 ? -0.482 18.312 34.5 1 98.06 358 ALA B CA 1
ATOM 6200 C C . ALA B 1 358 ? 0.654 17.375 34.094 1 98.06 358 ALA B C 1
ATOM 6202 O O . ALA B 1 358 ? 1.823 17.656 34.375 1 98.06 358 ALA B O 1
ATOM 6203 N N . ALA B 1 359 ? 0.317 16.312 33.562 1 98 359 ALA B N 1
ATOM 6204 C CA . ALA B 1 359 ? 1.321 15.344 33.125 1 98 359 ALA B CA 1
ATOM 6205 C C . ALA B 1 359 ? 2.281 15.969 32.125 1 98 359 ALA B C 1
ATOM 6207 O O . ALA B 1 359 ? 3.49 15.734 32.156 1 98 359 ALA B O 1
ATOM 6208 N N . VAL B 1 360 ? 1.769 16.734 31.234 1 98 360 VAL B N 1
ATOM 6209 C CA . VAL B 1 360 ? 2.592 17.391 30.219 1 98 360 VAL B CA 1
ATOM 6210 C C . VAL B 1 360 ? 3.508 18.406 30.875 1 98 360 VAL B C 1
ATOM 6212 O O . VAL B 1 360 ? 4.699 18.484 30.562 1 98 360 VAL B O 1
ATOM 6215 N N . ALA B 1 361 ? 2.926 19.109 31.781 1 97.12 361 ALA B N 1
ATOM 6216 C CA . ALA B 1 361 ? 3.695 20.141 32.469 1 97.12 361 ALA B CA 1
ATOM 6217 C C . ALA B 1 361 ? 4.863 19.547 33.219 1 97.12 361 ALA B C 1
ATOM 6219 O O . ALA B 1 361 ? 5.879 20.203 33.438 1 97.12 361 ALA B O 1
ATOM 6220 N N . ASN B 1 362 ? 4.762 18.359 33.594 1 95.56 362 ASN B N 1
ATOM 6221 C CA . ASN B 1 362 ? 5.789 17.672 34.375 1 95.56 362 ASN B CA 1
ATOM 6222 C C . ASN B 1 362 ? 6.785 16.953 33.469 1 95.56 362 ASN B C 1
ATOM 6224 O O . ASN B 1 362 ? 7.793 16.422 33.938 1 95.56 362 ASN B O 1
ATOM 6228 N N . GLU B 1 363 ? 6.504 16.906 32.219 1 94.06 363 GLU B N 1
ATOM 6229 C CA . GLU B 1 363 ? 7.391 16.234 31.297 1 94.06 363 GLU B CA 1
ATOM 6230 C C . GLU B 1 363 ? 8.633 17.062 31 1 94.06 363 GLU B C 1
ATOM 6232 O O . GLU B 1 363 ? 8.555 18.281 30.859 1 94.06 363 GLU B O 1
ATOM 6237 N N . LEU B 1 364 ? 9.781 16.375 30.953 1 93.44 364 LEU B N 1
ATOM 6238 C CA . LEU B 1 364 ? 11.047 16.984 30.578 1 93.44 364 LEU B CA 1
ATOM 6239 C C . LEU B 1 364 ? 11.586 16.359 29.281 1 93.44 364 LEU B C 1
ATOM 6241 O O . LEU B 1 364 ? 11.836 15.156 29.234 1 93.44 364 LEU B O 1
ATOM 6245 N N . VAL B 1 365 ? 11.664 17.188 28.25 1 92.75 365 VAL B N 1
ATOM 6246 C CA . VAL B 1 365 ? 12.211 16.719 26.984 1 92.75 365 VAL B CA 1
ATOM 6247 C C . VAL B 1 365 ? 13.727 16.922 26.969 1 92.75 365 VAL B C 1
ATOM 6249 O O . VAL B 1 365 ? 14.203 18.062 27.094 1 92.75 365 VAL B O 1
ATOM 6252 N N . LYS B 1 366 ? 14.508 15.828 26.875 1 89.06 366 LYS B N 1
ATOM 6253 C CA . LYS B 1 366 ? 15.961 15.891 26.797 1 89.06 366 LYS B CA 1
ATOM 6254 C C . LYS B 1 366 ? 16.438 15.594 25.375 1 89.06 366 LYS B C 1
ATOM 6256 O O . LYS B 1 366 ? 16.203 14.5 24.844 1 89.06 366 LYS B O 1
ATOM 6261 N N . ILE B 1 367 ? 16.922 16.516 24.766 1 84.44 367 ILE B N 1
ATOM 6262 C CA . ILE B 1 367 ? 17.438 16.312 23.422 1 84.44 367 ILE B CA 1
ATOM 6263 C C . ILE B 1 367 ? 18.75 17.094 23.266 1 84.44 367 ILE B C 1
ATOM 6265 O O . ILE B 1 367 ? 18.781 18.312 23.453 1 84.44 367 ILE B O 1
ATOM 6269 N N . LYS B 1 368 ? 19.719 16.391 22.766 1 79.19 368 LYS B N 1
ATOM 6270 C CA . LYS B 1 368 ? 21.062 16.969 22.641 1 79.19 368 LYS B CA 1
ATOM 6271 C C . LYS B 1 368 ? 21.531 17.562 23.953 1 79.19 368 LYS B C 1
ATOM 6273 O O . LYS B 1 368 ? 21.5 16.891 25 1 79.19 368 LYS B O 1
ATOM 6278 N N . ASP B 1 369 ? 21.625 18.875 24 1 84.44 369 ASP B N 1
ATOM 6279 C CA . ASP B 1 369 ? 22.125 19.547 25.203 1 84.44 369 ASP B CA 1
ATOM 6280 C C . ASP B 1 369 ? 21.031 20.391 25.844 1 84.44 369 ASP B C 1
ATOM 6282 O O . ASP B 1 369 ? 21.328 21.25 26.688 1 84.44 369 ASP B O 1
ATOM 6286 N N . TYR B 1 370 ? 19.844 20.109 25.438 1 89.69 370 TYR B N 1
ATOM 6287 C CA . TYR B 1 370 ? 18.766 20.953 25.953 1 89.69 370 TYR B CA 1
ATOM 6288 C C . TYR B 1 370 ? 17.812 20.141 26.828 1 89.69 370 TYR B C 1
ATOM 6290 O O . TYR B 1 370 ? 17.625 18.938 26.609 1 89.69 370 TYR B O 1
ATOM 6298 N N . GLU B 1 371 ? 17.406 20.812 27.875 1 93.5 371 GLU B N 1
ATOM 6299 C CA . GLU B 1 371 ? 16.266 20.344 28.656 1 93.5 371 GLU B CA 1
ATOM 6300 C C . GLU B 1 371 ? 15.078 21.297 28.531 1 93.5 371 GLU B C 1
ATOM 6302 O O . GLU B 1 371 ? 15.148 22.453 28.984 1 93.5 371 GLU B O 1
ATOM 6307 N N . ILE B 1 372 ? 14.039 20.828 27.969 1 94.62 372 ILE B N 1
ATOM 6308 C CA . ILE B 1 372 ? 12.938 21.719 27.609 1 94.62 372 ILE B CA 1
ATOM 6309 C C . ILE B 1 372 ? 11.672 21.281 28.328 1 94.62 372 ILE B C 1
ATOM 6311 O O . ILE B 1 372 ? 11.289 20.109 28.281 1 94.62 372 ILE B O 1
ATOM 6315 N N . ARG B 1 373 ? 11.062 22.234 29 1 95.25 373 ARG B N 1
ATOM 6316 C CA . ARG B 1 373 ? 9.711 22.047 29.516 1 95.25 373 ARG B CA 1
ATOM 6317 C C . ARG B 1 373 ? 8.688 22.797 28.672 1 95.25 373 ARG B C 1
ATOM 6319 O O . ARG B 1 373 ? 8.977 23.875 28.156 1 95.25 373 ARG B O 1
ATOM 6326 N N . PHE B 1 374 ? 7.551 22.234 28.516 1 96.56 374 PHE B N 1
ATOM 6327 C CA . PHE B 1 374 ? 6.492 22.891 27.766 1 96.56 374 PHE B CA 1
ATOM 6328 C C . PHE B 1 374 ? 5.129 22.609 28.375 1 96.56 374 PHE B C 1
ATOM 6330 O O . PHE B 1 374 ? 4.996 21.719 29.234 1 96.56 374 PHE B O 1
ATOM 6337 N N . THR B 1 375 ? 4.195 23.422 28.078 1 97.94 375 THR B N 1
ATOM 6338 C CA . THR B 1 375 ? 2.83 23.25 28.578 1 97.94 375 THR B CA 1
ATOM 6339 C C . THR B 1 375 ? 1.837 23.219 27.422 1 97.94 375 THR B C 1
ATOM 6341 O O . THR B 1 375 ? 2.207 23.469 26.266 1 97.94 375 THR B O 1
ATOM 6344 N N . ILE B 1 376 ? 0.642 22.797 27.781 1 98.44 376 ILE B N 1
ATOM 6345 C CA . ILE B 1 376 ? -0.424 22.766 26.781 1 98.44 376 ILE B CA 1
ATOM 6346 C C . ILE B 1 376 ? -1.672 23.453 27.344 1 98.44 376 ILE B C 1
ATOM 6348 O O . ILE B 1 376 ? -1.82 23.594 28.562 1 98.44 376 ILE B O 1
ATOM 6352 N N . SER B 1 377 ? -2.477 23.891 26.453 1 98.62 377 SER B N 1
ATOM 6353 C CA . SER B 1 377 ? -3.82 24.359 26.766 1 98.62 377 SER B CA 1
ATOM 6354 C C . SER B 1 377 ? -4.887 23.469 26.156 1 98.62 377 SER B C 1
ATOM 6356 O O . SER B 1 377 ? -4.707 22.953 25.047 1 98.62 377 SER B O 1
ATOM 6358 N N . ILE B 1 378 ? -5.953 23.266 26.953 1 98.56 378 ILE B N 1
ATOM 6359 C CA . ILE B 1 378 ? -6.977 22.328 26.531 1 98.56 378 ILE B CA 1
ATOM 6360 C C . ILE B 1 378 ? -8.352 22.984 26.594 1 98.56 378 ILE B C 1
ATOM 6362 O O . ILE B 1 378 ? -8.703 23.594 27.609 1 98.56 378 ILE B O 1
ATOM 6366 N N . GLY B 1 379 ? -9.07 22.938 25.469 1 98.5 379 GLY B N 1
ATOM 6367 C CA . GLY B 1 379 ? -10.5 23.203 25.453 1 98.5 379 GLY B CA 1
ATOM 6368 C C . GLY B 1 379 ? -11.328 21.969 25.125 1 98.5 379 GLY B C 1
ATOM 6369 O O . GLY B 1 379 ? -10.992 21.203 24.219 1 98.5 379 GLY B O 1
ATOM 6370 N N . PHE B 1 380 ? -12.438 21.75 25.953 1 98.31 380 PHE B N 1
ATOM 6371 C CA . PHE B 1 380 ? -13.234 20.562 25.641 1 98.31 380 PHE B CA 1
ATOM 6372 C C . PHE B 1 380 ? -14.719 20.844 25.812 1 98.31 380 PHE B C 1
ATOM 6374 O O . PHE B 1 380 ? -15.102 21.875 26.375 1 98.31 380 PHE B O 1
ATOM 6381 N N . CYS B 1 381 ? -15.531 20.031 25.203 1 97.69 381 CYS B N 1
ATOM 6382 C CA . CYS B 1 381 ? -16.984 20.078 25.375 1 97.69 381 CYS B CA 1
ATOM 6383 C C . CYS B 1 381 ? -17.578 18.672 25.375 1 97.69 381 CYS B C 1
ATOM 6385 O O . CYS B 1 381 ? -16.953 17.734 24.875 1 97.69 381 CYS B O 1
ATOM 6387 N N . MET B 1 382 ? -18.719 18.578 25.984 1 97.5 382 MET B N 1
ATOM 6388 C CA . MET B 1 382 ? -19.469 17.328 25.969 1 97.5 382 MET B CA 1
ATOM 6389 C C . MET B 1 382 ? -20.344 17.234 24.719 1 97.5 382 MET B C 1
ATOM 6391 O O . MET B 1 382 ? -20.703 18.266 24.141 1 97.5 382 MET B O 1
ATOM 6395 N N . ASN B 1 383 ? -20.531 15.953 24.312 1 94.19 383 ASN B N 1
ATOM 6396 C CA . ASN B 1 383 ? -21.422 15.828 23.156 1 94.19 383 ASN B CA 1
ATOM 6397 C C . ASN B 1 383 ? -22.828 16.344 23.484 1 94.19 383 ASN B C 1
ATOM 6399 O O . ASN B 1 383 ? -23.219 16.406 24.641 1 94.19 383 ASN B O 1
ATOM 6403 N N . ASP B 1 384 ? -23.359 16.828 22.453 1 88.12 384 ASP B N 1
ATOM 6404 C CA . ASP B 1 384 ? -24.734 17.344 22.438 1 88.12 384 ASP B CA 1
ATOM 6405 C C . ASP B 1 384 ? -25.516 16.812 21.25 1 88.12 384 ASP B C 1
ATOM 6407 O O . ASP B 1 384 ? -25.031 16.844 20.109 1 88.12 384 ASP B O 1
ATOM 6411 N N . ASP B 1 385 ? -26.672 16.25 21.5 1 81.81 385 ASP B N 1
ATOM 6412 C CA . ASP B 1 385 ? -27.484 15.594 20.484 1 81.81 385 ASP B CA 1
ATOM 6413 C C . ASP B 1 385 ? -27.812 16.562 19.344 1 81.81 385 ASP B C 1
ATOM 6415 O O . ASP B 1 385 ? -28.078 16.125 18.219 1 81.81 385 ASP B O 1
ATOM 6419 N N . ASN B 1 386 ? -27.734 17.797 19.578 1 86.31 386 ASN B N 1
ATOM 6420 C CA . ASN B 1 386 ? -28.156 18.766 18.594 1 86.31 386 ASN B CA 1
ATOM 6421 C C . ASN B 1 386 ? -26.984 19.281 17.766 1 86.31 386 ASN B C 1
ATOM 6423 O O . ASN B 1 386 ? -27.172 20.078 16.844 1 86.31 386 ASN B O 1
ATOM 6427 N N . LEU B 1 387 ? -25.906 18.797 18.125 1 90.69 387 LEU B N 1
ATOM 6428 C CA . LEU B 1 387 ? -24.734 19.328 17.438 1 90.69 387 LEU B CA 1
ATOM 6429 C C . LEU B 1 387 ? -24.031 18.234 16.656 1 90.69 387 LEU B C 1
ATOM 6431 O O . LEU B 1 387 ? -23.922 17.094 17.125 1 90.69 387 LEU B O 1
ATOM 6435 N N . ASP B 1 388 ? -23.562 18.609 15.5 1 90.12 388 ASP B N 1
ATOM 6436 C CA . ASP B 1 388 ? -22.734 17.656 14.758 1 90.12 388 ASP B CA 1
ATOM 6437 C C . ASP B 1 388 ? -21.266 17.766 15.195 1 90.12 388 ASP B C 1
ATOM 6439 O O . ASP B 1 388 ? -20.938 18.562 16.078 1 90.12 388 ASP B O 1
ATOM 6443 N N . ILE B 1 389 ? -20.422 17 14.656 1 91.44 389 ILE B N 1
ATOM 6444 C CA . ILE B 1 389 ? -19.047 16.875 15.117 1 91.44 389 ILE B CA 1
ATOM 6445 C C . ILE B 1 389 ? -18.297 18.188 14.867 1 91.44 389 ILE B C 1
ATOM 6447 O O . ILE B 1 389 ? -17.469 18.609 15.68 1 91.44 389 ILE B O 1
ATOM 6451 N N . ASP B 1 390 ? -18.594 18.828 13.797 1 87.25 390 ASP B N 1
ATOM 6452 C CA . ASP B 1 390 ? -17.938 20.094 13.477 1 87.25 390 ASP B CA 1
ATOM 6453 C C . ASP B 1 390 ? -18.312 21.188 14.492 1 87.25 390 ASP B C 1
ATOM 6455 O O . ASP B 1 390 ? -17.453 21.969 14.922 1 87.25 390 ASP B O 1
ATOM 6459 N N . GLU B 1 391 ? -19.484 21.188 14.789 1 89.12 391 GLU B N 1
ATOM 6460 C CA . GLU B 1 391 ? -19.953 22.141 15.781 1 89.12 391 GLU B CA 1
ATOM 6461 C C . GLU B 1 391 ? -19.344 21.875 17.156 1 89.12 391 GLU B C 1
ATOM 6463 O O . GLU B 1 391 ? -19.016 22.812 17.891 1 89.12 391 GLU B O 1
ATOM 6468 N N . LEU B 1 392 ? -19.219 20.672 17.453 1 93.88 392 LEU B N 1
ATOM 6469 C CA . LEU B 1 392 ? -18.594 20.312 18.719 1 93.88 392 LEU B CA 1
ATOM 6470 C C . LEU B 1 392 ? -17.125 20.734 18.734 1 93.88 392 LEU B C 1
ATOM 6472 O O . LEU B 1 392 ? -16.641 21.25 19.75 1 93.88 392 LEU B O 1
ATOM 6476 N N . LEU B 1 393 ? -16.516 20.547 17.672 1 92.38 393 LEU B N 1
ATOM 6477 C CA . LEU B 1 393 ? -15.109 20.938 17.562 1 92.38 393 LEU B CA 1
ATOM 6478 C C . LEU B 1 393 ? -14.969 22.453 17.672 1 92.38 393 LEU B C 1
ATOM 6480 O O . LEU B 1 393 ? -14.016 22.953 18.281 1 92.38 393 LEU B O 1
ATOM 6484 N N . ASP B 1 394 ? -15.906 23.109 17.141 1 88.06 394 ASP B N 1
ATOM 6485 C CA . ASP B 1 394 ? -15.898 24.578 17.234 1 88.06 394 ASP B CA 1
ATOM 6486 C C . ASP B 1 394 ? -16.031 25.031 18.688 1 88.06 394 ASP B C 1
ATOM 6488 O O . ASP B 1 394 ? -15.344 25.969 19.109 1 88.06 394 ASP B O 1
ATOM 6492 N N . LYS B 1 395 ? -16.859 24.406 19.344 1 93.44 395 LYS B N 1
ATOM 6493 C CA . LYS B 1 395 ? -17.031 24.734 20.75 1 93.44 395 LYS B CA 1
ATOM 6494 C C . LYS B 1 395 ? -15.773 24.422 21.562 1 93.44 395 LYS B C 1
ATOM 6496 O O . LYS B 1 395 ? -15.367 25.219 22.406 1 93.44 395 LYS B O 1
ATOM 6501 N N . ALA B 1 396 ? -15.203 23.312 21.312 1 95.81 396 ALA B N 1
ATOM 6502 C CA . ALA B 1 396 ? -13.953 22.953 21.984 1 95.81 396 ALA B CA 1
ATOM 6503 C C . ALA B 1 396 ? -12.844 23.953 21.656 1 95.81 396 ALA B C 1
ATOM 6505 O O . ALA B 1 396 ? -12.039 24.312 22.531 1 95.81 396 ALA B O 1
ATOM 6506 N N . ASP B 1 397 ? -12.844 24.375 20.484 1 91.31 397 ASP B N 1
ATOM 6507 C CA . ASP B 1 397 ? -11.844 25.344 20.031 1 91.31 397 ASP B CA 1
ATOM 6508 C C . ASP B 1 397 ? -12.047 26.688 20.719 1 91.31 397 ASP B C 1
ATOM 6510 O O . ASP B 1 397 ? -11.078 27.391 21.031 1 91.31 397 ASP B O 1
ATOM 6514 N N . GLU B 1 398 ? -13.266 27.047 20.828 1 92.44 398 GLU B N 1
ATOM 6515 C CA . GLU B 1 398 ? -13.562 28.281 21.562 1 92.44 398 GLU B CA 1
ATOM 6516 C C . GLU B 1 398 ? -13.07 28.203 23 1 92.44 398 GLU B C 1
ATOM 6518 O O . GLU B 1 398 ? -12.523 29.172 23.531 1 92.44 398 GLU B O 1
ATOM 6523 N N . ALA B 1 399 ? -13.336 27.109 23.562 1 96.88 399 ALA B N 1
ATOM 6524 C CA . ALA B 1 399 ? -12.844 26.891 24.922 1 96.88 399 ALA B CA 1
ATOM 6525 C C . ALA B 1 399 ? -11.32 26.938 24.969 1 96.88 399 ALA B C 1
ATOM 6527 O O . ALA B 1 399 ? -10.734 27.453 25.922 1 96.88 399 ALA B O 1
ATOM 6528 N N . LEU B 1 400 ? -10.703 26.375 24.031 1 96.44 400 LEU B N 1
ATOM 6529 C CA . LEU B 1 400 ? -9.242 26.406 23.938 1 96.44 400 LEU B CA 1
ATOM 6530 C C . LEU B 1 400 ? -8.75 27.844 23.844 1 96.44 400 LEU B C 1
ATOM 6532 O O . LEU B 1 400 ? -7.746 28.203 24.469 1 96.44 400 LEU B O 1
ATOM 6536 N N . TYR B 1 401 ? -9.469 28.578 23.031 1 92.69 401 TYR B N 1
ATOM 6537 C CA . TYR B 1 401 ? -9.117 29.984 22.891 1 92.69 401 TYR B CA 1
ATOM 6538 C C . TYR B 1 401 ? -9.172 30.703 24.234 1 92.69 401 TYR B C 1
ATOM 6540 O O . TYR B 1 401 ? -8.281 31.484 24.562 1 92.69 401 TYR B O 1
ATOM 6548 N N . ARG B 1 402 ? -10.164 30.438 24.953 1 96.38 402 ARG B N 1
ATOM 6549 C CA . ARG B 1 402 ? -10.289 31.016 26.297 1 96.38 402 ARG B CA 1
ATOM 6550 C C . ARG B 1 402 ? -9.148 30.562 27.203 1 96.38 402 ARG B C 1
ATOM 6552 O O . ARG B 1 402 ? -8.641 31.359 28 1 96.38 402 ARG B O 1
ATOM 6559 N N . ALA B 1 403 ? -8.766 29.359 27.078 1 97.38 403 ALA B N 1
ATOM 6560 C CA . ALA B 1 403 ? -7.645 28.844 27.859 1 97.38 403 ALA B CA 1
ATOM 6561 C C . ALA B 1 403 ? -6.355 29.594 27.516 1 97.38 403 ALA B C 1
ATOM 6563 O O . ALA B 1 403 ? -5.582 29.938 28.422 1 97.38 403 ALA B O 1
ATOM 6564 N N . LYS B 1 404 ? -6.137 29.797 26.297 1 94.38 404 LYS B N 1
ATOM 6565 C CA . LYS B 1 404 ? -4.945 30.5 25.844 1 94.38 404 LYS B CA 1
ATOM 6566 C C . LYS B 1 404 ? -4.965 31.953 26.328 1 94.38 404 LYS B C 1
ATOM 6568 O O . LYS B 1 404 ? -3.959 32.469 26.828 1 94.38 404 LYS B O 1
ATOM 6573 N N . GLU B 1 405 ? -6.121 32.562 26.266 1 94.62 405 GLU B N 1
ATOM 6574 C CA . GLU B 1 405 ? -6.27 33.969 26.688 1 94.62 405 GLU B CA 1
ATOM 6575 C C . GLU B 1 405 ? -6.199 34.094 28.203 1 94.62 405 GLU B C 1
ATOM 6577 O O . GLU B 1 405 ? -5.789 35.125 28.719 1 94.62 405 GLU B O 1
ATOM 6582 N N . GLY B 1 406 ? -6.578 33.031 28.812 1 95.75 406 GLY B N 1
ATOM 6583 C CA . GLY B 1 406 ? -6.609 33.031 30.266 1 95.75 406 GLY B CA 1
ATOM 6584 C C . GLY B 1 406 ? -5.258 32.75 30.891 1 95.75 406 GLY B C 1
ATOM 6585 O O . GLY B 1 406 ? -5.16 32.531 32.094 1 95.75 406 GLY B O 1
ATOM 6586 N N . GLY B 1 407 ? -4.152 32.688 30.125 1 95.94 407 GLY B N 1
ATOM 6587 C CA . GLY B 1 407 ? -2.816 32.531 30.672 1 95.94 407 GLY B CA 1
ATOM 6588 C C . GLY B 1 407 ? -2.154 31.234 30.266 1 95.94 407 GLY B C 1
ATOM 6589 O O . GLY B 1 407 ? -1.021 30.953 30.656 1 95.94 407 GLY B O 1
ATOM 6590 N N . ARG B 1 408 ? -2.863 30.438 29.469 1 96.5 408 ARG B N 1
ATOM 6591 C CA . ARG B 1 408 ? -2.344 29.188 28.953 1 96.5 408 ARG B CA 1
ATOM 6592 C C . ARG B 1 408 ? -2.086 28.188 30.078 1 96.5 408 ARG B C 1
ATOM 6594 O O . ARG B 1 408 ? -2.355 28.484 31.234 1 96.5 408 ARG B O 1
ATOM 6601 N N . ASN B 1 409 ? -1.781 26.953 29.781 1 97.75 409 ASN B N 1
ATOM 6602 C CA . ASN B 1 409 ? -1.55 25.906 30.766 1 97.75 409 ASN B CA 1
ATOM 6603 C C . ASN B 1 409 ? -2.777 25.672 31.641 1 97.75 409 ASN B C 1
ATOM 6605 O O . ASN B 1 409 ? -2.682 25.688 32.875 1 97.75 409 ASN B O 1
ATOM 6609 N N . ARG B 1 410 ? -3.867 25.562 30.969 1 98 410 ARG B N 1
ATOM 6610 C CA . ARG B 1 410 ? -5.098 25.344 31.719 1 98 410 ARG B CA 1
ATOM 6611 C C . ARG B 1 410 ? -6.141 24.625 30.875 1 98 410 ARG B C 1
ATOM 6613 O O . ARG B 1 410 ? -5.953 24.453 29.672 1 98 410 ARG B O 1
ATOM 6620 N N . VAL B 1 411 ? -7.211 24.203 31.531 1 98.38 411 VAL B N 1
ATOM 6621 C CA . VAL B 1 411 ? -8.32 23.484 30.906 1 98.38 411 VAL B CA 1
ATOM 6622 C C . VAL B 1 411 ? -9.594 24.328 30.984 1 98.38 411 VAL B C 1
ATOM 6624 O O . VAL B 1 411 ? -9.898 24.891 32.031 1 98.38 411 VAL B O 1
ATOM 6627 N N . GLU B 1 412 ? -10.242 24.5 29.828 1 98.38 412 GLU B N 1
ATOM 6628 C CA . GLU B 1 412 ? -11.516 25.219 29.781 1 98.38 412 GLU B CA 1
ATOM 6629 C C . GLU B 1 412 ? -12.602 24.375 29.125 1 98.38 412 GLU B C 1
ATOM 6631 O O . GLU B 1 412 ? -12.336 23.688 28.141 1 98.38 412 GLU B O 1
ATOM 6636 N N . MET B 1 413 ? -13.766 24.422 29.641 1 97 413 MET B N 1
ATOM 6637 C CA . MET B 1 413 ? -14.914 23.719 29.047 1 97 413 MET B CA 1
ATOM 6638 C C . MET B 1 413 ? -15.836 24.719 28.344 1 97 413 MET B C 1
ATOM 6640 O O . MET B 1 413 ? -16.047 25.828 28.828 1 97 413 MET B O 1
ATOM 6644 N N . ALA B 1 414 ? -16.281 24.219 27.25 1 92.12 414 ALA B N 1
ATOM 6645 C CA . ALA B 1 414 ? -17.281 25.031 26.562 1 92.12 414 ALA B CA 1
ATOM 6646 C C . ALA B 1 414 ? -18.641 24.922 27.219 1 92.12 414 ALA B C 1
ATOM 6648 O O . ALA B 1 414 ? -18.984 23.891 27.812 1 92.12 414 ALA B O 1
#